Protein AF-0000000087769211 (afdb_homodimer)

Radius of gyration: 36.72 Å; Cα contacts (8 Å, |Δi|>4): 2064; chains: 2; bounding box: 131×106×112 Å

pLDDT: mean 70.76, std 27.69, range [13.25, 98.5]

Nearest PDB structures (foldseek):
  7e9k-assembly1_A  TM=6.104E-01  e=1.343E-17  Bos taurus
  6xi2-assembly1_A  TM=6.333E-01  e=2.580E-16  Homo sapiens
  7e9k-assembly2_E  TM=6.383E-01  e=5.479E-16  Bos taurus
  7e9l-assembly1_A  TM=5.783E-01  e=1.021E-16  Bos taurus
  7e9k-assembly2_D  TM=5.882E-01  e=2.734E-16  Bos taurus

InterPro domains:
  IPR007657 Glycosyltransferase 61 [PTHR20961] (133-426)
  IPR049625 Glycosyltransferase 61, catalytic domain [PF04577] (175-384)

Structure (mmCIF, N/CA/C/O backbone):
data_AF-0000000087769211-model_v1
#
loop_
_entity.id
_entity.type
_entity.pdbx_description
1 polymer 'Glycosyltransferase 61 catalytic domain-containing protein'
#
loop_
_atom_site.group_PDB
_atom_site.id
_atom_site.type_symbol
_atom_site.label_atom_id
_atom_site.label_alt_id
_atom_site.label_comp_id
_atom_site.label_asym_id
_atom_site.label_entity_id
_atom_site.label_seq_id
_atom_site.pdbx_PDB_ins_code
_atom_site.Cartn_x
_atom_site.Cartn_y
_atom_site.Cartn_z
_atom_site.occupancy
_atom_site.B_iso_or_equiv
_atom_site.auth_seq_id
_atom_site.auth_comp_id
_atom_site.auth_asym_id
_atom_site.auth_atom_id
_atom_site.pdbx_PDB_model_num
ATOM 1 N N . MET A 1 1 ? -22.766 46.5 35.906 1 21.75 1 MET A N 1
ATOM 2 C CA . MET A 1 1 ? -23.281 46.906 34.594 1 21.75 1 MET A CA 1
ATOM 3 C C . MET A 1 1 ? -23.125 45.781 33.562 1 21.75 1 MET A C 1
ATOM 5 O O . MET A 1 1 ? -22.016 45.25 33.375 1 21.75 1 MET A O 1
ATOM 9 N N . LEU A 1 2 ? -24.188 44.938 33.312 1 23.16 2 LEU A N 1
ATOM 10 C CA . LEU A 1 2 ? -24.422 43.656 32.719 1 23.16 2 LEU A CA 1
ATOM 11 C C . LEU A 1 2 ? -24.047 43.688 31.234 1 23.16 2 LEU A C 1
ATOM 13 O O . LEU A 1 2 ? -24.594 44.469 30.453 1 23.16 2 LEU A O 1
ATOM 17 N N . HIS A 1 3 ? -22.719 43.594 30.906 1 26.23 3 HIS A N 1
ATOM 18 C CA . HIS A 1 3 ? -22.078 43.812 29.609 1 26.23 3 HIS A CA 1
ATOM 19 C C . HIS A 1 3 ? -22.828 43.094 28.484 1 26.23 3 HIS A C 1
ATOM 21 O O . HIS A 1 3 ? -23.281 41.969 28.672 1 26.23 3 HIS A O 1
ATOM 27 N N . ASP A 1 4 ? -23.484 43.812 27.625 1 24.95 4 ASP A N 1
ATOM 28 C CA . ASP A 1 4 ? -24.359 43.531 26.5 1 24.95 4 ASP A CA 1
ATOM 29 C C . ASP A 1 4 ? -23.75 42.469 25.594 1 24.95 4 ASP A C 1
ATOM 31 O O . ASP A 1 4 ? -22.578 42.531 25.234 1 24.95 4 ASP A O 1
ATOM 35 N N . LYS A 1 5 ? -24.281 41.219 25.656 1 30.44 5 LYS A N 1
ATOM 36 C CA . LYS A 1 5 ? -23.984 40.031 24.859 1 30.44 5 LYS A CA 1
ATOM 37 C C . LYS A 1 5 ? -23.969 40.344 23.375 1 30.44 5 LYS A C 1
ATOM 39 O O . LYS A 1 5 ? -24.938 40.906 22.828 1 30.44 5 LYS A O 1
ATOM 44 N N . PRO A 1 6 ? -22.797 40.594 22.719 1 32.22 6 PRO A N 1
ATOM 45 C CA . PRO A 1 6 ? -22.844 41.062 21.328 1 32.22 6 PRO A CA 1
ATOM 46 C C . PRO A 1 6 ? -23.75 40.156 20.469 1 32.22 6 PRO A C 1
ATOM 48 O O . PRO A 1 6 ? -23.969 39 20.781 1 32.22 6 PRO A O 1
ATOM 51 N N . PRO A 1 7 ? -24.641 40.719 19.594 1 30.62 7 PRO A N 1
ATOM 52 C CA . PRO A 1 7 ? -25.672 40.062 18.766 1 30.62 7 PRO A CA 1
ATOM 53 C C . PRO A 1 7 ? -25.094 38.969 17.891 1 30.62 7 PRO A C 1
ATOM 55 O O . PRO A 1 7 ? -23.906 38.969 17.578 1 30.62 7 PRO A O 1
ATOM 58 N N . ALA A 1 8 ? -25.75 37.812 17.766 1 31.39 8 ALA A N 1
ATOM 59 C CA . ALA A 1 8 ? -25.547 36.562 17.016 1 31.39 8 ALA A CA 1
ATOM 60 C C . ALA A 1 8 ? -25.281 36.844 15.547 1 31.39 8 ALA A C 1
ATOM 62 O O . ALA A 1 8 ? -26.125 37.438 14.852 1 31.39 8 ALA A O 1
ATOM 63 N N . ARG A 1 9 ? -24.078 37.156 15.18 1 30.94 9 ARG A N 1
ATOM 64 C CA . ARG A 1 9 ? -23.625 37.469 13.836 1 30.94 9 ARG A CA 1
ATOM 65 C C . ARG A 1 9 ? -24.172 36.5 12.812 1 30.94 9 ARG A C 1
ATOM 67 O O . ARG A 1 9 ? -24.203 35.281 13.062 1 30.94 9 ARG A O 1
ATOM 74 N N . ASP A 1 10 ? -25.016 36.969 11.828 1 30.09 10 ASP A N 1
ATOM 75 C CA . ASP A 1 10 ? -25.734 36.406 10.711 1 30.09 10 ASP A CA 1
ATOM 76 C C . ASP A 1 10 ? -24.797 35.656 9.758 1 30.09 10 ASP A C 1
ATOM 78 O O . ASP A 1 10 ? -24.125 36.281 8.938 1 30.09 10 ASP A O 1
ATOM 82 N N . HIS A 1 11 ? -24.172 34.625 10.148 1 35.19 11 HIS A N 1
ATOM 83 C CA . HIS A 1 11 ? -23.344 33.688 9.367 1 35.19 11 HIS A CA 1
ATOM 84 C C . HIS A 1 11 ? -24.047 33.281 8.078 1 35.19 11 HIS A C 1
ATOM 86 O O . HIS A 1 11 ? -23.547 32.438 7.344 1 35.19 11 HIS A O 1
ATOM 92 N N . ARG A 1 12 ? -25.266 33.906 7.742 1 38.5 12 ARG A N 1
ATOM 93 C CA . ARG A 1 12 ? -26.078 33.594 6.57 1 38.5 12 ARG A CA 1
ATOM 94 C C . ARG A 1 12 ? -25.422 34.094 5.293 1 38.5 12 ARG A C 1
ATOM 96 O O . ARG A 1 12 ? -25.75 33.656 4.195 1 38.5 12 ARG A O 1
ATOM 103 N N . ALA A 1 13 ? -24.672 35.156 5.301 1 35.62 13 ALA A N 1
ATOM 104 C CA . ALA A 1 13 ? -24.219 35.719 4.031 1 35.62 13 ALA A CA 1
ATOM 105 C C . ALA A 1 13 ? -23.219 34.781 3.352 1 35.62 13 ALA A C 1
ATOM 107 O O . ALA A 1 13 ? -23.25 34.625 2.129 1 35.62 13 ALA A O 1
ATOM 108 N N . THR A 1 14 ? -22.281 34.25 4.016 1 35.5 14 THR A N 1
ATOM 109 C CA . THR A 1 14 ? -21.297 33.375 3.4 1 35.5 14 THR A CA 1
ATOM 110 C C . THR A 1 14 ? -21.953 32.094 2.898 1 35.5 14 THR A C 1
ATOM 112 O O . THR A 1 14 ? -21.453 31.438 1.973 1 35.5 14 THR A O 1
ATOM 115 N N . GLN A 1 15 ? -23.188 31.844 3.346 1 34.66 15 GLN A N 1
ATOM 116 C CA . GLN A 1 15 ? -23.953 30.672 2.949 1 34.66 15 GLN A CA 1
ATOM 117 C C . GLN A 1 15 ? -24.578 30.859 1.571 1 34.66 15 GLN A C 1
ATOM 119 O O . GLN A 1 15 ? -24.656 29.922 0.778 1 34.66 15 GLN A O 1
ATOM 124 N N . LYS A 1 16 ? -25.125 32.062 1.251 1 38.69 16 LYS A N 1
ATOM 125 C CA . LYS A 1 16 ? -25.844 32.344 0.006 1 38.69 16 LYS A CA 1
ATOM 126 C C . LYS A 1 16 ? -24.906 32.281 -1.192 1 38.69 16 LYS A C 1
ATOM 128 O O . LYS A 1 16 ? -25.281 31.828 -2.271 1 38.69 16 LYS A O 1
ATOM 133 N N . GLN A 1 17 ? -23.75 32.75 -1.095 1 34.16 17 GLN A N 1
ATOM 134 C CA . GLN A 1 17 ? -22.859 32.75 -2.246 1 34.16 17 GLN A CA 1
ATOM 135 C C . GLN A 1 17 ? -22.469 31.344 -2.666 1 34.16 17 GLN A C 1
ATOM 137 O O . GLN A 1 17 ? -22.328 31.062 -3.855 1 34.16 17 GLN A O 1
ATOM 142 N N . TRP A 1 18 ? -22.453 30.484 -1.802 1 32.09 18 TRP A N 1
ATOM 143 C CA . TRP A 1 18 ? -22.141 29.094 -2.15 1 32.09 18 TRP A CA 1
ATOM 144 C C . TRP A 1 18 ? -23.312 28.438 -2.865 1 32.09 18 TRP A C 1
ATOM 146 O O . TRP A 1 18 ? -23.109 27.672 -3.812 1 32.09 18 TRP A O 1
ATOM 156 N N . ARG A 1 19 ? -24.547 28.891 -2.664 1 34.91 19 ARG A N 1
ATOM 157 C CA . ARG A 1 19 ? -25.719 28.266 -3.266 1 34.91 19 ARG A CA 1
ATOM 158 C C . ARG A 1 19 ? -25.766 28.531 -4.766 1 34.91 19 ARG A C 1
ATOM 160 O O . ARG A 1 19 ? -26.156 27.656 -5.543 1 34.91 19 ARG A O 1
ATOM 167 N N . ARG A 1 20 ? -25.641 29.719 -5.234 1 36.28 20 ARG A N 1
ATOM 168 C CA . ARG A 1 20 ? -25.859 30.078 -6.629 1 36.28 20 ARG A CA 1
ATOM 169 C C . ARG A 1 20 ? -24.891 29.328 -7.547 1 36.28 20 ARG A C 1
ATOM 171 O O . ARG A 1 20 ? -25.281 28.891 -8.633 1 36.28 20 ARG A O 1
ATOM 178 N N . HIS A 1 21 ? -23.734 29.125 -7.242 1 33.06 21 HIS A N 1
ATOM 179 C CA . HIS A 1 21 ? -22.75 28.516 -8.148 1 33.06 21 HIS A CA 1
ATOM 180 C C . HIS A 1 21 ? -23 27.016 -8.312 1 33.06 21 HIS A C 1
ATOM 182 O O . HIS A 1 21 ? -22.891 26.484 -9.414 1 33.06 21 HIS A O 1
ATOM 188 N N . TRP A 1 22 ? -23.562 26.344 -7.355 1 31.92 22 TRP A N 1
ATOM 189 C CA . TRP A 1 22 ? -23.609 24.891 -7.402 1 31.92 22 TRP A CA 1
ATOM 190 C C . TRP A 1 22 ? -24.922 24.406 -8.016 1 31.92 22 TRP A C 1
ATOM 192 O O . TRP A 1 22 ? -24.984 23.328 -8.617 1 31.92 22 TRP A O 1
ATOM 202 N N . ARG A 1 23 ? -26.109 25.047 -7.945 1 33.41 23 ARG A N 1
ATOM 203 C CA . ARG A 1 23 ? -27.344 24.562 -8.539 1 33.41 23 ARG A CA 1
ATOM 204 C C . ARG A 1 23 ? -27.203 24.391 -10.047 1 33.41 23 ARG A C 1
ATOM 206 O O . ARG A 1 23 ? -27.875 23.547 -10.641 1 33.41 23 ARG A O 1
ATOM 213 N N . GLN A 1 24 ? -26.484 25.172 -10.734 1 32.44 24 GLN A N 1
ATOM 214 C CA . GLN A 1 24 ? -26.422 25.094 -12.195 1 32.44 24 GLN A CA 1
ATOM 215 C C . GLN A 1 24 ? -25.734 23.812 -12.648 1 32.44 24 GLN A C 1
ATOM 217 O O . GLN A 1 24 ? -26.062 23.266 -13.703 1 32.44 24 GLN A O 1
ATOM 222 N N . ALA A 1 25 ? -24.812 23.266 -11.867 1 31.02 25 ALA A N 1
ATOM 223 C CA . ALA A 1 25 ? -24.031 22.125 -12.375 1 31.02 25 ALA A CA 1
ATOM 224 C C . ALA A 1 25 ? -24.797 20.812 -12.195 1 31.02 25 ALA A C 1
ATOM 226 O O . ALA A 1 25 ? -24.5 19.828 -12.859 1 31.02 25 ALA A O 1
ATOM 227 N N . GLU A 1 26 ? -25.828 20.641 -11.375 1 32.38 26 GLU A N 1
ATOM 228 C CA . GLU A 1 26 ? -26.5 19.391 -11.023 1 32.38 26 GLU A CA 1
ATOM 229 C C . GLU A 1 26 ? -27.391 18.906 -12.156 1 32.38 26 GLU A C 1
ATOM 231 O O . GLU A 1 26 ? -27.609 17.703 -12.32 1 32.38 26 GLU A O 1
ATOM 236 N N . GLY A 1 27 ? -28.188 19.719 -12.844 1 29.83 27 GLY A N 1
ATOM 237 C CA . GLY A 1 27 ? -29.25 19.25 -13.727 1 29.83 27 GLY A CA 1
ATOM 238 C C . GLY A 1 27 ? -28.75 18.328 -14.82 1 29.83 27 GLY A C 1
ATOM 239 O O . GLY A 1 27 ? -29.484 17.438 -15.266 1 29.83 27 GLY A O 1
ATOM 240 N N . GLU A 1 28 ? -27.656 18.688 -15.5 1 31.66 28 GLU A N 1
ATOM 241 C CA . GLU A 1 28 ? -27.359 18.109 -16.797 1 31.66 28 GLU A CA 1
ATOM 242 C C . GLU A 1 28 ? -26.734 16.719 -16.656 1 31.66 28 GLU A C 1
ATOM 244 O O . GLU A 1 28 ? -26.625 15.977 -17.625 1 31.66 28 GLU A O 1
ATOM 249 N N . ARG A 1 29 ? -26.172 16.375 -15.523 1 30.31 29 ARG A N 1
ATOM 250 C CA . ARG A 1 29 ? -25.219 15.281 -15.617 1 30.31 29 ARG A CA 1
ATOM 251 C C . ARG A 1 29 ? -25.922 13.938 -15.453 1 30.31 29 ARG A C 1
ATOM 253 O O . ARG A 1 29 ? -25.281 12.883 -15.555 1 30.31 29 ARG A O 1
ATOM 260 N N . LEU A 1 30 ? -27.078 13.844 -14.93 1 27.97 30 LEU A N 1
ATOM 261 C CA . LEU A 1 30 ? -27.453 12.5 -14.5 1 27.97 30 LEU A CA 1
ATOM 262 C C . LEU A 1 30 ? -27.797 11.625 -15.703 1 27.97 30 LEU A C 1
ATOM 264 O O . LEU A 1 30 ? -27.938 10.406 -15.562 1 27.97 30 LEU A O 1
ATOM 268 N N . ALA A 1 31 ? -28.625 12.102 -16.688 1 32.03 31 ALA A N 1
ATOM 269 C CA . ALA A 1 31 ? -29.266 11.031 -17.453 1 32.03 31 ALA A CA 1
ATOM 270 C C . ALA A 1 31 ? -28.234 10.141 -18.141 1 32.03 31 ALA A C 1
ATOM 272 O O . ALA A 1 31 ? -28.266 8.922 -17.969 1 32.03 31 ALA A O 1
ATOM 273 N N . GLY A 1 32 ? -27.953 10.312 -19.562 1 31.11 32 GLY A N 1
ATOM 274 C CA . GLY A 1 32 ? -27.578 9.609 -20.781 1 31.11 32 GLY A CA 1
ATOM 275 C C . GLY A 1 32 ? -26.062 9.484 -20.953 1 31.11 32 GLY A C 1
ATOM 276 O O . GLY A 1 32 ? -25.562 9.422 -22.078 1 31.11 32 GLY A O 1
ATOM 277 N N . ALA A 1 33 ? -25.297 9.945 -19.953 1 32.44 33 ALA A N 1
ATOM 278 C CA . ALA A 1 33 ? -23.906 10.023 -20.406 1 32.44 33 ALA A CA 1
ATOM 279 C C . ALA A 1 33 ? -23.375 8.648 -20.781 1 32.44 33 ALA A C 1
ATOM 281 O O . ALA A 1 33 ? -23.672 7.652 -20.109 1 32.44 33 ALA A O 1
ATOM 282 N N . PRO A 1 34 ? -22.891 8.406 -21.922 1 35.66 34 PRO A N 1
ATOM 283 C CA . PRO A 1 34 ? -22.219 7.156 -22.281 1 35.66 34 PRO A CA 1
ATOM 284 C C . PRO A 1 34 ? -21.297 6.637 -21.203 1 35.66 34 PRO A C 1
ATOM 286 O O . PRO A 1 34 ? -20.797 7.418 -20.375 1 35.66 34 PRO A O 1
ATOM 289 N N . GLU A 1 35 ? -21.266 5.375 -20.859 1 45.97 35 GLU A N 1
ATOM 290 C CA . GLU A 1 35 ? -20.406 4.668 -19.922 1 45.97 35 GLU A CA 1
ATOM 291 C C . GLU A 1 35 ? -18.984 5.227 -19.922 1 45.97 35 GLU A C 1
ATOM 293 O O . GLU A 1 35 ? -18.234 4.984 -20.875 1 45.97 35 GLU A O 1
ATOM 298 N N . ARG A 1 36 ? -18.75 6.387 -19.5 1 46.03 36 ARG A N 1
ATOM 299 C CA . ARG A 1 36 ? -17.406 6.977 -19.453 1 46.03 36 ARG A CA 1
ATOM 300 C C . ARG A 1 36 ? -16.438 6.047 -18.75 1 46.03 36 ARG A C 1
ATOM 302 O O . ARG A 1 36 ? -16.672 5.629 -17.609 1 46.03 36 ARG A O 1
ATOM 309 N N . GLN A 1 37 ? -15.609 5.379 -19.5 1 58.31 37 GLN A N 1
ATOM 310 C CA . GLN A 1 37 ? -14.492 4.617 -18.953 1 58.31 37 GLN A CA 1
ATOM 311 C C . GLN A 1 37 ? -13.625 5.48 -18.047 1 58.31 37 GLN A C 1
ATOM 313 O O . GLN A 1 37 ? -13.148 6.539 -18.453 1 58.31 37 GLN A O 1
ATOM 318 N N . LEU A 1 38 ? -13.727 5.25 -16.656 1 70.31 38 LEU A N 1
ATOM 319 C CA . LEU A 1 38 ? -12.883 5.965 -15.711 1 70.31 38 LEU A CA 1
ATOM 320 C C . LEU A 1 38 ? -11.406 5.672 -15.969 1 70.31 38 LEU A C 1
ATOM 322 O O . LEU A 1 38 ? -11.031 4.523 -16.188 1 70.31 38 LEU A O 1
ATOM 326 N N . ASP A 1 39 ? -10.648 6.68 -16.25 1 77.12 39 ASP A N 1
ATOM 327 C CA . ASP A 1 39 ? -9.203 6.539 -16.375 1 77.12 39 ASP A CA 1
ATOM 328 C C . ASP A 1 39 ? -8.508 6.766 -15.039 1 77.12 39 ASP A C 1
ATOM 330 O O . ASP A 1 39 ? -7.961 7.844 -14.797 1 77.12 39 ASP A O 1
ATOM 334 N N . VAL A 1 40 ? -8.695 5.754 -14.188 1 83.94 40 VAL A N 1
ATOM 335 C CA . VAL A 1 40 ? -8.062 5.789 -12.867 1 83.94 40 VAL A CA 1
ATOM 336 C C . VAL A 1 40 ? -7.055 4.645 -12.75 1 83.94 40 VAL A C 1
ATOM 338 O O . VAL A 1 40 ? -7.168 3.635 -13.445 1 83.94 40 VAL A O 1
ATOM 341 N N . PRO A 1 41 ? -6.047 4.82 -11.914 1 80 41 PRO A N 1
ATOM 342 C CA . PRO A 1 41 ? -5.016 3.795 -11.734 1 80 41 PRO A CA 1
ATOM 343 C C . PRO A 1 41 ? -5.598 2.426 -11.383 1 80 41 PRO A C 1
ATOM 345 O O . PRO A 1 41 ? -4.965 1.398 -11.648 1 80 41 PRO A O 1
ATOM 348 N N . SER A 1 42 ? -6.789 2.385 -10.953 1 88.31 42 SER A N 1
ATOM 349 C CA . SER A 1 42 ? -7.414 1.155 -10.477 1 88.31 42 SER A CA 1
ATOM 350 C C . SER A 1 42 ? -8 0.349 -11.625 1 88.31 42 SER A C 1
ATOM 352 O O . SER A 1 42 ? -8.609 -0.702 -11.414 1 88.31 42 SER A O 1
ATOM 354 N N . THR A 1 43 ? -7.758 0.816 -12.914 1 89.25 43 THR A N 1
ATOM 355 C CA . THR A 1 43 ? -8.344 0.126 -14.062 1 89.25 43 THR A CA 1
ATOM 356 C C . THR A 1 43 ? -7.25 -0.396 -14.992 1 89.25 43 THR A C 1
ATOM 358 O O . THR A 1 43 ? -7.504 -0.656 -16.172 1 89.25 43 THR A O 1
ATOM 361 N N . TRP A 1 44 ? -6.062 -0.587 -14.508 1 81.62 44 TRP A N 1
ATOM 362 C CA . TRP A 1 44 ? -4.91 -0.866 -15.359 1 81.62 44 TRP A CA 1
ATOM 363 C C . TRP A 1 44 ? -5.055 -2.223 -16.047 1 81.62 44 TRP A C 1
ATOM 365 O O . TRP A 1 44 ? -4.5 -2.443 -17.125 1 81.62 44 TRP A O 1
ATOM 375 N N . ALA A 1 45 ? -5.832 -3.15 -15.461 1 85.88 45 ALA A N 1
ATOM 376 C CA . ALA A 1 45 ? -5.977 -4.484 -16.031 1 85.88 45 ALA A CA 1
ATOM 377 C C . ALA A 1 45 ? -7.379 -4.691 -16.594 1 85.88 45 ALA A C 1
ATOM 379 O O . ALA A 1 45 ? -7.711 -5.777 -17.078 1 85.88 45 ALA A O 1
ATOM 380 N N . LEU A 1 46 ? -8.234 -3.674 -16.547 1 89.44 46 LEU A N 1
ATOM 381 C CA . LEU A 1 46 ? -9.656 -3.844 -16.828 1 89.44 46 LEU A CA 1
ATOM 382 C C . LEU A 1 46 ? -9.883 -4.188 -18.312 1 89.44 46 LEU A C 1
ATOM 384 O O . LEU A 1 46 ? -10.648 -5.094 -18.625 1 89.44 46 LEU A O 1
ATOM 388 N N . ALA A 1 47 ? -9.227 -3.48 -19.188 1 84.88 47 ALA A N 1
ATOM 389 C CA . ALA A 1 47 ? -9.414 -3.711 -20.625 1 84.88 47 ALA A CA 1
ATOM 390 C C . ALA A 1 47 ? -9.039 -5.141 -21 1 84.88 47 ALA A C 1
ATOM 392 O O . ALA A 1 47 ? -9.766 -5.801 -21.75 1 84.88 47 ALA A O 1
ATOM 393 N N . GLU A 1 48 ? -7.957 -5.582 -20.469 1 81.12 48 GLU A N 1
ATOM 394 C CA . GLU A 1 48 ? -7.52 -6.949 -20.75 1 81.12 48 GLU A CA 1
ATOM 395 C C . GLU A 1 48 ? -8.508 -7.969 -20.172 1 81.12 48 GLU A C 1
ATOM 397 O O . GLU A 1 48 ? -8.812 -8.969 -20.828 1 81.12 48 GLU A O 1
ATOM 402 N N . GLU A 1 49 ? -8.914 -7.711 -19.031 1 87.38 49 GLU A N 1
ATOM 403 C CA . GLU A 1 49 ? -9.891 -8.602 -18.406 1 87.38 49 GLU A CA 1
ATOM 404 C C . GLU A 1 49 ? -11.172 -8.68 -19.219 1 87.38 49 GLU A C 1
ATOM 406 O O . GLU A 1 49 ? -11.719 -9.766 -19.438 1 87.38 49 GLU A O 1
ATOM 411 N N . GLU A 1 50 ? -11.625 -7.602 -19.719 1 88.88 50 GLU A N 1
ATOM 412 C CA . GLU A 1 50 ? -12.867 -7.551 -20.469 1 88.88 50 GLU A CA 1
ATOM 413 C C . GLU A 1 50 ? -12.734 -8.273 -21.812 1 88.88 50 GLU A C 1
ATOM 415 O O . GLU A 1 50 ? -13.703 -8.852 -22.297 1 88.88 50 GLU A O 1
ATOM 420 N N . GLU A 1 51 ? -11.602 -8.258 -22.297 1 84 51 GLU A N 1
ATOM 421 C CA . GLU A 1 51 ? -11.359 -9 -23.531 1 84 51 GLU A CA 1
ATOM 422 C C . GLU A 1 51 ? -11.555 -10.5 -23.328 1 84 51 GLU A C 1
ATOM 424 O O . GLU A 1 51 ? -12.062 -11.195 -24.203 1 84 51 GLU A O 1
ATOM 429 N N . THR A 1 52 ? -11.227 -10.938 -22.156 1 82.69 52 THR A N 1
ATOM 430 C CA . THR A 1 52 ? -11.375 -12.352 -21.859 1 82.69 52 THR A CA 1
ATOM 431 C C . THR A 1 52 ? -12.844 -12.727 -21.719 1 82.69 52 THR A C 1
ATOM 433 O O . THR A 1 52 ? -13.219 -13.891 -21.875 1 82.69 52 THR A O 1
ATOM 436 N N . TRP A 1 53 ? -13.625 -11.773 -21.422 1 87.44 53 TRP A N 1
ATOM 437 C CA . TRP A 1 53 ? -15.039 -12.023 -21.172 1 87.44 53 TRP A CA 1
ATOM 438 C C . TRP A 1 53 ? -15.781 -12.312 -22.469 1 87.44 53 TRP A C 1
ATOM 440 O O . TRP A 1 53 ? -16.906 -12.797 -22.453 1 87.44 53 TRP A O 1
ATOM 450 N N . ARG A 1 54 ? -15.125 -12.07 -23.531 1 84.19 54 ARG A N 1
ATOM 451 C CA . ARG A 1 54 ? -15.75 -12.273 -24.844 1 84.19 54 ARG A CA 1
ATOM 452 C C . ARG A 1 54 ? -15.703 -13.734 -25.25 1 84.19 54 ARG A C 1
ATOM 454 O O . ARG A 1 54 ? -16.438 -14.156 -26.156 1 84.19 54 ARG A O 1
ATOM 461 N N . VAL A 1 55 ? -14.891 -14.492 -24.641 1 81.81 55 VAL A N 1
ATOM 462 C CA . VAL A 1 55 ? -14.766 -15.914 -24.922 1 81.81 55 VAL A CA 1
ATOM 463 C C . VAL A 1 55 ? -15.625 -16.703 -23.938 1 81.81 55 VAL A C 1
ATOM 465 O O . VAL A 1 55 ? -15.547 -16.5 -22.734 1 81.81 55 VAL A O 1
ATOM 468 N N . PRO A 1 56 ? -16.469 -17.547 -24.469 1 84.5 56 PRO A N 1
ATOM 469 C CA . PRO A 1 56 ? -17.25 -18.359 -23.531 1 84.5 56 PRO A CA 1
ATOM 470 C C . PRO A 1 56 ? -16.391 -19.188 -22.609 1 84.5 56 PRO A C 1
ATOM 472 O O . PRO A 1 56 ? -15.43 -19.844 -23.047 1 84.5 56 PRO A O 1
ATOM 475 N N . PRO A 1 57 ? -16.734 -19.141 -21.375 1 87.56 57 PRO A N 1
ATOM 476 C CA . PRO A 1 57 ? -15.898 -19.891 -20.438 1 87.56 57 PRO A CA 1
ATOM 477 C C . PRO A 1 57 ? -16.156 -21.391 -20.469 1 87.56 57 PRO A C 1
ATOM 479 O O . PRO A 1 57 ? -17.281 -21.812 -20.781 1 87.56 57 PRO A O 1
ATOM 482 N N . ARG A 1 58 ? -15.156 -22.141 -20.125 1 84.44 58 ARG A N 1
ATOM 483 C CA . ARG A 1 58 ? -15.297 -23.594 -20 1 84.44 58 ARG A CA 1
ATOM 484 C C . ARG A 1 58 ? -15.258 -24.031 -18.547 1 84.44 58 ARG A C 1
ATOM 486 O O . ARG A 1 58 ? -15.961 -24.969 -18.156 1 84.44 58 ARG A O 1
ATOM 493 N N . TYR A 1 59 ? -14.406 -23.359 -17.781 1 88.38 59 TYR A N 1
ATOM 494 C CA . TYR A 1 59 ? -14.211 -23.672 -16.375 1 88.38 59 TYR A CA 1
ATOM 495 C C . TYR A 1 59 ? -14.023 -22.391 -15.555 1 88.38 59 TYR A C 1
ATOM 497 O O . TYR A 1 59 ? -13.852 -21.312 -16.109 1 88.38 59 TYR A O 1
ATOM 505 N N . SER A 1 60 ? -14.109 -22.609 -14.242 1 93.62 60 SER A N 1
ATOM 506 C CA . SER A 1 60 ? -13.781 -21.531 -13.32 1 93.62 60 SER A CA 1
ATOM 507 C C . SER A 1 60 ? -12.297 -21.531 -12.984 1 93.62 60 SER A C 1
ATOM 509 O O . SER A 1 60 ? -11.625 -22.562 -13.094 1 93.62 60 SER A O 1
ATOM 511 N N . THR A 1 61 ? -11.773 -20.422 -12.711 1 92.06 61 THR A N 1
ATOM 512 C CA . THR A 1 61 ? -10.43 -20.25 -12.18 1 92.06 61 THR A CA 1
ATOM 513 C C . THR A 1 61 ? -10.438 -19.359 -10.945 1 92.06 61 THR A C 1
ATOM 515 O O . THR A 1 61 ? -11.445 -18.719 -10.641 1 92.06 61 THR A O 1
ATOM 518 N N . PHE A 1 62 ? -9.383 -19.391 -10.164 1 92.75 62 PHE A N 1
ATOM 519 C CA . PHE A 1 62 ? -9.273 -18.484 -9.031 1 92.75 62 PHE A CA 1
ATOM 520 C C . PHE A 1 62 ? -7.816 -18.125 -8.766 1 92.75 62 PHE A C 1
ATOM 522 O O . PHE A 1 62 ? -6.91 -18.859 -9.148 1 92.75 62 PHE A O 1
ATOM 529 N N . THR A 1 63 ? -7.605 -16.984 -8.258 1 90 63 THR A N 1
ATOM 530 C CA . THR A 1 63 ? -6.324 -16.484 -7.762 1 90 63 THR A CA 1
ATOM 531 C C . THR A 1 63 ? -6.504 -15.766 -6.43 1 90 63 THR A C 1
ATOM 533 O O . THR A 1 63 ? -7.445 -14.992 -6.262 1 90 63 THR A O 1
ATOM 536 N N . CYS A 1 64 ? -5.629 -16.062 -5.504 1 87.62 64 CYS A N 1
ATOM 537 C CA . CYS A 1 64 ? -5.656 -15.359 -4.227 1 87.62 64 CYS A CA 1
ATOM 538 C C . CYS A 1 64 ? -4.352 -14.609 -3.986 1 87.62 64 CYS A C 1
ATOM 540 O O . CYS A 1 64 ? -3.275 -15.109 -4.328 1 87.62 64 CYS A O 1
ATOM 542 N N . ILE A 1 65 ? -4.539 -13.438 -3.477 1 82.5 65 ILE A N 1
ATOM 543 C CA . ILE A 1 65 ? -3.418 -12.594 -3.082 1 82.5 65 ILE A CA 1
ATOM 544 C C . ILE A 1 65 ? -3.355 -12.492 -1.56 1 82.5 65 ILE A C 1
ATOM 546 O O . ILE A 1 65 ? -4.387 -12.398 -0.894 1 82.5 65 ILE A O 1
ATOM 550 N N . GLY A 1 66 ? -2.09 -12.422 -1.032 1 73.62 66 GLY A N 1
ATOM 551 C CA . GLY A 1 66 ? -1.901 -12.32 0.406 1 73.62 66 GLY A CA 1
ATOM 552 C C . GLY A 1 66 ? -1.404 -13.609 1.034 1 73.62 66 GLY A C 1
ATOM 553 O O . GLY A 1 66 ? -0.869 -14.477 0.343 1 73.62 66 GLY A O 1
ATOM 554 N N . PRO A 1 67 ? -1.476 -13.547 2.426 1 66.56 67 PRO A N 1
ATOM 555 C CA . PRO A 1 67 ? -0.993 -14.766 3.08 1 66.56 67 PRO A CA 1
ATOM 556 C C . PRO A 1 67 ? -1.842 -15.992 2.746 1 66.56 67 PRO A C 1
ATOM 558 O O . PRO A 1 67 ? -3.027 -15.859 2.432 1 66.56 67 PRO A O 1
ATOM 561 N N . LYS A 1 68 ? -1.201 -17.016 2.52 1 61.12 68 LYS A N 1
ATOM 562 C CA . LYS A 1 68 ? -1.855 -18.234 2.031 1 61.12 68 LYS A CA 1
ATOM 563 C C . LYS A 1 68 ? -2.566 -18.969 3.164 1 61.12 68 LYS A C 1
ATOM 565 O O . LYS A 1 68 ? -2.24 -18.781 4.336 1 61.12 68 LYS A O 1
ATOM 570 N N . PRO A 1 69 ? -3.746 -19.734 2.863 1 53 69 PRO A N 1
ATOM 571 C CA . PRO A 1 69 ? -4.871 -20.281 3.625 1 53 69 PRO A CA 1
ATOM 572 C C . PRO A 1 69 ? -4.441 -20.859 4.977 1 53 69 PRO A C 1
ATOM 574 O O . PRO A 1 69 ? -5.141 -20.672 5.977 1 53 69 PRO A O 1
ATOM 577 N N . ASP A 1 70 ? -3.451 -21.719 5.098 1 58.88 70 ASP A N 1
ATOM 578 C CA . ASP A 1 70 ? -3.324 -22.453 6.348 1 58.88 70 ASP A CA 1
ATOM 579 C C . ASP A 1 70 ? -2.578 -21.641 7.402 1 58.88 70 ASP A C 1
ATOM 581 O O . ASP A 1 70 ? -2.457 -22.062 8.555 1 58.88 70 ASP A O 1
ATOM 585 N N . ASP A 1 71 ? -2.494 -20.328 7.102 1 59.59 71 ASP A N 1
ATOM 586 C CA . ASP A 1 71 ? -1.78 -19.578 8.125 1 59.59 71 ASP A CA 1
ATOM 587 C C . ASP A 1 71 ? -2.422 -18.203 8.344 1 59.59 71 ASP A C 1
ATOM 589 O O . ASP A 1 71 ? -2.564 -17.766 9.484 1 59.59 71 ASP A O 1
ATOM 593 N N . ARG A 1 72 ? -3.078 -17.609 7.316 1 76.62 72 ARG A N 1
ATOM 594 C CA . ARG A 1 72 ? -3.604 -16.266 7.477 1 76.62 72 ARG A CA 1
ATOM 595 C C . ARG A 1 72 ? -4.625 -15.945 6.391 1 76.62 72 ARG A C 1
ATOM 597 O O . ARG A 1 72 ? -4.57 -14.883 5.77 1 76.62 72 ARG A O 1
ATOM 604 N N . TRP A 1 73 ? -5.57 -17 6.324 1 80.75 73 TRP A N 1
ATOM 605 C CA . TRP A 1 73 ? -6.605 -16.906 5.297 1 80.75 73 TRP A CA 1
ATOM 606 C C . TRP A 1 73 ? -7.453 -15.656 5.496 1 80.75 73 TRP A C 1
ATOM 608 O O . TRP A 1 73 ? -8.062 -15.156 4.551 1 80.75 73 TRP A O 1
ATOM 618 N N . GLN A 1 74 ? -7.457 -15.125 6.676 1 82.5 74 GLN A N 1
ATOM 619 C CA . GLN A 1 74 ? -8.258 -13.953 7.004 1 82.5 74 GLN A CA 1
ATOM 620 C C . GLN A 1 74 ? -7.762 -12.719 6.258 1 82.5 74 GLN A C 1
ATOM 622 O O . GLN A 1 74 ? -8.516 -11.766 6.055 1 82.5 74 GLN A O 1
ATOM 627 N N . ALA A 1 75 ? -6.531 -12.82 5.855 1 80.38 75 ALA A N 1
ATOM 628 C CA . ALA A 1 75 ? -5.922 -11.656 5.207 1 80.38 75 ALA A CA 1
ATOM 629 C C . ALA A 1 75 ? -5.836 -11.852 3.697 1 80.38 75 ALA A C 1
ATOM 631 O O . ALA A 1 75 ? -5.277 -11.016 2.986 1 80.38 75 ALA A O 1
ATOM 632 N N . ALA A 1 76 ? -6.457 -12.914 3.207 1 84.12 76 ALA A N 1
ATOM 633 C CA . ALA A 1 76 ? -6.379 -13.211 1.778 1 84.12 76 ALA A CA 1
ATOM 634 C C . ALA A 1 76 ? -7.461 -12.461 1.006 1 84.12 76 ALA A C 1
ATOM 636 O O . ALA A 1 76 ? -8.531 -12.172 1.547 1 84.12 76 ALA A O 1
ATOM 637 N N . SER A 1 77 ? -7.172 -12.109 -0.178 1 89.19 77 SER A N 1
ATOM 638 C CA . SER A 1 77 ? -8.125 -11.633 -1.176 1 89.19 77 SER A CA 1
ATOM 639 C C . SER A 1 77 ? -8.125 -12.531 -2.41 1 89.19 77 SER A C 1
ATOM 641 O O . SER A 1 77 ? -7.07 -12.875 -2.939 1 89.19 77 SER A O 1
ATOM 643 N N . CYS A 1 78 ? -9.281 -12.906 -2.816 1 93.25 78 CYS A N 1
ATOM 644 C CA . CYS A 1 78 ? -9.352 -13.859 -3.916 1 93.25 78 CYS A CA 1
ATOM 645 C C . CYS A 1 78 ? -10.25 -13.336 -5.031 1 93.25 78 CYS A C 1
ATOM 647 O O . CYS A 1 78 ? -11.25 -12.664 -4.77 1 93.25 78 CYS A O 1
ATOM 649 N N . LYS A 1 79 ? -9.898 -13.648 -6.172 1 94.44 79 LYS A N 1
ATOM 650 C CA . LYS A 1 79 ? -10.695 -13.438 -7.375 1 94.44 79 LYS A CA 1
ATOM 651 C C . LYS A 1 79 ? -11.086 -14.766 -8.016 1 94.44 79 LYS A C 1
ATOM 653 O O . LYS A 1 79 ? -10.219 -15.602 -8.289 1 94.44 79 LYS A O 1
ATOM 658 N N . PHE A 1 80 ? -12.32 -14.953 -8.156 1 96.62 80 PHE A N 1
ATOM 659 C CA . PHE A 1 80 ? -12.867 -16.109 -8.859 1 96.62 80 PHE A CA 1
ATOM 660 C C . PHE A 1 80 ? -13.438 -15.703 -10.211 1 96.62 80 PHE A C 1
ATOM 662 O O . PHE A 1 80 ? -14.094 -14.664 -10.328 1 96.62 80 PHE A O 1
ATOM 669 N N . GLU A 1 81 ? -13.164 -16.484 -11.188 1 95.06 81 GLU A N 1
ATOM 670 C CA . GLU A 1 81 ? -13.641 -16.172 -12.531 1 95.06 81 GLU A CA 1
ATOM 671 C C . GLU A 1 81 ? -14.602 -17.25 -13.031 1 95.06 81 GLU A C 1
ATOM 673 O O . GLU A 1 81 ? -14.414 -18.438 -12.766 1 95.06 81 GLU A O 1
ATOM 678 N N . ASN A 1 82 ? -15.641 -16.734 -13.75 1 95.12 82 ASN A N 1
ATOM 679 C CA . ASN A 1 82 ? -16.641 -17.609 -14.344 1 95.12 82 ASN A CA 1
ATOM 680 C C . ASN A 1 82 ? -17.312 -18.484 -13.289 1 95.12 82 ASN A C 1
ATOM 682 O O . ASN A 1 82 ? -17.203 -19.703 -13.336 1 95.12 82 ASN A O 1
ATOM 686 N N . VAL A 1 83 ? -18.031 -17.859 -12.445 1 97.75 83 VAL A N 1
ATOM 687 C CA . VAL A 1 83 ? -18.766 -18.516 -11.367 1 97.75 83 VAL A CA 1
ATOM 688 C C . VAL A 1 83 ? -20.234 -18.156 -11.438 1 97.75 83 VAL A C 1
ATOM 690 O O . VAL A 1 83 ? -20.609 -17.156 -12.055 1 97.75 83 VAL A O 1
ATOM 693 N N . CYS A 1 84 ? -21.078 -19 -10.82 1 98.38 84 CYS A N 1
ATOM 694 C CA . CYS A 1 84 ? -22.5 -18.734 -10.844 1 98.38 84 CYS A CA 1
ATOM 695 C C . CYS A 1 84 ? -23.109 -18.844 -9.453 1 98.38 84 CYS A C 1
ATOM 697 O O . CYS A 1 84 ? -22.734 -19.719 -8.672 1 98.38 84 CYS A O 1
ATOM 699 N N . LEU A 1 85 ? -23.938 -17.922 -9.156 1 97.56 85 LEU A N 1
ATOM 700 C CA . LEU A 1 85 ? -24.734 -17.938 -7.93 1 97.56 85 LEU A CA 1
ATOM 701 C C . LEU A 1 85 ? -26 -18.766 -8.117 1 97.56 85 LEU A C 1
ATOM 703 O O . LEU A 1 85 ? -26.844 -18.453 -8.977 1 97.56 85 LEU A O 1
ATOM 707 N N . ASN A 1 86 ? -26.078 -19.812 -7.348 1 96.56 86 ASN A N 1
ATOM 708 C CA . ASN A 1 86 ? -27.203 -20.734 -7.434 1 96.56 86 ASN A CA 1
ATOM 709 C C . ASN A 1 86 ? -28.391 -20.25 -6.602 1 96.56 86 ASN A C 1
ATOM 711 O O . ASN A 1 86 ? -28.266 -20.078 -5.387 1 96.56 86 ASN A O 1
ATOM 715 N N . SER A 1 87 ? -29.547 -20.047 -7.227 1 94.38 87 SER A N 1
ATOM 716 C CA . SER A 1 87 ? -30.703 -19.453 -6.562 1 94.38 87 SER A CA 1
ATOM 717 C C . SER A 1 87 ? -31.312 -20.406 -5.535 1 94.38 87 SER A C 1
ATOM 719 O O . SER A 1 87 ? -31.984 -19.984 -4.598 1 94.38 87 SER A O 1
ATOM 721 N N . THR A 1 88 ? -31.156 -21.688 -5.664 1 93.88 88 THR A N 1
ATOM 722 C CA . THR A 1 88 ? -31.688 -22.688 -4.746 1 93.88 88 THR A CA 1
ATOM 723 C C . THR A 1 88 ? -30.859 -22.75 -3.469 1 93.88 88 THR A C 1
ATOM 725 O O . THR A 1 88 ? -31.406 -22.75 -2.363 1 93.88 88 THR A O 1
ATOM 728 N N . THR A 1 89 ? -29.547 -22.781 -3.604 1 92.81 89 THR A N 1
ATOM 729 C CA . THR A 1 89 ? -28.672 -23 -2.459 1 92.81 89 THR A CA 1
ATOM 730 C C . THR A 1 89 ? -28.156 -21.688 -1.907 1 92.81 89 THR A C 1
ATOM 732 O O . THR A 1 89 ? -27.641 -21.625 -0.789 1 92.81 89 THR A O 1
ATOM 735 N N . ASP A 1 90 ? -28.172 -20.625 -2.689 1 92.75 90 ASP A N 1
ATOM 736 C CA . ASP A 1 90 ? -27.609 -19.312 -2.377 1 92.75 90 ASP A CA 1
ATOM 737 C C . ASP A 1 90 ? -26.094 -19.375 -2.211 1 92.75 90 ASP A C 1
ATOM 739 O O . ASP A 1 90 ? -25.531 -18.703 -1.354 1 92.75 90 ASP A O 1
ATOM 743 N N . GLU A 1 91 ? -25.5 -20.297 -2.961 1 94.88 91 GLU A N 1
ATOM 744 C CA . GLU A 1 91 ? -24.047 -20.469 -2.949 1 94.88 91 GLU A CA 1
ATOM 745 C C . GLU A 1 91 ? -23.453 -20.203 -4.328 1 94.88 91 GLU A C 1
ATOM 747 O O . GLU A 1 91 ? -24.062 -20.547 -5.348 1 94.88 91 GLU A O 1
ATOM 752 N N . PHE A 1 92 ? -22.312 -19.641 -4.309 1 97.25 92 PHE A N 1
ATOM 753 C CA . PHE A 1 92 ? -21.562 -19.531 -5.555 1 97.25 92 PHE A CA 1
ATOM 754 C C . PHE A 1 92 ? -20.969 -20.875 -5.941 1 97.25 92 PHE A C 1
ATOM 756 O O . PHE A 1 92 ? -20.344 -21.547 -5.117 1 97.25 92 PHE A O 1
ATOM 763 N N . GLU A 1 93 ? -21.172 -21.219 -7.152 1 97.75 93 GLU A N 1
ATOM 764 C CA . GLU A 1 93 ? -20.625 -22.453 -7.695 1 97.75 93 GLU A CA 1
ATOM 765 C C . GLU A 1 93 ? -19.359 -22.188 -8.492 1 97.75 93 GLU A C 1
ATOM 767 O O . GLU A 1 93 ? -19.281 -21.234 -9.258 1 97.75 93 GLU A O 1
ATOM 772 N N . PHE A 1 94 ? -18.328 -22.984 -8.242 1 96.94 94 PHE A N 1
ATOM 773 C CA . PHE A 1 94 ? -17.062 -23.031 -8.953 1 96.94 94 PHE A CA 1
ATOM 774 C C . PHE A 1 94 ? -16.969 -24.312 -9.781 1 96.94 94 PHE A C 1
ATOM 776 O O . PHE A 1 94 ? -17.062 -25.406 -9.25 1 96.94 94 PHE A O 1
ATOM 783 N N . TYR A 1 95 ? -16.688 -24.094 -11.094 1 93.31 95 TYR A N 1
ATOM 784 C CA . TYR A 1 95 ? -16.812 -25.219 -12.016 1 93.31 95 TYR A CA 1
ATOM 785 C C . TYR A 1 95 ? -15.438 -25.766 -12.383 1 93.31 95 TYR A C 1
ATOM 787 O O . TYR A 1 95 ? -14.625 -25.062 -12.992 1 93.31 95 TYR A O 1
ATOM 795 N N . GLN A 1 96 ? -15.18 -26.891 -11.977 1 87.69 96 GLN A N 1
ATOM 796 C CA . GLN A 1 96 ? -13.93 -27.578 -12.297 1 87.69 96 GLN A CA 1
ATOM 797 C C . GLN A 1 96 ? -14.195 -28.812 -13.141 1 87.69 96 GLN A C 1
ATOM 799 O O . GLN A 1 96 ? -15.117 -29.578 -12.859 1 87.69 96 GLN A O 1
ATOM 804 N N . ASN A 1 97 ? -13.5 -28.828 -14.328 1 70.94 97 ASN A N 1
ATOM 805 C CA . ASN A 1 97 ? -13.727 -30 -15.156 1 70.94 97 ASN A CA 1
ATOM 806 C C . ASN A 1 97 ? -12.938 -31.203 -14.641 1 70.94 97 ASN A C 1
ATOM 808 O O . ASN A 1 97 ? -11.703 -31.172 -14.586 1 70.94 97 ASN A O 1
ATOM 812 N N . THR A 1 98 ? -13.648 -32.125 -14.039 1 62.94 98 THR A N 1
ATOM 813 C CA . THR A 1 98 ? -13.023 -33.344 -13.523 1 62.94 98 THR A CA 1
ATOM 814 C C . THR A 1 98 ? -12.711 -34.312 -14.664 1 62.94 98 THR A C 1
ATOM 816 O O . THR A 1 98 ? -12.016 -35.312 -14.461 1 62.94 98 THR A O 1
ATOM 819 N N . ASP A 1 99 ? -13.344 -34 -15.797 1 55.59 99 ASP A N 1
ATOM 820 C CA . ASP A 1 99 ? -13.055 -34.938 -16.875 1 55.59 99 ASP A CA 1
ATOM 821 C C . ASP A 1 99 ? -11.609 -34.812 -17.344 1 55.59 99 ASP A C 1
ATOM 823 O O . ASP A 1 99 ? -11.016 -35.75 -17.828 1 55.59 99 ASP A O 1
ATOM 827 N N . LEU A 1 100 ? -11.164 -33.531 -17.375 1 55.41 100 LEU A N 1
ATOM 828 C CA . LEU A 1 100 ? -9.766 -33.344 -17.734 1 55.41 100 LEU A CA 1
ATOM 829 C C . LEU A 1 100 ? -8.844 -34 -16.703 1 55.41 100 LEU A C 1
ATOM 831 O O . LEU A 1 100 ? -7.781 -34.5 -17.062 1 55.41 100 LEU A O 1
ATOM 835 N N . TYR A 1 101 ? -9.352 -33.938 -15.492 1 57.12 101 TYR A N 1
ATOM 836 C CA . TYR A 1 101 ? -8.484 -34.344 -14.391 1 57.12 101 TYR A CA 1
ATOM 837 C C . TYR A 1 101 ? -9.273 -35.125 -13.328 1 57.12 101 TYR A C 1
ATOM 839 O O . TYR A 1 101 ? -9.703 -34.531 -12.328 1 57.12 101 TYR A O 1
ATOM 847 N N . PRO A 1 102 ? -9.648 -36.406 -13.898 1 57.28 102 PRO A N 1
ATOM 848 C CA . PRO A 1 102 ? -10.375 -37.125 -12.836 1 57.28 102 PRO A CA 1
ATOM 849 C C . PRO A 1 102 ? -9.625 -37.125 -11.508 1 57.28 102 PRO A C 1
ATOM 851 O O . PRO A 1 102 ? -8.422 -37.406 -11.469 1 57.28 102 PRO A O 1
ATOM 854 N N . SER A 1 103 ? -9.93 -36.188 -10.641 1 63.31 103 SER A N 1
ATOM 855 C CA . SER A 1 103 ? -9.492 -36.156 -9.25 1 63.31 103 SER A CA 1
ATOM 856 C C . SER A 1 103 ? -8.477 -35.031 -9.023 1 63.31 103 SER A C 1
ATOM 858 O O . SER A 1 103 ? -7.652 -35.125 -8.109 1 63.31 103 SER A O 1
ATOM 860 N N . MET A 1 104 ? -8.477 -34.219 -9.922 1 74.5 104 MET A N 1
ATOM 861 C CA . MET A 1 104 ? -7.555 -33.094 -9.695 1 74.5 104 MET A CA 1
ATOM 862 C C . MET A 1 104 ? -7.961 -32.281 -8.469 1 74.5 104 MET A C 1
ATOM 864 O O . MET A 1 104 ? -9.07 -31.75 -8.414 1 74.5 104 MET A O 1
ATOM 868 N N . PRO A 1 105 ? -7.082 -32.406 -7.523 1 85.75 105 PRO A N 1
ATOM 869 C CA . PRO A 1 105 ? -7.406 -31.516 -6.398 1 85.75 105 PRO A CA 1
ATOM 870 C C . PRO A 1 105 ? -7.488 -30.047 -6.805 1 85.75 105 PRO A C 1
ATOM 872 O O . PRO A 1 105 ? -6.875 -29.641 -7.793 1 85.75 105 PRO A O 1
ATOM 875 N N . VAL A 1 106 ? -8.25 -29.281 -6.164 1 87.06 106 VAL A N 1
ATOM 876 C CA . VAL A 1 106 ? -8.398 -27.859 -6.469 1 87.06 106 VAL A CA 1
ATOM 877 C C . VAL A 1 106 ? -7.172 -27.094 -5.98 1 87.06 106 VAL A C 1
ATOM 879 O O . VAL A 1 106 ? -6.938 -25.953 -6.391 1 87.06 106 VAL A O 1
ATOM 882 N N . GLY A 1 107 ? -6.395 -27.719 -5.148 1 84.94 107 GLY A N 1
ATOM 883 C CA . GLY A 1 107 ? -5.172 -27.125 -4.637 1 84.94 107 GLY A CA 1
ATOM 884 C C . GLY A 1 107 ? -4.516 -27.953 -3.547 1 84.94 107 GLY A C 1
ATOM 885 O O . GLY A 1 107 ? -4.852 -29.125 -3.359 1 84.94 107 GLY A O 1
ATOM 886 N N . TYR A 1 108 ? -3.514 -27.406 -2.998 1 85.06 108 TYR A N 1
ATOM 887 C CA . TYR A 1 108 ? -2.793 -28.062 -1.914 1 85.06 108 TYR A CA 1
ATOM 888 C C . TYR A 1 108 ? -2.711 -27.172 -0.687 1 85.06 108 TYR A C 1
ATOM 890 O O . TYR A 1 108 ? -2.529 -25.953 -0.81 1 85.06 108 TYR A O 1
ATOM 898 N N . GLU A 1 109 ? -2.793 -27.797 0.416 1 82.88 109 GLU A N 1
ATOM 899 C CA . GLU A 1 109 ? -2.555 -27.125 1.689 1 82.88 109 GLU A CA 1
ATOM 900 C C . GLU A 1 109 ? -1.086 -26.734 1.842 1 82.88 109 GLU A C 1
ATOM 902 O O . GLU A 1 109 ? -0.196 -27.5 1.447 1 82.88 109 GLU A O 1
ATOM 907 N N . GLN A 1 110 ? -0.835 -25.625 2.445 1 82.38 110 GLN A N 1
ATOM 908 C CA . GLN A 1 110 ? 0.507 -25.062 2.447 1 82.38 110 GLN A CA 1
ATOM 909 C C . GLN A 1 110 ? 1.369 -25.688 3.541 1 82.38 110 GLN A C 1
ATOM 911 O O . GLN A 1 110 ? 2.596 -25.562 3.516 1 82.38 110 GLN A O 1
ATOM 916 N N . LEU A 1 111 ? 0.808 -26.391 4.527 1 81.44 111 LEU A N 1
ATOM 917 C CA . LEU A 1 111 ? 1.56 -26.859 5.688 1 81.44 111 LEU A CA 1
ATOM 918 C C . LEU A 1 111 ? 2.158 -28.234 5.434 1 81.44 111 LEU A C 1
ATOM 920 O O . LEU A 1 111 ? 3.355 -28.453 5.648 1 81.44 111 LEU A O 1
ATOM 924 N N . GLN A 1 112 ? 1.348 -29.156 4.914 1 82.06 112 GLN A N 1
ATOM 925 C CA . GLN A 1 112 ? 1.807 -30.547 4.754 1 82.06 112 GLN A CA 1
ATOM 926 C C . GLN A 1 112 ? 1.62 -31.016 3.318 1 82.06 112 GLN A C 1
ATOM 928 O O . GLN A 1 112 ? 1.773 -32.219 3.031 1 82.06 112 GLN A O 1
ATOM 933 N N . ALA A 1 113 ? 1.205 -30.125 2.473 1 84.94 113 ALA A N 1
ATOM 934 C CA . ALA A 1 113 ? 1.035 -30.422 1.053 1 84.94 113 ALA A CA 1
ATOM 935 C C . ALA A 1 113 ? -0.079 -31.453 0.835 1 84.94 113 ALA A C 1
ATOM 937 O O . ALA A 1 113 ? 0.031 -32.312 -0.027 1 84.94 113 ALA A O 1
ATOM 938 N N . GLN A 1 114 ? -1.04 -31.312 1.69 1 84.62 114 GLN A N 1
ATOM 939 C CA . GLN A 1 114 ? -2.201 -32.188 1.5 1 84.62 114 GLN A CA 1
ATOM 940 C C . GLN A 1 114 ? -3.115 -31.641 0.406 1 84.62 114 GLN A C 1
ATOM 942 O O . GLN A 1 114 ? -3.32 -30.422 0.302 1 84.62 114 GLN A O 1
ATOM 947 N N . GLN A 1 115 ? -3.713 -32.562 -0.32 1 87.56 115 GLN A N 1
ATOM 948 C CA . GLN A 1 115 ? -4.594 -32.188 -1.422 1 87.56 115 GLN A CA 1
ATOM 949 C C . GLN A 1 115 ? -5.918 -31.641 -0.905 1 87.56 115 GLN A C 1
ATOM 951 O O . GLN A 1 115 ? -6.477 -32.156 0.066 1 87.56 115 GLN A O 1
ATOM 956 N N . TRP A 1 116 ? -6.383 -30.594 -1.563 1 87.56 116 TRP A N 1
ATOM 957 C CA . TRP A 1 116 ? -7.742 -30.094 -1.373 1 87.56 116 TRP A CA 1
ATOM 958 C C . TRP A 1 116 ? -8.68 -30.672 -2.432 1 87.56 116 TRP A C 1
ATOM 960 O O . TRP A 1 116 ? -8.641 -30.25 -3.592 1 87.56 116 TRP A O 1
ATOM 970 N N . GLN A 1 117 ? -9.469 -31.609 -1.978 1 86.06 117 GLN A N 1
ATOM 971 C CA . GLN A 1 117 ? -10.492 -32.094 -2.896 1 86.06 117 GLN A CA 1
ATOM 972 C C . GLN A 1 117 ? -11.641 -31.109 -3.018 1 86.06 117 GLN A C 1
ATOM 974 O O . GLN A 1 117 ? -12.391 -31.141 -3.996 1 86.06 117 GLN A O 1
ATOM 979 N N . GLU A 1 118 ? -11.758 -30.344 -1.966 1 89.38 118 GLU A N 1
ATOM 980 C CA . GLU A 1 118 ? -12.656 -29.203 -1.906 1 89.38 118 GLU A CA 1
ATOM 981 C C . GLU A 1 118 ? -11.938 -27.969 -1.366 1 89.38 118 GLU A C 1
ATOM 983 O O . GLU A 1 118 ? -10.867 -28.078 -0.769 1 89.38 118 GLU A O 1
ATOM 988 N N . PHE A 1 119 ? -12.523 -26.875 -1.703 1 91.88 119 PHE A N 1
ATOM 989 C CA . PHE A 1 119 ? -11.977 -25.672 -1.065 1 91.88 119 PHE A CA 1
ATOM 990 C C . PHE A 1 119 ? -12.078 -25.781 0.452 1 91.88 119 PHE A C 1
ATOM 992 O O . PHE A 1 119 ? -13.07 -26.281 0.98 1 91.88 119 PHE A O 1
ATOM 999 N N . PRO A 1 120 ? -11.07 -25.281 1.184 1 88.44 120 PRO A N 1
ATOM 1000 C CA . PRO A 1 120 ? -11.211 -25.25 2.641 1 88.44 120 PRO A CA 1
ATOM 1001 C C . PRO A 1 120 ? -12.32 -24.312 3.104 1 88.44 120 PRO A C 1
ATOM 1003 O O . PRO A 1 120 ? -12.555 -23.266 2.479 1 88.44 120 PRO A O 1
ATOM 1006 N N . GLU A 1 121 ? -12.93 -24.672 4.195 1 85.88 121 GLU A N 1
ATOM 1007 C CA . GLU A 1 121 ? -14.031 -23.875 4.719 1 85.88 121 GLU A CA 1
ATOM 1008 C C . GLU A 1 121 ? -13.594 -22.438 4.992 1 85.88 121 GLU A C 1
ATOM 1010 O O . GLU A 1 121 ? -14.375 -21.5 4.801 1 85.88 121 GLU A O 1
ATOM 1015 N N . ARG A 1 122 ? -12.391 -22.375 5.441 1 85.75 122 ARG A N 1
ATOM 1016 C CA . ARG A 1 122 ? -11.812 -21.062 5.715 1 85.75 122 ARG A CA 1
ATOM 1017 C C . ARG A 1 122 ? -10.781 -20.688 4.652 1 85.75 122 ARG A C 1
ATOM 1019 O O . ARG A 1 122 ? -9.602 -20.516 4.957 1 85.75 122 ARG A O 1
ATOM 1026 N N . MET A 1 123 ? -11.359 -20.484 3.48 1 88.81 123 MET A N 1
ATOM 1027 C CA . MET A 1 123 ? -10.492 -20.141 2.361 1 88.81 123 MET A CA 1
ATOM 1028 C C . MET A 1 123 ? -10.195 -18.641 2.355 1 88.81 123 MET A C 1
ATOM 1030 O O . MET A 1 123 ? -9.062 -18.219 2.125 1 88.81 123 MET A O 1
ATOM 1034 N N . VAL A 1 124 ? -11.258 -17.828 2.578 1 90.06 124 VAL A N 1
ATOM 1035 C CA . VAL A 1 124 ? -11.148 -16.375 2.572 1 90.06 124 VAL A CA 1
ATOM 1036 C C . VAL A 1 124 ? -12.211 -15.773 3.482 1 90.06 124 VAL A C 1
ATOM 1038 O O . VAL A 1 124 ? -13.266 -16.375 3.697 1 90.06 124 VAL A O 1
ATOM 1041 N N . SER A 1 125 ? -11.883 -14.664 4.055 1 86.88 125 SER A N 1
ATOM 1042 C CA . SER A 1 125 ? -12.852 -13.984 4.91 1 86.88 125 SER A CA 1
ATOM 1043 C C . SER A 1 125 ? -13.578 -12.875 4.152 1 86.88 125 SER A C 1
ATOM 1045 O O . SER A 1 125 ? -12.938 -11.992 3.576 1 86.88 125 SER A O 1
ATOM 1047 N N . PRO A 1 126 ? -14.906 -12.898 4.156 1 86.81 126 PRO A N 1
ATOM 1048 C CA . PRO A 1 126 ? -15.664 -11.836 3.492 1 86.81 126 PRO A CA 1
ATOM 1049 C C . PRO A 1 126 ? -15.844 -10.602 4.375 1 86.81 126 PRO A C 1
ATOM 1051 O O . PRO A 1 126 ? -16.703 -9.758 4.094 1 86.81 126 PRO A O 1
ATOM 1054 N N . VAL A 1 127 ? -15.156 -10.539 5.48 1 78.75 127 VAL A N 1
ATOM 1055 C CA . VAL A 1 127 ? -15.234 -9.391 6.375 1 78.75 127 VAL A CA 1
ATOM 1056 C C . VAL A 1 127 ? -13.836 -9.016 6.863 1 78.75 127 VAL A C 1
ATOM 1058 O O . VAL A 1 127 ? -12.906 -9.828 6.785 1 78.75 127 VAL A O 1
ATOM 1061 N N . GLN A 1 128 ? -13.852 -7.844 7.293 1 73.94 128 GLN A N 1
ATOM 1062 C CA . GLN A 1 128 ? -12.578 -7.434 7.879 1 73.94 128 GLN A CA 1
ATOM 1063 C C . GLN A 1 128 ? -12.211 -8.32 9.07 1 73.94 128 GLN A C 1
ATOM 1065 O O . GLN A 1 128 ? -13.047 -8.594 9.93 1 73.94 128 GLN A O 1
ATOM 1070 N N . TRP A 1 129 ? -10.984 -8.75 9.102 1 67.81 129 TRP A N 1
ATOM 1071 C CA . TRP A 1 129 ? -10.57 -9.82 10.008 1 67.81 129 TRP A CA 1
ATOM 1072 C C . TRP A 1 129 ? -10.586 -9.344 11.461 1 67.81 129 TRP A C 1
ATOM 1074 O O . TRP A 1 129 ? -10.711 -10.156 12.383 1 67.81 129 TRP A O 1
ATOM 1084 N N . GLN A 1 130 ? -10.5 -8.047 11.664 1 67.88 130 GLN A N 1
ATOM 1085 C CA . GLN A 1 130 ? -10.555 -7.562 13.039 1 67.88 130 GLN A CA 1
ATOM 1086 C C . GLN A 1 130 ? -11.992 -7.508 13.547 1 67.88 130 GLN A C 1
ATOM 1088 O O . GLN A 1 130 ? -12.227 -7.41 14.758 1 67.88 130 GLN A O 1
ATOM 1093 N N . VAL A 1 131 ? -12.883 -7.562 12.609 1 70.62 131 VAL A N 1
ATOM 1094 C CA . VAL A 1 131 ? -14.289 -7.535 12.977 1 70.62 131 VAL A CA 1
ATOM 1095 C C . VAL A 1 131 ? -14.766 -8.945 13.32 1 70.62 131 VAL A C 1
ATOM 1097 O O . VAL A 1 131 ? -15.453 -9.148 14.32 1 70.62 131 VAL A O 1
ATOM 1100 N N . ASP A 1 132 ? -14.43 -9.828 12.516 1 73.69 132 ASP A N 1
ATOM 1101 C CA . ASP A 1 132 ? -14.758 -11.234 12.727 1 73.69 132 ASP A CA 1
ATOM 1102 C C . ASP A 1 132 ? -13.633 -12.141 12.219 1 73.69 132 ASP A C 1
ATOM 1104 O O . ASP A 1 132 ? -13.445 -12.289 11.008 1 73.69 132 ASP A O 1
ATOM 1108 N N . LYS A 1 133 ? -13.039 -12.742 13.141 1 74.25 133 LYS A N 1
ATOM 1109 C CA . LYS A 1 133 ? -11.883 -13.562 12.805 1 74.25 133 LYS A CA 1
ATOM 1110 C C . LYS A 1 133 ? -12.297 -14.984 12.445 1 74.25 133 LYS A C 1
ATOM 1112 O O . LYS A 1 133 ? -11.469 -15.797 12.031 1 74.25 133 LYS A O 1
ATOM 1117 N N . THR A 1 134 ? -13.531 -15.227 12.5 1 78.88 134 THR A N 1
ATOM 1118 C CA . THR A 1 134 ? -13.93 -16.625 12.383 1 78.88 134 THR A CA 1
ATOM 1119 C C . THR A 1 134 ? -14.75 -16.844 11.117 1 78.88 134 THR A C 1
ATOM 1121 O O . THR A 1 134 ? -14.961 -17.984 10.703 1 78.88 134 THR A O 1
ATOM 1124 N N . LEU A 1 135 ? -15.156 -15.812 10.586 1 82.69 135 LEU A N 1
ATOM 1125 C CA . LEU A 1 135 ? -16.047 -15.977 9.438 1 82.69 135 LEU A CA 1
ATOM 1126 C C . LEU A 1 135 ? -15.242 -16.344 8.188 1 82.69 135 LEU A C 1
ATOM 1128 O O . LEU A 1 135 ? -14.445 -15.531 7.703 1 82.69 135 LEU A O 1
ATOM 1132 N N . GLY A 1 136 ? -15.453 -17.547 7.738 1 86.12 136 GLY A N 1
ATOM 1133 C CA . GLY A 1 136 ? -14.836 -18 6.504 1 86.12 136 GLY A CA 1
ATOM 1134 C C . GLY A 1 136 ? -15.828 -18.156 5.367 1 86.12 136 GLY A C 1
ATOM 1135 O O . GLY A 1 136 ? -17.031 -18.234 5.598 1 86.12 136 GLY A O 1
ATOM 1136 N N . TRP A 1 137 ? -15.32 -18.172 4.195 1 91.12 137 TRP A N 1
ATOM 1137 C CA . TRP A 1 137 ? -16.141 -18.359 3 1 91.12 137 TRP A CA 1
ATOM 1138 C C . TRP A 1 137 ? -15.367 -19.141 1.936 1 91.12 137 TRP A C 1
ATOM 1140 O O . TRP A 1 137 ? -14.141 -19.031 1.84 1 91.12 137 TRP A O 1
ATOM 1150 N N . ARG A 1 138 ? -16.062 -19.891 1.182 1 94.19 138 ARG A N 1
ATOM 1151 C CA . ARG A 1 138 ? -15.578 -20.609 0.002 1 94.19 138 ARG A CA 1
ATOM 1152 C C . ARG A 1 138 ? -16.703 -20.812 -1.009 1 94.19 138 ARG A C 1
ATOM 1154 O O . ARG A 1 138 ? -17.875 -20.891 -0.637 1 94.19 138 ARG A O 1
ATOM 1161 N N . PRO A 1 139 ? -16.406 -20.875 -2.26 1 96.44 139 PRO A N 1
ATOM 1162 C CA . PRO A 1 139 ? -17.422 -21.344 -3.211 1 96.44 139 PRO A CA 1
ATOM 1163 C C . PRO A 1 139 ? -17.625 -22.844 -3.148 1 96.44 139 PRO A C 1
ATOM 1165 O O . PRO A 1 139 ? -16.797 -23.578 -2.596 1 96.44 139 PRO A O 1
ATOM 1168 N N . ARG A 1 140 ? -18.734 -23.234 -3.66 1 96.31 140 ARG A N 1
ATOM 1169 C CA . ARG A 1 140 ? -19.016 -24.656 -3.805 1 96.31 140 ARG A CA 1
ATOM 1170 C C . ARG A 1 140 ? -18.375 -25.219 -5.074 1 96.31 140 ARG A C 1
ATOM 1172 O O . ARG A 1 140 ? -18.641 -24.719 -6.172 1 96.31 140 ARG A O 1
ATOM 1179 N N . LEU A 1 141 ? -17.625 -26.234 -4.887 1 94.31 141 LEU A N 1
ATOM 1180 C CA . LEU A 1 141 ? -17 -26.891 -6.031 1 94.31 141 LEU A CA 1
ATOM 1181 C C . LEU A 1 141 ? -18 -27.781 -6.758 1 94.31 141 LEU A C 1
ATOM 1183 O O . LEU A 1 141 ? -18.672 -28.594 -6.137 1 94.31 141 LEU A O 1
ATOM 1187 N N . VAL A 1 142 ? -18.141 -27.547 -8.016 1 93.06 142 VAL A N 1
ATOM 1188 C CA . VAL A 1 142 ? -19 -28.359 -8.875 1 93.06 142 VAL A CA 1
ATOM 1189 C C . VAL A 1 142 ? -18.172 -29.016 -9.969 1 93.06 142 VAL A C 1
ATOM 1191 O O . VAL A 1 142 ? -17.453 -28.328 -10.703 1 93.06 142 VAL A O 1
ATOM 1194 N N . HIS A 1 143 ? -18.25 -30.328 -10.117 1 88.56 143 HIS A N 1
ATOM 1195 C CA . HIS A 1 143 ? -17.422 -31.078 -11.055 1 88.56 143 HIS A CA 1
ATOM 1196 C C . HIS A 1 143 ? -18.109 -31.219 -12.414 1 88.56 143 HIS A C 1
ATOM 1198 O O . HIS A 1 143 ? -18.547 -32.312 -12.789 1 88.56 143 HIS A O 1
ATOM 1204 N N . ARG A 1 144 ? -18.125 -30.188 -13.125 1 87 144 ARG A N 1
ATOM 1205 C CA . ARG A 1 144 ? -18.625 -30.109 -14.492 1 87 144 ARG A CA 1
ATOM 1206 C C . ARG A 1 144 ? -18.109 -28.859 -15.195 1 87 144 ARG A C 1
ATOM 1208 O O . ARG A 1 144 ? -17.484 -28 -14.57 1 87 144 ARG A O 1
ATOM 1215 N N . THR A 1 145 ? -18.328 -28.797 -16.453 1 86.69 145 THR A N 1
ATOM 1216 C CA . THR A 1 145 ? -18.016 -27.594 -17.203 1 86.69 145 THR A CA 1
ATOM 1217 C C . THR A 1 145 ? -18.938 -26.438 -16.812 1 86.69 145 THR A C 1
ATOM 1219 O O . THR A 1 145 ? -20.031 -26.672 -16.297 1 86.69 145 THR A O 1
ATOM 1222 N N . PHE A 1 146 ? -18.453 -25.312 -17.078 1 92.19 146 PHE A N 1
ATOM 1223 C CA . PHE A 1 146 ? -19.25 -24.109 -16.875 1 92.19 146 PHE A CA 1
ATOM 1224 C C . PHE A 1 146 ? -20.578 -24.219 -17.625 1 92.19 146 PHE A C 1
ATOM 1226 O O . PHE A 1 146 ? -20.609 -24.688 -18.766 1 92.19 146 PHE A O 1
ATOM 1233 N N . PRO A 1 147 ? -21.672 -23.844 -17.016 1 93.38 147 PRO A N 1
ATOM 1234 C CA . PRO A 1 147 ? -22.969 -24.047 -17.656 1 93.38 147 PRO A CA 1
ATOM 1235 C C . PRO A 1 147 ? -23.156 -23.156 -18.891 1 93.38 147 PRO A C 1
ATOM 1237 O O . PRO A 1 147 ? -22.609 -22.047 -18.953 1 93.38 147 PRO A O 1
ATOM 1240 N N . THR A 1 148 ? -23.859 -23.688 -19.844 1 92.25 148 THR A N 1
ATOM 1241 C CA . THR A 1 148 ? -24.281 -22.859 -20.969 1 92.25 148 THR A CA 1
ATOM 1242 C C . THR A 1 148 ? -25.281 -21.797 -20.516 1 92.25 148 THR A C 1
ATOM 1244 O O . THR A 1 148 ? -26.297 -22.109 -19.906 1 92.25 148 THR A O 1
ATOM 1247 N N . VAL A 1 149 ? -24.922 -20.641 -20.734 1 93.75 149 VAL A N 1
ATOM 1248 C CA . VAL A 1 149 ? -25.797 -19.531 -20.344 1 93.75 149 VAL A CA 1
ATOM 1249 C C . VAL A 1 149 ? -26.844 -19.297 -21.438 1 93.75 149 VAL A C 1
ATOM 1251 O O . VAL A 1 149 ? -26.594 -18.562 -22.391 1 93.75 149 VAL A O 1
ATOM 1254 N N . ASP A 1 150 ? -28.016 -19.797 -21.25 1 89.25 150 ASP A N 1
ATOM 1255 C CA . ASP A 1 150 ? -29.062 -19.812 -22.266 1 89.25 150 ASP A CA 1
ATOM 1256 C C . ASP A 1 150 ? -30.047 -18.656 -22.031 1 89.25 150 ASP A C 1
ATOM 1258 O O . ASP A 1 150 ? -31 -18.484 -22.812 1 89.25 150 ASP A O 1
ATOM 1262 N N . GLY A 1 151 ? -29.906 -17.922 -21 1 88.12 151 GLY A N 1
ATOM 1263 C CA . GLY A 1 151 ? -30.797 -16.812 -20.703 1 88.12 151 GLY A CA 1
ATOM 1264 C C . GLY A 1 151 ? -32.031 -17.234 -19.922 1 88.12 151 GLY A C 1
ATOM 1265 O O . GLY A 1 151 ? -32.906 -16.406 -19.625 1 88.12 151 GLY A O 1
ATOM 1266 N N . LYS A 1 152 ? -32.188 -18.484 -19.594 1 87.75 152 LYS A N 1
ATOM 1267 C CA . LYS A 1 152 ? -33.344 -19 -18.844 1 87.75 152 LYS A CA 1
ATOM 1268 C C . LYS A 1 152 ? -32.906 -19.656 -17.531 1 87.75 152 LYS A C 1
ATOM 1270 O O . LYS A 1 152 ? -32.938 -19.016 -16.469 1 87.75 152 LYS A O 1
ATOM 1275 N N . GLN A 1 153 ? -32.281 -20.812 -17.641 1 90.5 153 GLN A N 1
ATOM 1276 C CA . GLN A 1 153 ? -31.844 -21.516 -16.453 1 90.5 153 GLN A CA 1
ATOM 1277 C C . GLN A 1 153 ? -30.562 -20.906 -15.898 1 90.5 153 GLN A C 1
ATOM 1279 O O . GLN A 1 153 ? -30.312 -20.922 -14.688 1 90.5 153 GLN A O 1
ATOM 1284 N N . ALA A 1 154 ? -29.75 -20.5 -16.75 1 95.62 154 ALA A N 1
ATOM 1285 C CA . ALA A 1 154 ? -28.531 -19.781 -16.406 1 95.62 154 ALA A CA 1
ATOM 1286 C C . ALA A 1 154 ? -28.453 -18.453 -17.156 1 95.62 154 ALA A C 1
ATOM 1288 O O . ALA A 1 154 ? -28.625 -18.406 -18.375 1 95.62 154 ALA A O 1
ATOM 1289 N N . VAL A 1 155 ? -28.266 -17.406 -16.422 1 96.62 155 VAL A N 1
ATOM 1290 C CA . VAL A 1 155 ? -28.203 -16.078 -17.031 1 96.62 155 VAL A CA 1
ATOM 1291 C C . VAL A 1 155 ? -26.938 -15.352 -16.578 1 96.62 155 VAL A C 1
ATOM 1293 O O . VAL A 1 155 ? -26.438 -15.594 -15.484 1 96.62 155 VAL A O 1
ATOM 1296 N N . TRP A 1 156 ? -26.375 -14.539 -17.5 1 96.56 156 TRP A N 1
ATOM 1297 C CA . TRP A 1 156 ? -25.328 -13.625 -17.062 1 96.56 156 TRP A CA 1
ATOM 1298 C C . TRP A 1 156 ? -25.906 -12.516 -16.188 1 96.56 156 TRP A C 1
ATOM 1300 O O . TRP A 1 156 ? -26.969 -11.977 -16.469 1 96.56 156 TRP A O 1
ATOM 1310 N N . ALA A 1 157 ? -25.25 -12.242 -15.078 1 97.06 157 ALA A N 1
ATOM 1311 C CA . ALA A 1 157 ? -25.609 -11.094 -14.258 1 97.06 157 ALA A CA 1
ATOM 1312 C C . ALA A 1 157 ? -25.562 -9.805 -15.078 1 97.06 157 ALA A C 1
ATOM 1314 O O . ALA A 1 157 ? -24.734 -9.672 -15.984 1 97.06 157 ALA A O 1
ATOM 1315 N N . PRO A 1 158 ? -26.406 -8.844 -14.711 1 95.31 158 PRO A N 1
ATOM 1316 C CA . PRO A 1 158 ? -26.344 -7.543 -15.391 1 95.31 158 PRO A CA 1
ATOM 1317 C C . PRO A 1 158 ? -24.953 -6.918 -15.336 1 95.31 158 PRO A C 1
ATOM 1319 O O . PRO A 1 158 ? -24.516 -6.297 -16.312 1 95.31 158 PRO A O 1
ATOM 1322 N N . SER A 1 159 ? -24.281 -7.059 -14.258 1 95.06 159 SER A N 1
ATOM 1323 C CA . SER A 1 159 ? -22.875 -6.699 -14.148 1 95.06 159 SER A CA 1
ATOM 1324 C C . SER A 1 159 ? -21.984 -7.934 -14.203 1 95.06 159 SER A C 1
ATOM 1326 O O . SER A 1 159 ? -22.25 -8.93 -13.531 1 95.06 159 SER A O 1
ATOM 1328 N N . PRO A 1 160 ? -20.922 -7.848 -14.984 1 96.31 160 PRO A N 1
ATOM 1329 C CA . PRO A 1 160 ? -20.031 -9.008 -15.047 1 96.31 160 PRO A CA 1
ATOM 1330 C C . PRO A 1 160 ? -19.266 -9.227 -13.758 1 96.31 160 PRO A C 1
ATOM 1332 O O . PRO A 1 160 ? -18.688 -10.305 -13.547 1 96.31 160 PRO A O 1
ATOM 1335 N N . GLN A 1 161 ? -19.203 -8.211 -12.898 1 97.5 161 GLN A N 1
ATOM 1336 C CA . GLN A 1 161 ? -18.359 -8.25 -11.711 1 97.5 161 GLN A CA 1
ATOM 1337 C C . GLN A 1 161 ? -19.188 -8.141 -10.438 1 97.5 161 GLN A C 1
ATOM 1339 O O . GLN A 1 161 ? -20.094 -7.312 -10.352 1 97.5 161 GLN A O 1
ATOM 1344 N N . ALA A 1 162 ? -18.906 -9.031 -9.5 1 97.75 162 ALA A N 1
ATOM 1345 C CA . ALA A 1 162 ? -19.531 -8.969 -8.18 1 97.75 162 ALA A CA 1
ATOM 1346 C C . ALA A 1 162 ? -18.469 -8.836 -7.086 1 97.75 162 ALA A C 1
ATOM 1348 O O . ALA A 1 162 ? -17.359 -9.336 -7.223 1 97.75 162 ALA A O 1
ATOM 1349 N N . LEU A 1 163 ? -18.797 -8.102 -6.07 1 96.06 163 LEU A N 1
ATOM 1350 C CA . LEU A 1 163 ? -18.047 -8.008 -4.828 1 96.06 163 LEU A CA 1
ATOM 1351 C C . LEU A 1 163 ? -18.828 -8.617 -3.668 1 96.06 163 LEU A C 1
ATOM 1353 O O . LEU A 1 163 ? -19.938 -8.195 -3.371 1 96.06 163 LEU A O 1
ATOM 1357 N N . LEU A 1 164 ? -18.266 -9.609 -3.035 1 94.31 164 LEU A N 1
ATOM 1358 C CA . LEU A 1 164 ? -18.953 -10.289 -1.945 1 94.31 164 LEU A CA 1
ATOM 1359 C C . LEU A 1 164 ? -18.422 -9.82 -0.593 1 94.31 164 LEU A C 1
ATOM 1361 O O . LEU A 1 164 ? -17.219 -9.828 -0.358 1 94.31 164 LEU A O 1
ATOM 1365 N N . GLN A 1 165 ? -19.391 -9.422 0.231 1 88.38 165 GLN A N 1
ATOM 1366 C CA . GLN A 1 165 ? -19 -8.852 1.515 1 88.38 165 GLN A CA 1
ATOM 1367 C C . GLN A 1 165 ? -20.047 -9.156 2.592 1 88.38 165 GLN A C 1
ATOM 1369 O O . GLN A 1 165 ? -21.234 -9.312 2.293 1 88.38 165 GLN A O 1
ATOM 1374 N N . SER A 1 166 ? -19.438 -9.258 3.857 1 82.56 166 SER A N 1
ATOM 1375 C CA . SER A 1 166 ? -20.312 -9.234 5.035 1 82.56 166 SER A CA 1
ATOM 1376 C C . SER A 1 166 ? -20.25 -7.879 5.734 1 82.56 166 SER A C 1
ATOM 1378 O O . SER A 1 166 ? -19.172 -7.312 5.914 1 82.56 166 SER A O 1
ATOM 1380 N N . PHE A 1 167 ? -21.391 -7.328 6.078 1 76.69 167 PHE A N 1
ATOM 1381 C CA . PHE A 1 167 ? -21.469 -5.996 6.66 1 76.69 167 PHE A CA 1
ATOM 1382 C C . PHE A 1 167 ? -21.844 -6.074 8.141 1 76.69 167 PHE A C 1
ATOM 1384 O O . PHE A 1 167 ? -22.984 -6.352 8.484 1 76.69 167 PHE A O 1
ATOM 1391 N N . PRO A 1 168 ? -20.859 -5.848 8.977 1 74 168 PRO A N 1
ATOM 1392 C CA . PRO A 1 168 ? -21.281 -5.723 10.375 1 74 168 PRO A CA 1
ATOM 1393 C C . PRO A 1 168 ? -22.094 -4.457 10.633 1 74 168 PRO A C 1
ATOM 1395 O O . PRO A 1 168 ? -21.719 -3.373 10.172 1 74 168 PRO A O 1
ATOM 1398 N N . GLN A 1 169 ? -23.109 -4.496 11.406 1 68.56 169 GLN A N 1
ATOM 1399 C CA . GLN A 1 169 ? -24.062 -3.414 11.656 1 68.56 169 GLN A CA 1
ATOM 1400 C C . GLN A 1 169 ? -23.359 -2.203 12.266 1 68.56 169 GLN A C 1
ATOM 1402 O O . GLN A 1 169 ? -23.625 -1.063 11.883 1 68.56 169 GLN A O 1
ATOM 1407 N N . ARG A 1 170 ? -22.594 -2.455 13.172 1 70.88 170 ARG A N 1
ATOM 1408 C CA . ARG A 1 170 ? -21.984 -1.389 13.961 1 70.88 170 ARG A CA 1
ATOM 1409 C C . ARG A 1 170 ? -21.156 -0.462 13.07 1 70.88 170 ARG A C 1
ATOM 1411 O O . ARG A 1 170 ? -20.875 0.676 13.453 1 70.88 170 ARG A O 1
ATOM 1418 N N . PHE A 1 171 ? -20.844 -0.872 11.891 1 76.62 171 PHE A N 1
ATOM 1419 C CA . PHE A 1 171 ? -19.984 -0.074 11.031 1 76.62 171 PHE A CA 1
ATOM 1420 C C . PHE A 1 171 ? -20.797 0.785 10.078 1 76.62 171 PHE A C 1
ATOM 1422 O O . PHE A 1 171 ? -20.266 1.678 9.422 1 76.62 171 PHE A O 1
ATOM 1429 N N . LEU A 1 172 ? -22.078 0.607 10.133 1 74.94 172 LEU A N 1
ATOM 1430 C CA . LEU A 1 172 ? -22.906 1.291 9.141 1 74.94 172 LEU A CA 1
ATOM 1431 C C . LEU A 1 172 ? -23.406 2.627 9.68 1 74.94 172 LEU A C 1
ATOM 1433 O O . LEU A 1 172 ? -23.891 3.469 8.922 1 74.94 172 LEU A O 1
ATOM 1437 N N . VAL A 1 173 ? -23.188 2.904 10.945 1 72.5 173 VAL A N 1
ATOM 1438 C CA . VAL A 1 173 ? -23.812 4.078 11.539 1 72.5 173 VAL A CA 1
ATOM 1439 C C . VAL A 1 173 ? -22.75 5.156 11.797 1 72.5 173 VAL A C 1
ATOM 1441 O O . VAL A 1 173 ? -23.078 6.254 12.25 1 72.5 173 VAL A O 1
ATOM 1444 N N . ASN A 1 174 ? -21.641 4.922 11.609 1 79.75 174 ASN A N 1
ATOM 1445 C CA . ASN A 1 174 ? -20.531 5.855 11.773 1 79.75 174 ASN A CA 1
ATOM 1446 C C . ASN A 1 174 ? -19.797 6.102 10.453 1 79.75 174 ASN A C 1
ATOM 1448 O O . ASN A 1 174 ? -19.344 5.156 9.805 1 79.75 174 ASN A O 1
ATOM 1452 N N . PHE A 1 175 ? -19.688 7.328 10.047 1 83.94 175 PHE A N 1
ATOM 1453 C CA . PHE A 1 175 ? -19.109 7.699 8.758 1 83.94 175 PHE A CA 1
ATOM 1454 C C . PHE A 1 175 ? -17.703 7.156 8.609 1 83.94 175 PHE A C 1
ATOM 1456 O O . PHE A 1 175 ? -17.344 6.617 7.562 1 83.94 175 PHE A O 1
ATOM 1463 N N . GLY A 1 176 ? -16.875 7.297 9.648 1 84.88 176 GLY A N 1
ATOM 1464 C CA . GLY A 1 176 ? -15.508 6.785 9.609 1 84.88 176 GLY A CA 1
ATOM 1465 C C . GLY A 1 176 ? -15.438 5.285 9.383 1 84.88 176 GLY A C 1
ATOM 1466 O O . GLY A 1 176 ? -14.656 4.812 8.555 1 84.88 176 GLY A O 1
ATOM 1467 N N . HIS A 1 177 ? -16.281 4.555 10.008 1 82.94 177 HIS A N 1
ATOM 1468 C CA . HIS A 1 177 ? -16.328 3.104 9.867 1 82.94 177 HIS A CA 1
ATOM 1469 C C . HIS A 1 177 ? -16.891 2.705 8.508 1 82.94 177 HIS A C 1
ATOM 1471 O O . HIS A 1 177 ? -16.391 1.769 7.875 1 82.94 177 HIS A O 1
ATOM 1477 N N . ALA A 1 178 ? -17.891 3.406 8.125 1 83.06 178 ALA A N 1
ATOM 1478 C CA . ALA A 1 178 ? -18.438 3.131 6.801 1 83.06 178 ALA A CA 1
ATOM 1479 C C . ALA A 1 178 ? -17.391 3.318 5.715 1 83.06 178 ALA A C 1
ATOM 1481 O O . ALA A 1 178 ? -17.328 2.543 4.758 1 83.06 178 ALA A O 1
ATOM 1482 N N . MET A 1 179 ? -16.578 4.281 5.895 1 86.56 179 MET A N 1
ATOM 1483 C CA . MET A 1 179 ? -15.555 4.586 4.902 1 86.56 179 MET A CA 1
ATOM 1484 C C . MET A 1 179 ? -14.43 3.566 4.961 1 86.56 179 MET A C 1
ATOM 1486 O O . MET A 1 179 ? -14.164 2.867 3.979 1 86.56 179 MET A O 1
ATOM 1490 N N . TYR A 1 180 ? -13.82 3.359 6.09 1 84.88 180 TYR A N 1
ATOM 1491 C CA . TYR A 1 180 ? -12.531 2.678 6.109 1 84.88 180 TYR A CA 1
ATOM 1492 C C . TYR A 1 180 ? -12.688 1.232 6.566 1 84.88 180 TYR A C 1
ATOM 1494 O O . TYR A 1 180 ? -11.742 0.44 6.469 1 84.88 180 TYR A O 1
ATOM 1502 N N . ASP A 1 181 ? -13.883 0.875 6.926 1 81.75 181 ASP A N 1
ATOM 1503 C CA . ASP A 1 181 ? -14.094 -0.542 7.211 1 81.75 181 ASP A CA 1
ATOM 1504 C C . ASP A 1 181 ? -14.898 -1.213 6.105 1 81.75 181 ASP A C 1
ATOM 1506 O O . ASP A 1 181 ? -14.93 -2.441 6.004 1 81.75 181 ASP A O 1
ATOM 1510 N N . LEU A 1 182 ? -15.508 -0.394 5.305 1 83.62 182 LEU A N 1
ATOM 1511 C CA . LEU A 1 182 ? -16.375 -1.009 4.301 1 83.62 182 LEU A CA 1
ATOM 1512 C C . LEU A 1 182 ? -16.047 -0.485 2.906 1 83.62 182 LEU A C 1
ATOM 1514 O O . LEU A 1 182 ? -15.492 -1.214 2.078 1 83.62 182 LEU A O 1
ATOM 1518 N N . ALA A 1 183 ? -16.219 0.817 2.633 1 86.44 183 ALA A N 1
ATOM 1519 C CA . ALA A 1 183 ? -16.172 1.362 1.279 1 86.44 183 ALA A CA 1
ATOM 1520 C C . ALA A 1 183 ? -14.766 1.277 0.703 1 86.44 183 ALA A C 1
ATOM 1522 O O . ALA A 1 183 ? -14.562 0.741 -0.389 1 86.44 183 ALA A O 1
ATOM 1523 N N . VAL A 1 184 ? -13.789 1.771 1.416 1 88.12 184 VAL A N 1
ATOM 1524 C CA . VAL A 1 184 ? -12.422 1.826 0.9 1 88.12 184 VAL A CA 1
ATOM 1525 C C . VAL A 1 184 ? -11.875 0.41 0.748 1 88.12 184 VAL A C 1
ATOM 1527 O O . VAL A 1 184 ? -11.305 0.068 -0.291 1 88.12 184 VAL A O 1
ATOM 1530 N N . PRO A 1 185 ? -12.117 -0.473 1.684 1 87.56 185 PRO A N 1
ATOM 1531 C CA . PRO A 1 185 ? -11.625 -1.841 1.499 1 87.56 185 PRO A CA 1
ATOM 1532 C C . PRO A 1 185 ? -12.273 -2.547 0.311 1 87.56 185 PRO A C 1
ATOM 1534 O O . PRO A 1 185 ? -11.609 -3.297 -0.406 1 87.56 185 PRO A O 1
ATOM 1537 N N . LEU A 1 186 ? -13.508 -2.32 0.082 1 89.62 186 LEU A N 1
ATOM 1538 C CA . LEU A 1 186 ? -14.18 -2.918 -1.062 1 89.62 186 LEU A CA 1
ATOM 1539 C C . LEU A 1 186 ? -13.617 -2.381 -2.371 1 89.62 186 LEU A C 1
ATOM 1541 O O . LEU A 1 186 ? -13.406 -3.141 -3.318 1 89.62 186 LEU A O 1
ATOM 1545 N N . PHE A 1 187 ? -13.406 -1.123 -2.352 1 91.94 187 PHE A N 1
ATOM 1546 C CA . PHE A 1 187 ? -12.781 -0.522 -3.523 1 91.94 187 PHE A CA 1
ATOM 1547 C C . PHE A 1 187 ? -11.383 -1.095 -3.742 1 91.94 187 PHE A C 1
ATOM 1549 O O . PHE A 1 187 ? -11 -1.384 -4.879 1 91.94 187 PHE A O 1
ATOM 1556 N N . ASN A 1 188 ? -10.633 -1.217 -2.705 1 89.19 188 ASN A N 1
ATOM 1557 C CA . ASN A 1 188 ? -9.266 -1.721 -2.795 1 89.19 188 ASN A CA 1
ATOM 1558 C C . ASN A 1 188 ? -9.234 -3.158 -3.305 1 89.19 188 ASN A C 1
ATOM 1560 O O . ASN A 1 188 ? -8.242 -3.582 -3.908 1 89.19 188 ASN A O 1
ATOM 1564 N N . LEU A 1 189 ? -10.266 -3.861 -3.076 1 91.06 189 LEU A N 1
ATOM 1565 C CA . LEU A 1 189 ? -10.367 -5.203 -3.643 1 91.06 189 LEU A CA 1
ATOM 1566 C C . LEU A 1 189 ? -10.305 -5.156 -5.164 1 91.06 189 LEU A C 1
ATOM 1568 O O . LEU A 1 189 ? -9.609 -5.961 -5.785 1 91.06 189 LEU A O 1
ATOM 1572 N N . GLN A 1 190 ? -11.008 -4.227 -5.762 1 93.38 190 GLN A N 1
ATOM 1573 C CA . GLN A 1 190 ? -10.961 -4.047 -7.207 1 93.38 190 GLN A CA 1
ATOM 1574 C C . GLN A 1 190 ? -9.625 -3.443 -7.641 1 93.38 190 GLN A C 1
ATOM 1576 O O . GLN A 1 190 ? -9.07 -3.828 -8.672 1 93.38 190 GLN A O 1
ATOM 1581 N N . HIS A 1 191 ? -9.148 -2.549 -6.805 1 89.19 191 HIS A N 1
ATOM 1582 C CA . HIS A 1 191 ? -7.891 -1.877 -7.098 1 89.19 191 HIS A CA 1
ATOM 1583 C C . HIS A 1 191 ? -6.73 -2.865 -7.121 1 89.19 191 HIS A C 1
ATOM 1585 O O . HIS A 1 191 ? -5.832 -2.754 -7.961 1 89.19 191 HIS A O 1
ATOM 1591 N N . LEU A 1 192 ? -6.758 -3.799 -6.262 1 85.06 192 LEU A N 1
ATOM 1592 C CA . LEU A 1 192 ? -5.703 -4.801 -6.145 1 85.06 192 LEU A CA 1
ATOM 1593 C C . LEU A 1 192 ? -5.473 -5.504 -7.477 1 85.06 192 LEU A C 1
ATOM 1595 O O . LEU A 1 192 ? -4.328 -5.77 -7.852 1 85.06 192 LEU A O 1
ATOM 1599 N N . TRP A 1 193 ? -6.508 -5.758 -8.227 1 88.56 193 TRP A N 1
ATOM 1600 C CA . TRP A 1 193 ? -6.406 -6.477 -9.492 1 88.56 193 TRP A CA 1
ATOM 1601 C C . TRP A 1 193 ? -6.453 -5.512 -10.672 1 88.56 193 TRP A C 1
ATOM 1603 O O . TRP A 1 193 ? -6.367 -5.93 -11.828 1 88.56 193 TRP A O 1
ATOM 1613 N N . GLY A 1 194 ? -6.66 -4.211 -10.352 1 87.94 194 GLY A N 1
ATOM 1614 C CA . GLY A 1 194 ? -6.738 -3.213 -11.406 1 87.94 194 GLY A CA 1
ATOM 1615 C C . GLY A 1 194 ? -7.984 -3.342 -12.258 1 87.94 194 GLY A C 1
ATOM 1616 O O . GLY A 1 194 ? -7.945 -3.094 -13.469 1 87.94 194 GLY A O 1
ATOM 1617 N N . VAL A 1 195 ? -9.133 -3.711 -11.641 1 93.44 195 VAL A N 1
ATOM 1618 C CA . VAL A 1 195 ? -10.312 -4.023 -12.445 1 93.44 195 VAL A CA 1
ATOM 1619 C C . VAL A 1 195 ? -11.516 -3.236 -11.922 1 93.44 195 VAL A C 1
ATOM 1621 O O . VAL A 1 195 ? -12.641 -3.734 -11.93 1 93.44 195 VAL A O 1
ATOM 1624 N N . TYR A 1 196 ? -11.258 -2.057 -11.422 1 94.94 196 TYR A N 1
ATOM 1625 C CA . TYR A 1 196 ? -12.344 -1.238 -10.898 1 94.94 196 TYR A CA 1
ATOM 1626 C C . TYR A 1 196 ? -13.375 -0.944 -11.984 1 94.94 196 TYR A C 1
ATOM 1628 O O . TYR A 1 196 ? -13.023 -0.528 -13.086 1 94.94 196 TYR A O 1
ATOM 1636 N N . ARG A 1 197 ? -14.609 -1.219 -11.594 1 93.75 197 ARG A N 1
ATOM 1637 C CA . ARG A 1 197 ? -15.797 -0.892 -12.375 1 93.75 197 ARG A CA 1
ATOM 1638 C C . ARG A 1 197 ? -16.906 -0.333 -11.492 1 93.75 197 ARG A C 1
ATOM 1640 O O . ARG A 1 197 ? -17.297 -0.969 -10.508 1 93.75 197 ARG A O 1
ATOM 1647 N N . PRO A 1 198 ? -17.422 0.811 -11.875 1 93.25 198 PRO A N 1
ATOM 1648 C CA . PRO A 1 198 ? -18.469 1.396 -11.023 1 93.25 198 PRO A CA 1
ATOM 1649 C C . PRO A 1 198 ? -19.781 0.618 -11.07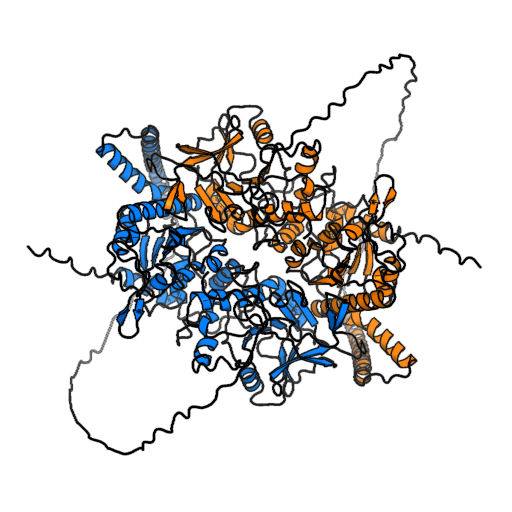8 1 93.25 198 PRO A C 1
ATOM 1651 O O . PRO A 1 198 ? -20.625 0.771 -10.195 1 93.25 198 PRO A O 1
ATOM 1654 N N . ASP A 1 199 ? -20 -0.172 -12.078 1 94.12 199 ASP A N 1
ATOM 1655 C CA . ASP A 1 199 ? -21.266 -0.883 -12.203 1 94.12 199 ASP A CA 1
ATOM 1656 C C . ASP A 1 199 ? -21.203 -2.244 -11.516 1 94.12 199 ASP A C 1
ATOM 1658 O O . ASP A 1 199 ? -22.125 -3.045 -11.625 1 94.12 199 ASP A O 1
ATOM 1662 N N . ALA A 1 200 ? -20.109 -2.562 -10.805 1 96.06 200 ALA A N 1
ATOM 1663 C CA . ALA A 1 200 ? -20 -3.828 -10.086 1 96.06 200 ALA A CA 1
ATOM 1664 C C . ALA A 1 200 ? -21.141 -3.996 -9.094 1 96.06 200 ALA A C 1
ATOM 1666 O O . ALA A 1 200 ? -21.656 -3.014 -8.555 1 96.06 200 ALA A O 1
ATOM 1667 N N . GLN A 1 201 ? -21.578 -5.223 -8.883 1 95.12 201 GLN A N 1
ATOM 1668 C CA . GLN A 1 201 ? -22.641 -5.531 -7.938 1 95.12 201 GLN A CA 1
ATOM 1669 C C . GLN A 1 201 ? -22.062 -5.957 -6.586 1 95.12 201 GLN A C 1
ATOM 1671 O O . GLN A 1 201 ? -21.391 -6.988 -6.484 1 95.12 201 GLN A O 1
ATOM 1676 N N . VAL A 1 202 ? -22.359 -5.168 -5.586 1 92.25 202 VAL A N 1
ATOM 1677 C CA . VAL A 1 202 ? -21.984 -5.574 -4.234 1 92.25 202 VAL A CA 1
ATOM 1678 C C . VAL A 1 202 ? -23.047 -6.516 -3.664 1 92.25 202 VAL A C 1
ATOM 1680 O O . VAL A 1 202 ? -24.234 -6.168 -3.607 1 92.25 202 VAL A O 1
ATOM 1683 N N . LEU A 1 203 ? -22.625 -7.664 -3.277 1 92.5 203 LEU A N 1
ATOM 1684 C CA . LEU A 1 203 ? -23.5 -8.688 -2.723 1 92.5 203 LEU A CA 1
ATOM 1685 C C . LEU A 1 203 ? -23.172 -8.953 -1.258 1 92.5 203 LEU A C 1
ATOM 1687 O O . LEU A 1 203 ? -22 -9.125 -0.904 1 92.5 203 LEU A O 1
ATOM 1691 N N . MET A 1 204 ? -24.172 -8.945 -0.485 1 86.94 204 MET A N 1
ATOM 1692 C CA . MET A 1 204 ? -24.031 -9.25 0.936 1 86.94 204 MET A CA 1
ATOM 1693 C C . MET A 1 204 ? -24.375 -10.703 1.215 1 86.94 204 MET A C 1
ATOM 1695 O O . MET A 1 204 ? -25.375 -11.219 0.688 1 86.94 204 MET A O 1
ATOM 1699 N N . LEU A 1 205 ? -23.391 -11.289 2.002 1 81.06 205 LEU A N 1
ATOM 1700 C CA . LEU A 1 205 ? -23.641 -12.672 2.389 1 81.06 205 LEU A CA 1
ATOM 1701 C C . LEU A 1 205 ? -24.797 -12.75 3.395 1 81.06 205 LEU A C 1
ATOM 1703 O O . LEU A 1 205 ? -24.891 -11.906 4.289 1 81.06 205 LEU A O 1
ATOM 1707 N N . ASN A 1 206 ? -25.594 -13.883 3.219 1 63.62 206 ASN A N 1
ATOM 1708 C CA . ASN A 1 206 ? -26.812 -14.102 3.967 1 63.62 206 ASN A CA 1
ATOM 1709 C C . ASN A 1 206 ? -26.719 -13.539 5.383 1 63.62 206 ASN A C 1
ATOM 1711 O O . ASN A 1 206 ? -25.625 -13.453 5.949 1 63.62 206 ASN A O 1
ATOM 1715 N N . LYS A 1 207 ? -27.797 -12.906 5.809 1 55.78 207 LYS A N 1
ATOM 1716 C CA . LYS A 1 207 ? -28 -12.273 7.109 1 55.78 207 LYS A CA 1
ATOM 1717 C C . LYS A 1 207 ? -27.422 -13.133 8.234 1 55.78 207 LYS A C 1
ATOM 1719 O O . LYS A 1 207 ? -27.844 -14.273 8.43 1 55.78 207 LYS A O 1
ATOM 1724 N N . THR A 1 208 ? -26.031 -13.062 8.328 1 48.84 208 THR A N 1
ATOM 1725 C CA . THR A 1 208 ? -25.625 -13.742 9.547 1 48.84 208 THR A CA 1
ATOM 1726 C C . THR A 1 208 ? -26.594 -13.461 10.688 1 48.84 208 THR A C 1
ATOM 1728 O O . THR A 1 208 ? -27.281 -12.438 10.68 1 48.84 208 THR A O 1
ATOM 1731 N N . SER A 1 209 ? -26.953 -14.562 11.266 1 44.59 209 SER A N 1
ATOM 1732 C CA . SER A 1 209 ? -27.906 -14.578 12.367 1 44.59 209 SER A CA 1
ATOM 1733 C C . SER A 1 209 ? -27.797 -13.312 13.211 1 44.59 209 SER A C 1
ATOM 1735 O O . SER A 1 209 ? -28.781 -12.883 13.82 1 44.59 209 SER A O 1
ATOM 1737 N N . ALA A 1 210 ? -26.641 -13 13.5 1 44.75 210 ALA A N 1
ATOM 1738 C CA . ALA A 1 210 ? -26.594 -12.016 14.578 1 44.75 210 ALA A CA 1
ATOM 1739 C C . ALA A 1 210 ? -27.141 -10.672 14.117 1 44.75 210 ALA A C 1
ATOM 1741 O O . ALA A 1 210 ? -27.312 -9.758 14.922 1 44.75 210 ALA A O 1
ATOM 1742 N N . ASP A 1 211 ? -27.266 -10.492 12.836 1 48.38 211 ASP A N 1
ATOM 1743 C CA . ASP A 1 211 ? -27.578 -9.109 12.477 1 48.38 211 ASP A CA 1
ATOM 1744 C C . ASP A 1 211 ? -29.078 -8.891 12.328 1 48.38 211 ASP A C 1
ATOM 1746 O O . ASP A 1 211 ? -29.609 -8.906 11.219 1 48.38 211 ASP A O 1
ATOM 1750 N N . THR A 1 212 ? -29.734 -9.391 13.273 1 47.03 212 THR A N 1
ATOM 1751 C CA . THR A 1 212 ? -31.156 -9.164 13.445 1 47.03 212 THR A CA 1
ATOM 1752 C C . THR A 1 212 ? -31.469 -7.668 13.508 1 47.03 212 THR A C 1
ATOM 1754 O O . THR A 1 212 ? -32.531 -7.266 13.938 1 47.03 212 THR A O 1
ATOM 1757 N N . TRP A 1 213 ? -30.594 -6.953 13.18 1 50.91 213 TRP A N 1
ATOM 1758 C CA . TRP A 1 213 ? -30.984 -5.559 13.375 1 50.91 213 TRP A CA 1
ATOM 1759 C C . TRP A 1 213 ? -31.938 -5.102 12.281 1 50.91 213 TRP A C 1
ATOM 1761 O O . TRP A 1 213 ? -31.641 -5.242 11.094 1 50.91 213 TRP A O 1
ATOM 1771 N N . GLN A 1 214 ? -33.156 -5.012 12.523 1 51.56 214 GLN A N 1
ATOM 1772 C CA . GLN A 1 214 ? -34.281 -4.551 11.688 1 51.56 214 GLN A CA 1
ATOM 1773 C C . GLN A 1 214 ? -33.812 -3.436 10.742 1 51.56 214 GLN A C 1
ATOM 1775 O O . GLN A 1 214 ? -34.312 -3.314 9.625 1 51.56 214 GLN A O 1
ATOM 1780 N N . GLY A 1 215 ? -32.625 -2.764 11.023 1 56.5 215 GLY A N 1
ATOM 1781 C CA . GLY A 1 215 ? -32.25 -1.601 10.25 1 56.5 215 GLY A CA 1
ATOM 1782 C C . GLY A 1 215 ? -31.062 -1.867 9.328 1 56.5 215 GLY A C 1
ATOM 1783 O O . GLY A 1 215 ? -30.672 -1.001 8.539 1 56.5 215 GLY A O 1
ATOM 1784 N N . ILE A 1 216 ? -30.766 -3.082 9.195 1 62.03 216 ILE A N 1
ATOM 1785 C CA . ILE A 1 216 ? -29.562 -3.355 8.414 1 62.03 216 ILE A CA 1
ATOM 1786 C C . ILE A 1 216 ? -29.875 -3.225 6.926 1 62.03 216 ILE A C 1
ATOM 1788 O O . ILE A 1 216 ? -29.062 -2.727 6.152 1 62.03 216 ILE A O 1
ATOM 1792 N N . ASP A 1 217 ? -31.062 -3.646 6.629 1 63.94 217 ASP A N 1
ATOM 1793 C CA . ASP A 1 217 ? -31.422 -3.602 5.215 1 63.94 217 ASP A CA 1
ATOM 1794 C C . ASP A 1 217 ? -31.375 -2.174 4.68 1 63.94 217 ASP A C 1
ATOM 1796 O O . ASP A 1 217 ? -30.906 -1.942 3.559 1 63.94 217 ASP A O 1
ATOM 1800 N N . PHE A 1 218 ? -31.828 -1.388 5.531 1 61.72 218 PHE A N 1
ATOM 1801 C CA . PHE A 1 218 ? -31.844 0.005 5.102 1 61.72 218 PHE A CA 1
ATOM 1802 C C . PHE A 1 218 ? -30.422 0.563 5.027 1 61.72 218 PHE A C 1
ATOM 1804 O O . PHE A 1 218 ? -30.031 1.15 4.016 1 61.72 218 PHE A O 1
ATOM 1811 N N . TYR A 1 219 ? -29.625 0.269 5.984 1 62.91 219 TYR A N 1
ATOM 1812 C CA . TYR A 1 219 ? -28.312 0.893 6.09 1 62.91 219 TYR A CA 1
ATOM 1813 C C . TYR A 1 219 ? -27.297 0.199 5.184 1 62.91 219 TYR A C 1
ATOM 1815 O O . TYR A 1 219 ? -26.422 0.848 4.609 1 62.91 219 TYR A O 1
ATOM 1823 N N . ALA A 1 220 ? -27.531 -1.028 5.078 1 59.12 220 ALA A N 1
ATOM 1824 C CA . ALA A 1 220 ? -26.547 -1.808 4.324 1 59.12 220 ALA A CA 1
ATOM 1825 C C . ALA A 1 220 ? -26.625 -1.491 2.832 1 59.12 220 ALA A C 1
ATOM 1827 O O . ALA A 1 220 ? -25.609 -1.52 2.133 1 59.12 220 ALA A O 1
ATOM 1828 N N . ARG A 1 221 ? -27.859 -1.225 2.473 1 57.06 221 ARG A N 1
ATOM 1829 C CA . ARG A 1 221 ? -28.047 -0.995 1.044 1 57.06 221 ARG A CA 1
ATOM 1830 C C . ARG A 1 221 ? -27.359 0.302 0.606 1 57.06 221 ARG A C 1
ATOM 1832 O O . ARG A 1 221 ? -26.844 0.392 -0.506 1 57.06 221 ARG A O 1
ATOM 1839 N N . ARG A 1 222 ? -27.438 1.11 1.601 1 56.31 222 ARG A N 1
ATOM 1840 C CA . ARG A 1 222 ? -27.016 2.449 1.208 1 56.31 222 ARG A CA 1
ATOM 1841 C C . ARG A 1 222 ? -25.781 2.889 2.008 1 56.31 222 ARG A C 1
ATOM 1843 O O . ARG A 1 222 ? -25.203 3.934 1.725 1 56.31 222 ARG A O 1
ATOM 1850 N N . MET A 1 223 ? -25.25 1.933 2.84 1 53.03 223 MET A N 1
ATOM 1851 C CA . MET A 1 223 ? -24.156 1.966 3.797 1 53.03 223 MET A CA 1
ATOM 1852 C C . MET A 1 223 ? -24.344 3.098 4.801 1 53.03 223 MET A C 1
ATOM 1854 O O . MET A 1 223 ? -23.703 3.109 5.855 1 53.03 223 MET A O 1
ATOM 1858 N N . VAL A 1 224 ? -24.75 4.469 4.262 1 52.97 224 VAL A N 1
ATOM 1859 C CA . VAL A 1 224 ? -24.703 5.602 5.18 1 52.97 224 VAL A CA 1
ATOM 1860 C C . VAL A 1 224 ? -26.078 5.832 5.797 1 52.97 224 VAL A C 1
ATOM 1862 O O . VAL A 1 224 ? -27.078 5.367 5.266 1 52.97 224 VAL A O 1
ATOM 1865 N N . ILE A 1 225 ? -25.969 6.504 7.125 1 51.66 225 ILE A N 1
ATOM 1866 C CA . ILE A 1 225 ? -27.031 6.848 8.062 1 51.66 225 ILE A CA 1
ATOM 1867 C C . ILE A 1 225 ? -28.094 7.688 7.355 1 51.66 225 ILE A C 1
ATOM 1869 O O . ILE A 1 225 ? -28.797 8.484 7.988 1 51.66 225 ILE A O 1
ATOM 1873 N N . THR A 1 226 ? -27.953 7.801 6.047 1 58.12 226 THR A N 1
ATOM 1874 C CA . THR A 1 226 ? -29.031 8.656 5.555 1 58.12 226 THR A CA 1
ATOM 1875 C C . THR A 1 226 ? -29.938 7.891 4.602 1 58.12 226 THR A C 1
ATOM 1877 O O . THR A 1 226 ? -29.484 7.016 3.865 1 58.12 226 THR A O 1
ATOM 1880 N N . PRO A 1 227 ? -31.125 7.996 4.832 1 59.5 227 PRO A N 1
ATOM 1881 C CA . PRO A 1 227 ? -32.094 7.438 3.867 1 59.5 227 PRO A CA 1
ATOM 1882 C C . PRO A 1 227 ? -31.953 8.062 2.48 1 59.5 227 PRO A C 1
ATOM 1884 O O . PRO A 1 227 ? -32.469 7.52 1.502 1 59.5 227 PRO A O 1
ATOM 1887 N N . ASP A 1 228 ? -31.219 9.156 2.387 1 64.69 228 ASP A N 1
ATOM 1888 C CA . ASP A 1 228 ? -31.078 9.859 1.117 1 64.69 228 ASP A CA 1
ATOM 1889 C C . ASP A 1 228 ? -29.938 9.258 0.287 1 64.69 228 ASP A C 1
ATOM 1891 O O . ASP A 1 228 ? -28.766 9.359 0.657 1 64.69 228 ASP A O 1
ATOM 1895 N N . PRO A 1 229 ? -30.312 8.602 -0.863 1 63.47 229 PRO A N 1
ATOM 1896 C CA . PRO A 1 229 ? -29.281 8.016 -1.719 1 63.47 229 PRO A CA 1
ATOM 1897 C C . PRO A 1 229 ? -28.188 9.008 -2.096 1 63.47 229 PRO A C 1
ATOM 1899 O O . PRO A 1 229 ? -27.047 8.609 -2.359 1 63.47 229 PRO A O 1
ATOM 1902 N N . GLN A 1 230 ? -28.547 10.25 -2.168 1 63.69 230 GLN A N 1
ATOM 1903 C CA . GLN A 1 230 ? -27.594 11.273 -2.551 1 63.69 230 GLN A CA 1
ATOM 1904 C C . GLN A 1 230 ? -26.531 11.469 -1.464 1 63.69 230 GLN A C 1
ATOM 1906 O O . GLN A 1 230 ? -25.5 12.086 -1.702 1 63.69 230 GLN A O 1
ATOM 1911 N N . ARG A 1 231 ? -26.766 10.742 -0.404 1 69.12 231 ARG A N 1
ATOM 1912 C CA . ARG A 1 231 ? -25.828 10.883 0.707 1 69.12 231 ARG A CA 1
ATOM 1913 C C . ARG A 1 231 ? -25.125 9.562 0.994 1 69.12 231 ARG A C 1
ATOM 1915 O O . ARG A 1 231 ? -24.453 9.43 2.014 1 69.12 231 ARG A O 1
ATOM 1922 N N . SER A 1 232 ? -25.344 8.68 -0.002 1 73 232 SER A N 1
ATOM 1923 C CA . SER A 1 232 ? -24.766 7.359 0.193 1 73 232 SER A CA 1
ATOM 1924 C C . SER A 1 232 ? -23.266 7.367 -0.125 1 73 232 SER A C 1
ATOM 1926 O O . SER A 1 232 ? -22.859 7.832 -1.191 1 73 232 SER A O 1
ATOM 1928 N N . VAL A 1 233 ? -22.453 6.863 0.843 1 78.31 233 VAL A N 1
ATOM 1929 C CA . VAL A 1 233 ? -21.016 6.715 0.638 1 78.31 233 VAL A CA 1
ATOM 1930 C C . VAL A 1 233 ? -20.75 5.699 -0.473 1 78.31 233 VAL A C 1
ATOM 1932 O O . VAL A 1 233 ? -19.797 5.844 -1.242 1 78.31 233 VAL A O 1
ATOM 1935 N N . PHE A 1 234 ? -21.688 4.746 -0.641 1 77.31 234 PHE A N 1
ATOM 1936 C CA . PHE A 1 234 ? -21.531 3.701 -1.646 1 77.31 234 PHE A CA 1
ATOM 1937 C C . PHE A 1 234 ? -21.625 4.281 -3.051 1 77.31 234 PHE A C 1
ATOM 1939 O O . PHE A 1 234 ? -20.891 3.855 -3.955 1 77.31 234 PHE A O 1
ATOM 1946 N N . ARG A 1 235 ? -22.359 5.305 -3.168 1 80.94 235 ARG A N 1
ATOM 1947 C CA . ARG A 1 235 ? -22.625 5.875 -4.488 1 80.94 235 ARG A CA 1
ATOM 1948 C C . ARG A 1 235 ? -21.453 6.73 -4.961 1 80.94 235 ARG A C 1
ATOM 1950 O O . ARG A 1 235 ? -21.406 7.156 -6.117 1 80.94 235 ARG A O 1
ATOM 1957 N N . LEU A 1 236 ? -20.594 6.902 -4.117 1 87.06 236 LEU A N 1
ATOM 1958 C CA . LEU A 1 236 ? -19.406 7.652 -4.52 1 87.06 236 LEU A CA 1
ATOM 1959 C C . LEU A 1 236 ? -18.562 6.852 -5.508 1 87.06 236 LEU A C 1
ATOM 1961 O O . LEU A 1 236 ? -17.875 7.43 -6.355 1 87.06 236 LEU A O 1
ATOM 1965 N N . THR A 1 237 ? -18.641 5.473 -5.402 1 90.12 237 THR A N 1
ATOM 1966 C CA . THR A 1 237 ? -17.75 4.691 -6.25 1 90.12 237 THR A CA 1
ATOM 1967 C C . THR A 1 237 ? -18.531 3.629 -7.02 1 90.12 237 THR A C 1
ATOM 1969 O O . THR A 1 237 ? -18.016 3.041 -7.973 1 90.12 237 THR A O 1
ATOM 1972 N N . TRP A 1 238 ? -19.75 3.385 -6.605 1 90 238 TRP A N 1
ATOM 1973 C CA . TRP A 1 238 ? -20.516 2.355 -7.297 1 90 238 TRP A CA 1
ATOM 1974 C C . TRP A 1 238 ? -21.891 2.883 -7.707 1 90 238 TRP A C 1
ATOM 1976 O O . TRP A 1 238 ? -22.469 3.732 -7.023 1 90 238 TRP A O 1
ATOM 1986 N N . ASP A 1 239 ? -22.469 2.311 -8.734 1 87.06 239 ASP A N 1
ATOM 1987 C CA . ASP A 1 239 ? -23.734 2.748 -9.312 1 87.06 239 ASP A CA 1
ATOM 1988 C C . ASP A 1 239 ? -24.922 2.037 -8.648 1 87.06 239 ASP A C 1
ATOM 1990 O O . ASP A 1 239 ? -26.031 2.561 -8.633 1 87.06 239 ASP A O 1
ATOM 1994 N N . ARG A 1 240 ? -24.625 0.888 -8.133 1 82.56 240 ARG A N 1
ATOM 1995 C CA . ARG A 1 240 ? -25.719 0.032 -7.66 1 82.56 240 ARG A CA 1
ATOM 1996 C C . ARG A 1 240 ? -25.672 -0.118 -6.145 1 82.56 240 ARG A C 1
ATOM 1998 O O . ARG A 1 240 ? -24.609 -0.051 -5.535 1 82.56 240 ARG A O 1
ATOM 2005 N N . ASP A 1 241 ? -26.844 -0.372 -5.594 1 81.06 241 ASP A N 1
ATOM 2006 C CA . ASP A 1 241 ? -26.922 -0.663 -4.164 1 81.06 241 ASP A CA 1
ATOM 2007 C C . ASP A 1 241 ? -26.422 -2.074 -3.863 1 81.06 241 ASP A C 1
ATOM 2009 O O . ASP A 1 241 ? -26.5 -2.963 -4.715 1 81.06 241 ASP A O 1
ATOM 2013 N N . ALA A 1 242 ? -25.984 -2.168 -2.656 1 85.5 242 ALA A N 1
ATOM 2014 C CA . ALA A 1 242 ? -25.703 -3.521 -2.189 1 85.5 242 ALA A CA 1
ATOM 2015 C C . ALA A 1 242 ? -26.984 -4.305 -1.948 1 85.5 242 ALA A C 1
ATOM 2017 O O . ALA A 1 242 ? -28.016 -3.725 -1.604 1 85.5 242 ALA A O 1
ATOM 2018 N N . THR A 1 243 ? -26.969 -5.512 -2.176 1 86.25 243 THR A N 1
ATOM 2019 C CA . THR A 1 243 ? -28.125 -6.355 -1.946 1 86.25 243 THR A CA 1
ATOM 2020 C C . THR A 1 243 ? -27.719 -7.742 -1.468 1 86.25 243 THR A C 1
ATOM 2022 O O . THR A 1 243 ? -26.562 -8.141 -1.638 1 86.25 243 THR A O 1
ATOM 2025 N N . TRP A 1 244 ? -28.656 -8.391 -0.831 1 87.56 244 TRP A N 1
ATOM 2026 C CA . TRP A 1 244 ? -28.422 -9.758 -0.369 1 87.56 244 TRP A CA 1
ATOM 2027 C C . TRP A 1 244 ? -28.359 -10.727 -1.544 1 87.56 244 TRP A C 1
ATOM 2029 O O . TRP A 1 244 ? -29.141 -10.609 -2.494 1 87.56 244 TRP A O 1
ATOM 2039 N N . THR A 1 245 ? -27.484 -11.742 -1.425 1 91.69 245 THR A N 1
ATOM 2040 C CA . THR A 1 245 ? -27.312 -12.719 -2.494 1 91.69 245 THR A CA 1
ATOM 2041 C C . THR A 1 245 ? -28.656 -13.344 -2.875 1 91.69 245 THR A C 1
ATOM 2043 O O . THR A 1 245 ? -29 -13.422 -4.059 1 91.69 245 THR A O 1
ATOM 2046 N N . GLY A 1 246 ? -29.406 -13.719 -1.843 1 88.56 246 GLY A N 1
ATOM 2047 C CA . GLY A 1 246 ? -30.703 -14.328 -2.111 1 88.56 246 GLY A CA 1
ATOM 2048 C C . GLY A 1 246 ? -31.672 -13.391 -2.822 1 88.56 246 GLY A C 1
ATOM 2049 O O . GLY A 1 246 ? -32.344 -13.797 -3.762 1 88.56 246 GLY A O 1
ATOM 2050 N N . ASN A 1 247 ? -31.75 -12.117 -2.445 1 88.19 247 ASN A N 1
ATOM 2051 C CA . ASN A 1 247 ? -32.594 -11.133 -3.1 1 88.19 247 ASN A CA 1
ATOM 2052 C C . ASN A 1 247 ? -32.156 -10.875 -4.539 1 88.19 247 ASN A C 1
ATOM 2054 O O . ASN A 1 247 ? -33 -10.711 -5.43 1 88.19 247 ASN A O 1
ATOM 2058 N N . TYR A 1 248 ? -30.938 -10.906 -4.715 1 92.38 248 TYR A N 1
ATOM 2059 C CA . TYR A 1 248 ? -30.375 -10.602 -6.027 1 92.38 248 TYR A CA 1
ATOM 2060 C C . TYR A 1 248 ? -30.75 -11.672 -7.047 1 92.38 248 TYR A C 1
ATOM 2062 O O . TYR A 1 248 ? -31.203 -11.352 -8.148 1 92.38 248 TYR A O 1
ATOM 2070 N N . THR A 1 249 ? -30.578 -12.922 -6.684 1 93.81 249 THR A N 1
ATOM 2071 C CA . THR A 1 249 ? -30.906 -13.992 -7.617 1 93.81 249 THR A CA 1
ATOM 2072 C C . THR A 1 249 ? -32.406 -13.969 -7.965 1 93.81 249 THR A C 1
ATOM 2074 O O . THR A 1 249 ? -32.781 -14.203 -9.117 1 93.81 249 THR A O 1
ATOM 2077 N N . ARG A 1 250 ? -33.219 -13.68 -7 1 91.38 250 ARG A N 1
ATOM 2078 C CA . ARG A 1 250 ? -34.656 -13.594 -7.242 1 91.38 250 ARG A CA 1
ATOM 2079 C C . ARG A 1 250 ? -34.969 -12.492 -8.242 1 91.38 250 ARG A C 1
ATOM 2081 O O . ARG A 1 250 ? -35.781 -12.68 -9.141 1 91.38 250 ARG A O 1
ATOM 2088 N N . GLU A 1 251 ? -34.344 -11.438 -8.062 1 92.62 251 GLU A N 1
ATOM 2089 C CA . GLU A 1 251 ? -34.594 -10.289 -8.938 1 92.62 251 GLU A CA 1
ATOM 2090 C C . GLU A 1 251 ? -34.094 -10.57 -10.359 1 92.62 251 GLU A C 1
ATOM 2092 O O . GLU A 1 251 ? -34.844 -10.352 -11.32 1 92.62 251 GLU A O 1
ATOM 2097 N N . VAL A 1 252 ? -32.906 -11.031 -10.516 1 95.25 252 VAL A N 1
ATOM 2098 C CA . VAL A 1 252 ? -32.281 -11.203 -11.82 1 95.25 252 VAL A CA 1
ATOM 2099 C C . VAL A 1 252 ? -32.969 -12.328 -12.586 1 95.25 252 VAL A C 1
ATOM 2101 O O . VAL A 1 252 ? -33.125 -12.25 -13.805 1 95.25 252 VAL A O 1
ATOM 2104 N N . LEU A 1 253 ? -33.438 -13.352 -11.859 1 95.06 253 LEU A N 1
ATOM 2105 C CA . LEU A 1 253 ? -34.031 -14.523 -12.492 1 95.06 253 LEU A CA 1
ATOM 2106 C C . LEU A 1 253 ? -35.562 -14.359 -12.602 1 95.06 253 LEU A C 1
ATOM 2108 O O . LEU A 1 253 ? -36.25 -15.281 -13.031 1 95.06 253 LEU A O 1
ATOM 2112 N N . GLY A 1 254 ? -36.094 -13.203 -12.273 1 90.5 254 GLY A N 1
ATOM 2113 C CA . GLY A 1 254 ? -37.531 -12.953 -12.359 1 90.5 254 GLY A CA 1
ATOM 2114 C C . GLY A 1 254 ? -38.344 -13.898 -11.5 1 90.5 254 GLY A C 1
ATOM 2115 O O . GLY A 1 254 ? -39.375 -14.398 -11.945 1 90.5 254 GLY A O 1
ATOM 2116 N N . GLY A 1 255 ? -37.75 -14.289 -10.406 1 84.69 255 GLY A N 1
ATOM 2117 C CA . GLY A 1 255 ? -38.5 -15.125 -9.477 1 84.69 255 GLY A CA 1
ATOM 2118 C C . GLY A 1 255 ? -38.188 -16.609 -9.633 1 84.69 255 GLY A C 1
ATOM 2119 O O . GLY A 1 255 ? -38.594 -17.422 -8.797 1 84.69 255 GLY A O 1
ATOM 2120 N N . ASN A 1 256 ? -37.5 -16.984 -10.672 1 84.31 256 ASN A N 1
ATOM 2121 C CA . ASN A 1 256 ? -37.125 -18.375 -10.836 1 84.31 256 ASN A CA 1
ATOM 2122 C C . ASN A 1 256 ? -36.219 -18.844 -9.703 1 84.31 256 ASN A C 1
ATOM 2124 O O . ASN A 1 256 ? -35.125 -18.266 -9.492 1 84.31 256 ASN A O 1
ATOM 2128 N N . ARG A 1 257 ? -36.594 -19.922 -8.984 1 85.5 257 ARG A N 1
ATOM 2129 C CA . ARG A 1 257 ? -35.875 -20.359 -7.801 1 85.5 257 ARG A CA 1
ATOM 2130 C C . ARG A 1 257 ? -34.906 -21.5 -8.148 1 85.5 257 ARG A C 1
ATOM 2132 O O . ARG A 1 257 ? -34.219 -22.047 -7.266 1 85.5 257 ARG A O 1
ATOM 2139 N N . ASN A 1 258 ? -34.812 -21.906 -9.344 1 89.81 258 ASN A N 1
ATOM 2140 C CA . ASN A 1 258 ? -33.938 -22.984 -9.75 1 89.81 258 ASN A CA 1
ATOM 2141 C C . ASN A 1 258 ? -33 -22.562 -10.875 1 89.81 258 ASN A C 1
ATOM 2143 O O . ASN A 1 258 ? -32.719 -23.328 -11.797 1 89.81 258 ASN A O 1
ATOM 2147 N N . GLY A 1 259 ? -32.5 -21.391 -10.781 1 95.25 259 GLY A N 1
ATOM 2148 C CA . GLY A 1 259 ? -31.625 -20.875 -11.828 1 95.25 259 GLY A CA 1
ATOM 2149 C C . GLY A 1 259 ? -30.266 -20.453 -11.312 1 95.25 259 GLY A C 1
ATOM 2150 O O . GLY A 1 259 ? -29.984 -20.578 -10.117 1 95.25 259 GLY A O 1
ATOM 2151 N N . LEU A 1 260 ? -29.406 -20.141 -12.258 1 97.5 260 LEU A N 1
ATOM 2152 C CA . LEU A 1 260 ? -28.062 -19.672 -11.984 1 97.5 260 LEU A CA 1
ATOM 2153 C C . LEU A 1 260 ? -27.859 -18.25 -12.5 1 97.5 260 LEU A C 1
ATOM 2155 O O . LEU A 1 260 ? -28.297 -17.922 -13.609 1 97.5 260 LEU A O 1
ATOM 2159 N N . VAL A 1 261 ? -27.359 -17.406 -11.672 1 98.12 261 VAL A N 1
ATOM 2160 C CA . VAL A 1 261 ? -26.859 -16.109 -12.109 1 98.12 261 VAL A CA 1
ATOM 2161 C C . VAL A 1 261 ? -25.328 -16.141 -12.18 1 98.12 261 VAL A C 1
ATOM 2163 O O . VAL A 1 261 ? -24.656 -16.266 -11.156 1 98.12 261 VAL A O 1
ATOM 2166 N N . CYS A 1 262 ? -24.828 -15.977 -13.352 1 98.06 262 CYS A N 1
ATOM 2167 C CA . CYS A 1 262 ? -23.391 -16.203 -13.57 1 98.06 262 CYS A CA 1
ATOM 2168 C C . CYS A 1 262 ? -22.641 -14.875 -13.672 1 98.06 262 CYS A C 1
ATOM 2170 O O . CYS A 1 262 ? -23.172 -13.891 -14.195 1 98.06 262 CYS A O 1
ATOM 2172 N N . PHE A 1 263 ? -21.438 -14.828 -13.109 1 97.75 263 PHE A N 1
ATOM 2173 C CA . PHE A 1 263 ? -20.531 -13.68 -13.117 1 97.75 263 PHE A CA 1
ATOM 2174 C C . PHE A 1 263 ? -19.219 -14.031 -13.797 1 97.75 263 PHE A C 1
ATOM 2176 O O . PHE A 1 263 ? -18.719 -15.156 -13.664 1 97.75 263 PHE A O 1
ATOM 2183 N N . LYS A 1 264 ? -18.672 -13.039 -14.523 1 96.56 264 LYS A N 1
ATOM 2184 C CA . LYS A 1 264 ? -17.344 -13.188 -15.102 1 96.56 264 LYS A CA 1
ATOM 2185 C C . LYS A 1 264 ? -16.266 -13.109 -14.023 1 96.56 264 LYS A C 1
ATOM 2187 O O . LYS A 1 264 ? -15.234 -13.797 -14.117 1 96.56 264 LYS A O 1
ATOM 2192 N N . SER A 1 265 ? -16.5 -12.289 -13.062 1 96.81 265 SER A N 1
ATOM 2193 C CA . SER A 1 265 ? -15.531 -12.102 -11.984 1 96.81 265 SER A CA 1
ATOM 2194 C C . SER A 1 265 ? -16.234 -11.898 -10.648 1 96.81 265 SER A C 1
ATOM 2196 O O . SER A 1 265 ? -17.203 -11.148 -10.555 1 96.81 265 SER A O 1
ATOM 2198 N N . LEU A 1 266 ? -15.75 -12.617 -9.656 1 97.94 266 LEU A N 1
ATOM 2199 C CA . LEU A 1 266 ? -16.172 -12.477 -8.273 1 97.94 266 LEU A CA 1
ATOM 2200 C C . LEU A 1 266 ? -14.992 -12.188 -7.359 1 97.94 266 LEU A C 1
ATOM 2202 O O . LEU A 1 266 ? -14.031 -12.961 -7.316 1 97.94 266 LEU A O 1
ATOM 2206 N N . LEU A 1 267 ? -15.023 -11.055 -6.688 1 96.88 267 LEU A N 1
ATOM 2207 C CA . LEU A 1 267 ? -13.961 -10.688 -5.758 1 96.88 267 LEU A CA 1
ATOM 2208 C C . LEU A 1 267 ? -14.438 -10.82 -4.312 1 96.88 267 LEU A C 1
ATOM 2210 O O . LEU A 1 267 ? -15.539 -10.391 -3.975 1 96.88 267 LEU A O 1
ATOM 2214 N N . VAL A 1 268 ? -13.531 -11.461 -3.469 1 94.81 268 VAL A N 1
ATOM 2215 C CA . VAL A 1 268 ? -13.859 -11.703 -2.066 1 94.81 268 VAL A CA 1
ATOM 2216 C C . VAL A 1 268 ? -12.609 -11.516 -1.209 1 94.81 268 VAL A C 1
ATOM 2218 O O . VAL A 1 268 ? -11.508 -11.875 -1.623 1 94.81 268 VAL A O 1
ATOM 2221 N N . GLY A 1 269 ? -12.82 -10.961 -0.007 1 90.81 269 GLY A N 1
ATOM 2222 C CA . GLY A 1 269 ? -11.734 -10.93 0.959 1 90.81 269 GLY A CA 1
ATOM 2223 C C . GLY A 1 269 ? -11.18 -9.539 1.182 1 90.81 269 GLY A C 1
ATOM 2224 O O . GLY A 1 269 ? -10.133 -9.188 0.626 1 90.81 269 GLY A O 1
ATOM 2225 N N . THR A 1 270 ? -11.734 -8.758 2.072 1 85.31 270 THR A N 1
ATOM 2226 C CA . THR A 1 270 ? -11.289 -7.398 2.369 1 85.31 270 THR A CA 1
ATOM 2227 C C . THR A 1 270 ? -10.414 -7.375 3.621 1 85.31 270 THR A C 1
ATOM 2229 O O . THR A 1 270 ? -10.078 -6.305 4.129 1 85.31 270 THR A O 1
ATOM 2232 N N . GLY A 1 271 ? -10.086 -8.547 4.156 1 71.31 271 GLY A N 1
ATOM 2233 C CA . GLY A 1 271 ? -9.508 -8.664 5.488 1 71.31 271 GLY A CA 1
ATOM 2234 C C . GLY A 1 271 ? -8.266 -7.824 5.68 1 71.31 271 GLY A C 1
ATOM 2235 O O . GLY A 1 271 ? -8.078 -7.215 6.734 1 71.31 271 GLY A O 1
ATOM 2236 N N . ASN A 1 272 ? -7.41 -7.738 4.621 1 69.69 272 ASN A N 1
ATOM 2237 C CA . ASN A 1 272 ? -6.168 -6.992 4.785 1 69.69 272 ASN A CA 1
ATOM 2238 C C . ASN A 1 272 ? -6.219 -5.648 4.066 1 69.69 272 ASN A C 1
ATOM 2240 O O . ASN A 1 272 ? -5.211 -4.945 3.98 1 69.69 272 ASN A O 1
ATOM 2244 N N . LEU A 1 273 ? -7.355 -5.438 3.533 1 66.31 273 LEU A N 1
ATOM 2245 C CA . LEU A 1 273 ? -7.453 -4.242 2.705 1 66.31 273 LEU A CA 1
ATOM 2246 C C . LEU A 1 273 ? -7.984 -3.062 3.512 1 66.31 273 LEU A C 1
ATOM 2248 O O . LEU A 1 273 ? -8.516 -2.105 2.943 1 66.31 273 LEU A O 1
ATOM 2252 N N . THR A 1 274 ? -7.969 -3.455 4.809 1 58.22 274 THR A N 1
ATOM 2253 C CA . THR A 1 274 ? -8.383 -2.383 5.711 1 58.22 274 THR A CA 1
ATOM 2254 C C . THR A 1 274 ? -7.172 -1.66 6.285 1 58.22 274 THR A C 1
ATOM 2256 O O . THR A 1 274 ? -6.035 -2.119 6.129 1 58.22 274 THR A O 1
ATOM 2259 N N . ARG A 1 275 ? -7.551 -0.564 6.949 1 50.53 275 ARG A N 1
ATOM 2260 C CA . ARG A 1 275 ? -6.762 0.472 7.605 1 50.53 275 ARG A CA 1
ATOM 2261 C C . ARG A 1 275 ? -5.602 -0.136 8.383 1 50.53 275 ARG A C 1
ATOM 2263 O O . ARG A 1 275 ? -4.508 0.433 8.422 1 50.53 275 ARG A O 1
ATOM 2270 N N . ARG A 1 276 ? -6.109 -1.003 9.109 1 46.88 276 ARG A N 1
ATOM 2271 C CA . ARG A 1 276 ? -5.156 -1.572 10.055 1 46.88 276 ARG A CA 1
ATOM 2272 C C . ARG A 1 276 ? -4.207 -2.545 9.367 1 46.88 276 ARG A C 1
ATOM 2274 O O . ARG A 1 276 ? -3.174 -2.916 9.922 1 46.88 276 ARG A O 1
ATOM 2281 N N . GLY A 1 277 ? -4.605 -2.639 8.156 1 50.91 277 GLY A N 1
ATOM 2282 C CA . GLY A 1 277 ? -3.799 -3.607 7.434 1 50.91 277 GLY A CA 1
ATOM 2283 C C . GLY A 1 277 ? -2.822 -2.965 6.465 1 50.91 277 GLY A C 1
ATOM 2284 O O . GLY A 1 277 ? -2.592 -1.756 6.52 1 50.91 277 GLY A O 1
ATOM 2285 N N . ARG A 1 278 ? -1.996 -3.623 5.855 1 52.09 278 ARG A N 1
ATOM 2286 C CA . ARG A 1 278 ? -0.791 -3.33 5.086 1 52.09 278 ARG A CA 1
ATOM 2287 C C . ARG A 1 278 ? -1.136 -2.662 3.76 1 52.09 278 ARG A C 1
ATOM 2289 O O . ARG A 1 278 ? -0.319 -1.932 3.195 1 52.09 278 ARG A O 1
ATOM 2296 N N . ALA A 1 279 ? -2.455 -2.861 3.379 1 53.53 279 ALA A N 1
ATOM 2297 C CA . ALA A 1 279 ? -2.512 -2.605 1.941 1 53.53 279 ALA A CA 1
ATOM 2298 C C . ALA A 1 279 ? -3.588 -1.574 1.611 1 53.53 279 ALA A C 1
ATOM 2300 O O . ALA A 1 279 ? -4.254 -1.671 0.577 1 53.53 279 ALA A O 1
ATOM 2301 N N . THR A 1 280 ? -3.75 -0.536 2.541 1 57.94 280 THR A N 1
ATOM 2302 C CA . THR A 1 280 ? -4.801 0.386 2.127 1 57.94 280 THR A CA 1
ATOM 2303 C C . THR A 1 280 ? -4.227 1.518 1.281 1 57.94 280 THR A C 1
ATOM 2305 O O . THR A 1 280 ? -3.318 2.229 1.719 1 57.94 280 THR A O 1
ATOM 2308 N N . ASP A 1 281 ? -4.602 1.48 0.072 1 69.62 281 ASP A N 1
ATOM 2309 C CA . ASP A 1 281 ? -4.344 2.639 -0.778 1 69.62 281 ASP A CA 1
ATOM 2310 C C . ASP A 1 281 ? -5.566 3.557 -0.839 1 69.62 281 ASP A C 1
ATOM 2312 O O . ASP A 1 281 ? -6.602 3.184 -1.393 1 69.62 281 ASP A O 1
ATOM 2316 N N . ALA A 1 282 ? -5.461 4.742 -0.157 1 81.44 282 ALA A N 1
ATOM 2317 C CA . ALA A 1 282 ? -6.613 5.637 -0.118 1 81.44 282 ALA A CA 1
ATOM 2318 C C . ALA A 1 282 ? -6.609 6.59 -1.31 1 81.44 282 ALA A C 1
ATOM 2320 O O . ALA A 1 282 ? -7.656 7.105 -1.704 1 81.44 282 ALA A O 1
ATOM 2321 N N . LEU A 1 283 ? -5.465 6.781 -1.871 1 86.31 283 LEU A N 1
ATOM 2322 C CA . LEU A 1 283 ? -5.387 7.754 -2.955 1 86.31 283 LEU A CA 1
ATOM 2323 C C . LEU A 1 283 ? -6.145 7.262 -4.184 1 86.31 283 LEU A C 1
ATOM 2325 O O . LEU A 1 283 ? -6.898 8.023 -4.797 1 86.31 283 LEU A O 1
ATOM 2329 N N . PRO A 1 284 ? -6.004 5.965 -4.539 1 87.06 284 PRO A N 1
ATOM 2330 C CA . PRO A 1 284 ? -6.793 5.516 -5.688 1 87.06 284 PRO A CA 1
ATOM 2331 C C . PRO A 1 284 ? -8.297 5.68 -5.477 1 87.06 284 PRO A C 1
ATOM 2333 O O . PRO A 1 284 ? -9.023 5.984 -6.418 1 87.06 284 PRO A O 1
ATOM 2336 N N . TYR A 1 285 ? -8.734 5.461 -4.258 1 90.94 285 TYR A N 1
ATOM 2337 C CA . TYR A 1 285 ? -10.141 5.672 -3.941 1 90.94 285 TYR A CA 1
ATOM 2338 C C . TYR A 1 285 ? -10.531 7.133 -4.141 1 90.94 285 TYR A C 1
ATOM 2340 O O . TYR A 1 285 ? -11.523 7.43 -4.809 1 90.94 285 TYR A O 1
ATOM 2348 N N . ARG A 1 286 ? -9.773 7.98 -3.539 1 91.81 286 ARG A N 1
ATOM 2349 C CA . ARG A 1 286 ? -10.016 9.414 -3.678 1 91.81 286 ARG A CA 1
ATOM 2350 C C . ARG A 1 286 ? -10.039 9.82 -5.148 1 91.81 286 ARG A C 1
ATOM 2352 O O . ARG A 1 286 ? -10.906 10.594 -5.566 1 91.81 286 ARG A O 1
ATOM 2359 N N . ASP A 1 287 ? -9.117 9.312 -5.934 1 89.44 287 ASP A N 1
ATOM 2360 C CA . ASP A 1 287 ? -9.031 9.648 -7.352 1 89.44 287 ASP A CA 1
ATOM 2361 C C . ASP A 1 287 ? -10.281 9.18 -8.102 1 89.44 287 ASP A C 1
ATOM 2363 O O . ASP A 1 287 ? -10.789 9.883 -8.977 1 89.44 287 ASP A O 1
ATOM 2367 N N . ALA A 1 288 ? -10.727 8.023 -7.789 1 92.75 288 ALA A N 1
ATOM 2368 C CA . ALA A 1 288 ? -11.945 7.508 -8.414 1 92.75 288 ALA A CA 1
ATOM 2369 C C . ALA A 1 288 ? -13.141 8.398 -8.094 1 92.75 288 ALA A C 1
ATOM 2371 O O . ALA A 1 288 ? -13.938 8.727 -8.977 1 92.75 288 ALA A O 1
ATOM 2372 N N . VAL A 1 289 ? -13.258 8.805 -6.836 1 93.44 289 VAL A N 1
ATOM 2373 C CA . VAL A 1 289 ? -14.352 9.672 -6.41 1 93.44 289 VAL A CA 1
ATOM 2374 C C . VAL A 1 289 ? -14.227 11.031 -7.109 1 93.44 289 VAL A C 1
ATOM 2376 O O . VAL A 1 289 ? -15.219 11.57 -7.598 1 93.44 289 VAL A O 1
ATOM 2379 N N . ALA A 1 290 ? -13.039 11.516 -7.145 1 93.12 290 ALA A N 1
ATOM 2380 C CA . ALA A 1 290 ? -12.797 12.82 -7.77 1 93.12 290 ALA A CA 1
ATOM 2381 C C . ALA A 1 290 ? -13.211 12.797 -9.242 1 93.12 290 ALA A C 1
ATOM 2383 O O . ALA A 1 290 ? -13.82 13.75 -9.734 1 93.12 290 ALA A O 1
ATOM 2384 N N . GLN A 1 291 ? -12.891 11.773 -9.891 1 91 291 GLN A N 1
ATOM 2385 C CA . GLN A 1 291 ? -13.242 11.656 -11.297 1 91 291 GLN A CA 1
ATOM 2386 C C . GLN A 1 291 ? -14.75 11.508 -11.484 1 91 291 GLN A C 1
ATOM 2388 O O . GLN A 1 291 ? -15.336 12.141 -12.359 1 91 291 GLN A O 1
ATOM 2393 N N . ARG A 1 292 ? -15.328 10.734 -10.695 1 90.56 292 ARG A N 1
ATOM 2394 C CA . ARG A 1 292 ? -16.766 10.484 -10.812 1 90.56 292 ARG A CA 1
ATOM 2395 C C . ARG A 1 292 ? -17.562 11.742 -10.523 1 90.56 292 ARG A C 1
ATOM 2397 O O . ARG A 1 292 ? -18.562 12.016 -11.18 1 90.56 292 ARG A O 1
ATOM 2404 N N . LEU A 1 293 ? -17.109 12.5 -9.516 1 90.62 293 LEU A N 1
ATOM 2405 C CA . LEU A 1 293 ? -17.828 13.711 -9.117 1 90.62 293 LEU A CA 1
ATOM 2406 C C . LEU A 1 293 ? -17.344 14.922 -9.906 1 90.62 293 LEU A C 1
ATOM 2408 O O . LEU A 1 293 ? -17.844 16.031 -9.727 1 90.62 293 LEU A O 1
ATOM 2412 N N . GLU A 1 294 ? -16.297 14.664 -10.734 1 89.19 294 GLU A N 1
ATOM 2413 C CA . GLU A 1 294 ? -15.703 15.758 -11.508 1 89.19 294 GLU A CA 1
ATOM 2414 C C . GLU A 1 294 ? -15.312 16.922 -10.602 1 89.19 294 GLU A C 1
ATOM 2416 O O . GLU A 1 294 ? -15.688 18.062 -10.867 1 89.19 294 GLU A O 1
ATOM 2421 N N . LEU A 1 295 ? -14.602 16.578 -9.562 1 90.81 295 LEU A N 1
ATOM 2422 C CA . LEU A 1 295 ? -14.211 17.594 -8.578 1 90.81 295 LEU A CA 1
ATOM 2423 C C . LEU A 1 295 ? -13.344 18.672 -9.227 1 90.81 295 LEU A C 1
ATOM 2425 O O . LEU A 1 295 ? -12.508 18.375 -10.078 1 90.81 295 LEU A O 1
ATOM 2429 N N . ARG A 1 296 ? -13.625 19.859 -8.859 1 84.44 296 ARG A N 1
ATOM 2430 C CA . ARG A 1 296 ? -12.773 20.984 -9.227 1 84.44 296 ARG A CA 1
ATOM 2431 C C . ARG A 1 296 ? -11.68 21.203 -8.188 1 84.44 296 ARG A C 1
ATOM 2433 O O . ARG A 1 296 ? -11.953 21.266 -6.988 1 84.44 296 ARG A O 1
ATOM 2440 N N . GLU A 1 297 ? -10.453 21.109 -8.609 1 79.88 297 GLU A N 1
ATOM 2441 C CA . GLU A 1 297 ? -9.328 21.391 -7.719 1 79.88 297 GLU A CA 1
ATOM 2442 C C . GLU A 1 297 ? -8.633 22.688 -8.094 1 79.88 297 GLU A C 1
ATOM 2444 O O . GLU A 1 297 ? -8.586 23.047 -9.273 1 79.88 297 GLU A O 1
ATOM 2449 N N . PRO A 1 298 ? -8.25 23.359 -7.035 1 74.06 298 PRO A N 1
ATOM 2450 C CA . PRO A 1 298 ? -7.629 24.656 -7.309 1 74.06 298 PRO A CA 1
ATOM 2451 C C . PRO A 1 298 ? -6.414 24.547 -8.227 1 74.06 298 PRO A C 1
ATOM 2453 O O . PRO A 1 298 ? -5.676 23.562 -8.172 1 74.06 298 PRO A O 1
ATOM 2456 N N . ALA A 1 299 ? -6.387 25.484 -9.109 1 67.38 299 ALA A N 1
ATOM 2457 C CA . ALA A 1 299 ? -5.258 25.547 -10.031 1 67.38 299 ALA A CA 1
ATOM 2458 C C . ALA A 1 299 ? -3.99 26 -9.32 1 67.38 299 ALA A C 1
ATOM 2460 O O . ALA A 1 299 ? -4.055 26.75 -8.344 1 67.38 299 ALA A O 1
ATOM 2461 N N . PHE A 1 300 ? -2.93 25.391 -9.711 1 67 300 PHE A N 1
ATOM 2462 C CA . PHE A 1 300 ? -1.631 25.844 -9.227 1 67 300 PHE A CA 1
ATOM 2463 C C . PHE A 1 300 ? -1.255 27.172 -9.859 1 67 300 PHE A C 1
ATOM 2465 O O . PHE A 1 300 ? -1.684 27.484 -10.977 1 67 300 PHE A O 1
ATOM 2472 N N . GLY A 1 301 ? -0.7 28.047 -9.102 1 62.69 301 GLY A N 1
ATOM 2473 C CA . GLY A 1 301 ? -0.203 29.297 -9.68 1 62.69 301 GLY A CA 1
ATOM 2474 C C . GLY A 1 301 ? -0.571 30.516 -8.875 1 62.69 301 GLY A C 1
ATOM 2475 O O . GLY A 1 301 ? -1.032 30.406 -7.734 1 62.69 301 GLY A O 1
ATOM 2476 N N . ARG A 1 302 ? -0.422 31.609 -9.461 1 62.75 302 ARG A N 1
ATOM 2477 C CA . ARG A 1 302 ? -0.444 32.906 -8.82 1 62.75 302 ARG A CA 1
ATOM 2478 C C . ARG A 1 302 ? -1.847 33.25 -8.336 1 62.75 302 ARG A C 1
ATOM 2480 O O . ARG A 1 302 ? -2.008 34.062 -7.418 1 62.75 302 ARG A O 1
ATOM 2487 N N . GLU A 1 303 ? -2.77 32.562 -8.828 1 69.12 303 GLU A N 1
ATOM 2488 C CA . GLU A 1 303 ? -4.133 32.938 -8.461 1 69.12 303 GLU A CA 1
ATOM 2489 C C . GLU A 1 303 ? -4.688 32.031 -7.375 1 69.12 303 GLU A C 1
ATOM 2491 O O . GLU A 1 303 ? -5.793 32.219 -6.879 1 69.12 303 GLU A O 1
ATOM 2496 N N . ALA A 1 304 ? -3.771 31.266 -6.891 1 81.69 304 ALA A N 1
ATOM 2497 C CA . ALA A 1 304 ? -4.246 30.328 -5.883 1 81.69 304 ALA A CA 1
ATOM 2498 C C . ALA A 1 304 ? -4.434 31.016 -4.531 1 81.69 304 ALA A C 1
ATOM 2500 O O . ALA A 1 304 ? -3.627 31.859 -4.148 1 81.69 304 ALA A O 1
ATOM 2501 N N . GLN A 1 305 ? -5.551 30.844 -3.885 1 88.88 305 GLN A N 1
ATOM 2502 C CA . GLN A 1 305 ? -5.852 31.312 -2.541 1 88.88 305 GLN A CA 1
ATOM 2503 C C . GLN A 1 305 ? -5.93 30.156 -1.548 1 88.88 305 GLN A C 1
ATOM 2505 O O . GLN A 1 305 ? -6.637 29.188 -1.783 1 88.88 305 GLN A O 1
ATOM 2510 N N . PRO A 1 306 ? -5.133 30.297 -0.476 1 94.12 306 PRO A N 1
ATOM 2511 C CA . PRO A 1 306 ? -5.258 29.234 0.525 1 94.12 306 PRO A CA 1
ATOM 2512 C C . PRO A 1 306 ? -6.613 29.25 1.229 1 94.12 306 PRO A C 1
ATOM 2514 O O . PRO A 1 306 ? -7.133 30.312 1.562 1 94.12 306 PRO A O 1
ATOM 2517 N N . VAL A 1 307 ? -7.191 28.109 1.383 1 96.06 307 VAL A N 1
ATOM 2518 C CA . VAL A 1 307 ? -8.469 27.969 2.068 1 96.06 307 VAL A CA 1
ATOM 2519 C C . VAL A 1 307 ? -8.273 27.172 3.361 1 96.06 307 VAL A C 1
ATOM 2521 O O . VAL A 1 307 ? -7.824 26.031 3.332 1 96.06 307 VAL A O 1
ATOM 2524 N N . ILE A 1 308 ? -8.547 27.812 4.512 1 98.19 308 ILE A N 1
ATOM 2525 C CA . ILE A 1 308 ? -8.508 27.172 5.82 1 98.19 308 ILE A CA 1
ATOM 2526 C C . ILE A 1 308 ? -9.93 26.859 6.285 1 98.19 308 ILE A C 1
ATOM 2528 O O . ILE A 1 308 ? -10.734 27.781 6.504 1 98.19 308 ILE A O 1
ATOM 2532 N N . THR A 1 309 ? -10.242 25.625 6.391 1 98.38 309 THR A N 1
ATOM 2533 C CA . THR A 1 309 ? -11.57 25.203 6.793 1 98.38 309 THR A CA 1
ATOM 2534 C C . THR A 1 309 ? -11.555 24.609 8.203 1 98.38 309 THR A C 1
ATOM 2536 O O . THR A 1 309 ? -10.773 23.703 8.492 1 98.38 309 THR A O 1
ATOM 2539 N N . LEU A 1 310 ? -12.344 25.188 9.086 1 98.44 310 LEU A N 1
ATOM 2540 C CA . LEU A 1 310 ? -12.578 24.641 10.422 1 98.44 310 LEU A CA 1
ATOM 2541 C C . LEU A 1 310 ? -13.906 23.906 10.477 1 98.44 310 LEU A C 1
ATOM 2543 O O . LEU A 1 310 ? -14.953 24.469 10.172 1 98.44 310 LEU A O 1
ATOM 2547 N N . LEU A 1 311 ? -13.828 22.656 10.82 1 96.75 311 LEU A N 1
ATOM 2548 C CA . LEU A 1 311 ? -15.055 21.875 10.906 1 96.75 311 LEU A CA 1
ATOM 2549 C C . LEU A 1 311 ? -15.711 22.031 12.273 1 96.75 311 LEU A C 1
ATOM 2551 O O . LEU A 1 311 ? -15.07 21.844 13.305 1 96.75 311 LEU A O 1
ATOM 2555 N N . ASP A 1 312 ? -16.875 22.406 12.148 1 93.62 312 ASP A N 1
ATOM 2556 C CA . ASP A 1 312 ? -17.719 22.531 13.344 1 93.62 312 ASP A CA 1
ATOM 2557 C C . ASP A 1 312 ? -18.672 21.359 13.469 1 93.62 312 ASP A C 1
ATOM 2559 O O . ASP A 1 312 ? -19.156 20.828 12.469 1 93.62 312 ASP A O 1
ATOM 2563 N N . LYS A 1 313 ? -18.766 20.859 14.594 1 88.12 313 LYS A N 1
ATOM 2564 C CA . LYS A 1 313 ? -19.734 19.797 14.844 1 88.12 313 LYS A CA 1
ATOM 2565 C C . LYS A 1 313 ? -20.5 20.031 16.141 1 88.12 313 LYS A C 1
ATOM 2567 O O . LYS A 1 313 ? -20.188 20.969 16.891 1 88.12 313 LYS A O 1
ATOM 2572 N N . GLU A 1 314 ? -21.562 19.312 16.297 1 82.44 314 GLU A N 1
ATOM 2573 C CA . GLU A 1 314 ? -22.359 19.359 17.516 1 82.44 314 GLU A CA 1
ATOM 2574 C C . GLU A 1 314 ? -22.125 18.109 18.375 1 82.44 314 GLU A C 1
ATOM 2576 O O . GLU A 1 314 ? -21.625 17.094 17.891 1 82.44 314 GLU A O 1
ATOM 2581 N N . GLY A 1 315 ? -22.375 18.312 19.641 1 82.62 315 GLY A N 1
ATOM 2582 C CA . GLY A 1 315 ? -22.328 17.156 20.516 1 82.62 315 GLY A CA 1
ATOM 2583 C C . GLY A 1 315 ? -21.016 17.062 21.297 1 82.62 315 GLY A C 1
ATOM 2584 O O . GLY A 1 315 ? -20.656 17.984 22.016 1 82.62 315 GLY A O 1
ATOM 2585 N N . ARG A 1 316 ? -20.312 15.992 21 1 86.12 316 ARG A N 1
ATOM 2586 C CA . ARG A 1 316 ? -19.109 15.719 21.781 1 86.12 316 ARG A CA 1
ATOM 2587 C C . ARG A 1 316 ? -17.859 16.172 21.031 1 86.12 316 ARG A C 1
ATOM 2589 O O . ARG A 1 316 ? -17.875 16.312 19.812 1 86.12 316 ARG A O 1
ATOM 2596 N N . ARG A 1 317 ? -16.719 16.422 21.781 1 91.25 317 ARG A N 1
ATOM 2597 C CA . ARG A 1 317 ? -15.367 16.703 21.297 1 91.25 317 ARG A CA 1
ATOM 2598 C C . ARG A 1 317 ? -15.352 17.953 20.422 1 91.25 317 ARG A C 1
ATOM 2600 O O . ARG A 1 317 ? -14.625 18 19.422 1 91.25 317 ARG A O 1
ATOM 2607 N N . VAL A 1 318 ? -16.172 18.828 20.797 1 92.5 318 VAL A N 1
ATOM 2608 C CA . VAL A 1 318 ? -16.25 20.094 20.078 1 92.5 318 VAL A CA 1
ATOM 2609 C C . VAL A 1 318 ? -15.141 21.031 20.547 1 92.5 318 VAL A C 1
ATOM 2611 O O . VAL A 1 318 ? -14.719 20.969 21.703 1 92.5 318 VAL A O 1
ATOM 2614 N N . ILE A 1 319 ? -14.578 21.781 19.625 1 95.88 319 ILE A N 1
ATOM 2615 C CA . ILE A 1 319 ? -13.773 22.938 20 1 95.88 319 ILE A CA 1
ATOM 2616 C C . ILE A 1 319 ? -14.688 24.125 20.297 1 95.88 319 ILE A C 1
ATOM 2618 O O . ILE A 1 319 ? -15.156 24.797 19.375 1 95.88 319 ILE A O 1
ATOM 2622 N N . GLU A 1 320 ? -14.883 24.406 21.516 1 95.88 320 GLU A N 1
ATOM 2623 C CA . GLU A 1 320 ? -15.961 25.312 21.922 1 95.88 320 GLU A CA 1
ATOM 2624 C C . GLU A 1 320 ? -15.688 26.734 21.438 1 95.88 320 GLU A C 1
ATOM 2626 O O . GLU A 1 320 ? -16.625 27.484 21.141 1 95.88 320 GLU A O 1
ATOM 2631 N N . ASN A 1 321 ? -14.461 27.172 21.438 1 96.5 321 ASN A N 1
ATOM 2632 C CA . ASN A 1 321 ? -14.164 28.547 21.016 1 96.5 321 ASN A CA 1
ATOM 2633 C C . ASN A 1 321 ? -13.648 28.578 19.578 1 96.5 321 ASN A C 1
ATOM 2635 O O . ASN A 1 321 ? -12.719 29.328 19.266 1 96.5 321 ASN A O 1
ATOM 2639 N N . LEU A 1 322 ? -14.211 27.781 18.703 1 96.88 322 LEU A N 1
ATOM 2640 C CA . LEU A 1 322 ? -13.828 27.641 17.297 1 96.88 322 LEU A CA 1
ATOM 2641 C C . LEU A 1 322 ? -13.914 29 16.578 1 96.88 322 LEU A C 1
ATOM 2643 O O . LEU A 1 322 ? -13.102 29.297 15.711 1 96.88 322 LEU A O 1
ATOM 2647 N N . ASP A 1 323 ? -14.906 29.812 16.922 1 96.69 323 ASP A N 1
ATOM 2648 C CA . ASP A 1 323 ? -15.055 31.141 16.328 1 96.69 323 ASP A CA 1
ATOM 2649 C C . ASP A 1 323 ? -13.844 32.031 16.625 1 96.69 323 ASP A C 1
ATOM 2651 O O . ASP A 1 323 ? -13.398 32.781 15.773 1 96.69 323 ASP A O 1
ATOM 2655 N N . GLU A 1 324 ? -13.414 31.906 17.828 1 97.5 324 GLU A N 1
ATOM 2656 C CA . GLU A 1 324 ? -12.219 32.656 18.203 1 97.5 324 GLU A CA 1
ATOM 2657 C C . GLU A 1 324 ? -10.992 32.188 17.422 1 97.5 324 GLU A C 1
ATOM 2659 O O . GLU A 1 324 ? -10.18 33 16.984 1 97.5 324 GLU A O 1
ATOM 2664 N N . VAL A 1 325 ? -10.875 30.875 17.281 1 97.88 325 VAL A N 1
ATOM 2665 C CA . VAL A 1 325 ? -9.773 30.297 16.516 1 97.88 325 VAL A CA 1
ATOM 2666 C C . VAL A 1 325 ? -9.805 30.828 15.086 1 97.88 325 VAL A C 1
ATOM 2668 O O . VAL A 1 325 ? -8.781 31.297 14.57 1 97.88 325 VAL A O 1
ATOM 2671 N N . ALA A 1 326 ? -10.969 30.828 14.484 1 98.25 326 ALA A N 1
ATOM 2672 C CA . ALA A 1 326 ? -11.133 31.297 13.109 1 98.25 326 ALA A CA 1
ATOM 2673 C C . ALA A 1 326 ? -10.758 32.781 13 1 98.25 326 ALA A C 1
ATOM 2675 O O . ALA A 1 326 ? -10.07 33.188 12.055 1 98.25 326 ALA A O 1
ATOM 2676 N N . ALA A 1 327 ? -11.203 33.531 13.93 1 97.69 327 ALA A N 1
ATOM 2677 C CA . ALA A 1 327 ? -10.938 34.969 13.914 1 97.69 327 ALA A CA 1
ATOM 2678 C C . ALA A 1 327 ? -9.445 35.25 14.016 1 97.69 327 ALA A C 1
ATOM 2680 O O . ALA A 1 327 ? -8.914 36.125 13.305 1 97.69 327 ALA A O 1
ATOM 2681 N N . VAL A 1 328 ? -8.812 34.562 14.898 1 95.62 328 VAL A N 1
ATOM 2682 C CA . VAL A 1 328 ? -7.375 34.75 15.086 1 95.62 328 VAL A CA 1
ATOM 2683 C C . VAL A 1 328 ? -6.633 34.375 13.812 1 95.62 328 VAL A C 1
ATOM 2685 O O . VAL A 1 328 ? -5.715 35.062 13.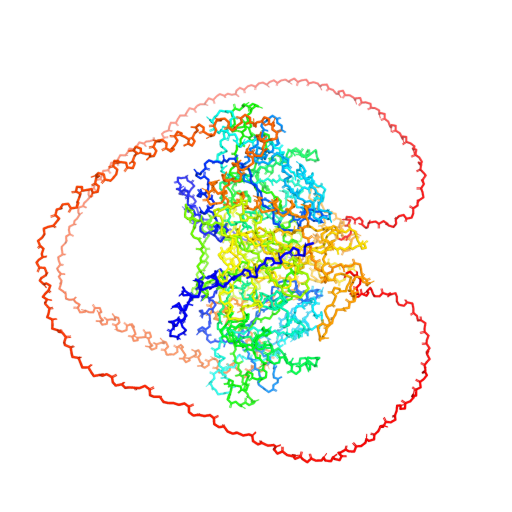383 1 95.62 328 VAL A O 1
ATOM 2688 N N . LEU A 1 329 ? -7.004 33.281 13.156 1 96.38 329 LEU A N 1
ATOM 2689 C CA . LEU A 1 329 ? -6.348 32.812 11.945 1 96.38 329 LEU A CA 1
ATOM 2690 C C . LEU A 1 329 ? -6.605 33.75 10.781 1 96.38 329 LEU A C 1
ATOM 2692 O O . LEU A 1 329 ? -5.711 34 9.977 1 96.38 329 LEU A O 1
ATOM 2696 N N . GLN A 1 330 ? -7.859 34.312 10.75 1 96.31 330 GLN A N 1
ATOM 2697 C CA . GLN A 1 330 ? -8.172 35.281 9.688 1 96.31 330 GLN A CA 1
ATOM 2698 C C . GLN A 1 330 ? -7.332 36.531 9.812 1 96.31 330 GLN A C 1
ATOM 2700 O O . GLN A 1 330 ? -6.871 37.094 8.812 1 96.31 330 GLN A O 1
ATOM 2705 N N . ARG A 1 331 ? -7.172 37 11.008 1 92.62 331 ARG A N 1
ATOM 2706 C CA . ARG A 1 331 ? -6.328 38.156 11.242 1 92.62 331 ARG A CA 1
ATOM 2707 C C . ARG A 1 331 ? -4.875 37.875 10.883 1 92.62 331 ARG A C 1
ATOM 2709 O O . ARG A 1 331 ? -4.184 38.719 10.32 1 92.62 331 ARG A O 1
ATOM 2716 N N . ARG A 1 332 ? -4.496 36.688 11.195 1 90.06 332 ARG A N 1
ATOM 2717 C CA . ARG A 1 332 ? -3.115 36.25 10.969 1 90.06 332 ARG A CA 1
ATOM 2718 C C . ARG A 1 332 ? -2.828 36.094 9.477 1 90.06 332 ARG A C 1
ATOM 2720 O O . ARG A 1 332 ? -1.746 36.469 9.008 1 90.06 332 ARG A O 1
ATOM 2727 N N . TYR A 1 333 ? -3.805 35.625 8.727 1 93.69 333 TYR A N 1
ATOM 2728 C CA . TYR A 1 333 ? -3.691 35.406 7.289 1 93.69 333 TYR A CA 1
ATOM 2729 C C . TYR A 1 333 ? -4.863 36.062 6.555 1 93.69 333 TYR A C 1
ATOM 2731 O O . TYR A 1 333 ? -5.766 35.375 6.078 1 93.69 333 TYR A O 1
ATOM 2739 N N . PRO A 1 334 ? -4.777 37.312 6.238 1 92.31 334 PRO A N 1
ATOM 2740 C CA . PRO A 1 334 ? -5.91 38.031 5.648 1 92.31 334 PRO A CA 1
ATOM 2741 C C . PRO A 1 334 ? -6.176 37.625 4.199 1 92.31 334 PRO A C 1
ATOM 2743 O O . PRO A 1 334 ? -7.281 37.812 3.693 1 92.31 334 PRO A O 1
ATOM 2746 N N . THR A 1 335 ? -5.199 37.062 3.539 1 89.94 335 THR A N 1
ATOM 2747 C CA . THR A 1 335 ? -5.363 36.688 2.139 1 89.94 335 THR A CA 1
ATOM 2748 C C . THR A 1 335 ? -5.953 35.312 2.02 1 89.94 335 THR A C 1
ATOM 2750 O O . THR A 1 335 ? -6.387 34.875 0.94 1 89.94 335 THR A O 1
ATOM 2753 N N . ALA A 1 336 ? -5.945 34.562 3.1 1 94.19 336 ALA A N 1
ATOM 2754 C CA . ALA A 1 336 ? -6.555 33.25 3.1 1 94.19 336 ALA A CA 1
ATOM 2755 C C . ALA A 1 336 ? -8.062 33.344 3.322 1 94.19 336 ALA A C 1
ATOM 2757 O O . ALA A 1 336 ? -8.547 34.281 3.934 1 94.19 336 ALA A O 1
ATOM 2758 N N . ARG A 1 337 ? -8.766 32.469 2.697 1 95.25 337 ARG A N 1
ATOM 2759 C CA . ARG A 1 337 ? -10.164 32.281 3.062 1 95.25 337 ARG A CA 1
ATOM 2760 C C . ARG A 1 337 ? -10.312 31.359 4.262 1 95.25 337 ARG A C 1
ATOM 2762 O O . ARG A 1 337 ? -10.062 30.156 4.152 1 95.25 337 ARG A O 1
ATOM 2769 N N . VAL A 1 338 ? -10.688 31.922 5.41 1 97.56 338 VAL A N 1
ATOM 2770 C CA . VAL A 1 338 ? -10.93 31.125 6.613 1 97.56 338 VAL A CA 1
ATOM 2771 C C . VAL A 1 338 ? -12.43 30.906 6.793 1 97.56 338 VAL A C 1
ATOM 2773 O O . VAL A 1 338 ? -13.203 31.875 6.812 1 97.56 338 VAL A O 1
ATOM 2776 N N . GLN A 1 339 ? -12.859 29.672 6.875 1 97.31 339 GLN A N 1
ATOM 2777 C CA . GLN A 1 339 ? -14.289 29.406 6.969 1 97.31 339 GLN A CA 1
ATOM 2778 C C . GLN A 1 339 ? -14.578 28.328 8.008 1 97.31 339 GLN A C 1
ATOM 2780 O O . GLN A 1 339 ? -13.766 27.406 8.195 1 97.31 339 GLN A O 1
ATOM 2785 N N . ILE A 1 340 ? -15.656 28.438 8.672 1 97.12 340 ILE A N 1
ATOM 2786 C CA . ILE A 1 340 ? -16.188 27.406 9.555 1 97.12 340 ILE A CA 1
ATOM 2787 C C . ILE A 1 340 ? -17.328 26.656 8.844 1 97.12 340 ILE A C 1
ATOM 2789 O O . ILE A 1 340 ? -18.234 27.281 8.305 1 97.12 340 ILE A O 1
ATOM 2793 N N . VAL A 1 341 ? -17.219 25.375 8.734 1 95.25 341 VAL A N 1
ATOM 2794 C CA . VAL A 1 341 ? -18.219 24.562 8.07 1 95.25 341 VAL A CA 1
ATOM 2795 C C . VAL A 1 341 ? -18.812 23.562 9.07 1 95.25 341 VAL A C 1
ATOM 2797 O O . VAL A 1 341 ? -18.094 22.922 9.828 1 95.25 341 VAL A O 1
ATOM 2800 N N . SER A 1 342 ? -20.125 23.484 9.102 1 92.69 342 SER A N 1
ATOM 2801 C CA . SER A 1 342 ? -20.859 22.484 9.875 1 92.69 342 SER A CA 1
ATOM 2802 C C . SER A 1 342 ? -21.797 21.688 8.984 1 92.69 342 SER A C 1
ATOM 2804 O O . SER A 1 342 ? -22.828 22.203 8.539 1 92.69 342 SER A O 1
ATOM 2806 N N . PHE A 1 343 ? -21.516 20.5 8.82 1 85.62 343 PHE A N 1
ATOM 2807 C CA . PHE A 1 343 ? -22.344 19.672 7.965 1 85.62 343 PHE A CA 1
ATOM 2808 C C . PHE A 1 343 ? -23.672 19.344 8.648 1 85.62 343 PHE A C 1
ATOM 2810 O O . PHE A 1 343 ? -24.688 19.172 7.98 1 85.62 343 PHE A O 1
ATOM 2817 N N . GLY A 1 344 ? -23.641 19.266 9.977 1 81.38 344 GLY A N 1
ATOM 2818 C CA . GLY A 1 344 ? -24.875 19.016 10.719 1 81.38 344 GLY A CA 1
ATOM 2819 C C . GLY A 1 344 ? -25.859 20.172 10.641 1 81.38 344 GLY A C 1
ATOM 2820 O O . GLY A 1 344 ? -27.062 19.953 10.625 1 81.38 344 GLY A O 1
ATOM 2821 N N . LYS A 1 345 ? -25.344 21.328 10.586 1 82.5 345 LYS A N 1
ATOM 2822 C CA . LYS A 1 345 ? -26.188 22.516 10.555 1 82.5 345 LYS A CA 1
ATOM 2823 C C . LYS A 1 345 ? -26.641 22.828 9.133 1 82.5 345 LYS A C 1
ATOM 2825 O O . LYS A 1 345 ? -27.5 23.688 8.922 1 82.5 345 LYS A O 1
ATOM 2830 N N . HIS A 1 346 ? -26.016 22.094 8.211 1 82.44 346 HIS A N 1
ATOM 2831 C CA . HIS A 1 346 ? -26.375 22.297 6.809 1 82.44 346 HIS A CA 1
ATOM 2832 C C . HIS A 1 346 ? -26.734 20.969 6.137 1 82.44 346 HIS A C 1
ATOM 2834 O O . HIS A 1 346 ? -26.047 20.531 5.211 1 82.44 346 HIS A O 1
ATOM 2840 N N . PRO A 1 347 ? -27.812 20.484 6.512 1 76.56 347 PRO A N 1
ATOM 2841 C CA . PRO A 1 347 ? -28.219 19.172 5.977 1 76.56 347 PRO A CA 1
ATOM 2842 C C . PRO A 1 347 ? -28.547 19.234 4.484 1 76.56 347 PRO A C 1
ATOM 2844 O O . PRO A 1 347 ? -28.672 18.188 3.842 1 76.56 347 PRO A O 1
ATOM 2847 N N . GLU A 1 348 ? -28.641 20.453 3.988 1 77.88 348 GLU A N 1
ATOM 2848 C CA . GLU A 1 348 ? -28.938 20.594 2.568 1 77.88 348 GLU A CA 1
ATOM 2849 C C . GLU A 1 348 ? -27.719 20.297 1.707 1 77.88 348 GLU A C 1
ATOM 2851 O O . GLU A 1 348 ? -27.844 20.047 0.505 1 77.88 348 GLU A O 1
ATOM 2856 N N . LEU A 1 349 ? -26.562 20.359 2.293 1 82.94 349 LEU A N 1
ATOM 2857 C CA . LEU A 1 349 ? -25.375 20.016 1.53 1 82.94 349 LEU A CA 1
ATOM 2858 C C . LEU A 1 349 ? -25.359 18.531 1.158 1 82.94 349 LEU A C 1
ATOM 2860 O O . LEU A 1 349 ? -25.438 17.672 2.033 1 82.94 349 LEU A O 1
ATOM 2864 N N . THR A 1 350 ? -25.359 18.312 -0.143 1 81.62 350 THR A N 1
ATOM 2865 C CA . THR A 1 350 ? -25.219 16.938 -0.616 1 81.62 350 THR A CA 1
ATOM 2866 C C . THR A 1 350 ? -23.828 16.391 -0.31 1 81.62 350 THR A C 1
ATOM 2868 O O . THR A 1 350 ? -22.922 17.156 0.045 1 81.62 350 THR A O 1
ATOM 2871 N N . MET A 1 351 ? -23.703 15.18 -0.446 1 85.38 351 MET A N 1
ATOM 2872 C CA . MET A 1 351 ? -22.391 14.57 -0.251 1 85.38 351 MET A CA 1
ATOM 2873 C C . MET A 1 351 ? -21.375 15.109 -1.259 1 85.38 351 MET A C 1
ATOM 2875 O O . MET A 1 351 ? -20.234 15.398 -0.904 1 85.38 351 MET A O 1
ATOM 2879 N N . ALA A 1 352 ? -21.828 15.234 -2.469 1 86.69 352 ALA A N 1
ATOM 2880 C CA . ALA A 1 352 ? -20.953 15.758 -3.512 1 86.69 352 ALA A CA 1
ATOM 2881 C C . ALA A 1 352 ? -20.453 17.156 -3.16 1 86.69 352 ALA A C 1
ATOM 2883 O O . ALA A 1 352 ? -19.266 17.453 -3.361 1 86.69 352 ALA A O 1
ATOM 2884 N N . GLU A 1 353 ? -21.297 17.922 -2.59 1 89.06 353 GLU A N 1
ATOM 2885 C CA . GLU A 1 353 ? -20.906 19.281 -2.209 1 89.06 353 GLU A CA 1
ATOM 2886 C C . GLU A 1 353 ? -19.938 19.281 -1.031 1 89.06 353 GLU A C 1
ATOM 2888 O O . GLU A 1 353 ? -19 20.078 -0.986 1 89.06 353 GLU A O 1
ATOM 2893 N N . GLN A 1 354 ? -20.234 18.453 -0.102 1 91.56 354 GLN A N 1
ATOM 2894 C CA . GLN A 1 354 ? -19.328 18.312 1.037 1 91.56 354 GLN A CA 1
ATOM 2895 C C . GLN A 1 354 ? -17.938 17.891 0.588 1 91.56 354 GLN A C 1
ATOM 2897 O O . GLN A 1 354 ? -16.938 18.453 1.041 1 91.56 354 GLN A O 1
ATOM 2902 N N . ILE A 1 355 ? -17.906 16.984 -0.339 1 93.56 355 ILE A N 1
ATOM 2903 C CA . ILE A 1 355 ? -16.641 16.469 -0.853 1 93.56 355 ILE A CA 1
ATOM 2904 C C . ILE A 1 355 ? -15.93 17.547 -1.669 1 93.56 355 ILE A C 1
ATOM 2906 O O . ILE A 1 355 ? -14.711 17.703 -1.588 1 93.56 355 ILE A O 1
ATOM 2910 N N . GLN A 1 356 ? -16.688 18.312 -2.447 1 93.75 356 GLN A N 1
ATOM 2911 C CA . GLN A 1 356 ? -16.109 19.438 -3.191 1 93.75 356 GLN A CA 1
ATOM 2912 C C . GLN A 1 356 ? -15.461 20.453 -2.252 1 93.75 356 GLN A C 1
ATOM 2914 O O . GLN A 1 356 ? -14.375 20.953 -2.529 1 93.75 356 GLN A O 1
ATOM 2919 N N . LEU A 1 357 ? -16.125 20.719 -1.193 1 94.69 357 LEU A N 1
ATOM 2920 C CA . LEU A 1 357 ? -15.586 21.625 -0.195 1 94.69 357 LEU A CA 1
ATOM 2921 C C . LEU A 1 357 ? -14.242 21.141 0.327 1 94.69 357 LEU A C 1
ATOM 2923 O O . LEU A 1 357 ? -13.305 21.922 0.472 1 94.69 357 LEU A O 1
ATOM 2927 N N . MET A 1 358 ? -14.102 19.859 0.568 1 95.56 358 MET A N 1
ATOM 2928 C CA . MET A 1 358 ? -12.859 19.281 1.058 1 95.56 358 MET A CA 1
ATOM 2929 C C . MET A 1 358 ? -11.758 19.375 0.001 1 95.56 358 MET A C 1
ATOM 2931 O O . MET A 1 358 ? -10.609 19.656 0.322 1 95.56 358 MET A O 1
ATOM 2935 N N . SER A 1 359 ? -12.156 19.141 -1.217 1 94.38 359 SER A N 1
ATOM 2936 C CA . SER A 1 359 ? -11.188 19.188 -2.309 1 94.38 359 SER A CA 1
ATOM 2937 C C . SER A 1 359 ? -10.617 20.594 -2.473 1 94.38 359 SER A C 1
ATOM 2939 O O . SER A 1 359 ? -9.484 20.766 -2.936 1 94.38 359 SER A O 1
ATOM 2941 N N . GLU A 1 360 ? -11.352 21.625 -2.053 1 93.94 360 GLU A N 1
ATOM 2942 C CA . GLU A 1 360 ? -10.945 23.016 -2.184 1 93.94 360 GLU A CA 1
ATOM 2943 C C . GLU A 1 360 ? -10.18 23.484 -0.951 1 93.94 360 GLU A C 1
ATOM 2945 O O . GLU A 1 360 ? -9.547 24.547 -0.97 1 93.94 360 GLU A O 1
ATOM 2950 N N . THR A 1 361 ? -10.242 22.734 0.083 1 96.12 361 THR A N 1
ATOM 2951 C CA . THR A 1 361 ? -9.625 23.109 1.355 1 96.12 361 THR A CA 1
ATOM 2952 C C . THR A 1 361 ? -8.117 22.859 1.318 1 96.12 361 THR A C 1
ATOM 2954 O O . THR A 1 361 ? -7.664 21.781 0.949 1 96.12 361 THR A O 1
ATOM 2957 N N . SER A 1 362 ? -7.336 23.922 1.677 1 95.69 362 SER A N 1
ATOM 2958 C CA . SER A 1 362 ? -5.883 23.812 1.757 1 95.69 362 SER A CA 1
ATOM 2959 C C . SER A 1 362 ? -5.441 23.281 3.119 1 95.69 362 SER A C 1
ATOM 2961 O O . SER A 1 362 ? -4.492 22.5 3.215 1 95.69 362 SER A O 1
ATOM 2963 N N . ILE A 1 363 ? -6.07 23.734 4.133 1 97.81 363 ILE A N 1
ATOM 2964 C CA . ILE A 1 363 ? -5.805 23.359 5.516 1 97.81 363 ILE A CA 1
ATOM 2965 C C . ILE A 1 363 ? -7.121 23.062 6.23 1 97.81 363 ILE A C 1
ATOM 2967 O O . ILE A 1 363 ? -8.008 23.922 6.301 1 97.81 363 ILE A O 1
ATOM 2971 N N . LEU A 1 364 ? -7.234 21.875 6.664 1 98.5 364 LEU A N 1
ATOM 2972 C CA . LEU A 1 364 ? -8.406 21.469 7.434 1 98.5 364 LEU A CA 1
ATOM 2973 C C . LEU A 1 364 ? -8.07 21.375 8.922 1 98.5 364 LEU A C 1
ATOM 2975 O O . LEU A 1 364 ? -7.035 20.828 9.297 1 98.5 364 LEU A O 1
ATOM 2979 N N . ILE A 1 365 ? -8.844 22 9.742 1 98.44 365 ILE A N 1
ATOM 2980 C CA . ILE A 1 365 ? -8.805 21.828 11.188 1 98.44 365 ILE A CA 1
ATOM 2981 C C . ILE A 1 365 ? -10.07 21.125 11.664 1 98.44 365 ILE A C 1
ATOM 2983 O O . ILE A 1 365 ? -11.18 21.625 11.461 1 98.44 365 ILE A O 1
ATOM 2987 N N . SER A 1 366 ? -9.906 19.984 12.203 1 97.25 366 SER A N 1
ATOM 2988 C CA . SER A 1 366 ? -11.07 19.188 12.562 1 97.25 366 SER A CA 1
ATOM 2989 C C . SER A 1 366 ? -10.93 18.594 13.961 1 97.25 366 SER A C 1
ATOM 2991 O O . SER A 1 366 ? -9.828 18.219 14.375 1 97.25 366 SER A O 1
ATOM 2993 N N . PRO A 1 367 ? -12.07 18.547 14.758 1 95.19 367 PRO A N 1
ATOM 2994 C CA . PRO A 1 367 ? -12.039 17.688 15.938 1 95.19 367 PRO A CA 1
ATOM 2995 C C . PRO A 1 367 ? -11.75 16.234 15.602 1 95.19 367 PRO A C 1
ATOM 2997 O O . PRO A 1 367 ? -11.781 15.844 14.43 1 95.19 367 PRO A O 1
ATOM 3000 N N . CYS A 1 368 ? -11.367 15.453 16.594 1 91.69 368 CYS A N 1
ATOM 3001 C CA . CYS A 1 368 ? -11.164 14.031 16.344 1 91.69 368 CYS A CA 1
ATOM 3002 C C . CYS A 1 368 ? -12.492 13.305 16.234 1 91.69 368 CYS A C 1
ATOM 3004 O O . CYS A 1 368 ? -13.539 13.836 16.609 1 91.69 368 CYS A O 1
ATOM 3006 N N . GLY A 1 369 ? -12.438 12.086 15.578 1 89.62 369 GLY A N 1
ATOM 3007 C CA . GLY A 1 369 ? -13.625 11.258 15.406 1 89.62 369 GLY A CA 1
ATOM 3008 C C . GLY A 1 369 ? -13.977 11.008 13.953 1 89.62 369 GLY A C 1
ATOM 3009 O O . GLY A 1 369 ? -13.266 11.461 13.055 1 89.62 369 GLY A O 1
ATOM 3010 N N . GLY A 1 370 ? -15.086 10.359 13.766 1 87.44 370 GLY A N 1
ATOM 3011 C CA . GLY A 1 370 ? -15.5 9.891 12.453 1 87.44 370 GLY A CA 1
ATOM 3012 C C . GLY A 1 370 ? -15.688 11.016 11.453 1 87.44 370 GLY A C 1
ATOM 3013 O O . GLY A 1 370 ? -15.445 10.836 10.258 1 87.44 370 GLY A O 1
ATOM 3014 N N . LEU A 1 371 ? -16.141 12.203 11.898 1 87.25 371 LEU A N 1
ATOM 3015 C CA . LEU A 1 371 ? -16.359 13.344 11.016 1 87.25 371 LEU A CA 1
ATOM 3016 C C . LEU A 1 371 ? -15.07 13.75 10.32 1 87.25 371 LEU A C 1
ATOM 3018 O O . LEU A 1 371 ? -15.086 14.164 9.156 1 87.25 371 LEU A O 1
ATOM 3022 N N . ALA A 1 372 ? -13.969 13.625 10.992 1 93 372 ALA A N 1
ATOM 3023 C CA . ALA A 1 372 ? -12.68 14.031 10.445 1 93 372 ALA A CA 1
ATOM 3024 C C . ALA A 1 372 ? -12.32 13.203 9.211 1 93 372 ALA A C 1
ATOM 3026 O O . ALA A 1 372 ? -11.453 13.594 8.43 1 93 372 ALA A O 1
ATOM 3027 N N . THR A 1 373 ? -13.047 12.125 8.961 1 92.5 373 THR A N 1
ATOM 3028 C CA . THR A 1 373 ? -12.75 11.227 7.852 1 92.5 373 THR A CA 1
ATOM 3029 C C . THR A 1 373 ? -12.992 11.922 6.516 1 92.5 373 THR A C 1
ATOM 3031 O O . THR A 1 373 ? -12.539 11.445 5.473 1 92.5 373 THR A O 1
ATOM 3034 N N . VAL A 1 374 ? -13.617 13.078 6.543 1 93.5 374 VAL A N 1
ATOM 3035 C CA . VAL A 1 374 ? -13.859 13.836 5.324 1 93.5 374 VAL A CA 1
ATOM 3036 C C . VAL A 1 374 ? -12.531 14.312 4.734 1 93.5 374 VAL A C 1
ATOM 3038 O O . VAL A 1 374 ? -12.461 14.672 3.555 1 93.5 374 VAL A O 1
ATOM 3041 N N . LEU A 1 375 ? -11.5 14.32 5.543 1 95.56 375 LEU A N 1
ATOM 3042 C CA . LEU A 1 375 ? -10.18 14.711 5.062 1 95.56 375 LEU A CA 1
ATOM 3043 C C . LEU A 1 375 ? -9.727 13.812 3.912 1 95.56 375 LEU A C 1
ATOM 3045 O O . LEU A 1 375 ? -8.82 14.172 3.158 1 95.56 375 LEU A O 1
ATOM 3049 N N . THR A 1 376 ? -10.344 12.617 3.781 1 93.12 376 THR A N 1
ATOM 3050 C CA . THR A 1 376 ? -10.039 11.664 2.715 1 93.12 376 THR A CA 1
ATOM 3051 C C . THR A 1 376 ? -10.18 12.328 1.348 1 93.12 376 THR A C 1
ATOM 3053 O O . THR A 1 376 ? -9.477 11.961 0.4 1 93.12 376 THR A O 1
ATOM 3056 N N . PHE A 1 377 ? -10.977 13.336 1.266 1 95.12 377 PHE A N 1
ATOM 3057 C CA . PHE A 1 377 ? -11.367 13.875 -0.033 1 95.12 377 PHE A CA 1
ATOM 3058 C C . PHE A 1 377 ? -10.625 15.18 -0.318 1 95.12 377 PHE A C 1
ATOM 3060 O O . PHE A 1 377 ? -10.891 15.836 -1.324 1 95.12 377 PHE A O 1
ATOM 3067 N N . MET A 1 378 ? -9.719 15.539 0.554 1 95.44 378 MET A N 1
ATOM 3068 C CA . MET A 1 378 ? -8.875 16.703 0.291 1 95.44 378 MET A CA 1
ATOM 3069 C C . MET A 1 378 ? -7.922 16.438 -0.869 1 95.44 378 MET A C 1
ATOM 3071 O O . MET A 1 378 ? -7.664 15.273 -1.209 1 95.44 378 MET A O 1
ATOM 3075 N N . ARG A 1 379 ? -7.527 17.453 -1.475 1 91.44 379 ARG A N 1
ATOM 3076 C CA . ARG A 1 379 ? -6.582 17.312 -2.576 1 91.44 379 ARG A CA 1
ATOM 3077 C C . ARG A 1 379 ? -5.227 16.828 -2.072 1 91.44 379 ARG A C 1
ATOM 3079 O O . ARG A 1 379 ? -4.793 17.203 -0.982 1 91.44 379 ARG A O 1
ATOM 3086 N N . PRO A 1 380 ? -4.516 15.977 -2.854 1 88.31 380 PRO A N 1
ATOM 3087 C CA . PRO A 1 380 ? -3.17 15.562 -2.453 1 88.31 380 PRO A CA 1
ATOM 3088 C C . PRO A 1 380 ? -2.256 16.75 -2.141 1 88.31 380 PRO A C 1
ATOM 3090 O O . PRO A 1 380 ? -2.26 17.734 -2.867 1 88.31 380 PRO A O 1
ATOM 3093 N N . GLY A 1 381 ? -1.514 16.609 -1.028 1 86.88 381 GLY A N 1
ATOM 3094 C CA . GLY A 1 381 ? -0.608 17.672 -0.615 1 86.88 381 GLY A CA 1
ATOM 3095 C C . GLY A 1 381 ? -1.228 18.625 0.386 1 86.88 381 GLY A C 1
ATOM 3096 O O . GLY A 1 381 ? -0.521 19.422 1.015 1 86.88 381 GLY A O 1
ATOM 3097 N N . ALA A 1 382 ? -2.527 18.609 0.505 1 93.44 382 ALA A N 1
ATOM 3098 C CA . ALA A 1 382 ? -3.193 19.469 1.482 1 93.44 382 ALA A CA 1
ATOM 3099 C C . ALA A 1 382 ? -2.863 19.031 2.908 1 93.44 382 ALA A C 1
ATOM 3101 O O . ALA A 1 382 ? -2.377 17.922 3.129 1 93.44 382 ALA A O 1
ATOM 3102 N N . THR A 1 383 ? -3.1 19.922 3.848 1 96.12 383 THR A N 1
ATOM 3103 C CA . THR A 1 383 ? -2.797 19.656 5.25 1 96.12 383 THR A CA 1
ATOM 3104 C C . THR A 1 383 ? -4.078 19.422 6.043 1 96.12 383 THR A C 1
ATOM 3106 O O . THR A 1 383 ? -5.035 20.203 5.934 1 96.12 383 THR A O 1
ATOM 3109 N N . ALA A 1 384 ? -4.125 18.359 6.734 1 96.75 384 ALA A N 1
ATOM 3110 C CA . ALA A 1 384 ? -5.211 18.109 7.68 1 96.75 384 ALA A CA 1
ATOM 3111 C C . ALA A 1 384 ? -4.699 18.109 9.117 1 96.75 384 ALA A C 1
ATOM 3113 O O . ALA A 1 384 ? -3.785 17.359 9.461 1 96.75 384 ALA A O 1
ATOM 3114 N N . ILE A 1 385 ? -5.219 18.984 9.938 1 96.94 385 ILE A N 1
ATOM 3115 C CA . ILE A 1 385 ? -4.934 19.062 11.367 1 96.94 385 ILE A CA 1
ATOM 3116 C C . ILE A 1 385 ? -6.094 18.469 12.164 1 96.94 385 ILE A C 1
ATOM 3118 O O . ILE A 1 385 ? -7.184 19.047 12.203 1 96.94 385 ILE A O 1
ATOM 3122 N N . VAL A 1 386 ? -5.855 17.344 12.742 1 95.69 386 VAL A N 1
ATOM 3123 C CA . VAL A 1 386 ? -6.898 16.641 13.484 1 95.69 386 VAL A CA 1
ATOM 3124 C C . VAL A 1 386 ? -6.57 16.641 14.969 1 95.69 386 VAL A C 1
ATOM 3126 O O . VAL A 1 386 ? -5.488 16.203 15.375 1 95.69 386 VAL A O 1
ATOM 3129 N N . MET A 1 387 ? -7.562 17.016 15.789 1 96.19 387 MET A N 1
ATOM 3130 C CA . MET A 1 387 ? -7.344 17.109 17.234 1 96.19 387 MET A CA 1
ATOM 3131 C C . MET A 1 387 ? -7.137 15.734 17.844 1 96.19 387 MET A C 1
ATOM 3133 O O . MET A 1 387 ? -7.805 14.773 17.453 1 96.19 387 MET A O 1
ATOM 3137 N N . ASN A 1 388 ? -6.215 15.688 18.766 1 94.25 388 ASN A N 1
ATOM 3138 C CA . ASN A 1 388 ? -6.105 14.539 19.672 1 94.25 388 ASN A CA 1
ATOM 3139 C C . ASN A 1 388 ? -7.055 14.664 20.859 1 94.25 388 ASN A C 1
ATOM 3141 O O . ASN A 1 388 ? -7.801 15.641 20.953 1 94.25 388 ASN A O 1
ATOM 3145 N N . PHE A 1 389 ? -7.078 13.617 21.703 1 93.31 389 PHE A N 1
ATOM 3146 C CA . PHE A 1 389 ? -7.723 13.695 23.016 1 93.31 389 PHE A CA 1
ATOM 3147 C C . PHE A 1 389 ? -6.734 13.352 24.125 1 93.31 389 PHE A C 1
ATOM 3149 O O . PHE A 1 389 ? -5.703 12.727 23.875 1 93.31 389 PHE A O 1
ATOM 3156 N N . TRP A 1 390 ? -7.055 13.828 25.266 1 92.94 390 TRP A N 1
ATOM 3157 C CA . TRP A 1 390 ? -6.168 13.617 26.406 1 92.94 390 TRP A CA 1
ATOM 3158 C C . TRP A 1 390 ? -6.516 12.32 27.125 1 92.94 390 TRP A C 1
ATOM 3160 O O . TRP A 1 390 ? -7.691 12.016 27.344 1 92.94 390 TRP A O 1
ATOM 3170 N N . HIS A 1 391 ? -5.48 11.594 27.484 1 93 391 HIS A N 1
ATOM 3171 C CA . HIS A 1 391 ? -5.613 10.406 28.328 1 93 391 HIS A CA 1
ATOM 3172 C C . HIS A 1 391 ? -4.941 10.617 29.688 1 93 391 HIS A C 1
ATOM 3174 O O . HIS A 1 391 ? -3.721 10.5 29.797 1 93 391 HIS A O 1
ATOM 3180 N N . THR A 1 392 ? -5.734 10.688 30.688 1 89.5 392 THR A N 1
ATOM 3181 C CA . THR A 1 392 ? -5.254 11.102 32 1 89.5 392 THR A CA 1
ATOM 3182 C C . THR A 1 392 ? -4.391 10.008 32.625 1 89.5 392 THR A C 1
ATOM 3184 O O . THR A 1 392 ? -3.344 10.297 33.219 1 89.5 392 THR A O 1
ATOM 3187 N N . HIS A 1 393 ? -4.82 8.773 32.562 1 90.56 393 HIS A N 1
ATOM 3188 C CA . HIS A 1 393 ? -4.059 7.688 33.156 1 90.56 393 HIS A CA 1
ATOM 3189 C C . HIS A 1 393 ? -2.709 7.508 32.5 1 90.56 393 HIS A C 1
ATOM 3191 O O . HIS A 1 393 ? -1.715 7.184 33.125 1 90.56 393 HIS A O 1
ATOM 3197 N N . LEU A 1 394 ? -2.689 7.742 31.234 1 88.38 394 LEU A N 1
ATOM 3198 C CA . LEU A 1 394 ? -1.441 7.629 30.484 1 88.38 394 LEU A CA 1
ATOM 3199 C C . LEU A 1 394 ? -0.679 8.945 30.5 1 88.38 394 LEU A C 1
ATOM 3201 O O . LEU A 1 394 ? 0.492 9 30.109 1 88.38 394 LEU A O 1
ATOM 3205 N N . ASN A 1 395 ? -1.333 9.938 30.953 1 90.62 395 ASN A N 1
ATOM 3206 C CA . ASN A 1 395 ? -0.77 11.289 31.016 1 90.62 395 ASN A CA 1
ATOM 3207 C C . ASN A 1 395 ? -0.192 11.711 29.672 1 90.62 395 ASN A C 1
ATOM 3209 O O . ASN A 1 395 ? 0.969 12.117 29.578 1 90.62 395 ASN A O 1
ATOM 3213 N N . ARG A 1 396 ? -1.032 11.609 28.625 1 91.38 396 ARG A N 1
ATOM 3214 C CA . ARG A 1 396 ? -0.559 11.961 27.297 1 91.38 396 ARG A CA 1
ATOM 3215 C C . ARG A 1 396 ? -1.728 12.219 26.344 1 91.38 396 ARG A C 1
ATOM 3217 O O . ARG A 1 396 ? -2.863 11.844 26.641 1 91.38 396 ARG A O 1
ATOM 3224 N N . SER A 1 397 ? -1.418 12.93 25.281 1 92.69 397 SER A N 1
ATOM 3225 C CA . SER A 1 397 ? -2.305 13.094 24.125 1 92.69 397 SER A CA 1
ATOM 3226 C C . SER A 1 397 ? -2.336 11.828 23.266 1 92.69 397 SER A C 1
ATOM 3228 O O . SER A 1 397 ? -1.302 11.195 23.062 1 92.69 397 SER A O 1
ATOM 3230 N N . VAL A 1 398 ? -3.549 11.461 22.844 1 90.69 398 VAL A N 1
ATOM 3231 C CA . VAL A 1 398 ? -3.713 10.227 22.062 1 90.69 398 VAL A CA 1
ATOM 3232 C C . VAL A 1 398 ? -4.461 10.523 20.766 1 90.69 398 VAL A C 1
ATOM 3234 O O . VAL A 1 398 ? -5.402 11.32 20.766 1 90.69 398 VAL A O 1
ATOM 3237 N N . MET A 1 399 ? -4 9.859 19.703 1 89.44 399 MET A N 1
ATOM 3238 C CA . MET A 1 399 ? -4.598 10.023 18.375 1 89.44 399 MET A CA 1
ATOM 3239 C C . MET A 1 399 ? -5.824 9.133 18.219 1 89.44 399 MET A C 1
ATOM 3241 O O . MET A 1 399 ? -5.789 7.953 18.578 1 89.44 399 MET A O 1
ATOM 3245 N N . MET A 1 400 ? -6.805 9.742 17.766 1 88.44 400 MET A N 1
ATOM 3246 C CA . MET A 1 400 ? -7.973 8.945 17.406 1 88.44 400 MET A CA 1
ATOM 3247 C C . MET A 1 400 ? -7.938 8.562 15.922 1 88.44 400 MET A C 1
ATOM 3249 O O . MET A 1 400 ? -7.508 9.359 15.086 1 88.44 400 MET A O 1
ATOM 3253 N N . GLU A 1 401 ? -8.375 7.406 15.555 1 82.44 401 GLU A N 1
ATOM 3254 C CA . GLU A 1 401 ? -8.508 6.883 14.203 1 82.44 401 GLU A CA 1
ATOM 3255 C C . GLU A 1 401 ? -7.152 6.844 13.492 1 82.44 401 GLU A C 1
ATOM 3257 O O . GLU A 1 401 ? -7.078 7.027 12.281 1 82.44 401 GLU A O 1
ATOM 3262 N N . ASP A 1 402 ? -6.117 6.773 14.211 1 77.94 402 ASP A N 1
ATOM 3263 C CA . ASP A 1 402 ? -4.773 6.781 13.648 1 77.94 402 ASP A CA 1
ATOM 3264 C C . ASP A 1 402 ? -4.57 5.602 12.695 1 77.94 402 ASP A C 1
ATOM 3266 O O . ASP A 1 402 ? -3.834 5.711 11.711 1 77.94 402 ASP A O 1
ATOM 3270 N N . GLN A 1 403 ? -5.27 4.621 12.914 1 75.25 403 GLN A N 1
ATOM 3271 C CA . GLN A 1 403 ? -5.156 3.447 12.055 1 75.25 403 GLN A CA 1
ATOM 3272 C C . GLN A 1 403 ? -5.664 3.744 10.641 1 75.25 403 GLN A C 1
ATOM 3274 O O . GLN A 1 403 ? -5.254 3.092 9.68 1 75.25 403 GLN A O 1
ATOM 3279 N N . PHE A 1 404 ? -6.547 4.746 10.547 1 77.81 404 PHE A N 1
ATOM 3280 C CA . PHE A 1 404 ? -7.098 5.121 9.25 1 77.81 404 PHE A CA 1
ATOM 3281 C C . PHE A 1 404 ? -6.27 6.227 8.609 1 77.81 404 PHE A C 1
ATOM 3283 O O . PHE A 1 404 ? -5.797 6.074 7.48 1 77.81 404 PHE A O 1
ATOM 3290 N N . TYR A 1 405 ? -5.969 7.195 9.391 1 82 405 TYR A N 1
ATOM 3291 C CA . TYR A 1 405 ? -5.488 8.438 8.805 1 82 405 TYR A CA 1
ATOM 3292 C C . TYR A 1 405 ? -4 8.359 8.492 1 82 405 TYR A C 1
ATOM 3294 O O . TYR A 1 405 ? -3.502 9.055 7.605 1 82 405 TYR A O 1
ATOM 3302 N N . THR A 1 406 ? -3.309 7.453 9.156 1 73.12 406 THR A N 1
ATOM 3303 C CA . THR A 1 406 ? -1.876 7.332 8.914 1 73.12 406 THR A CA 1
ATOM 3304 C C . THR A 1 406 ? -1.615 6.738 7.531 1 73.12 406 THR A C 1
ATOM 3306 O O . THR A 1 406 ? -0.495 6.809 7.02 1 73.12 406 THR A O 1
ATOM 3309 N N . ASN A 1 407 ? -2.646 6.238 6.91 1 70.56 407 ASN A N 1
ATOM 3310 C CA . ASN A 1 407 ? -2.506 5.641 5.59 1 70.56 407 ASN A CA 1
ATOM 3311 C C . ASN A 1 407 ? -2.883 6.625 4.484 1 70.56 407 ASN A C 1
ATOM 3313 O O . ASN A 1 407 ? -2.816 6.293 3.301 1 70.56 407 ASN A O 1
ATOM 3317 N N . LEU A 1 408 ? -3.287 7.801 4.91 1 83.06 408 LEU A N 1
ATOM 3318 C CA . LEU A 1 408 ? -3.559 8.844 3.932 1 83.06 408 LEU A CA 1
ATOM 3319 C C . LEU A 1 408 ? -2.273 9.562 3.529 1 83.06 408 LEU A C 1
ATOM 3321 O O . LEU A 1 408 ? -2.105 10.75 3.807 1 83.06 408 LEU A O 1
ATOM 3325 N N . GLU A 1 409 ? -1.474 8.828 2.822 1 80.12 409 GLU A N 1
ATOM 3326 C CA . GLU A 1 409 ? -0.086 9.195 2.561 1 80.12 409 GLU A CA 1
ATOM 3327 C C . GLU A 1 409 ? -0.003 10.391 1.616 1 80.12 409 GLU A C 1
ATOM 3329 O O . GLU A 1 409 ? 1.048 11.031 1.501 1 80.12 409 GLU A O 1
ATOM 3334 N N . TYR A 1 410 ? -1.038 10.766 0.987 1 83.94 410 TYR A N 1
ATOM 3335 C CA . TYR A 1 410 ? -1.016 11.875 0.033 1 83.94 410 TYR A CA 1
ATOM 3336 C C . TYR A 1 410 ? -1.298 13.203 0.728 1 83.94 410 TYR A C 1
ATOM 3338 O O . TYR A 1 410 ? -1.202 14.266 0.11 1 83.94 410 TYR A O 1
ATOM 3346 N N . LEU A 1 411 ? -1.607 13.109 2.023 1 90.12 411 LEU A N 1
ATOM 3347 C CA . LEU A 1 411 ? -1.885 14.32 2.795 1 90.12 411 LEU A CA 1
ATOM 3348 C C . LEU A 1 411 ? -0.749 14.617 3.768 1 90.12 411 LEU A C 1
ATOM 3350 O O . LEU A 1 411 ? -0.01 13.711 4.16 1 90.12 411 LEU A O 1
ATOM 3354 N N . ASP A 1 412 ? -0.624 15.914 4.039 1 90.81 412 ASP A N 1
ATOM 3355 C CA . ASP A 1 412 ? 0.118 16.297 5.238 1 90.81 412 ASP A CA 1
ATOM 3356 C C . ASP A 1 412 ? -0.758 16.188 6.484 1 90.81 412 ASP A C 1
ATOM 3358 O O . ASP A 1 412 ? -1.342 17.188 6.926 1 90.81 412 ASP A O 1
ATOM 3362 N N . LEU A 1 413 ? -0.846 15.039 6.988 1 91.06 413 LEU A N 1
ATOM 3363 C CA . LEU A 1 413 ? -1.679 14.789 8.156 1 91.06 413 LEU A CA 1
ATOM 3364 C C . LEU A 1 413 ? -0.947 15.188 9.438 1 91.06 413 LEU A C 1
ATOM 3366 O O . LEU A 1 413 ? 0.159 14.703 9.695 1 91.06 413 LEU A O 1
ATOM 3370 N N . GLN A 1 414 ? -1.565 16.078 10.188 1 92 414 GLN A N 1
ATOM 3371 C CA . GLN A 1 414 ? -1.046 16.531 11.469 1 92 414 GLN A CA 1
ATOM 3372 C C . GLN A 1 414 ? -2.029 16.25 12.602 1 92 414 GLN A C 1
ATOM 3374 O O . GLN A 1 414 ? -3.16 16.734 12.586 1 92 414 GLN A O 1
ATOM 3379 N N . TYR A 1 415 ? -1.534 15.461 13.539 1 91.81 415 TYR A N 1
ATOM 3380 C CA . TYR A 1 415 ? -2.299 15.352 14.773 1 91.81 415 TYR A CA 1
ATOM 3381 C C . TYR A 1 415 ? -1.96 16.484 15.727 1 91.81 415 TYR A C 1
ATOM 3383 O O . TYR A 1 415 ? -0.789 16.828 15.906 1 91.81 415 TYR A O 1
ATOM 3391 N N . PHE A 1 416 ? -2.934 17.078 16.266 1 95.19 416 PHE A N 1
ATOM 3392 C CA . PHE A 1 416 ? -2.775 18.219 17.172 1 95.19 416 PHE A CA 1
ATOM 3393 C C . PHE A 1 416 ? -2.771 17.75 18.625 1 95.19 416 PHE A C 1
ATOM 3395 O O . PHE A 1 416 ? -3.82 17.422 19.172 1 95.19 416 PHE A O 1
ATOM 3402 N N . PRO A 1 417 ? -1.627 17.719 19.234 1 93.94 417 PRO A N 1
ATOM 3403 C CA . PRO A 1 417 ? -1.583 17.281 20.625 1 93.94 417 PRO A CA 1
ATOM 3404 C C . PRO A 1 417 ? -2.312 18.234 21.578 1 93.94 417 PRO A C 1
ATOM 3406 O O . PRO A 1 417 ? -2.258 19.453 21.375 1 93.94 417 PRO A O 1
ATOM 3409 N N . VAL A 1 418 ? -2.996 17.641 22.531 1 94.88 418 VAL A N 1
ATOM 3410 C CA . VAL A 1 418 ? -3.723 18.406 23.547 1 94.88 418 VAL A CA 1
ATOM 3411 C C . VAL A 1 418 ? -3.18 18.078 24.938 1 94.88 418 VAL A C 1
ATOM 3413 O O . VAL A 1 418 ? -2.438 17.109 25.109 1 94.88 418 VAL A O 1
ATOM 3416 N N . ASN A 1 419 ? -3.408 18.938 25.828 1 92.19 419 ASN A N 1
ATOM 3417 C CA . ASN A 1 419 ? -3.133 18.688 27.234 1 92.19 419 ASN A CA 1
ATOM 3418 C C . ASN A 1 419 ? -4.312 19.094 28.125 1 92.19 419 ASN A C 1
ATOM 3420 O O . ASN A 1 419 ? -5.363 19.484 27.609 1 92.19 419 ASN A O 1
ATOM 3424 N N . LEU A 1 420 ? -4.133 18.969 29.438 1 90.5 420 LEU A N 1
ATOM 3425 C CA . LEU A 1 420 ? -5.238 19.188 30.375 1 90.5 420 LEU A CA 1
ATOM 3426 C C . LEU A 1 420 ? -5.715 20.625 30.328 1 90.5 420 LEU A C 1
ATOM 3428 O O . LEU A 1 420 ? -6.895 20.906 30.547 1 90.5 420 LEU A O 1
ATOM 3432 N N . GLU A 1 421 ? -4.84 21.547 30.031 1 92.31 421 GLU A N 1
ATOM 3433 C CA . GLU A 1 421 ? -5.203 22.953 29.969 1 92.31 421 GLU A CA 1
ATOM 3434 C C . GLU A 1 421 ? -6.234 23.219 28.875 1 92.31 421 GLU A C 1
ATOM 3436 O O . GLU A 1 421 ? -7.051 24.125 28.969 1 92.31 421 GLU A O 1
ATOM 3441 N N . ASP A 1 422 ? -6.258 22.422 27.875 1 95.06 422 ASP A N 1
ATOM 3442 C CA . ASP A 1 422 ? -7.16 22.578 26.734 1 95.06 422 ASP A CA 1
ATOM 3443 C C . ASP A 1 422 ? -8.578 22.141 27.094 1 95.06 422 ASP A C 1
ATOM 3445 O O . ASP A 1 422 ? -9.492 22.25 26.281 1 95.06 422 ASP A O 1
ATOM 3449 N N . TYR A 1 423 ? -8.703 21.594 28.281 1 92.88 423 TYR A N 1
ATOM 3450 C CA . TYR A 1 423 ? -10.016 21.156 28.734 1 92.88 423 TYR A CA 1
ATOM 3451 C C . TYR A 1 423 ? -10.555 22.078 29.828 1 92.88 423 TYR A C 1
ATOM 3453 O O . TYR A 1 423 ? -11.688 21.906 30.281 1 92.88 423 TYR A O 1
ATOM 3461 N N . GLN A 1 424 ? -9.734 23.016 30.141 1 90.88 424 GLN A N 1
ATOM 3462 C CA . GLN A 1 424 ? -10.156 23.969 31.156 1 90.88 424 GLN A CA 1
ATOM 3463 C C . GLN A 1 424 ? -11.109 25 30.578 1 90.88 424 GLN A C 1
ATOM 3465 O O . GLN A 1 424 ? -10.891 25.5 29.469 1 90.88 424 GLN A O 1
ATOM 3470 N N . GLY A 1 425 ? -12.188 25.281 31.203 1 86.06 425 GLY A N 1
ATOM 3471 C CA . GLY A 1 425 ? -13.109 26.328 30.797 1 86.06 425 GLY A CA 1
ATOM 3472 C C . GLY A 1 425 ? -14.18 25.828 29.844 1 86.06 425 GLY A C 1
ATOM 3473 O O . GLY A 1 425 ? -14.984 26.609 29.344 1 86.06 425 GLY A O 1
ATOM 3474 N N . THR A 1 426 ? -14.172 24.562 29.562 1 91.88 426 THR A N 1
ATOM 3475 C CA . THR A 1 426 ? -15.203 24.016 28.688 1 91.88 426 THR A CA 1
ATOM 3476 C C . THR A 1 426 ? -16.562 23.984 29.391 1 91.88 426 THR A C 1
ATOM 3478 O O . THR A 1 426 ? -16.609 23.953 30.625 1 91.88 426 THR A O 1
ATOM 3481 N N . SER A 1 427 ? -17.594 24 28.672 1 90 427 SER A N 1
ATOM 3482 C CA . SER A 1 427 ? -18.938 24.109 29.25 1 90 427 SER A CA 1
ATOM 3483 C C . SER A 1 427 ? -19.5 22.734 29.594 1 90 427 SER A C 1
ATOM 3485 O O . SER A 1 427 ? -20.484 22.625 30.328 1 90 427 SER A O 1
ATOM 3487 N N . ASP A 1 428 ? -18.922 21.688 29.109 1 87.62 428 ASP A N 1
ATOM 3488 C CA . ASP A 1 428 ? -19.531 20.375 29.188 1 87.62 428 ASP A CA 1
ATOM 3489 C C . ASP A 1 428 ? -18.969 19.562 30.359 1 87.62 428 ASP A C 1
ATOM 3491 O O . ASP A 1 428 ? -19.531 18.547 30.75 1 87.62 428 ASP A O 1
ATOM 3495 N N . ARG A 1 429 ? -17.828 19.938 30.812 1 84 429 ARG A N 1
ATOM 3496 C CA . ARG A 1 429 ? -17.219 19.156 31.891 1 84 429 ARG A CA 1
ATOM 3497 C C . ARG A 1 429 ? -17.812 19.531 33.25 1 84 429 ARG A C 1
ATOM 3499 O O . ARG A 1 429 ? -18.156 20.688 33.469 1 84 429 ARG A O 1
ATOM 3506 N N . PRO A 1 430 ? -17.969 18.484 34.094 1 80.75 430 PRO A N 1
ATOM 3507 C CA . PRO A 1 430 ? -17.438 17.125 33.969 1 80.75 430 PRO A CA 1
ATOM 3508 C C . PRO A 1 430 ? -18.406 16.156 33.281 1 80.75 430 PRO A C 1
ATOM 3510 O O . PRO A 1 430 ? -18.094 14.984 33.125 1 80.75 430 PRO A O 1
ATOM 3513 N N . GLU A 1 431 ? -19.594 16.609 32.938 1 82.75 431 GLU A N 1
ATOM 3514 C CA . GLU A 1 431 ? -20.609 15.75 32.344 1 82.75 431 GLU A CA 1
ATOM 3515 C C . GLU A 1 431 ? -20.531 15.781 30.828 1 82.75 431 GLU A C 1
ATOM 3517 O O . GLU A 1 431 ? -21.438 16.281 30.156 1 82.75 431 GLU A O 1
ATOM 3522 N N . CYS A 1 432 ? -19.516 15.133 30.25 1 86.75 432 CYS A N 1
ATOM 3523 C CA . CYS A 1 432 ? -19.172 15.258 28.844 1 86.75 432 CYS A CA 1
ATOM 3524 C C . CYS A 1 432 ? -19.938 14.25 28 1 86.75 432 CYS A C 1
ATOM 3526 O O . CYS A 1 432 ? -19.891 14.297 26.766 1 86.75 432 CYS A O 1
ATOM 3528 N N . GLU A 1 433 ? -20.594 13.297 28.656 1 81.88 433 GLU A N 1
ATOM 3529 C CA . GLU A 1 433 ? -21.297 12.266 27.891 1 81.88 433 GLU A CA 1
ATOM 3530 C C . GLU A 1 433 ? -22.734 12.688 27.609 1 81.88 433 GLU A C 1
ATOM 3532 O O . GLU A 1 433 ? -23.469 13.078 28.516 1 81.88 433 GLU A O 1
ATOM 3537 N N . LEU A 1 434 ? -23.078 12.656 26.297 1 77.56 434 LEU A N 1
ATOM 3538 C CA . LEU A 1 434 ? -24.438 12.969 25.891 1 77.56 434 LEU A CA 1
ATOM 3539 C C . LEU A 1 434 ? -25.328 11.742 25.984 1 77.56 434 LEU A C 1
ATOM 3541 O O . LEU A 1 434 ? -24.953 10.648 25.547 1 77.56 434 LEU A O 1
ATOM 3545 N N . VAL A 1 435 ? -26.344 11.828 26.734 1 73.75 435 VAL A N 1
ATOM 3546 C CA . VAL A 1 435 ? -27.312 10.734 26.844 1 73.75 435 VAL A CA 1
ATOM 3547 C C . VAL A 1 435 ? -28.609 11.117 26.109 1 73.75 435 VAL A C 1
ATOM 3549 O O . VAL A 1 435 ? -28.859 12.297 25.859 1 73.75 435 VAL A O 1
ATOM 3552 N N . PRO A 1 436 ? -29.266 10.047 25.641 1 71.88 436 PRO A N 1
ATOM 3553 C CA . PRO A 1 436 ? -30.531 10.352 24.969 1 71.88 436 PRO A CA 1
ATOM 3554 C C . PRO A 1 436 ? -31.422 11.312 25.766 1 71.88 436 PRO A C 1
ATOM 3556 O O . PRO A 1 436 ? -31.484 11.219 27 1 71.88 436 PRO A O 1
ATOM 3559 N N . GLY A 1 437 ? -32.094 12.344 25.078 1 70 437 GLY A N 1
ATOM 3560 C CA . GLY A 1 437 ? -32.969 13.328 25.688 1 70 437 GLY A CA 1
ATOM 3561 C C . GLY A 1 437 ? -32.25 14.625 26.031 1 70 437 GLY A C 1
ATOM 3562 O O . GLY A 1 437 ? -32.844 15.484 26.703 1 70 437 GLY A O 1
ATOM 3563 N N . GLY A 1 438 ? -31 14.758 25.594 1 67.31 438 GLY A N 1
ATOM 3564 C CA . GLY A 1 438 ? -30.25 15.992 25.766 1 67.31 438 GLY A CA 1
ATOM 3565 C C . GLY A 1 438 ? -29.562 16.094 27.109 1 67.31 438 GLY A C 1
ATOM 3566 O O . GLY A 1 438 ? -28.969 17.125 27.438 1 67.31 438 GLY A O 1
ATOM 3567 N N . MET A 1 439 ? -29.703 15.023 27.891 1 73.94 439 MET A N 1
ATOM 3568 C CA . MET A 1 439 ? -29.078 15.031 29.219 1 73.94 439 MET A CA 1
ATOM 3569 C C . MET A 1 439 ? -27.625 14.617 29.141 1 73.94 439 MET A C 1
ATOM 3571 O O . MET A 1 439 ? -27.219 13.945 28.188 1 73.94 439 MET A O 1
ATOM 3575 N N . ARG A 1 440 ? -26.766 15.289 30 1 79.19 440 ARG A N 1
ATOM 3576 C CA . ARG A 1 440 ? -25.344 14.977 30.078 1 79.19 440 ARG A CA 1
ATOM 3577 C C . ARG A 1 440 ? -25.016 14.203 31.344 1 79.19 440 ARG A C 1
ATOM 3579 O O . ARG A 1 440 ? -25.656 14.398 32.375 1 79.19 440 ARG A O 1
ATOM 3586 N N . ARG A 1 441 ? -24.25 13.188 31.141 1 80.69 441 ARG A N 1
ATOM 3587 C CA . ARG A 1 441 ? -23.75 12.438 32.281 1 80.69 441 ARG A CA 1
ATOM 3588 C C . ARG A 1 441 ? -22.219 12.461 32.312 1 80.69 441 ARG A C 1
ATOM 3590 O O . ARG A 1 441 ? -21.578 12.938 31.391 1 80.69 441 ARG A O 1
ATOM 3597 N N . HIS A 1 442 ? -21.766 12.031 33.469 1 80.69 442 HIS A N 1
ATOM 3598 C CA . HIS A 1 442 ? -20.328 11.914 33.594 1 80.69 442 HIS A CA 1
ATOM 3599 C C . HIS A 1 442 ? -19.75 11 32.5 1 80.69 442 HIS A C 1
ATOM 3601 O O . HIS A 1 442 ? -20.375 10.016 32.125 1 80.69 442 HIS A O 1
ATOM 3607 N N . ASP A 1 443 ? -18.625 11.43 32 1 77.31 443 ASP A N 1
ATOM 3608 C CA . ASP A 1 443 ? -17.953 10.703 30.938 1 77.31 443 ASP A CA 1
ATOM 3609 C C . ASP A 1 443 ? -17.547 9.305 31.391 1 77.31 443 ASP A C 1
ATOM 3611 O O . ASP A 1 443 ? -16.578 9.148 32.156 1 77.31 443 ASP A O 1
ATOM 3615 N N . SER A 1 444 ? -18.297 8.328 30.906 1 77.38 444 SER A N 1
ATOM 3616 C CA . SER A 1 444 ? -18.047 6.949 31.312 1 77.38 444 SER A CA 1
ATOM 3617 C C . SER A 1 444 ? -16.641 6.496 30.906 1 77.38 444 SER A C 1
ATOM 3619 O O . SER A 1 444 ? -16 5.723 31.625 1 77.38 444 SER A O 1
ATOM 3621 N N . ARG A 1 445 ? -16.156 6.922 29.891 1 80.12 445 ARG A N 1
ATOM 3622 C CA . ARG A 1 445 ? -14.828 6.527 29.438 1 80.12 445 ARG A CA 1
ATOM 3623 C C . ARG A 1 445 ? -13.742 7.102 30.344 1 80.12 445 ARG A C 1
ATOM 3625 O O . ARG A 1 445 ? -12.719 6.457 30.578 1 80.12 445 ARG A O 1
ATOM 3632 N N . TYR A 1 446 ? -14.016 8.289 30.75 1 78.31 446 TYR A N 1
ATOM 3633 C CA . TYR A 1 446 ? -13.078 8.875 31.688 1 78.31 446 TYR A CA 1
ATOM 3634 C C . TYR A 1 446 ? -13.008 8.055 32.969 1 78.31 446 TYR A C 1
ATOM 3636 O O . TYR A 1 446 ? -11.914 7.801 33.5 1 78.31 446 TYR A O 1
ATOM 3644 N N . ASP A 1 447 ? -14.164 7.645 33.406 1 78.19 447 ASP A N 1
ATOM 3645 C CA . ASP A 1 447 ? -14.227 6.863 34.625 1 78.19 447 ASP A CA 1
ATOM 3646 C C . ASP A 1 447 ? -13.531 5.516 34.438 1 78.19 447 ASP A C 1
ATOM 3648 O O . ASP A 1 447 ? -12.828 5.055 35.344 1 78.19 447 ASP A O 1
ATOM 3652 N N . GLN A 1 448 ? -13.703 4.996 33.312 1 80.5 448 GLN A N 1
ATOM 3653 C CA . GLN A 1 448 ? -13.172 3.662 33.031 1 80.5 448 GLN A CA 1
ATOM 3654 C C . GLN A 1 448 ? -11.672 3.713 32.75 1 80.5 448 GLN A C 1
ATOM 3656 O O . GLN A 1 448 ? -10.906 2.908 33.281 1 80.5 448 GLN A O 1
ATOM 3661 N N . SER A 1 449 ? -11.227 4.664 31.906 1 81.56 449 SER A N 1
ATOM 3662 C CA . SER A 1 449 ? -9.867 4.578 31.375 1 81.56 449 SER A CA 1
ATOM 3663 C C . SER A 1 449 ? -9.102 5.883 31.594 1 81.56 449 SER A C 1
ATOM 3665 O O . SER A 1 449 ? -7.891 5.938 31.391 1 81.56 449 SER A O 1
ATOM 3667 N N . GLY A 1 450 ? -9.82 6.902 32.062 1 86.19 450 GLY A N 1
ATOM 3668 C CA . GLY A 1 450 ? -9.172 8.195 32.219 1 86.19 450 GLY A CA 1
ATOM 3669 C C . GLY A 1 450 ? -9.094 8.977 30.922 1 86.19 450 GLY A C 1
ATOM 3670 O O . GLY A 1 450 ? -8.422 10.008 30.859 1 86.19 450 GLY A O 1
ATOM 3671 N N . ALA A 1 451 ? -9.742 8.5 29.891 1 89.81 451 ALA A N 1
ATOM 3672 C CA . ALA A 1 451 ? -9.688 9.141 28.578 1 89.81 451 ALA A CA 1
ATOM 3673 C C . ALA A 1 451 ? -10.766 10.219 28.453 1 89.81 451 ALA A C 1
ATOM 3675 O O . ALA A 1 451 ? -11.938 9.969 28.734 1 89.81 451 ALA A O 1
ATOM 3676 N N . LEU A 1 452 ? -10.375 11.383 28.094 1 90.69 452 LEU A N 1
ATOM 3677 C CA . LEU A 1 452 ? -11.312 12.477 27.844 1 90.69 452 LEU A CA 1
ATOM 3678 C C . LEU A 1 452 ? -11.789 12.477 26.391 1 90.69 452 LEU A C 1
ATOM 3680 O O . LEU A 1 452 ? -11.719 13.5 25.719 1 90.69 452 LEU A O 1
ATOM 3684 N N . VAL A 1 453 ? -12.359 11.352 25.969 1 88.94 453 VAL A N 1
ATOM 3685 C CA . VAL A 1 453 ? -12.664 11.102 24.562 1 88.94 453 VAL A CA 1
ATOM 3686 C C . VAL A 1 453 ? -14.008 11.734 24.203 1 88.94 453 VAL A C 1
ATOM 3688 O O . VAL A 1 453 ? -14.289 11.969 23.016 1 88.94 453 VAL A O 1
ATOM 3691 N N . ASN A 1 454 ? -14.781 12.141 25.203 1 90 454 ASN A N 1
ATOM 3692 C CA . ASN A 1 454 ? -16.109 12.688 24.922 1 90 454 ASN A CA 1
ATOM 3693 C C . ASN A 1 454 ? -16.172 14.18 25.234 1 90 454 ASN A C 1
ATOM 3695 O O . ASN A 1 454 ? -17.109 14.867 24.812 1 90 454 ASN A O 1
ATOM 3699 N N . CYS A 1 455 ? -15.203 14.688 25.875 1 92 455 CYS A N 1
ATOM 3700 C CA . CYS A 1 455 ? -15.258 16.047 26.391 1 92 455 CYS A CA 1
ATOM 3701 C C . CYS A 1 455 ? -14.836 17.047 25.312 1 92 455 CYS A C 1
ATOM 3703 O O . CYS A 1 455 ? -14.055 16.719 24.422 1 92 455 CYS A O 1
ATOM 3705 N N . ASN A 1 456 ? -15.367 18.203 25.469 1 94.25 456 ASN A N 1
ATOM 3706 C CA . ASN A 1 456 ? -15.047 19.312 24.562 1 94.25 456 ASN A CA 1
ATOM 3707 C C . ASN A 1 456 ? -13.664 19.891 24.859 1 94.25 456 ASN A C 1
ATOM 3709 O O . ASN A 1 456 ? -13.055 19.562 25.875 1 94.25 456 ASN A O 1
ATOM 3713 N N . LEU A 1 457 ? -13.188 20.688 23.906 1 95.88 457 LEU A N 1
ATOM 3714 C CA . LEU A 1 457 ? -11.922 21.406 24.047 1 95.88 457 LEU A CA 1
ATOM 3715 C C . LEU A 1 457 ? -12.133 22.906 24.031 1 95.88 457 LEU A C 1
ATOM 3717 O O . LEU A 1 457 ? -13.125 23.391 23.469 1 95.88 457 LEU A O 1
ATOM 3721 N N . TRP A 1 458 ? -11.266 23.547 24.703 1 96.5 458 TRP A N 1
ATOM 3722 C CA . TRP A 1 458 ? -11.141 25 24.656 1 96.5 458 TRP A CA 1
ATOM 3723 C C . TRP A 1 458 ? -9.688 25.422 24.516 1 96.5 458 TRP A C 1
ATOM 3725 O O . TRP A 1 458 ? -8.875 25.203 25.406 1 96.5 458 TRP A O 1
ATOM 3735 N N . LEU A 1 459 ? -9.398 26.062 23.359 1 96.5 459 LEU A N 1
ATOM 3736 C CA . LEU A 1 459 ? -8.023 26.484 23.141 1 96.5 459 LEU A CA 1
ATOM 3737 C C . LEU A 1 459 ? -7.77 27.859 23.75 1 96.5 459 LEU A C 1
ATOM 3739 O O . LEU A 1 459 ? -8.07 28.891 23.125 1 96.5 459 LEU A O 1
ATOM 3743 N N . GLY A 1 460 ? -7.211 27.781 24.969 1 95 460 GLY A N 1
ATOM 3744 C CA . GLY A 1 460 ? -6.793 29.016 25.609 1 95 460 GLY A CA 1
ATOM 3745 C C . GLY A 1 460 ? -5.531 29.594 25 1 95 460 GLY A C 1
ATOM 3746 O O . GLY A 1 460 ? -5.277 29.438 23.797 1 95 460 GLY A O 1
ATOM 3747 N N . LYS A 1 461 ? -4.805 30.297 25.766 1 93.38 461 LYS A N 1
ATOM 3748 C CA . LYS A 1 461 ? -3.629 31 25.266 1 93.38 461 LYS A CA 1
ATOM 3749 C C . LYS A 1 461 ? -2.604 30.031 24.703 1 93.38 461 LYS A C 1
ATOM 3751 O O . LYS A 1 461 ? -2.137 30.203 23.578 1 93.38 461 LYS A O 1
ATOM 3756 N N . GLN A 1 462 ? -2.324 29.016 25.469 1 90.88 462 GLN A N 1
ATOM 3757 C CA . GLN A 1 462 ? -1.313 28.047 25.047 1 90.88 462 GLN A CA 1
ATOM 3758 C C . GLN A 1 462 ? -1.816 27.219 23.875 1 90.88 462 GLN A C 1
ATOM 3760 O O . GLN A 1 462 ? -1.067 26.938 22.938 1 90.88 462 GLN A O 1
ATOM 3765 N N . GLY A 1 463 ? -3.09 26.812 23.969 1 93.81 463 GLY A N 1
ATOM 3766 C CA . GLY A 1 463 ? -3.68 26.062 22.859 1 93.81 463 GLY A CA 1
ATOM 3767 C C . GLY A 1 463 ? -3.754 26.859 21.578 1 93.81 463 GLY A C 1
ATOM 3768 O O . GLY A 1 463 ? -3.504 26.328 20.484 1 93.81 463 GLY A O 1
ATOM 3769 N N . MET A 1 464 ? -4.031 28.109 21.734 1 94.56 464 MET A N 1
ATOM 3770 C CA . MET A 1 464 ? -4.098 29 20.562 1 94.56 464 MET A CA 1
ATOM 3771 C C . MET A 1 464 ? -2.721 29.172 19.938 1 94.56 464 MET A C 1
ATOM 3773 O O . MET A 1 464 ? -2.584 29.156 18.719 1 94.56 464 MET A O 1
ATOM 3777 N N . ALA A 1 465 ? -1.728 29.344 20.781 1 90.81 465 ALA A N 1
ATOM 3778 C CA . ALA A 1 465 ? -0.361 29.453 20.281 1 90.81 465 ALA A CA 1
ATOM 3779 C C . ALA A 1 465 ? 0.052 28.203 19.516 1 90.81 465 ALA A C 1
ATOM 3781 O O . ALA A 1 465 ? 0.697 28.297 18.469 1 90.81 465 ALA A O 1
ATOM 3782 N N . ARG A 1 466 ? -0.303 27.094 20.047 1 93.56 466 ARG A N 1
ATOM 3783 C CA . ARG A 1 466 ? -0.02 25.812 19.391 1 93.56 466 ARG A CA 1
ATOM 3784 C C . ARG A 1 466 ? -0.729 25.734 18.031 1 93.56 466 ARG A C 1
ATOM 3786 O O . ARG A 1 466 ? -0.114 25.375 17.031 1 93.56 466 ARG A O 1
ATOM 3793 N N . MET A 1 467 ? -1.977 26.078 17.984 1 95.56 467 MET A N 1
ATOM 3794 C CA . MET A 1 467 ? -2.754 26.062 16.75 1 95.56 467 MET A CA 1
ATOM 3795 C C . MET A 1 467 ? -2.156 27 15.719 1 95.56 467 MET A C 1
ATOM 3797 O O . MET A 1 467 ? -2.025 26.641 14.547 1 95.56 467 MET A O 1
ATOM 3801 N N . GLN A 1 468 ? -1.801 28.156 16.156 1 92.12 468 GLN A N 1
ATOM 3802 C CA . GLN A 1 468 ? -1.172 29.109 15.266 1 92.12 468 GLN A CA 1
ATOM 3803 C C . GLN A 1 468 ? 0.104 28.531 14.648 1 92.12 468 GLN A C 1
ATOM 3805 O O . GLN A 1 468 ? 0.361 28.719 13.461 1 92.12 468 GLN A O 1
ATOM 3810 N N . ASN A 1 469 ? 0.874 27.891 15.445 1 90.12 469 ASN A N 1
ATOM 3811 C CA . ASN A 1 469 ? 2.094 27.266 14.938 1 90.12 469 ASN A CA 1
ATOM 3812 C C . ASN A 1 469 ? 1.791 26.219 13.867 1 90.12 469 ASN A C 1
ATOM 3814 O O . ASN A 1 469 ? 2.443 26.188 12.82 1 90.12 469 ASN A O 1
ATOM 3818 N N . TYR A 1 470 ? 0.843 25.344 14.117 1 94.38 470 TYR A N 1
ATOM 3819 C CA . TYR A 1 470 ? 0.459 24.312 13.164 1 94.38 470 TYR A CA 1
ATOM 3820 C C . TYR A 1 470 ? 0.015 24.922 11.844 1 94.38 470 TYR A C 1
ATOM 3822 O O . TYR A 1 470 ? 0.426 24.484 10.766 1 94.38 470 TYR A O 1
ATOM 3830 N N . VAL A 1 471 ? -0.746 25.969 11.93 1 94.75 471 VAL A N 1
ATOM 3831 C CA . VAL A 1 471 ? -1.255 26.625 10.727 1 94.75 471 VAL A CA 1
ATOM 3832 C C . VAL A 1 471 ? -0.124 27.375 10.031 1 94.75 471 VAL A C 1
ATOM 3834 O O . VAL A 1 471 ? -0.047 27.391 8.797 1 94.75 471 VAL A O 1
ATOM 3837 N N . ASP A 1 472 ? 0.743 28.016 10.797 1 89.88 472 ASP A N 1
ATOM 3838 C CA . ASP A 1 472 ? 1.893 28.703 10.211 1 89.88 472 ASP A CA 1
ATOM 3839 C C . ASP A 1 472 ? 2.74 27.734 9.383 1 89.88 472 ASP A C 1
ATOM 3841 O O . ASP A 1 472 ? 3.129 28.047 8.258 1 89.88 472 ASP A O 1
ATOM 3845 N N . GLN A 1 473 ? 3.021 26.594 9.992 1 88.88 473 GLN A N 1
ATOM 3846 C CA . GLN A 1 473 ? 3.811 25.594 9.281 1 88.88 473 GLN A CA 1
ATOM 3847 C C . GLN A 1 473 ? 3.084 25.109 8.031 1 88.88 473 GLN A C 1
ATOM 3849 O O . GLN A 1 473 ? 3.701 24.922 6.984 1 88.88 473 GLN A O 1
ATOM 3854 N N . ALA A 1 474 ? 1.817 24.906 8.133 1 93.44 474 ALA A N 1
ATOM 3855 C CA . ALA A 1 474 ? 1.019 24.469 6.984 1 93.44 474 ALA A CA 1
ATOM 3856 C C . ALA A 1 474 ? 1.018 25.531 5.887 1 93.44 474 ALA A C 1
ATOM 3858 O O . ALA A 1 474 ? 1.125 25.203 4.703 1 93.44 474 ALA A O 1
ATOM 3859 N N . MET A 1 475 ? 0.896 26.781 6.305 1 91.56 475 MET A N 1
ATOM 3860 C CA . MET A 1 475 ? 0.887 27.891 5.359 1 91.56 475 MET A CA 1
ATOM 3861 C C . MET A 1 475 ? 2.24 28.031 4.668 1 91.56 475 MET A C 1
ATOM 3863 O O . MET A 1 475 ? 2.305 28.375 3.486 1 91.56 475 MET A O 1
ATOM 3867 N N . LEU A 1 476 ? 3.254 27.812 5.418 1 87.69 476 LEU A N 1
ATOM 3868 C CA . LEU A 1 476 ? 4.586 27.812 4.828 1 87.69 476 LEU A CA 1
ATOM 3869 C C . LEU A 1 476 ? 4.707 26.75 3.742 1 87.69 476 LEU A C 1
ATOM 3871 O O . LEU A 1 476 ? 5.223 27.016 2.656 1 87.69 476 LEU A O 1
ATOM 3875 N N . ARG A 1 477 ? 4.254 25.547 3.99 1 89.06 477 ARG A N 1
ATOM 3876 C CA . ARG A 1 477 ? 4.293 24.469 3.014 1 89.06 477 ARG A CA 1
ATOM 3877 C C . ARG A 1 477 ? 3.432 24.797 1.8 1 89.06 477 ARG A C 1
ATOM 3879 O O . ARG A 1 477 ? 3.826 24.531 0.661 1 89.06 477 ARG A O 1
ATOM 3886 N N . TRP A 1 478 ? 2.275 25.312 2.143 1 90.19 478 TRP A N 1
ATOM 3887 C CA . TRP A 1 478 ? 1.395 25.719 1.053 1 90.19 478 TRP A CA 1
ATOM 3888 C C . TRP A 1 478 ? 2.068 26.75 0.165 1 90.19 478 TRP A C 1
ATOM 3890 O O . TRP A 1 478 ? 2.049 26.641 -1.062 1 90.19 478 TRP A O 1
ATOM 3900 N N . ALA A 1 479 ? 2.66 27.781 0.77 1 87.25 479 ALA A N 1
ATOM 3901 C CA . ALA A 1 479 ? 3.334 28.859 0.036 1 87.25 479 ALA A CA 1
ATOM 3902 C C . ALA A 1 479 ? 4.477 28.297 -0.813 1 87.25 479 ALA A C 1
ATOM 3904 O O . ALA A 1 479 ? 4.66 28.719 -1.96 1 87.25 479 ALA A O 1
ATOM 3905 N N . ALA A 1 480 ? 5.172 27.406 -0.217 1 81.44 480 ALA A N 1
ATOM 3906 C CA . ALA A 1 480 ? 6.281 26.781 -0.937 1 81.44 480 ALA A CA 1
ATOM 3907 C C . ALA A 1 480 ? 5.777 25.984 -2.133 1 81.44 480 ALA A C 1
ATOM 3909 O O . ALA A 1 480 ? 6.371 26.016 -3.213 1 81.44 480 ALA A O 1
ATOM 3910 N N . ARG A 1 481 ? 4.719 25.266 -1.994 1 80.56 481 ARG A N 1
ATOM 3911 C CA . ARG A 1 481 ? 4.16 24.406 -3.033 1 80.56 481 ARG A CA 1
ATOM 3912 C C . ARG A 1 481 ? 3.586 25.234 -4.18 1 80.56 481 ARG A C 1
ATOM 3914 O O . ARG A 1 481 ? 3.678 24.844 -5.344 1 80.56 481 ARG A O 1
ATOM 3921 N N . PHE A 1 482 ? 3.006 26.359 -3.83 1 80.25 482 PHE A N 1
ATOM 3922 C CA . PHE A 1 482 ? 2.303 27.141 -4.84 1 80.25 482 PHE A CA 1
ATOM 3923 C C . PHE A 1 482 ? 3.148 28.328 -5.293 1 80.25 482 PHE A C 1
ATOM 3925 O O . PHE A 1 482 ? 2.746 29.078 -6.18 1 80.25 482 PHE A O 1
ATOM 3932 N N . GLY A 1 483 ? 4.27 28.469 -4.699 1 75.81 483 GLY A N 1
ATOM 3933 C CA . GLY A 1 483 ? 5.125 29.594 -5.02 1 75.81 483 GLY A CA 1
ATOM 3934 C C . GLY A 1 483 ? 4.527 30.938 -4.605 1 75.81 483 GLY A C 1
ATOM 3935 O O . GLY A 1 483 ? 4.688 31.938 -5.305 1 75.81 483 GLY A O 1
ATOM 3936 N N . ARG A 1 484 ? 3.686 30.953 -3.615 1 83 484 ARG A N 1
ATOM 3937 C CA . ARG A 1 484 ? 2.955 32.125 -3.174 1 83 484 ARG A CA 1
ATOM 3938 C C . ARG A 1 484 ? 3.41 32.562 -1.785 1 83 484 ARG A C 1
ATOM 3940 O O . ARG A 1 484 ? 2.6 32.656 -0.86 1 83 484 ARG A O 1
ATOM 3947 N N . PHE A 1 485 ? 4.645 32.969 -1.669 1 81.06 485 PHE A N 1
ATOM 3948 C CA . PHE A 1 485 ? 5.191 33.375 -0.382 1 81.06 485 PHE A CA 1
ATOM 3949 C C . PHE A 1 485 ? 4.602 34.719 0.054 1 81.06 485 PHE A C 1
ATOM 3951 O O . PHE A 1 485 ? 4.734 35.094 1.215 1 81.06 485 PHE A O 1
ATOM 3958 N N . ASP A 1 486 ? 3.951 35.344 -0.905 1 83.19 486 ASP A N 1
ATOM 3959 C CA . ASP A 1 486 ? 3.303 36.625 -0.607 1 83.19 486 ASP A CA 1
ATOM 3960 C C . ASP A 1 486 ? 2.205 36.469 0.442 1 83.19 486 ASP A C 1
ATOM 3962 O O . ASP A 1 486 ? 1.876 37.406 1.166 1 83.19 486 ASP A O 1
ATOM 3966 N N . VAL A 1 487 ? 1.71 35.25 0.589 1 86.5 487 VAL A N 1
ATOM 3967 C CA . VAL A 1 487 ? 0.622 35 1.529 1 86.5 487 VAL A CA 1
ATOM 3968 C C . VAL A 1 487 ? 1.144 35.094 2.961 1 86.5 487 VAL A C 1
ATOM 3970 O O . VAL A 1 487 ? 0.36 35.219 3.906 1 86.5 487 VAL A O 1
ATOM 3973 N N . LEU A 1 488 ? 2.436 35.062 3.109 1 86.5 488 LEU A N 1
ATOM 3974 C CA . LEU A 1 488 ? 3.051 35.094 4.434 1 86.5 488 LEU A CA 1
ATOM 3975 C C . LEU A 1 488 ? 3.418 36.531 4.828 1 86.5 488 LEU A C 1
ATOM 3977 O O . LEU A 1 488 ? 3.719 36.781 5.992 1 86.5 488 LEU A O 1
ATOM 3981 N N . GLU A 1 489 ? 3.359 37.438 3.891 1 83.31 489 GLU A N 1
ATOM 3982 C CA . GLU A 1 489 ? 3.869 38.812 4.074 1 83.31 489 GLU A CA 1
ATOM 3983 C C . GLU A 1 489 ? 3.09 39.531 5.156 1 83.31 489 GLU A C 1
ATOM 3985 O O . GLU A 1 489 ? 3.682 40.219 6.008 1 83.31 489 GLU A O 1
ATOM 3990 N N . PRO A 1 490 ? 1.785 39.406 5.145 1 80.81 490 PRO A N 1
ATOM 3991 C CA . PRO A 1 490 ? 1.062 40.094 6.211 1 80.81 490 PRO A CA 1
ATOM 3992 C C . PRO A 1 490 ? 1.497 39.656 7.605 1 80.81 490 PRO A C 1
ATOM 3994 O O . PRO A 1 490 ? 1.587 40.469 8.523 1 80.81 490 PRO A O 1
ATOM 3997 N N . LEU A 1 491 ? 1.7 38.438 7.762 1 80.19 491 LEU A N 1
ATOM 3998 C CA . LEU A 1 491 ? 2.178 37.906 9.039 1 80.19 491 LEU A CA 1
ATOM 3999 C C . LEU A 1 491 ? 3.541 38.5 9.391 1 80.19 491 LEU A C 1
ATOM 4001 O O . LEU A 1 491 ? 3.785 38.875 10.531 1 80.19 491 LEU A O 1
ATOM 4005 N N . ARG A 1 492 ? 4.352 38.562 8.453 1 77.5 492 ARG A N 1
ATOM 4006 C CA . ARG A 1 492 ? 5.68 39.156 8.641 1 77.5 492 ARG A CA 1
ATOM 4007 C C . ARG A 1 492 ? 5.59 40.594 9.078 1 77.5 492 ARG A C 1
ATOM 4009 O O . ARG A 1 492 ? 6.293 41.031 10 1 77.5 492 ARG A O 1
ATOM 4016 N N . GLN A 1 493 ? 4.727 41.312 8.422 1 77.94 493 GLN A N 1
ATOM 4017 C CA . GLN A 1 493 ? 4.547 42.719 8.719 1 77.94 493 GLN A CA 1
ATOM 4018 C C . GLN A 1 493 ? 3.979 42.938 10.117 1 77.94 493 GLN A C 1
ATOM 4020 O O . GLN A 1 493 ? 4.418 43.812 10.852 1 77.94 493 GLN A O 1
ATOM 4025 N N . GLN A 1 494 ? 3.037 42.094 10.406 1 76.94 494 GLN A N 1
ATOM 4026 C CA . GLN A 1 494 ? 2.443 42.188 11.742 1 76.94 494 GLN A CA 1
ATOM 4027 C C . GLN A 1 494 ? 3.486 41.906 12.82 1 76.94 494 GLN A C 1
ATOM 4029 O O . GLN A 1 494 ? 3.541 42.625 13.828 1 76.94 494 GLN A O 1
ATOM 4034 N N . ARG A 1 495 ? 4.242 41.062 12.617 1 74.06 495 ARG A N 1
ATOM 4035 C CA . ARG A 1 495 ? 5.258 40.688 13.594 1 74.06 495 ARG A CA 1
ATOM 4036 C C . ARG A 1 495 ? 6.336 41.75 13.695 1 74.06 495 ARG A C 1
ATOM 4038 O O . ARG A 1 495 ? 6.82 42.062 14.789 1 74.06 495 ARG A O 1
ATOM 4045 N N . ALA A 1 496 ? 6.738 42.25 12.609 1 73.75 496 ALA A N 1
ATOM 4046 C CA . ALA A 1 496 ? 7.699 43.344 12.609 1 73.75 496 ALA A CA 1
ATOM 4047 C C . ALA A 1 496 ? 7.18 44.531 13.422 1 73.75 496 ALA A C 1
ATOM 4049 O O . ALA A 1 496 ? 7.926 45.156 14.188 1 73.75 496 ALA A O 1
ATOM 4050 N N . ALA A 1 497 ? 5.977 44.688 13.258 1 76.75 497 ALA A N 1
ATOM 4051 C CA . ALA A 1 497 ? 5.359 45.781 13.992 1 76.75 497 ALA A CA 1
ATOM 4052 C C . ALA A 1 497 ? 5.336 45.5 15.492 1 76.75 497 ALA A C 1
ATOM 4054 O O . ALA A 1 497 ? 5.566 46.406 16.297 1 76.75 497 ALA A O 1
ATOM 4055 N N . GLU A 1 498 ? 5.082 44.281 15.797 1 74.69 498 GLU A N 1
ATOM 4056 C CA . GLU A 1 498 ? 5.062 43.875 17.203 1 74.69 498 GLU A CA 1
ATOM 4057 C C . GLU A 1 498 ? 6.449 44 17.828 1 74.69 498 GLU A C 1
ATOM 4059 O O . GLU A 1 498 ? 6.578 44.469 18.969 1 74.69 498 GLU A O 1
ATOM 4064 N N . LEU A 1 499 ? 7.402 43.562 17.141 1 72.69 499 LEU A N 1
ATOM 4065 C CA . LEU A 1 499 ? 8.773 43.656 17.625 1 72.69 499 LEU A CA 1
ATOM 4066 C C . LEU A 1 499 ? 9.18 45.125 17.797 1 72.69 499 LEU A C 1
ATOM 4068 O O . LEU A 1 499 ? 9.828 45.5 18.781 1 72.69 499 LEU A O 1
ATOM 4072 N N . GLN A 1 500 ? 8.812 45.938 16.875 1 73.25 500 GLN A N 1
ATOM 4073 C CA . GLN A 1 500 ? 9.086 47.375 16.969 1 73.25 500 GLN A CA 1
ATOM 4074 C C . GLN A 1 500 ? 8.398 47.969 18.172 1 73.25 500 GLN A C 1
ATOM 4076 O O . GLN A 1 500 ? 8.992 48.812 18.891 1 73.25 500 GLN A O 1
ATOM 4081 N N . ALA A 1 501 ? 7.293 47.5 18.359 1 73.56 501 ALA A N 1
ATOM 4082 C CA . ALA A 1 501 ? 6.535 48 19.5 1 73.56 501 ALA A CA 1
ATOM 4083 C C . ALA A 1 501 ? 7.172 47.594 20.812 1 73.56 501 ALA A C 1
ATOM 4085 O O . ALA A 1 501 ? 7.07 48.312 21.812 1 73.56 501 ALA A O 1
ATOM 4086 N N . GLN A 1 502 ? 7.785 46.469 20.766 1 68.88 502 GLN A N 1
ATOM 4087 C CA . GLN A 1 502 ? 8.43 45.969 21.969 1 68.88 502 GLN A CA 1
ATOM 4088 C C . GLN A 1 502 ? 9.852 46.5 22.094 1 68.88 502 GLN A C 1
ATOM 4090 O O . GLN A 1 502 ? 10.547 46.188 23.062 1 68.88 502 GLN A O 1
ATOM 4095 N N . GLY A 1 503 ? 10.289 47.375 21.234 1 64.44 503 GLY A N 1
ATOM 4096 C CA . GLY A 1 503 ? 11.625 47.938 21.266 1 64.44 503 GLY A CA 1
ATOM 4097 C C . GLY A 1 503 ? 12.711 46.906 20.938 1 64.44 503 GLY A C 1
ATOM 4098 O O . GLY A 1 503 ? 13.867 47.094 21.328 1 64.44 503 GLY A O 1
ATOM 4099 N N . LEU A 1 504 ? 12.312 45.75 20.391 1 60.22 504 LEU A N 1
ATOM 4100 C CA . LEU A 1 504 ? 13.297 44.719 20.078 1 60.22 504 LEU A CA 1
ATOM 4101 C C . LEU A 1 504 ? 13.844 44.875 18.656 1 60.22 504 LEU A C 1
ATOM 4103 O O . LEU A 1 504 ? 13.141 45.375 17.766 1 60.22 504 LEU A O 1
ATOM 4107 N N . PRO A 1 505 ? 15.281 44.844 18.469 1 54.97 505 PRO A N 1
ATOM 4108 C CA . PRO A 1 505 ? 15.891 45.031 17.156 1 54.97 505 PRO A CA 1
ATOM 4109 C C . PRO A 1 505 ? 15.352 44.094 16.094 1 54.97 505 PRO A C 1
ATOM 4111 O O . PRO A 1 505 ? 15.047 42.938 16.391 1 54.97 505 PRO A O 1
ATOM 4114 N N . LEU A 1 506 ? 14.898 44.656 15 1 54.34 506 LEU A N 1
ATOM 4115 C CA . LEU A 1 506 ? 14.531 43.844 13.836 1 54.34 506 LEU A CA 1
ATOM 4116 C C . LEU A 1 506 ? 15.734 43.031 13.336 1 54.34 506 LEU A C 1
ATOM 4118 O O . LEU A 1 506 ? 16.844 43.562 13.289 1 54.34 506 LEU A O 1
ATOM 4122 N N . PRO A 1 507 ? 15.594 41.781 13.305 1 50.56 507 PRO A N 1
ATOM 4123 C CA . PRO A 1 507 ? 16.75 41.062 12.781 1 50.56 507 PRO A CA 1
ATOM 4124 C C . PRO A 1 507 ? 17.234 41.625 11.445 1 50.56 507 PRO A C 1
ATOM 4126 O O . PRO A 1 507 ? 16.453 42.219 10.695 1 50.56 507 PRO A O 1
ATOM 4129 N N . PRO A 1 508 ? 18.578 41.75 11.195 1 43.59 508 PRO A N 1
ATOM 4130 C CA . PRO A 1 508 ? 19.188 42.438 10.047 1 43.59 508 PRO A CA 1
ATOM 4131 C C . PRO A 1 508 ? 18.516 42.062 8.719 1 43.59 508 PRO A C 1
ATOM 4133 O O . PRO A 1 508 ? 18.594 42.812 7.75 1 43.59 508 PRO A O 1
ATOM 4136 N N . ALA A 1 509 ? 18.016 40.906 8.578 1 42.56 509 ALA A N 1
ATOM 4137 C CA . ALA A 1 509 ? 17.531 40.531 7.262 1 42.56 509 ALA A CA 1
ATOM 4138 C C . ALA A 1 509 ? 16.281 41.312 6.875 1 42.56 509 ALA A C 1
ATOM 4140 O O . ALA A 1 509 ? 15.805 41.219 5.742 1 42.56 509 ALA A O 1
ATOM 4141 N N . HIS A 1 510 ? 15.578 42.031 7.645 1 41.59 510 HIS A N 1
ATOM 4142 C CA . HIS A 1 510 ? 14.422 42.875 7.348 1 41.59 510 HIS A CA 1
ATOM 4143 C C . HIS A 1 510 ? 14.836 44.125 6.613 1 41.59 510 HIS A C 1
ATOM 4145 O O . HIS A 1 510 ? 14.008 44.781 5.953 1 41.59 510 HIS A O 1
ATOM 4151 N N . LEU A 1 511 ? 15.992 44.625 6.809 1 35.91 511 LEU A N 1
ATOM 4152 C CA . LEU A 1 511 ? 16.453 45.844 6.125 1 35.91 511 LEU A CA 1
ATOM 4153 C C . LEU A 1 511 ? 16.641 45.594 4.633 1 35.91 511 LEU A C 1
ATOM 4155 O O . LEU A 1 511 ? 16.375 46.469 3.809 1 35.91 511 LEU A O 1
ATOM 4159 N N . GLU A 1 512 ? 17.016 44.438 4.285 1 36.88 512 GLU A N 1
ATOM 4160 C CA . GLU A 1 512 ? 17.328 44.219 2.875 1 36.88 512 GLU A CA 1
ATOM 4161 C C . GLU A 1 512 ? 16.078 43.781 2.098 1 36.88 512 GLU A C 1
ATOM 4163 O O . GLU A 1 512 ? 15.914 44.156 0.936 1 36.88 512 GLU A O 1
ATOM 4168 N N . ALA A 1 513 ? 15.07 43.125 2.594 1 36.72 513 ALA A N 1
ATOM 4169 C CA . ALA A 1 513 ? 13.883 42.688 1.854 1 36.72 513 ALA A CA 1
ATOM 4170 C C . ALA A 1 513 ? 12.922 43.844 1.646 1 36.72 513 ALA A C 1
ATOM 4172 O O . ALA A 1 513 ? 12.289 43.969 0.594 1 36.72 513 ALA A O 1
ATOM 4173 N N . ALA A 1 514 ? 12.727 44.781 2.465 1 35 514 ALA A N 1
ATOM 4174 C CA . ALA A 1 514 ? 11.992 46.031 2.191 1 35 514 ALA A CA 1
ATOM 4175 C C . ALA A 1 514 ? 12.625 46.781 1.026 1 35 514 ALA A C 1
ATOM 4177 O O . ALA A 1 514 ? 11.914 47.375 0.206 1 35 514 ALA A O 1
ATOM 4178 N N . ALA A 1 515 ? 13.906 46.688 0.854 1 37.41 515 ALA A N 1
ATOM 4179 C CA . ALA A 1 515 ? 14.578 47.375 -0.256 1 37.41 515 ALA A CA 1
ATOM 4180 C C . ALA A 1 515 ? 14.32 46.625 -1.573 1 37.41 515 ALA A C 1
ATOM 4182 O O . ALA A 1 515 ? 14.164 47.281 -2.619 1 37.41 515 ALA A O 1
ATOM 4183 N N . GLU A 1 516 ? 14.156 45.344 -1.567 1 36.84 516 GLU A N 1
ATOM 4184 C CA . GLU A 1 516 ? 13.992 44.594 -2.814 1 36.84 516 GLU A CA 1
ATOM 4185 C C . GLU A 1 516 ? 12.539 44.594 -3.271 1 36.84 516 GLU A C 1
ATOM 4187 O O . GLU A 1 516 ? 12.258 44.75 -4.461 1 36.84 516 GLU A O 1
ATOM 4192 N N . VAL A 1 517 ? 11.469 44.5 -2.484 1 36.38 517 VAL A N 1
ATOM 4193 C CA . VAL A 1 517 ? 10.078 44.719 -2.857 1 36.38 517 VAL A CA 1
ATOM 4194 C C . VAL A 1 517 ? 9.875 46.156 -3.285 1 36.38 517 VAL A C 1
ATOM 4196 O O . VAL A 1 517 ? 9.211 46.438 -4.289 1 36.38 517 VAL A O 1
ATOM 4199 N N . ALA A 1 518 ? 10.461 47.156 -2.648 1 35.09 518 ALA A N 1
ATOM 4200 C CA . ALA A 1 518 ? 10.453 48.531 -3.092 1 35.09 518 ALA A CA 1
ATOM 4201 C C . ALA A 1 518 ? 11.125 48.688 -4.453 1 35.09 518 ALA A C 1
ATOM 4203 O O . ALA A 1 518 ? 10.648 49.438 -5.312 1 35.09 518 ALA A O 1
ATOM 4204 N N . ARG A 1 519 ? 12.141 47.875 -4.715 1 39.47 519 ARG A N 1
ATOM 4205 C CA . ARG A 1 519 ? 12.805 47.906 -6.012 1 39.47 519 ARG A CA 1
ATOM 4206 C C . ARG A 1 519 ? 11.992 47.156 -7.066 1 39.47 519 ARG A C 1
ATOM 4208 O O . ARG A 1 519 ? 11.891 47.625 -8.211 1 39.47 519 ARG A O 1
ATOM 4215 N N . ALA A 1 520 ? 11.305 46.062 -6.723 1 36.22 520 ALA A N 1
ATOM 4216 C CA . ALA A 1 520 ? 10.516 45.312 -7.703 1 36.22 520 ALA A CA 1
ATOM 4217 C C . ALA A 1 520 ? 9.18 46 -7.957 1 36.22 520 ALA A C 1
ATOM 4219 O O . ALA A 1 520 ? 8.695 46.031 -9.094 1 36.22 520 ALA A O 1
ATOM 4220 N N . ALA A 1 521 ? 8.414 46.562 -7.055 1 34.91 521 ALA A N 1
ATOM 4221 C CA . ALA A 1 521 ? 7.258 47.438 -7.277 1 34.91 521 ALA A CA 1
ATOM 4222 C C . ALA A 1 521 ? 7.637 48.656 -8.094 1 34.91 521 ALA A C 1
ATOM 4224 O O . ALA A 1 521 ? 6.836 49.156 -8.883 1 34.91 521 ALA A O 1
ATOM 4225 N N . GLY A 1 522 ? 8.805 49.188 -7.887 1 33 522 GLY A N 1
ATOM 4226 C CA . GLY A 1 522 ? 9.219 50.312 -8.711 1 33 522 GLY A CA 1
ATOM 4227 C C . GLY A 1 522 ? 9.422 49.938 -10.164 1 33 522 GLY A C 1
ATOM 4228 O O . GLY A 1 522 ? 9.18 50.75 -11.062 1 33 522 GLY A O 1
ATOM 4229 N N . THR A 1 523 ? 9.992 48.719 -10.367 1 35.59 523 THR A N 1
ATOM 4230 C CA . THR A 1 523 ? 10.289 48.406 -11.766 1 35.59 523 THR A CA 1
ATOM 4231 C C . THR A 1 523 ? 9.031 47.906 -12.477 1 35.59 523 THR A C 1
ATOM 4233 O O . THR A 1 523 ? 8.977 47.906 -13.711 1 35.59 523 THR A O 1
ATOM 4236 N N . ALA A 1 524 ? 8.039 47.312 -11.766 1 34.53 524 ALA A N 1
ATOM 4237 C CA . ALA A 1 524 ? 6.828 46.906 -12.469 1 34.53 524 ALA A CA 1
ATOM 4238 C C . ALA A 1 524 ? 5.988 48.125 -12.867 1 34.53 524 ALA A C 1
ATOM 4240 O O . ALA A 1 524 ? 5.117 48.031 -13.727 1 34.53 524 ALA A O 1
ATOM 4241 N N . GLY A 1 525 ? 6.109 49.188 -12.242 1 29.73 525 GLY A N 1
ATOM 4242 C CA . GLY A 1 525 ? 5.398 50.375 -12.695 1 29.73 525 GLY A CA 1
ATOM 4243 C C . GLY A 1 525 ? 5.781 50.812 -14.102 1 29.73 525 GLY A C 1
ATOM 4244 O O . GLY A 1 525 ? 4.992 51.469 -14.789 1 29.73 525 GLY A O 1
ATOM 4245 N N . VAL A 1 526 ? 7.059 50.688 -14.406 1 31.81 526 VAL A N 1
ATOM 4246 C CA . VAL A 1 526 ? 7.473 51.219 -15.695 1 31.81 526 VAL A CA 1
ATOM 4247 C C . VAL A 1 526 ? 7.031 50.281 -16.812 1 31.81 526 VAL A C 1
ATOM 4249 O O . VAL A 1 526 ? 6.719 50.719 -17.922 1 31.81 526 VAL A O 1
ATOM 4252 N N . ALA A 1 527 ? 7 48.969 -16.469 1 32.47 527 ALA A N 1
ATOM 4253 C CA . ALA A 1 527 ? 6.758 48.094 -17.609 1 32.47 527 ALA A CA 1
ATOM 4254 C C . ALA A 1 527 ? 5.266 48.031 -17.938 1 32.47 527 ALA A C 1
ATOM 4256 O O . ALA A 1 527 ? 4.883 47.625 -19.047 1 32.47 527 ALA A O 1
ATOM 4257 N N . ASP A 1 528 ? 4.367 48.281 -17 1 29.06 528 ASP A N 1
ATOM 4258 C CA . ASP A 1 528 ? 2.941 48.281 -17.312 1 29.06 528 ASP A CA 1
ATOM 4259 C C . ASP A 1 528 ? 2.584 49.406 -18.266 1 29.06 528 ASP A C 1
ATOM 4261 O O . ASP A 1 528 ? 1.52 49.406 -18.875 1 29.06 528 ASP A O 1
ATOM 4265 N N . ARG A 1 529 ? 3.377 50.469 -18.188 1 31.64 529 ARG A N 1
ATOM 4266 C CA . ARG A 1 529 ? 3.041 51.594 -19.078 1 31.64 529 ARG A CA 1
ATOM 4267 C C . ARG A 1 529 ? 3.229 51.188 -20.547 1 31.64 529 ARG A C 1
ATOM 4269 O O . ARG A 1 529 ? 2.469 51.625 -21.406 1 31.64 529 ARG A O 1
ATOM 4276 N N . ALA A 1 530 ? 4.258 50.344 -20.75 1 32.44 530 ALA A N 1
ATOM 4277 C CA . ALA A 1 530 ? 4.59 50.156 -22.172 1 32.44 530 ALA A CA 1
ATOM 4278 C C . ALA A 1 530 ? 3.619 49.188 -22.828 1 32.44 530 ALA A C 1
ATOM 4280 O O . ALA A 1 530 ? 3.324 49.312 -24.016 1 32.44 530 ALA A O 1
ATOM 4281 N N . ALA A 1 531 ? 3.082 48.219 -22.031 1 30.23 531 ALA A N 1
ATOM 4282 C CA . ALA A 1 531 ? 2.246 47.25 -22.75 1 30.23 531 ALA A CA 1
ATOM 4283 C C . ALA A 1 531 ? 0.872 47.844 -23.047 1 30.23 531 ALA A C 1
ATOM 4285 O O . ALA A 1 531 ? 0.179 47.375 -23.953 1 30.23 531 ALA A O 1
ATOM 4286 N N . VAL A 1 532 ? 0.345 48.812 -22.234 1 30.66 532 VAL A N 1
ATOM 4287 C CA . VAL A 1 532 ? -0.926 49.469 -22.547 1 30.66 532 VAL A CA 1
ATOM 4288 C C . VAL A 1 532 ? -0.832 50.188 -23.891 1 30.66 532 VAL A C 1
ATOM 4290 O O . VAL A 1 532 ? -1.776 50.125 -24.688 1 30.66 532 VAL A O 1
ATOM 4293 N N . GLU A 1 533 ? 0.385 50.75 -24.141 1 30.64 533 GLU A N 1
ATOM 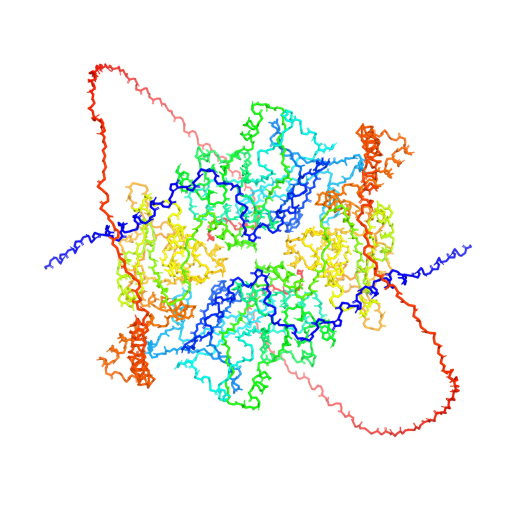4294 C CA . GLU A 1 533 ? 0.489 51.562 -25.359 1 30.64 533 GLU A CA 1
ATOM 4295 C C . GLU A 1 533 ? 0.367 50.719 -26.609 1 30.64 533 GLU A C 1
ATOM 4297 O O . GLU A 1 533 ? -0.222 51.125 -27.609 1 30.64 533 GLU A O 1
ATOM 4302 N N . ARG A 1 534 ? 0.912 49.469 -26.438 1 31.09 534 ARG A N 1
ATOM 4303 C CA . ARG A 1 534 ? 0.931 48.75 -27.703 1 31.09 534 ARG A CA 1
ATOM 4304 C C . ARG A 1 534 ? -0.452 48.219 -28.047 1 31.09 534 ARG A C 1
ATOM 4306 O O . ARG A 1 534 ? -0.722 47.875 -29.203 1 31.09 534 ARG A O 1
ATOM 4313 N N . GLU A 1 535 ? -1.275 47.938 -26.938 1 28.38 535 GLU A N 1
ATOM 4314 C CA . GLU A 1 535 ? -2.604 47.438 -27.281 1 28.38 535 GLU A CA 1
ATOM 4315 C C . GLU A 1 535 ? -3.434 48.531 -27.984 1 28.38 535 GLU A C 1
ATOM 4317 O O . GLU A 1 535 ? -4.473 48.219 -28.578 1 28.38 535 GLU A O 1
ATOM 4322 N N . GLN A 1 536 ? -3.076 49.844 -27.703 1 25.47 536 GLN A N 1
ATOM 4323 C CA . GLN A 1 536 ? -3.865 50.875 -28.359 1 25.47 536 GLN A CA 1
ATOM 4324 C C . GLN A 1 536 ? -3.834 50.719 -29.875 1 25.47 536 GLN A C 1
ATOM 4326 O O . GLN A 1 536 ? -4.836 50.969 -30.562 1 25.47 536 GLN A O 1
ATOM 4331 N N . HIS A 1 537 ? -2.551 50.5 -30.328 1 26.17 537 HIS A N 1
ATOM 4332 C CA . HIS A 1 537 ? -2.469 50.688 -31.766 1 26.17 537 HIS A CA 1
ATOM 4333 C C . HIS A 1 537 ? -3.217 49.594 -32.531 1 26.17 537 HIS A C 1
ATOM 4335 O O . HIS A 1 537 ? -3.312 49.625 -33.75 1 26.17 537 HIS A O 1
ATOM 4341 N N . ALA A 1 538 ? -3.229 48.438 -31.828 1 24.27 538 ALA A N 1
ATOM 4342 C CA . ALA A 1 538 ? -3.678 47.375 -32.719 1 24.27 538 ALA A CA 1
ATOM 4343 C C . ALA A 1 538 ? -5.18 47.469 -32.969 1 24.27 538 ALA A C 1
ATOM 4345 O O . ALA A 1 538 ? -5.758 46.625 -33.656 1 24.27 538 ALA A O 1
ATOM 4346 N N . MET A 1 539 ? -5.836 48.219 -32.062 1 23.19 539 MET A N 1
ATOM 4347 C CA . MET A 1 539 ? -7.289 48.281 -32.188 1 23.19 539 MET A CA 1
ATOM 4348 C C . MET A 1 539 ? -7.691 48.844 -33.562 1 23.19 539 MET A C 1
ATOM 4350 O O . MET A 1 539 ? -8.883 48.969 -33.844 1 23.19 539 MET A O 1
ATOM 4354 N N . LEU A 1 540 ? -6.652 49.562 -34.219 1 20.75 540 LEU A N 1
ATOM 4355 C CA . LEU A 1 540 ? -7.211 50.438 -35.25 1 20.75 540 LEU A CA 1
ATOM 4356 C C . LEU A 1 540 ? -7.848 49.625 -36.344 1 20.75 540 LEU A C 1
ATOM 4358 O O . LEU A 1 540 ? -8.703 50.094 -37.094 1 20.75 540 LEU A O 1
ATOM 4362 N N . ALA A 1 541 ? -7.164 48.5 -36.812 1 17.77 541 ALA A N 1
ATOM 4363 C CA . ALA A 1 541 ? -7.355 48.469 -38.25 1 17.77 541 ALA A CA 1
ATOM 4364 C C . ALA A 1 541 ? -8.758 48 -38.625 1 17.77 541 ALA A C 1
ATOM 4366 O O . ALA A 1 541 ? -9.336 48.438 -39.625 1 17.77 541 ALA A O 1
ATOM 4367 N N . ASP A 1 542 ? -9.148 46.719 -38.156 1 18.72 542 ASP A N 1
ATOM 4368 C CA . ASP A 1 542 ? -9.852 46.156 -39.281 1 18.72 542 ASP A CA 1
ATOM 4369 C C . ASP A 1 542 ? -11.227 46.781 -39.469 1 18.72 542 ASP A C 1
ATOM 4371 O O . ASP A 1 542 ? -11.922 47.062 -38.5 1 18.72 542 ASP A O 1
ATOM 4375 N N . PRO A 1 543 ? -11.578 47.125 -40.719 1 17.06 543 PRO A N 1
ATOM 4376 C CA . PRO A 1 543 ? -12.531 48 -41.406 1 17.06 543 PRO A CA 1
ATOM 4377 C C . PRO A 1 543 ? -13.984 47.625 -41.094 1 17.06 543 PRO A C 1
ATOM 4379 O O . PRO A 1 543 ? -14.766 48.469 -40.625 1 17.06 543 PRO A O 1
ATOM 4382 N N . THR A 1 544 ? -14.57 46.938 -42.094 1 16.59 544 THR A N 1
ATOM 4383 C CA . THR A 1 544 ? -15.742 47.438 -42.812 1 16.59 544 THR A CA 1
ATOM 4384 C C . THR A 1 544 ? -17.016 46.938 -42.156 1 16.59 544 THR A C 1
ATOM 4386 O O . THR A 1 544 ? -18.031 47.656 -42.125 1 16.59 544 THR A O 1
ATOM 4389 N N . THR A 1 545 ? -17.141 45.531 -41.969 1 18.19 545 THR A N 1
ATOM 4390 C CA . THR A 1 545 ? -18.359 45 -42.562 1 18.19 545 THR A CA 1
ATOM 4391 C C . THR A 1 545 ? -19.594 45.375 -41.75 1 18.19 545 THR A C 1
ATOM 4393 O O . THR A 1 545 ? -19.516 45.438 -40.531 1 18.19 545 THR A O 1
ATOM 4396 N N . GLY A 1 546 ? -20.562 45.906 -42.406 1 16.09 546 GLY A N 1
ATOM 4397 C CA . GLY A 1 546 ? -21.781 46.688 -42.344 1 16.09 546 GLY A CA 1
ATOM 4398 C C . GLY A 1 546 ? -22.922 45.938 -41.656 1 16.09 546 GLY A C 1
ATOM 4399 O O . GLY A 1 546 ? -23.844 45.469 -42.281 1 16.09 546 GLY A O 1
ATOM 4400 N N . ARG A 1 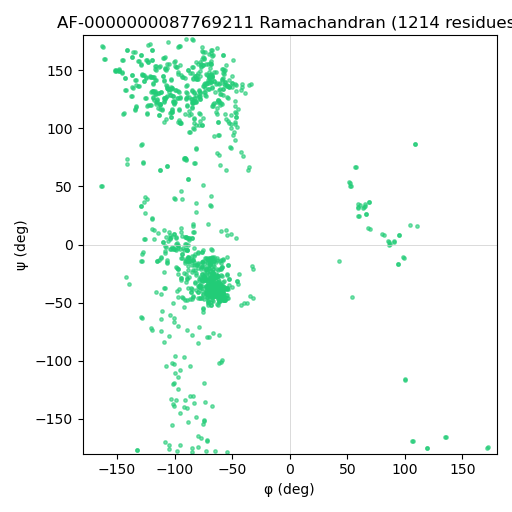547 ? -22.656 45.062 -40.625 1 15.73 547 ARG A N 1
ATOM 4401 C CA . ARG A 1 547 ? -23.828 44.281 -40.219 1 15.73 547 ARG A CA 1
ATOM 4402 C C . ARG A 1 547 ? -24.922 45.188 -39.688 1 15.73 547 ARG A C 1
ATOM 4404 O O . ARG A 1 547 ? -24.719 45.906 -38.688 1 15.73 547 ARG A O 1
ATOM 4411 N N . THR A 1 548 ? -25.812 45.531 -40.625 1 14.72 548 THR A N 1
ATOM 4412 C CA . THR A 1 548 ? -26.969 46.344 -40.375 1 14.72 548 THR A CA 1
ATOM 4413 C C . THR A 1 548 ? -27.844 45.75 -39.281 1 14.72 548 THR A C 1
ATOM 4415 O O . THR A 1 548 ? -28.156 44.562 -39.281 1 14.72 548 THR A O 1
ATOM 4418 N N . ALA A 1 549 ? -27.953 46.375 -38.125 1 14.55 549 ALA A N 1
ATOM 4419 C CA . ALA A 1 549 ? -28.625 46.219 -36.844 1 14.55 549 ALA A CA 1
ATOM 4420 C C . ALA A 1 549 ? -30.125 46.406 -36.969 1 14.55 549 ALA A C 1
ATOM 4422 O O . ALA A 1 549 ? -30.812 46.719 -36 1 14.55 549 ALA A O 1
ATOM 4423 N N . ALA A 1 550 ? -30.75 46.031 -38.031 1 13.85 550 ALA A N 1
ATOM 4424 C CA . ALA A 1 550 ? -32 46.781 -38 1 13.85 550 ALA A CA 1
ATOM 4425 C C . ALA A 1 550 ? -32.719 46.562 -36.688 1 13.85 550 ALA A C 1
ATOM 4427 O O . ALA A 1 550 ? -32.5 45.562 -36 1 13.85 550 ALA A O 1
ATOM 4428 N N . ALA A 1 551 ? -34.031 47.25 -36.562 1 13.98 551 ALA A N 1
ATOM 4429 C CA . ALA A 1 551 ? -34.812 48.156 -35.75 1 13.98 551 ALA A CA 1
ATOM 4430 C C . ALA A 1 551 ? -35.75 47.344 -34.812 1 13.98 551 ALA A C 1
ATOM 4432 O O . ALA A 1 551 ? -35.812 47.625 -33.625 1 13.98 551 ALA A O 1
ATOM 4433 N N . LYS A 1 552 ? -36.844 46.625 -35.281 1 14.2 552 LYS A N 1
ATOM 4434 C CA . LYS A 1 552 ? -38.125 47.25 -35 1 14.2 552 LYS A CA 1
ATOM 4435 C C . LYS A 1 552 ? -38.656 46.875 -33.625 1 14.2 552 LYS A C 1
ATOM 4437 O O . LYS A 1 552 ? -38.125 45.938 -33 1 14.2 552 LYS A O 1
ATOM 4442 N N . GLY A 1 553 ? -40 46.406 -33.531 1 13.86 553 GLY A N 1
ATOM 4443 C CA . GLY A 1 553 ? -41.25 46.938 -33 1 13.86 553 GLY A CA 1
ATOM 4444 C C . GLY A 1 553 ? -41.562 46.375 -31.609 1 13.86 553 GLY A C 1
ATOM 4445 O O . GLY A 1 553 ? -41.062 45.312 -31.234 1 13.86 553 GLY A O 1
ATOM 4446 N N . GLN A 1 554 ? -42.344 47.094 -30.703 1 13.63 554 GLN A N 1
ATOM 4447 C CA . GLN A 1 554 ? -42.75 47.5 -29.375 1 13.63 554 GLN A CA 1
ATOM 4448 C C . GLN A 1 554 ? -43.625 46.469 -28.719 1 13.63 554 GLN A C 1
ATOM 4450 O O . GLN A 1 554 ? -43.438 46.125 -27.547 1 13.63 554 GLN A O 1
ATOM 4455 N N . ALA A 1 555 ? -44.938 46.188 -29.078 1 13.34 555 ALA A N 1
ATOM 4456 C CA . ALA A 1 555 ? -45.969 46.812 -28.25 1 13.34 555 ALA A CA 1
ATOM 4457 C C . ALA A 1 555 ? -46.281 45.938 -27.047 1 13.34 555 ALA A C 1
ATOM 4459 O O . ALA A 1 555 ? -46.25 46.406 -25.906 1 13.34 555 ALA A O 1
ATOM 4460 N N . ALA A 1 556 ? -47.531 45.125 -26.984 1 13.25 556 ALA A N 1
ATOM 4461 C CA . ALA A 1 556 ? -48.719 45.531 -26.234 1 13.25 556 ALA A CA 1
ATOM 4462 C C . ALA A 1 556 ? -48.781 44.812 -24.875 1 13.25 556 ALA A C 1
ATOM 4464 O O . ALA A 1 556 ? -48.875 45.469 -23.844 1 13.25 556 ALA A O 1
ATOM 4465 N N . ALA A 1 557 ? -49.844 43.75 -24.609 1 13.35 557 ALA A N 1
ATOM 4466 C CA . ALA A 1 557 ? -51.031 43.969 -23.797 1 13.35 557 ALA A CA 1
ATOM 4467 C C . ALA A 1 557 ? -50.844 43.469 -22.375 1 13.35 557 ALA A C 1
ATOM 4469 O O . ALA A 1 557 ? -49.875 42.781 -22.078 1 13.35 557 ALA A O 1
ATOM 4470 N N . ALA A 1 558 ? -51.875 42.438 -21.844 1 13.59 558 ALA A N 1
ATOM 4471 C CA . ALA A 1 558 ? -52.906 42.656 -20.828 1 13.59 558 ALA A CA 1
ATOM 4472 C C . ALA A 1 558 ? -52.438 42.125 -19.469 1 13.59 558 ALA A C 1
ATOM 4474 O O . ALA A 1 558 ? -51.719 41.125 -19.391 1 13.59 558 ALA A O 1
ATOM 4475 N N . LEU A 1 559 ? -52.938 42.688 -18.328 1 13.59 559 LEU A N 1
ATOM 4476 C CA . LEU A 1 559 ? -52.75 43.094 -16.938 1 13.59 559 LEU A CA 1
ATOM 4477 C C . LEU A 1 559 ? -53.094 41.938 -16 1 13.59 559 LEU A C 1
ATOM 4479 O O . LEU A 1 559 ? -52.5 41.812 -14.922 1 13.59 559 LEU A O 1
ATOM 4483 N N . ALA A 1 560 ? -54.094 40.969 -16.094 1 13.48 560 ALA A N 1
ATOM 4484 C CA . ALA A 1 560 ? -55.031 41.125 -15.008 1 13.48 560 ALA A CA 1
ATOM 4485 C C . ALA A 1 560 ? -54.531 40.531 -13.711 1 13.48 560 ALA A C 1
ATOM 4487 O O . ALA A 1 560 ? -53.656 39.656 -13.734 1 13.48 560 ALA A O 1
ATOM 4488 N N . ALA A 1 561 ? -55.5 40.531 -12.547 1 13.82 561 ALA A N 1
ATOM 4489 C CA . ALA A 1 561 ? -55.594 40.938 -11.148 1 13.82 561 ALA A CA 1
ATOM 4490 C C . ALA A 1 561 ? -55.281 39.781 -10.203 1 13.82 561 ALA A C 1
ATOM 4492 O O . ALA A 1 561 ? -55.344 38.625 -10.594 1 13.82 561 ALA A O 1
ATOM 4493 N N . PRO A 1 562 ? -55.5 40 -8.797 1 13.82 562 PRO A N 1
ATOM 4494 C CA . PRO A 1 562 ? -54.875 39.812 -7.488 1 13.82 562 PRO A CA 1
ATOM 4495 C C . PRO A 1 562 ? -55.344 38.562 -6.773 1 13.82 562 PRO A C 1
ATOM 4497 O O . PRO A 1 562 ? -54.562 37.844 -6.145 1 13.82 562 PRO A O 1
ATOM 4500 N N . GLN A 1 563 ? -56.688 38.094 -6.629 1 13.41 563 GLN A N 1
ATOM 4501 C CA . GLN A 1 563 ? -57.25 38.375 -5.309 1 13.41 563 GLN A CA 1
ATOM 4502 C C . GLN A 1 563 ? -56.844 37.281 -4.309 1 13.41 563 GLN A C 1
ATOM 4504 O O . GLN A 1 563 ? -56.312 36.219 -4.699 1 13.41 563 GLN A O 1
ATOM 4509 N N . GLU A 1 564 ? -57.969 36.625 -3.43 1 13.96 564 GLU A N 1
ATOM 4510 C CA . GLU A 1 564 ? -58.344 36.75 -2.025 1 13.96 564 GLU A CA 1
ATOM 4511 C C . GLU A 1 564 ? -57.906 35.531 -1.232 1 13.96 564 GLU A C 1
ATOM 4513 O O . GLU A 1 564 ? -57.656 34.469 -1.81 1 13.96 564 GLU A O 1
ATOM 4518 N N . GLY A 1 565 ? -58.344 35.344 0.236 1 13.85 565 GLY A N 1
ATOM 4519 C CA . GLY A 1 565 ? -57.969 35.188 1.635 1 13.85 565 GLY A CA 1
ATOM 4520 C C . GLY A 1 565 ? -58.281 33.812 2.188 1 13.85 565 GLY A C 1
ATOM 4521 O O . GLY A 1 565 ? -57.594 33.344 3.104 1 13.85 565 GLY A O 1
ATOM 4522 N N . ALA A 1 566 ? -59.406 33 2.031 1 13.77 566 ALA A N 1
ATOM 4523 C CA . ALA A 1 566 ? -60.188 32.688 3.223 1 13.77 566 ALA A CA 1
ATOM 4524 C C . ALA A 1 566 ? -59.594 31.547 4.027 1 13.77 566 ALA A C 1
ATOM 4526 O O . ALA A 1 566 ? -58.938 30.656 3.459 1 13.77 566 ALA A O 1
ATOM 4527 N N . THR A 1 567 ? -59.875 31.344 5.508 1 14.33 567 THR A N 1
ATOM 4528 C CA . THR A 1 567 ? -59.594 31.141 6.926 1 14.33 567 THR A CA 1
ATOM 4529 C C . THR A 1 567 ? -59.844 29.688 7.312 1 14.33 567 THR A C 1
ATOM 4531 O O . THR A 1 567 ? -59.094 29.078 8.062 1 14.33 567 THR A O 1
ATOM 4534 N N . GLU A 1 568 ? -61.094 28.891 7.242 1 13.96 568 GLU A N 1
ATOM 4535 C CA . GLU A 1 568 ? -61.781 28.562 8.484 1 13.96 568 GLU A CA 1
ATOM 4536 C C . GLU A 1 568 ? -61.156 27.328 9.148 1 13.96 568 GLU A C 1
ATOM 4538 O O . GLU A 1 568 ? -60.406 26.594 8.516 1 13.96 568 GLU A O 1
ATOM 4543 N N . GLN A 1 569 ? -62.062 26.203 9.75 1 14.21 569 GLN A N 1
ATOM 4544 C CA . GLN A 1 569 ? -62.531 25.875 11.094 1 14.21 569 GLN A CA 1
ATOM 4545 C C . GLN A 1 569 ? -61.844 24.625 11.625 1 14.21 569 GLN A C 1
ATOM 4547 O O . GLN A 1 569 ? -61.312 23.812 10.852 1 14.21 569 GLN A O 1
ATOM 4552 N N . PRO A 1 570 ? -62.312 23.875 12.977 1 15.35 570 PRO A N 1
ATOM 4553 C CA . PRO A 1 570 ? -61.938 23.516 14.336 1 15.35 570 PRO A CA 1
ATOM 4554 C C . PRO A 1 570 ? -61.719 22.016 14.508 1 15.35 570 PRO A C 1
ATOM 4556 O O . PRO A 1 570 ? -60.719 21.594 15.109 1 15.35 570 PRO A O 1
ATOM 4559 N N . GLU A 1 571 ? -62.719 20.922 14.367 1 14.59 571 GLU A N 1
ATOM 4560 C CA . GLU A 1 571 ? -63.344 20.234 15.508 1 14.59 571 GLU A CA 1
ATOM 4561 C C . GLU A 1 571 ? -62.531 19.016 15.922 1 14.59 571 GLU A C 1
ATOM 4563 O O . GLU A 1 571 ? -61.781 18.469 15.117 1 14.59 571 GLU A O 1
ATOM 4568 N N . GLN A 1 572 ? -62.938 18.125 17.172 1 14.78 572 GLN A N 1
ATOM 4569 C CA . GLN A 1 572 ? -62.625 17.562 18.484 1 14.78 572 GLN A CA 1
ATOM 4570 C C . GLN A 1 572 ? -62.5 16.047 18.406 1 14.78 572 GLN A C 1
ATOM 4572 O O . GLN A 1 572 ? -61.875 15.422 19.297 1 14.78 572 GLN A O 1
ATOM 4577 N N . PRO A 1 573 ? -62.812 15.062 17.484 1 14.73 573 PRO A N 1
ATOM 4578 C CA . PRO A 1 573 ? -63.562 13.984 18.109 1 14.73 573 PRO A CA 1
ATOM 4579 C C . PRO A 1 573 ? -62.688 13.062 18.953 1 14.73 573 PRO A C 1
ATOM 4581 O O . PRO A 1 573 ? -61.5 12.984 18.75 1 14.73 573 PRO A O 1
ATOM 4584 N N . GLU A 1 574 ? -63.281 12.008 19.875 1 15.02 574 GLU A N 1
ATOM 4585 C CA . GLU A 1 574 ? -63.375 11.336 21.172 1 15.02 574 GLU A CA 1
ATOM 4586 C C . GLU A 1 574 ? -62.719 9.953 21.125 1 15.02 574 GLU A C 1
ATOM 4588 O O . GLU A 1 574 ? -62.406 9.375 22.172 1 15.02 574 GLU A O 1
ATOM 4593 N N . GLN A 1 575 ? -62.344 9.258 20.078 1 14.43 575 GLN A N 1
ATOM 4594 C CA . GLN A 1 575 ? -62.812 7.887 20.234 1 14.43 575 GLN A CA 1
ATOM 4595 C C . GLN A 1 575 ? -62 7.172 21.328 1 14.43 575 GLN A C 1
ATOM 4597 O O . GLN A 1 575 ? -60.906 7.582 21.672 1 14.43 575 GLN A O 1
ATOM 4602 N N . GLY A 1 576 ? -62.188 5.777 21.375 1 14.73 576 GLY A N 1
ATOM 4603 C CA . GLY A 1 576 ? -62.594 4.656 22.219 1 14.73 576 GLY A CA 1
ATOM 4604 C C . GLY A 1 576 ? -61.406 3.963 22.875 1 14.73 576 GLY A C 1
ATOM 4605 O O . GLY A 1 576 ? -60.281 4.117 22.438 1 14.73 576 GLY A O 1
ATOM 4606 N N . GLN A 1 577 ? -61.656 3.029 23.828 1 14.61 577 GLN A N 1
ATOM 4607 C CA . GLN A 1 577 ? -61.406 2.51 25.172 1 14.61 577 GLN A CA 1
ATOM 4608 C C . GLN A 1 577 ? -60.281 1.479 25.156 1 14.61 577 GLN A C 1
ATOM 4610 O O . GLN A 1 577 ? -59.281 1.609 25.891 1 14.61 577 GLN A O 1
ATOM 4615 N N . GLU A 1 578 ? -60.594 0.096 25.109 1 14.8 578 GLU A N 1
ATOM 4616 C CA . GLU A 1 578 ? -60.531 -0.698 26.328 1 14.8 578 GLU A CA 1
ATOM 4617 C C . GLU A 1 578 ? -59.188 -1.413 26.484 1 14.8 578 GLU A C 1
ATOM 4619 O O . GLU A 1 578 ? -58.531 -1.261 27.5 1 14.8 578 GLU A O 1
ATOM 4624 N N . GLY A 1 579 ? -59.125 -2.893 26.297 1 14.81 579 GLY A N 1
ATOM 4625 C CA . GLY A 1 579 ? -59.125 -3.908 27.328 1 14.81 579 GLY A CA 1
ATOM 4626 C C . GLY A 1 579 ? -57.781 -4.605 27.469 1 14.81 579 GLY A C 1
ATOM 4627 O O . GLY A 1 579 ? -57.562 -5.359 28.422 1 14.81 579 GLY A O 1
ATOM 4628 N N . TRP A 1 580 ? -56.844 -4.656 26.438 1 15.57 580 TRP A N 1
ATOM 4629 C CA . TRP A 1 580 ? -56.312 -6.012 26.453 1 15.57 580 TRP A CA 1
ATOM 4630 C C . TRP A 1 580 ? -55.438 -6.242 27.688 1 15.57 580 TRP A C 1
ATOM 4632 O O . TRP A 1 580 ? -54.812 -5.309 28.188 1 15.57 580 TRP A O 1
ATOM 4642 N N . ARG A 1 581 ? -55.469 -7.477 28.109 1 15.31 581 ARG A N 1
ATOM 4643 C CA . ARG A 1 581 ? -55.25 -8.367 29.25 1 15.31 581 ARG A CA 1
ATOM 4644 C C . ARG A 1 581 ? -53.781 -8.5 29.594 1 15.31 581 ARG A C 1
ATOM 4646 O O . ARG A 1 581 ? -52.906 -8.297 28.734 1 15.31 581 ARG A O 1
ATOM 4653 N N . ARG A 1 582 ? -53.531 -9 30.781 1 14.71 582 ARG A N 1
ATOM 4654 C CA . ARG A 1 582 ? -52.656 -8.891 31.953 1 14.71 582 ARG A CA 1
ATOM 4655 C C . ARG A 1 582 ? -51.375 -9.695 31.75 1 14.71 582 ARG A C 1
ATOM 4657 O O . ARG A 1 582 ? -50.281 -9.164 31.922 1 14.71 582 ARG A O 1
ATOM 4664 N N . ARG A 1 583 ? -51.375 -11.117 31.906 1 15.31 583 ARG A N 1
ATOM 4665 C CA . ARG A 1 583 ? -50.781 -11.641 33.125 1 15.31 583 ARG A CA 1
ATOM 4666 C C . ARG A 1 583 ? -49.344 -12.016 32.938 1 15.31 583 ARG A C 1
ATOM 4668 O O . ARG A 1 583 ? -48.906 -12.328 31.812 1 15.31 583 ARG A O 1
ATOM 4675 N N . GLY A 1 584 ? -48.438 -11.852 34 1 15.4 584 GLY A N 1
ATOM 4676 C CA . GLY A 1 584 ? -47.094 -11.781 34.562 1 15.4 584 GLY A CA 1
ATOM 4677 C C . GLY A 1 584 ? -46.438 -13.133 34.688 1 15.4 584 GLY A C 1
ATOM 4678 O O . GLY A 1 584 ? -46.562 -13.797 35.719 1 15.4 584 GLY A O 1
ATOM 4679 N N . HIS A 1 585 ? -46.438 -13.914 33.562 1 15.77 585 HIS A N 1
ATOM 4680 C CA . HIS A 1 585 ? -45.969 -15.242 33.906 1 15.77 585 HIS A CA 1
ATOM 4681 C C . HIS A 1 585 ? -44.594 -15.172 34.594 1 15.77 585 HIS A C 1
ATOM 4683 O O . HIS A 1 585 ? -43.781 -14.328 34.25 1 15.77 585 HIS A O 1
ATOM 4689 N N . LYS A 1 586 ? -44.469 -15.969 35.656 1 15.04 586 LYS A N 1
ATOM 4690 C CA . LYS A 1 586 ? -43.625 -16.266 36.781 1 15.04 586 LYS A CA 1
ATOM 4691 C C . LYS A 1 586 ? -42.25 -16.797 36.344 1 15.04 586 LYS A C 1
ATOM 4693 O O . LYS A 1 586 ? -42.188 -17.578 35.375 1 15.04 586 LYS A O 1
ATOM 4698 N N . VAL A 1 587 ? -41.125 -16.25 36.906 1 15.8 587 VAL A N 1
ATOM 4699 C CA . VAL A 1 587 ? -39.688 -16.188 36.938 1 15.8 587 VAL A CA 1
ATOM 4700 C C . VAL A 1 587 ? -39.125 -17.5 37.469 1 15.8 587 VAL A C 1
ATOM 4702 O O . VAL A 1 587 ? -38.812 -17.594 38.688 1 15.8 587 VAL A O 1
ATOM 4705 N N . GLN A 1 588 ? -39.688 -18.594 37.031 1 14.91 588 GLN A N 1
ATOM 4706 C CA . GLN A 1 588 ? -39.188 -19.656 37.906 1 14.91 588 GLN A CA 1
ATOM 4707 C C . GLN A 1 588 ? -37.656 -19.656 37.906 1 14.91 588 GLN A C 1
ATOM 4709 O O . GLN A 1 588 ? -37.031 -19.297 36.906 1 14.91 588 GLN A O 1
ATOM 4714 N N . ARG A 1 589 ? -36.969 -20.172 39.031 1 15.21 589 ARG A N 1
ATOM 4715 C CA . ARG A 1 589 ? -35.844 -20.125 39.969 1 15.21 589 ARG A CA 1
ATOM 4716 C C . ARG A 1 589 ? -34.688 -20.969 39.469 1 15.21 589 ARG A C 1
ATOM 4718 O O . ARG A 1 589 ? -33.531 -20.641 39.75 1 15.21 589 ARG A O 1
ATOM 4725 N N . ARG A 1 590 ? -34.781 -22.078 38.75 1 14.91 590 ARG A N 1
ATOM 4726 C CA . ARG A 1 590 ? -34.125 -23.172 39.469 1 14.91 590 ARG A CA 1
ATOM 4727 C C . ARG A 1 590 ? -32.594 -23.016 39.406 1 14.91 590 ARG A C 1
ATOM 4729 O O . ARG A 1 590 ? -32.094 -22.234 38.594 1 14.91 590 ARG A O 1
ATOM 4736 N N . GLY A 1 591 ? -31.844 -24.203 39.125 1 15.35 591 GLY A N 1
ATOM 4737 C CA . GLY A 1 591 ? -30.953 -25.078 39.875 1 15.35 591 GLY A CA 1
ATOM 4738 C C . GLY A 1 591 ? -29.484 -24.75 39.656 1 15.35 591 GLY A C 1
ATOM 4739 O O . GLY A 1 591 ? -29.125 -24.078 38.688 1 15.35 591 GLY A O 1
ATOM 4740 N N . LYS A 1 592 ? -28.5 -25.344 40.438 1 15.37 592 LYS A N 1
ATOM 4741 C CA . LYS A 1 592 ? -27.328 -25.328 41.281 1 15.37 592 LYS A CA 1
ATOM 4742 C C . LYS A 1 592 ? -26.062 -25.656 40.5 1 15.37 592 LYS A C 1
ATOM 4744 O O . LYS A 1 592 ? -24.984 -25.156 40.812 1 15.37 592 LYS A O 1
ATOM 4749 N N . ALA A 1 593 ? -26 -26.594 39.562 1 15.9 593 ALA A N 1
ATOM 4750 C CA . ALA A 1 593 ? -24.984 -27.578 39.938 1 15.9 593 ALA A CA 1
ATOM 4751 C C . ALA A 1 593 ? -23.578 -26.984 39.781 1 15.9 593 ALA A C 1
ATOM 4753 O O . ALA A 1 593 ? -23.375 -26.031 39.031 1 15.9 593 ALA A O 1
ATOM 4754 N N . LEU A 1 594 ? -22.547 -27.828 39.875 1 15.88 594 LEU A N 1
ATOM 4755 C CA . LEU A 1 594 ? -21.344 -28.094 40.688 1 15.88 594 LEU A CA 1
ATOM 4756 C C . LEU A 1 594 ? -20.109 -27.5 40.031 1 15.88 594 LEU A C 1
ATOM 4758 O O . LEU A 1 594 ? -19.406 -26.703 40.656 1 15.88 594 LEU A O 1
ATOM 4762 N N . VAL A 1 595 ? -19.109 -28.328 39.562 1 16.34 595 VAL A N 1
ATOM 4763 C CA . VAL A 1 595 ? -17.828 -28.562 40.219 1 16.34 595 VAL A CA 1
ATOM 4764 C C . VAL A 1 595 ? -16.75 -27.75 39.531 1 16.34 595 VAL A C 1
ATOM 4766 O O . VAL A 1 595 ? -16.953 -27.25 38.438 1 16.34 595 VAL A O 1
ATOM 4769 N N . GLY A 1 596 ? -15.516 -28.344 39.281 1 16.31 596 GLY A N 1
ATOM 4770 C CA . GLY A 1 596 ? -14.164 -28.125 39.781 1 16.31 596 GLY A CA 1
ATOM 4771 C C . GLY A 1 596 ? -13.305 -27.297 38.844 1 16.31 596 GLY A C 1
ATOM 4772 O O . GLY A 1 596 ? -13.734 -26.953 37.719 1 16.31 596 GLY A O 1
ATOM 4773 N N . GLY A 1 597 ? -12.008 -27.734 38.562 1 17.02 597 GLY A N 1
ATOM 4774 C CA . GLY A 1 597 ? -10.695 -27.219 38.875 1 17.02 597 GLY A CA 1
ATOM 4775 C C . GLY A 1 597 ? -10.039 -26.469 37.75 1 17.02 597 GLY A C 1
ATOM 4776 O O . GLY A 1 597 ? -9.453 -25.406 37.938 1 17.02 597 GLY A O 1
ATOM 4777 N N . GLY A 1 598 ? -9.742 -27.125 36.594 1 18.41 598 GLY A N 1
ATOM 4778 C CA . GLY A 1 598 ? -8.344 -27.062 36.219 1 18.41 598 GLY A CA 1
ATOM 4779 C C . GLY A 1 598 ? -7.961 -25.75 35.594 1 18.41 598 GLY A C 1
ATOM 4780 O O . GLY A 1 598 ? -8.828 -25.016 35.094 1 18.41 598 GLY A O 1
ATOM 4781 N N . GLN A 1 599 ? -6.66 -25.297 35.594 1 17.48 599 GLN A N 1
ATOM 4782 C CA . GLN A 1 599 ? -5.789 -24.125 35.625 1 17.48 599 GLN A CA 1
ATOM 4783 C C . GLN A 1 599 ? -5.641 -23.5 34.25 1 17.48 599 GLN A C 1
ATOM 4785 O O . GLN A 1 599 ? -4.68 -23.797 33.531 1 17.48 599 GLN A O 1
ATOM 4790 N N . GLY A 1 600 ? -6.66 -23.484 33.406 1 16.39 600 GLY A N 1
ATOM 4791 C CA . GLY A 1 600 ? -6.441 -23.031 32.031 1 16.39 600 GLY A CA 1
ATOM 4792 C C . GLY A 1 600 ? -6.078 -21.562 31.938 1 16.39 600 GLY A C 1
ATOM 4793 O O . GLY A 1 600 ? -6.836 -20.703 32.375 1 16.39 600 GLY A O 1
ATOM 4794 N N . SER A 1 601 ? -4.793 -21.234 31.922 1 18.33 601 SER A N 1
ATOM 4795 C CA . SER A 1 601 ? -4.332 -19.859 31.953 1 18.33 601 SER A CA 1
ATOM 4796 C C . SER A 1 601 ? -5.047 -19.016 30.906 1 18.33 601 SER A C 1
ATOM 4798 O O . SER A 1 601 ? -5.473 -19.531 29.875 1 18.33 601 SER A O 1
ATOM 4800 N N . GLY A 1 602 ? -5.324 -17.734 31.219 1 18.14 602 GLY A N 1
ATOM 4801 C CA . GLY A 1 602 ? -6.242 -16.625 30.984 1 18.14 602 GLY A CA 1
ATOM 4802 C C . GLY A 1 602 ? -5.984 -15.898 29.688 1 18.14 602 GLY A C 1
ATOM 4803 O O . GLY A 1 602 ? -4.836 -15.602 29.344 1 18.14 602 GLY A O 1
ATOM 4804 N N . PRO A 1 603 ? -6.824 -16.203 28.75 1 18.84 603 PRO A N 1
ATOM 4805 C CA . PRO A 1 603 ? -7.016 -15.492 27.484 1 18.84 603 PRO A CA 1
ATOM 4806 C C . PRO A 1 603 ? -7.129 -13.984 27.656 1 18.84 603 PRO A C 1
ATOM 4808 O O . PRO A 1 603 ? -7.84 -13.516 28.562 1 18.84 603 PRO A O 1
ATOM 4811 N N . VAL A 1 604 ? -6.125 -13.211 27.359 1 19.06 604 VAL A N 1
ATOM 4812 C CA . VAL A 1 604 ? -6.195 -11.766 27.516 1 19.06 604 VAL A CA 1
ATOM 4813 C C . VAL A 1 604 ? -7.492 -11.242 26.906 1 19.06 604 VAL A C 1
ATOM 4815 O O . VAL A 1 604 ? -7.91 -11.688 25.844 1 19.06 604 VAL A O 1
ATOM 4818 N N . THR A 1 605 ? -8.359 -10.516 27.656 1 20 605 THR A N 1
ATOM 4819 C CA . THR A 1 605 ? -9.594 -9.75 27.5 1 20 605 THR A CA 1
ATOM 4820 C C . THR A 1 605 ? -9.414 -8.625 26.484 1 20 605 THR A C 1
ATOM 4822 O O . THR A 1 605 ? -8.297 -8.164 26.25 1 20 605 THR A O 1
ATOM 4825 N N . ASP A 1 606 ? -10.398 -8.344 25.719 1 19.84 606 ASP A N 1
ATOM 4826 C CA . ASP A 1 606 ? -10.945 -7.375 24.766 1 19.84 606 ASP A CA 1
ATOM 4827 C C . ASP A 1 606 ? -10.773 -5.945 25.281 1 19.84 606 ASP A C 1
ATOM 4829 O O . ASP A 1 606 ? -11 -4.984 24.547 1 19.84 606 ASP A O 1
ATOM 4833 N N . GLU A 1 607 ? -10.859 -5.723 26.672 1 20.69 607 GLU A N 1
ATOM 4834 C CA . GLU A 1 607 ? -11.289 -4.438 27.203 1 20.69 607 GLU A CA 1
ATOM 4835 C C . GLU A 1 607 ? -10.227 -3.363 27 1 20.69 607 GLU A C 1
ATOM 4837 O O . GLU A 1 607 ? -10.531 -2.252 26.562 1 20.69 607 GLU A O 1
ATOM 4842 N N . GLU A 1 608 ? -9.086 -3.32 27.938 1 18.95 608 GLU A N 1
ATOM 4843 C CA . GLU A 1 608 ? -8.375 -2.16 28.469 1 18.95 608 GLU A CA 1
ATOM 4844 C C . GLU A 1 608 ? -7.309 -1.671 27.484 1 18.95 608 GLU A C 1
ATOM 4846 O O . GLU A 1 608 ? -6.598 -0.702 27.766 1 18.95 608 GLU A O 1
ATOM 4851 N N . GLN A 1 609 ? -6.961 -2.18 26.344 1 19.75 609 GLN A N 1
ATOM 4852 C CA . GLN A 1 609 ? -6.234 -1.183 25.562 1 19.75 609 GLN A CA 1
ATOM 4853 C C . GLN A 1 609 ? -7.184 -0.127 25 1 19.75 609 GLN A C 1
ATOM 4855 O O . GLN A 1 609 ? -8.219 -0.46 24.422 1 19.75 609 GLN A O 1
ATOM 4860 N N . MET B 1 1 ? 24.766 -54.969 -15.539 1 22.22 1 MET B N 1
ATOM 4861 C CA . MET B 1 1 ? 25.047 -54.281 -16.781 1 22.22 1 MET B CA 1
ATOM 4862 C C . MET B 1 1 ? 24.828 -52.781 -16.609 1 22.22 1 MET B C 1
ATOM 4864 O O . MET B 1 1 ? 23.766 -52.344 -16.172 1 22.22 1 MET B O 1
ATOM 4868 N N . LEU B 1 2 ? 25.922 -52 -16.312 1 23.31 2 LEU B N 1
ATOM 4869 C CA . LEU B 1 2 ? 26.188 -50.656 -15.797 1 23.31 2 LEU B CA 1
ATOM 4870 C C . LEU B 1 2 ? 25.609 -49.594 -16.719 1 23.31 2 LEU B C 1
ATOM 4872 O O . LEU B 1 2 ? 25.984 -49.5 -17.891 1 23.31 2 LEU B O 1
ATOM 4876 N N . HIS B 1 3 ? 24.25 -49.375 -16.672 1 25.67 3 HIS B N 1
ATOM 4877 C CA . HIS B 1 3 ? 23.406 -48.625 -17.594 1 25.67 3 HIS B CA 1
ATOM 4878 C C . HIS B 1 3 ? 24.031 -47.281 -17.922 1 25.67 3 HIS B C 1
ATOM 4880 O O . HIS B 1 3 ? 24.609 -46.625 -17.047 1 25.67 3 HIS B O 1
ATOM 4886 N N . ASP B 1 4 ? 24.453 -47.062 -19.141 1 25.38 4 ASP B N 1
ATOM 4887 C CA . ASP B 1 4 ? 25.141 -46 -19.844 1 25.38 4 ASP B CA 1
ATOM 4888 C C . ASP B 1 4 ? 24.531 -44.625 -19.531 1 25.38 4 ASP B C 1
ATOM 4890 O O . ASP B 1 4 ? 23.312 -44.5 -19.5 1 25.38 4 ASP B O 1
ATOM 4894 N N . LYS B 1 5 ? 25.25 -43.781 -18.781 1 28.61 5 LYS B N 1
ATOM 4895 C CA . LYS B 1 5 ? 25.031 -42.375 -18.375 1 28.61 5 LYS B CA 1
ATOM 4896 C C . LYS B 1 5 ? 24.641 -41.531 -19.562 1 28.61 5 LYS B C 1
ATOM 4898 O O . LYS B 1 5 ? 25.359 -41.469 -20.578 1 28.61 5 LYS B O 1
ATOM 4903 N N . PRO B 1 6 ? 23.344 -41.375 -19.922 1 31.92 6 PRO B N 1
ATOM 4904 C CA . PRO B 1 6 ? 23.078 -40.656 -21.172 1 31.92 6 PRO B CA 1
ATOM 4905 C C . PRO B 1 6 ? 23.891 -39.344 -21.297 1 31.92 6 PRO B C 1
ATOM 4907 O O . PRO B 1 6 ? 24.281 -38.781 -20.281 1 31.92 6 PRO B O 1
ATOM 4910 N N . PRO B 1 7 ? 24.562 -39.094 -22.469 1 32.06 7 PRO B N 1
ATOM 4911 C CA . PRO B 1 7 ? 25.469 -37.969 -22.719 1 32.06 7 PRO B CA 1
ATOM 4912 C C . PRO B 1 7 ? 24.844 -36.625 -22.391 1 32.06 7 PRO B C 1
ATOM 4914 O O . PRO B 1 7 ? 23.625 -36.5 -22.359 1 32.06 7 PRO B O 1
ATOM 4917 N N . ALA B 1 8 ? 25.609 -35.688 -21.828 1 31.91 8 ALA B N 1
ATOM 4918 C CA . ALA B 1 8 ? 25.359 -34.312 -21.406 1 31.91 8 ALA B CA 1
ATOM 4919 C C . ALA B 1 8 ? 24.734 -33.5 -22.547 1 31.91 8 ALA B C 1
ATOM 4921 O O . ALA B 1 8 ? 25.359 -33.344 -23.594 1 31.91 8 ALA B O 1
ATOM 4922 N N . ARG B 1 9 ? 23.484 -33.562 -22.719 1 32.88 9 ARG B N 1
ATOM 4923 C CA . ARG B 1 9 ? 22.719 -32.875 -23.75 1 32.88 9 ARG B CA 1
ATOM 4924 C C . ARG B 1 9 ? 23.125 -31.391 -23.828 1 32.88 9 ARG B C 1
ATOM 4926 O O . ARG B 1 9 ? 23.344 -30.75 -22.812 1 32.88 9 ARG B O 1
ATOM 4933 N N . ASP B 1 10 ? 23.656 -30.938 -25.047 1 31.47 10 ASP B N 1
ATOM 4934 C CA . ASP B 1 10 ? 24.172 -29.656 -25.516 1 31.47 10 ASP B CA 1
ATOM 4935 C C . ASP B 1 10 ? 23.109 -28.562 -25.438 1 31.47 10 ASP B C 1
ATOM 4937 O O . ASP B 1 10 ? 22.188 -28.516 -26.25 1 31.47 10 ASP B O 1
ATOM 4941 N N . HIS B 1 11 ? 22.734 -28.172 -24.297 1 31.14 11 HIS B N 1
ATOM 4942 C CA . HIS B 1 11 ? 21.844 -27.062 -23.984 1 31.14 11 HIS B CA 1
ATOM 4943 C C . HIS B 1 11 ? 22.281 -25.781 -24.672 1 31.14 11 HIS B C 1
ATOM 4945 O O . HIS B 1 11 ? 21.703 -24.719 -24.453 1 31.14 11 HIS B O 1
ATOM 4951 N N . ARG B 1 12 ? 23.344 -25.875 -25.672 1 40.41 12 ARG B N 1
ATOM 4952 C CA . ARG B 1 12 ? 23.891 -24.719 -26.375 1 40.41 12 ARG B CA 1
ATOM 4953 C C . ARG B 1 12 ? 22.922 -24.219 -27.438 1 40.41 12 ARG B C 1
ATOM 4955 O O . ARG B 1 12 ? 23.109 -23.141 -28.016 1 40.41 12 ARG B O 1
ATOM 4962 N N . ALA B 1 13 ? 22.141 -25.078 -27.938 1 33.38 13 ALA B N 1
ATOM 4963 C CA . ALA B 1 13 ? 21.359 -24.609 -29.078 1 33.38 13 ALA B CA 1
ATOM 4964 C C . ALA B 1 13 ? 20.281 -23.609 -28.641 1 33.38 13 ALA B C 1
ATOM 4966 O O . ALA B 1 13 ? 20.047 -22.609 -29.312 1 33.38 13 ALA B O 1
ATOM 4967 N N . THR B 1 14 ? 19.5 -23.891 -27.594 1 35.56 14 THR B N 1
ATOM 4968 C CA . THR B 1 14 ? 18.469 -22.969 -27.156 1 35.56 14 THR B CA 1
ATOM 4969 C C . THR B 1 14 ? 19.094 -21.656 -26.672 1 35.56 14 THR B C 1
ATOM 4971 O O . THR B 1 14 ? 18.453 -20.609 -26.719 1 35.56 14 THR B O 1
ATOM 4974 N N . GLN B 1 15 ? 20.391 -21.719 -26.453 1 34.72 15 GLN B N 1
ATOM 4975 C CA . GLN B 1 15 ? 21.156 -20.562 -25.984 1 34.72 15 GLN B CA 1
ATOM 4976 C C . GLN B 1 15 ? 21.5 -19.625 -27.156 1 34.72 15 GLN B C 1
ATOM 4978 O O . GLN B 1 15 ? 21.484 -18.406 -27 1 34.72 15 GLN B O 1
ATOM 4983 N N . LYS B 1 16 ? 21.844 -20.141 -28.359 1 38.84 16 LYS B N 1
ATOM 4984 C CA . LYS B 1 16 ? 22.281 -19.344 -29.5 1 38.84 16 LYS B CA 1
ATOM 4985 C C . LYS B 1 16 ? 21.125 -18.516 -30.047 1 38.84 16 LYS B C 1
ATOM 4987 O O . LYS B 1 16 ? 21.328 -17.375 -30.484 1 38.84 16 LYS B O 1
ATOM 4992 N N . GLN B 1 17 ? 19.969 -19 -30.109 1 33.62 17 GLN B N 1
ATOM 4993 C CA . GLN B 1 17 ? 18.859 -18.25 -30.672 1 33.62 17 GLN B CA 1
ATOM 4994 C C . GLN B 1 17 ? 18.516 -17.031 -29.828 1 33.62 17 GLN 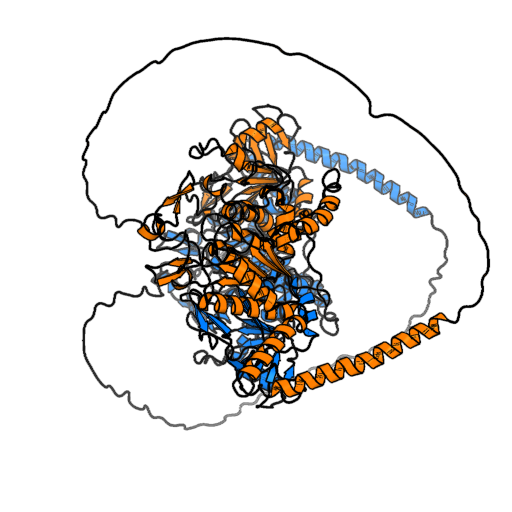B C 1
ATOM 4996 O O . GLN B 1 17 ? 18.156 -15.984 -30.359 1 33.62 17 GLN B O 1
ATOM 5001 N N . TRP B 1 18 ? 18.734 -17.094 -28.641 1 31.78 18 TRP B N 1
ATOM 5002 C CA . TRP B 1 18 ? 18.484 -15.953 -27.766 1 31.78 18 TRP B CA 1
ATOM 5003 C C . TRP B 1 18 ? 19.531 -14.875 -27.969 1 31.78 18 TRP B C 1
ATOM 5005 O O . TRP B 1 18 ? 19.219 -13.68 -27.984 1 31.78 18 TRP B O 1
ATOM 5015 N N . ARG B 1 19 ? 20.75 -15.203 -28.422 1 34.41 19 ARG B N 1
ATOM 5016 C CA . ARG B 1 19 ? 21.828 -14.242 -28.578 1 34.41 19 ARG B CA 1
ATOM 5017 C C . ARG B 1 19 ? 21.562 -13.297 -29.75 1 34.41 19 ARG B C 1
ATOM 5019 O O . ARG B 1 19 ? 21.875 -12.102 -29.656 1 34.41 19 ARG B O 1
ATOM 5026 N N . ARG B 1 20 ? 21.234 -13.742 -30.891 1 36.38 20 ARG B N 1
ATOM 5027 C CA . ARG B 1 20 ? 21.141 -12.938 -32.094 1 36.38 20 ARG B CA 1
ATOM 5028 C C . ARG B 1 20 ? 20.094 -11.844 -31.953 1 36.38 20 ARG B C 1
ATOM 5030 O O . ARG B 1 20 ? 20.281 -10.719 -32.406 1 36.38 20 ARG B O 1
ATOM 5037 N N . HIS B 1 21 ? 19.031 -12.039 -31.375 1 32.97 21 HIS B N 1
ATOM 5038 C CA . HIS B 1 21 ? 17.938 -11.07 -31.328 1 32.97 21 HIS B CA 1
ATOM 5039 C C . HIS B 1 21 ? 18.266 -9.922 -30.391 1 32.97 21 HIS B C 1
ATOM 5041 O O . HIS B 1 21 ? 17.984 -8.758 -30.688 1 32.97 21 HIS B O 1
ATOM 5047 N N . TRP B 1 22 ? 19.031 -10.117 -29.359 1 32.06 22 TRP B N 1
ATOM 5048 C CA . TRP B 1 22 ? 19.172 -9.094 -28.328 1 32.06 22 TRP B CA 1
ATOM 5049 C C . TRP B 1 22 ? 20.391 -8.211 -28.594 1 32.06 22 TRP B C 1
ATOM 5051 O O . TRP B 1 22 ? 20.406 -7.035 -28.219 1 32.06 22 TRP B O 1
ATOM 5061 N N . ARG B 1 23 ? 21.5 -8.578 -29.234 1 33.38 23 ARG B N 1
ATOM 5062 C CA . ARG B 1 23 ? 22.641 -7.711 -29.484 1 33.38 23 ARG B CA 1
ATOM 5063 C C . ARG B 1 23 ? 22.234 -6.488 -30.297 1 33.38 23 ARG B C 1
ATOM 5065 O O . ARG B 1 23 ? 22.828 -5.418 -30.156 1 33.38 23 ARG B O 1
ATOM 5072 N N . GLN B 1 24 ? 21.359 -6.57 -31.203 1 32.59 24 GLN B N 1
ATOM 5073 C CA . GLN B 1 24 ? 21.047 -5.445 -32.094 1 32.59 24 GLN B CA 1
ATOM 5074 C C . GLN B 1 24 ? 20.391 -4.312 -31.312 1 32.59 24 GLN B C 1
ATOM 5076 O O . GLN B 1 24 ? 20.594 -3.137 -31.609 1 32.59 24 GLN B O 1
ATOM 5081 N N . ALA B 1 25 ? 19.656 -4.605 -30.219 1 31.23 25 ALA B N 1
ATOM 5082 C CA . ALA B 1 25 ? 18.891 -3.549 -29.594 1 31.23 25 ALA B CA 1
ATOM 5083 C C . ALA B 1 25 ? 19.75 -2.746 -28.609 1 31.23 25 ALA B C 1
ATOM 5085 O O . ALA B 1 25 ? 19.406 -1.612 -28.266 1 31.23 25 ALA B O 1
ATOM 5086 N N . GLU B 1 26 ? 20.906 -3.178 -28.109 1 33.16 26 GLU B N 1
ATOM 5087 C CA . GLU B 1 26 ? 21.688 -2.545 -27.047 1 33.16 26 GLU B CA 1
ATOM 5088 C C . GLU B 1 26 ? 22.422 -1.312 -27.562 1 33.16 26 GLU B C 1
ATOM 5090 O O . GLU B 1 26 ? 22.688 -0.375 -26.812 1 33.16 26 GLU B O 1
ATOM 5095 N N . GLY B 1 27 ? 23.047 -1.26 -28.719 1 30.55 27 GLY B N 1
ATOM 5096 C CA . GLY B 1 27 ? 23.969 -0.207 -29.109 1 30.55 27 GLY B CA 1
ATOM 5097 C C . GLY B 1 27 ? 23.359 1.18 -29.031 1 30.55 27 GLY B C 1
ATOM 5098 O O . GLY B 1 27 ? 24.062 2.158 -28.766 1 30.55 27 GLY B O 1
ATOM 5099 N N . GLU B 1 28 ? 22.156 1.328 -29.594 1 30.8 28 GLU B N 1
ATOM 5100 C CA . GLU B 1 28 ? 21.703 2.678 -29.922 1 30.8 28 GLU B CA 1
ATOM 5101 C C . GLU B 1 28 ? 21.234 3.428 -28.688 1 30.8 28 GLU B C 1
ATOM 5103 O O . GLU B 1 28 ? 21.062 4.648 -28.719 1 30.8 28 GLU B O 1
ATOM 5108 N N . ARG B 1 29 ? 20.906 2.758 -27.578 1 31.81 29 ARG B N 1
ATOM 5109 C CA . ARG B 1 29 ? 20.047 3.498 -26.641 1 31.81 29 ARG B CA 1
ATOM 5110 C C . ARG B 1 29 ? 20.891 4.34 -25.688 1 31.81 29 ARG B C 1
ATOM 5112 O O . ARG B 1 29 ? 20.344 5.125 -24.906 1 31.81 29 ARG B O 1
ATOM 5119 N N . LEU B 1 30 ? 22.078 4.031 -25.359 1 28.97 30 LEU B N 1
ATOM 5120 C CA . LEU B 1 30 ? 22.609 4.668 -24.156 1 28.97 30 LEU B CA 1
ATOM 5121 C C . LEU B 1 30 ? 22.891 6.148 -24.406 1 28.97 30 LEU B C 1
ATOM 5123 O O . LEU B 1 30 ? 23.156 6.898 -23.469 1 28.97 30 LEU B O 1
ATOM 5127 N N . ALA B 1 31 ? 23.484 6.602 -25.531 1 32.34 31 ALA B N 1
ATOM 5128 C CA . ALA B 1 31 ? 24.109 7.91 -25.375 1 32.34 31 ALA B CA 1
ATOM 5129 C C . ALA B 1 31 ? 23.094 8.961 -24.953 1 32.34 31 ALA B C 1
ATOM 5131 O O . ALA B 1 31 ? 23.297 9.664 -23.953 1 32.34 31 ALA B O 1
ATOM 5132 N N . GLY B 1 32 ? 22.5 9.875 -25.922 1 31.45 32 GLY B N 1
ATOM 5133 C CA . GLY B 1 32 ? 21.969 11.219 -26.109 1 31.45 32 GLY B CA 1
ATOM 5134 C C . GLY B 1 32 ? 20.484 11.305 -25.812 1 31.45 32 GLY B C 1
ATOM 5135 O O . GLY B 1 32 ? 19.781 12.148 -26.391 1 31.45 32 GLY B O 1
ATOM 5136 N N . ALA B 1 33 ? 19.891 10.219 -25.328 1 32.88 33 ALA B N 1
ATOM 5137 C CA . ALA B 1 33 ? 18.438 10.391 -25.406 1 32.88 33 ALA B CA 1
ATOM 5138 C C . ALA B 1 33 ? 17.969 11.547 -24.531 1 32.88 33 ALA B C 1
ATOM 5140 O O . ALA B 1 33 ? 18.484 11.742 -23.422 1 32.88 33 ALA B O 1
ATOM 5141 N N . PRO B 1 34 ? 17.328 12.508 -25.016 1 35.94 34 PRO B N 1
ATOM 5142 C CA . PRO B 1 34 ? 16.719 13.578 -24.234 1 35.94 34 PRO B CA 1
ATOM 5143 C C . PRO B 1 34 ? 16.031 13.062 -22.969 1 35.94 34 PRO B C 1
ATOM 5145 O O . PRO B 1 34 ? 15.625 11.906 -22.906 1 35.94 34 PRO B O 1
ATOM 5148 N N . GLU B 1 35 ? 16.141 13.711 -21.781 1 46.66 35 GLU B N 1
ATOM 5149 C CA . GLU B 1 35 ? 15.531 13.461 -20.469 1 46.66 35 GLU B CA 1
ATOM 5150 C C . GLU B 1 35 ? 14.102 12.953 -20.609 1 46.66 35 GLU B C 1
ATOM 5152 O O . GLU B 1 35 ? 13.195 13.734 -20.922 1 46.66 35 GLU B O 1
ATOM 5157 N N . ARG B 1 36 ? 13.867 11.844 -21.156 1 46.97 36 ARG B N 1
ATOM 5158 C CA . ARG B 1 36 ? 12.516 11.305 -21.281 1 46.97 36 ARG B CA 1
ATOM 5159 C C . ARG B 1 36 ? 11.805 11.273 -19.938 1 46.97 36 ARG B C 1
ATOM 5161 O O . ARG B 1 36 ? 12.312 10.695 -18.969 1 46.97 36 ARG B O 1
ATOM 5168 N N . GLN B 1 37 ? 10.906 12.164 -19.734 1 58.22 37 GLN B N 1
ATOM 5169 C CA . GLN B 1 37 ? 10 12.125 -18.578 1 58.22 37 GLN B CA 1
ATOM 5170 C C . GLN B 1 37 ? 9.25 10.797 -18.531 1 58.22 37 GLN B C 1
ATOM 5172 O O . GLN B 1 37 ? 8.602 10.406 -19.5 1 58.22 37 GLN B O 1
ATOM 5177 N N . LEU B 1 38 ? 9.641 9.891 -17.516 1 70.88 38 LEU B N 1
ATOM 5178 C CA . LEU B 1 38 ? 8.938 8.633 -17.328 1 70.88 38 LEU B CA 1
ATOM 5179 C C . LEU B 1 38 ? 7.473 8.867 -16.969 1 70.88 38 LEU B C 1
ATOM 5181 O O . LEU B 1 38 ? 7.164 9.766 -16.172 1 70.88 38 LEU B O 1
ATOM 5185 N N . ASP B 1 39 ? 6.586 8.336 -17.75 1 77.06 39 ASP B N 1
ATOM 5186 C CA . ASP B 1 39 ? 5.164 8.391 -17.422 1 77.06 39 ASP B CA 1
ATOM 5187 C C . ASP B 1 39 ? 4.746 7.176 -16.594 1 77.06 39 ASP B C 1
ATOM 5189 O O . ASP B 1 39 ? 4.164 6.227 -17.125 1 77.06 39 ASP B O 1
ATOM 5193 N N . VAL B 1 40 ? 5.184 7.227 -15.336 1 83.69 40 VAL B N 1
ATOM 5194 C CA . VAL B 1 40 ? 4.848 6.164 -14.391 1 83.69 40 VAL B CA 1
ATOM 5195 C C . VAL B 1 40 ? 4.004 6.734 -13.25 1 83.69 40 VAL B C 1
ATOM 5197 O O . VAL B 1 40 ? 4.059 7.934 -12.969 1 83.69 40 VAL B O 1
ATOM 5200 N N . PRO B 1 41 ? 3.191 5.902 -12.641 1 80.06 41 PRO B N 1
ATOM 5201 C CA . PRO B 1 41 ? 2.326 6.355 -11.547 1 80.06 41 PRO B CA 1
ATOM 5202 C C . PRO B 1 41 ? 3.098 7.062 -10.438 1 80.06 41 PRO B C 1
ATOM 5204 O O . PRO B 1 41 ? 2.531 7.883 -9.711 1 80.06 41 PRO B O 1
ATOM 5207 N N . SER B 1 42 ? 4.359 6.891 -10.375 1 88.06 42 SER B N 1
ATOM 5208 C CA . SER B 1 42 ? 5.188 7.414 -9.289 1 88.06 42 SER B CA 1
ATOM 5209 C C . SER B 1 42 ? 5.59 8.859 -9.555 1 88.06 42 SER B C 1
ATOM 5211 O O . SER B 1 42 ? 6.328 9.453 -8.773 1 88.06 42 SER B O 1
ATOM 5213 N N . THR B 1 43 ? 5.031 9.484 -10.672 1 89.31 43 THR B N 1
ATOM 5214 C CA . THR B 1 43 ? 5.422 10.844 -11.016 1 89.31 43 THR B CA 1
ATOM 5215 C C . THR B 1 43 ? 4.211 11.773 -10.992 1 89.31 43 THR B C 1
ATOM 5217 O O . THR B 1 43 ? 4.234 12.844 -11.602 1 89.31 43 THR B O 1
ATOM 5220 N N . TRP B 1 44 ? 3.18 11.422 -10.297 1 81.5 44 TRP B N 1
ATOM 5221 C CA . TRP B 1 44 ? 1.905 12.125 -10.391 1 81.5 44 TRP B CA 1
ATOM 5222 C C . TRP B 1 44 ? 2.027 13.547 -9.852 1 81.5 44 TRP B C 1
ATOM 5224 O O . TRP B 1 44 ? 1.277 14.438 -10.266 1 81.5 44 TRP B O 1
ATOM 5234 N N . ALA B 1 45 ? 2.992 13.812 -8.953 1 85.75 45 ALA B N 1
ATOM 5235 C CA . ALA B 1 45 ? 3.131 15.148 -8.367 1 85.75 45 ALA B CA 1
ATOM 5236 C C . ALA B 1 45 ? 4.395 15.836 -8.867 1 85.75 45 ALA B C 1
ATOM 5238 O O . ALA B 1 45 ? 4.715 16.953 -8.438 1 85.75 45 ALA B O 1
ATOM 5239 N N . LEU B 1 46 ? 5.145 15.195 -9.766 1 89.19 46 LEU B N 1
ATOM 5240 C CA . LEU B 1 46 ? 6.484 15.664 -10.125 1 89.19 46 LEU B CA 1
ATOM 5241 C C . LEU B 1 46 ? 6.418 17 -10.852 1 89.19 46 LEU B C 1
ATOM 5243 O O . LEU B 1 46 ? 7.184 17.922 -10.547 1 89.19 46 LEU B O 1
ATOM 5247 N N . ALA B 1 47 ? 5.527 17.125 -11.797 1 84.69 47 ALA B N 1
ATOM 5248 C CA . ALA B 1 47 ? 5.43 18.359 -12.586 1 84.69 47 ALA B CA 1
ATOM 5249 C C . ALA B 1 47 ? 5.117 19.547 -11.688 1 84.69 47 ALA B C 1
ATOM 5251 O O . ALA B 1 47 ? 5.723 20.609 -11.828 1 84.69 47 ALA B O 1
ATOM 5252 N N . GLU B 1 48 ? 4.23 19.359 -10.797 1 81.12 48 GLU B N 1
ATOM 5253 C CA . GLU B 1 48 ? 3.873 20.422 -9.867 1 81.12 48 GLU B CA 1
ATOM 5254 C C . GLU B 1 48 ? 5.047 20.781 -8.953 1 81.12 48 GLU B C 1
ATOM 5256 O O . GLU B 1 48 ? 5.297 21.953 -8.688 1 81.12 48 GLU B O 1
ATOM 5261 N N . GLU B 1 49 ? 5.66 19.797 -8.492 1 87 49 GLU B N 1
ATOM 5262 C CA . GLU B 1 49 ? 6.82 20.016 -7.641 1 87 49 GLU B CA 1
ATOM 5263 C C . GLU B 1 49 ? 7.906 20.797 -8.375 1 87 49 GLU B C 1
ATOM 5265 O O . GLU B 1 49 ? 8.484 21.734 -7.824 1 87 49 GLU B O 1
ATOM 5270 N N . GLU B 1 50 ? 8.141 20.5 -9.57 1 88.62 50 GLU B N 1
ATOM 5271 C CA . GLU B 1 50 ? 9.188 21.141 -10.359 1 88.62 50 GLU B CA 1
ATOM 5272 C C . GLU B 1 50 ? 8.836 22.594 -10.641 1 88.62 50 GLU B C 1
ATOM 5274 O O . GLU B 1 50 ? 9.727 23.453 -10.742 1 88.62 50 GLU B O 1
ATOM 5279 N N . GLU B 1 51 ? 7.633 22.844 -10.727 1 83.94 51 GLU B N 1
ATOM 5280 C CA . GLU B 1 51 ? 7.207 24.234 -10.914 1 83.94 51 GLU B CA 1
ATOM 5281 C C . GLU B 1 51 ? 7.582 25.094 -9.711 1 83.94 51 GLU B C 1
ATOM 5283 O O . GLU B 1 51 ? 7.957 26.25 -9.867 1 83.94 51 GLU B O 1
ATOM 5288 N N . THR B 1 52 ? 7.559 24.484 -8.578 1 82.5 52 THR B N 1
ATOM 5289 C CA . THR B 1 52 ? 7.902 25.234 -7.371 1 82.5 52 THR B CA 1
ATOM 5290 C C . THR B 1 52 ? 9.398 25.5 -7.312 1 82.5 52 THR B C 1
ATOM 5292 O O . THR B 1 52 ? 9.836 26.438 -6.629 1 82.5 52 THR B O 1
ATOM 5295 N N . TRP B 1 53 ? 10.125 24.719 -7.992 1 87.25 53 TRP B N 1
ATOM 5296 C CA . TRP B 1 53 ? 11.578 24.844 -7.953 1 87.25 53 TRP B CA 1
ATOM 5297 C C . TRP B 1 53 ? 12.039 26.078 -8.719 1 87.25 53 TRP B C 1
ATOM 5299 O O . TRP B 1 53 ? 13.195 26.5 -8.586 1 87.25 53 TRP B O 1
ATOM 5309 N N . ARG B 1 54 ? 11.164 26.641 -9.43 1 83.81 54 ARG B N 1
ATOM 5310 C CA . ARG B 1 54 ? 11.508 27.797 -10.242 1 83.81 54 ARG B CA 1
ATOM 5311 C C . ARG B 1 54 ? 11.523 29.062 -9.406 1 83.81 54 ARG B C 1
ATOM 5313 O O . ARG B 1 54 ? 12.078 30.078 -9.828 1 83.81 54 ARG B O 1
ATOM 5320 N N . VAL B 1 55 ? 10.938 29.031 -8.289 1 81.25 55 VAL B N 1
ATOM 5321 C CA . VAL B 1 55 ? 10.898 30.172 -7.383 1 81.25 55 VAL B CA 1
ATOM 5322 C C . VAL B 1 55 ? 12.023 30.047 -6.352 1 81.25 55 VAL B C 1
ATOM 5324 O O . VAL B 1 55 ? 12.18 29 -5.723 1 81.25 55 VAL B O 1
ATOM 5327 N N . PRO B 1 56 ? 12.82 31.078 -6.254 1 83.94 56 PRO B N 1
ATOM 5328 C CA . PRO B 1 56 ? 13.859 31 -5.23 1 83.94 56 PRO B CA 1
ATOM 5329 C C . PRO B 1 56 ? 13.289 30.781 -3.828 1 83.94 56 PRO B C 1
ATOM 5331 O O . PRO B 1 56 ? 12.344 31.453 -3.428 1 83.94 56 PRO B O 1
ATOM 5334 N N . PRO B 1 57 ? 13.883 29.875 -3.168 1 87.31 57 PRO B N 1
ATOM 5335 C CA . PRO B 1 57 ? 13.344 29.594 -1.836 1 87.31 57 PRO B CA 1
ATOM 5336 C C . PRO B 1 57 ? 13.734 30.641 -0.8 1 87.31 57 PRO B C 1
ATOM 5338 O O . PRO B 1 57 ? 14.797 31.266 -0.919 1 87.31 57 PRO B O 1
ATOM 5341 N N . ARG B 1 58 ? 12.906 30.766 0.192 1 84 58 ARG B N 1
ATOM 5342 C CA . ARG B 1 58 ? 13.203 31.656 1.308 1 84 58 ARG B CA 1
ATOM 5343 C C . ARG B 1 58 ? 13.516 30.875 2.572 1 84 58 ARG B C 1
ATOM 5345 O O . ARG B 1 58 ? 14.367 31.281 3.373 1 84 58 ARG B O 1
ATOM 5352 N N . TYR B 1 59 ? 12.789 29.781 2.748 1 87.94 59 TYR B N 1
ATOM 5353 C CA . TYR B 1 59 ? 12.93 28.922 3.918 1 87.94 59 TYR B CA 1
ATOM 5354 C C . TYR B 1 59 ? 12.797 27.453 3.535 1 87.94 59 TYR B C 1
ATOM 5356 O O . TYR B 1 59 ? 12.398 27.125 2.412 1 87.94 59 TYR B O 1
ATOM 5364 N N . SER B 1 60 ? 13.18 26.625 4.508 1 93.5 60 SER B N 1
ATOM 5365 C CA . SER B 1 60 ? 12.953 25.188 4.363 1 93.5 60 SER B CA 1
ATOM 5366 C C . SER B 1 60 ? 11.57 24.797 4.887 1 93.5 60 SER B C 1
ATOM 5368 O O . SER B 1 60 ? 10.992 25.5 5.715 1 93.5 60 SER B O 1
ATOM 5370 N N . THR B 1 61 ? 11.016 23.812 4.355 1 91.88 61 THR B N 1
ATOM 5371 C CA . THR B 1 61 ? 9.805 23.172 4.867 1 91.88 61 THR B CA 1
ATOM 5372 C C . THR B 1 61 ? 9.992 21.672 4.984 1 91.88 61 THR B C 1
ATOM 5374 O O . THR B 1 61 ? 10.984 21.109 4.496 1 91.88 61 THR B O 1
ATOM 5377 N N . PHE B 1 62 ? 9.133 21.016 5.727 1 92.88 62 PHE B N 1
ATOM 5378 C CA . PHE B 1 62 ? 9.18 19.562 5.789 1 92.88 62 PHE B CA 1
ATOM 5379 C C . PHE B 1 62 ? 7.785 18.984 6.004 1 92.88 62 PHE B C 1
ATOM 5381 O O . PHE B 1 62 ? 6.891 19.672 6.508 1 92.88 62 PHE B O 1
ATOM 5388 N N . THR B 1 63 ? 7.582 17.812 5.523 1 90 63 THR B N 1
ATOM 5389 C CA . THR B 1 63 ? 6.398 17 5.75 1 90 63 THR B CA 1
ATOM 5390 C C . THR B 1 63 ? 6.785 15.547 6.023 1 90 63 THR B C 1
ATOM 5392 O O . THR B 1 63 ? 7.672 15 5.363 1 90 63 THR B O 1
ATOM 5395 N N . CYS B 1 64 ? 6.156 14.977 7.027 1 87.75 64 CYS B N 1
ATOM 5396 C CA . CYS B 1 64 ? 6.383 13.562 7.316 1 87.75 64 CYS B CA 1
ATOM 5397 C C . CYS B 1 64 ? 5.09 12.766 7.188 1 87.75 64 CYS B C 1
ATOM 5399 O O . CYS B 1 64 ? 4.023 13.242 7.57 1 87.75 64 CYS B O 1
ATOM 5401 N N . ILE B 1 65 ? 5.27 11.617 6.586 1 82.38 65 ILE B N 1
ATOM 5402 C CA . ILE B 1 65 ? 4.176 10.664 6.441 1 82.38 65 ILE B CA 1
ATOM 5403 C C . ILE B 1 65 ? 4.426 9.453 7.336 1 82.38 65 ILE B C 1
ATOM 5405 O O . ILE B 1 65 ? 5.562 8.992 7.469 1 82.38 65 ILE B O 1
ATOM 5409 N N . GLY B 1 66 ? 3.283 8.898 7.879 1 73.56 66 GLY B N 1
ATOM 5410 C CA . GLY B 1 66 ? 3.4 7.723 8.734 1 73.56 66 GLY B CA 1
ATOM 5411 C C . GLY B 1 66 ? 3.16 8.031 10.203 1 73.56 66 GLY B C 1
ATOM 5412 O O . GLY B 1 66 ? 2.568 9.055 10.539 1 73.56 66 GLY B O 1
ATOM 5413 N N . PRO B 1 67 ? 3.521 6.941 11 1 67.12 67 PRO B N 1
ATOM 5414 C CA . PRO B 1 67 ? 3.305 7.18 12.43 1 67.12 67 PRO B CA 1
ATOM 5415 C C . PRO B 1 67 ? 4.168 8.312 12.977 1 67.12 67 PRO B C 1
ATOM 5417 O O . PRO B 1 67 ? 5.234 8.602 12.422 1 67.12 67 PRO B O 1
ATOM 5420 N N . LYS B 1 68 ? 3.604 9.094 13.781 1 60.94 68 LYS B N 1
ATOM 5421 C CA . LYS B 1 68 ? 4.242 10.32 14.258 1 60.94 68 LYS B CA 1
ATOM 5422 C C . LYS B 1 68 ? 5.242 10.023 15.367 1 60.94 68 LYS B C 1
ATOM 5424 O O . LYS B 1 68 ? 5.156 8.984 16.031 1 60.94 68 LYS B O 1
ATOM 5429 N N . PRO B 1 69 ? 6.402 10.875 15.445 1 52.94 69 PRO B N 1
ATOM 5430 C CA . PRO B 1 69 ? 7.699 10.797 16.125 1 52.94 69 PRO B CA 1
ATOM 5431 C C . PRO B 1 69 ? 7.605 10.156 17.516 1 52.94 69 PRO B C 1
ATOM 5433 O O . PRO B 1 69 ? 8.477 9.375 17.891 1 52.94 69 PRO B O 1
ATOM 5436 N N . ASP B 1 70 ? 6.703 10.562 18.438 1 58.97 70 ASP B N 1
ATOM 5437 C CA . ASP B 1 70 ? 6.891 10.117 19.812 1 58.97 70 ASP B CA 1
ATOM 5438 C C . ASP B 1 70 ? 6.285 8.734 20.016 1 58.97 70 ASP B C 1
ATOM 5440 O O . ASP B 1 70 ? 6.395 8.164 21.109 1 58.97 70 ASP B O 1
ATOM 5444 N N . ASP B 1 71 ? 6.074 8.102 18.844 1 59.62 71 ASP B N 1
ATOM 5445 C CA . ASP B 1 71 ? 5.508 6.773 19.031 1 59.62 71 ASP B CA 1
ATOM 5446 C C . ASP B 1 71 ? 6.133 5.766 18.078 1 59.62 71 ASP B C 1
ATOM 5448 O O . ASP B 1 71 ? 6.488 4.656 18.484 1 59.62 71 ASP B O 1
ATOM 5452 N N . ARG B 1 72 ? 6.5 6.184 16.828 1 77.44 72 ARG B N 1
ATOM 5453 C CA . ARG B 1 72 ? 6.98 5.223 15.844 1 77.44 72 ARG B CA 1
ATOM 5454 C C . ARG B 1 72 ? 7.707 5.922 14.695 1 77.44 72 ARG B C 1
ATOM 5456 O O . ARG B 1 72 ? 7.453 5.637 13.523 1 77.44 72 ARG B O 1
ATOM 5463 N N . TRP B 1 73 ? 8.688 6.812 15.258 1 81 73 TRP B N 1
ATOM 5464 C CA . TRP B 1 73 ? 9.453 7.621 14.312 1 81 73 TRP B CA 1
ATOM 5465 C C . TRP B 1 73 ? 10.219 6.738 13.336 1 81 73 TRP B C 1
ATOM 5467 O O . TRP B 1 73 ? 10.555 7.172 12.227 1 81 73 TRP B O 1
ATOM 5477 N N . GLN B 1 74 ? 10.445 5.527 13.688 1 83.38 74 GLN B N 1
ATOM 5478 C CA . GLN B 1 74 ? 11.211 4.598 12.859 1 83.38 74 GLN B CA 1
ATOM 5479 C C . GLN B 1 74 ? 10.461 4.27 11.57 1 83.38 74 GLN B C 1
ATOM 5481 O O . GLN B 1 74 ? 11.07 3.871 10.57 1 83.38 74 GLN B O 1
ATOM 5486 N N . ALA B 1 75 ? 9.18 4.488 11.633 1 80.81 75 ALA B N 1
ATOM 5487 C CA . ALA B 1 75 ? 8.352 4.121 10.492 1 80.81 75 ALA B CA 1
ATOM 5488 C C . ALA B 1 75 ? 7.957 5.352 9.68 1 80.81 75 ALA B C 1
ATOM 5490 O O . ALA B 1 75 ? 7.203 5.246 8.711 1 80.81 75 ALA B O 1
ATOM 5491 N N . ALA B 1 76 ? 8.523 6.496 10.039 1 84.38 76 ALA B N 1
ATOM 5492 C CA . ALA B 1 76 ? 8.156 7.734 9.359 1 84.38 76 ALA B CA 1
ATOM 5493 C C . ALA B 1 76 ? 8.977 7.926 8.086 1 84.38 76 ALA B C 1
ATOM 5495 O O . ALA B 1 76 ? 10.109 7.445 7.992 1 84.38 76 ALA B O 1
ATOM 5496 N N . SER B 1 77 ? 8.406 8.531 7.121 1 89.19 77 SER B N 1
ATOM 5497 C CA . SER B 1 77 ? 9.07 9.055 5.934 1 89.19 77 SER B CA 1
ATOM 5498 C C . SER B 1 77 ? 8.898 10.562 5.82 1 89.19 77 SER B C 1
ATOM 5500 O O . SER B 1 77 ? 7.789 11.078 5.961 1 89.19 77 SER B O 1
ATOM 5502 N N . CYS B 1 78 ? 9.969 11.227 5.594 1 93.38 78 CYS B N 1
ATOM 5503 C CA . CYS B 1 78 ? 9.898 12.688 5.594 1 93.38 78 CYS B CA 1
ATOM 5504 C C . CYS B 1 78 ? 10.492 13.258 4.309 1 93.38 78 CYS B C 1
ATOM 5506 O O . CYS B 1 78 ? 11.453 12.711 3.764 1 93.38 78 CYS B O 1
ATOM 5508 N N . LYS B 1 79 ? 9.938 14.281 3.891 1 94.44 79 LYS B N 1
ATOM 5509 C CA . LYS B 1 79 ? 10.438 15.109 2.799 1 94.44 79 LYS B CA 1
ATOM 5510 C C . LYS B 1 79 ? 10.805 16.5 3.293 1 94.44 79 LYS B C 1
ATOM 5512 O O . LYS B 1 79 ? 9.992 17.172 3.93 1 94.44 79 LYS B O 1
ATOM 5517 N N . PHE B 1 80 ? 12 16.859 3.088 1 96.62 80 PHE B N 1
ATOM 5518 C CA . PHE B 1 80 ? 12.492 18.188 3.381 1 96.62 80 PHE B CA 1
ATOM 5519 C C . PHE B 1 80 ? 12.719 18.984 2.096 1 96.62 80 PHE B C 1
ATOM 5521 O O . PHE B 1 80 ? 13.234 18.438 1.113 1 96.62 80 PHE B O 1
ATOM 5528 N N . GLU B 1 81 ? 12.32 20.188 2.104 1 95 81 GLU B N 1
ATOM 5529 C CA . GLU B 1 81 ? 12.469 21.031 0.917 1 95 81 GLU B CA 1
ATOM 5530 C C . GLU B 1 81 ? 13.406 22.203 1.186 1 95 81 GLU B C 1
ATOM 5532 O O . GLU B 1 81 ? 13.398 22.766 2.279 1 95 81 GLU B O 1
ATOM 5537 N N . ASN B 1 82 ? 14.211 22.516 0.144 1 95.06 82 ASN B N 1
ATOM 5538 C CA . ASN B 1 82 ? 15.148 23.625 0.196 1 95.06 82 ASN B CA 1
ATOM 5539 C C . ASN B 1 82 ? 16.109 23.5 1.374 1 95.06 82 ASN B C 1
ATOM 5541 O O . ASN B 1 82 ? 16.109 24.344 2.275 1 95.06 82 ASN B O 1
ATOM 5545 N N . VAL B 1 83 ? 16.938 22.5 1.3 1 97.69 83 VAL B N 1
ATOM 5546 C CA . VAL B 1 83 ? 17.922 22.219 2.326 1 97.69 83 VAL B CA 1
ATOM 5547 C C . VAL B 1 83 ? 19.312 22.172 1.699 1 97.69 83 VAL B C 1
ATOM 5549 O O . VAL B 1 83 ? 19.453 22 0.486 1 97.69 83 VAL B O 1
ATOM 5552 N N . CYS B 1 84 ? 20.344 22.359 2.529 1 98.38 84 CYS B N 1
ATOM 5553 C CA . CYS B 1 84 ? 21.703 22.359 2.016 1 98.38 84 CYS B CA 1
ATOM 5554 C C . CYS B 1 84 ? 22.594 21.438 2.852 1 98.38 84 CYS B C 1
ATOM 5556 O O . CYS B 1 84 ? 22.484 21.406 4.078 1 98.38 84 CYS B O 1
ATOM 5558 N N . LEU B 1 85 ? 23.375 20.688 2.182 1 97.56 85 LEU B N 1
ATOM 5559 C CA . LEU B 1 85 ? 24.406 19.875 2.811 1 97.56 85 LEU B CA 1
ATOM 5560 C C . LEU B 1 85 ? 25.672 20.688 3.033 1 97.56 85 LEU B C 1
ATOM 5562 O O . LEU B 1 85 ? 26.281 21.188 2.078 1 97.56 85 LEU B O 1
ATOM 5566 N N . ASN B 1 86 ? 26.016 20.812 4.293 1 96.5 86 ASN B N 1
ATOM 5567 C CA . ASN B 1 86 ? 27.172 21.594 4.68 1 96.5 86 ASN B CA 1
ATOM 5568 C C . ASN B 1 86 ? 28.453 20.766 4.598 1 96.5 86 ASN B C 1
ATOM 5570 O O . ASN B 1 86 ? 28.594 19.75 5.281 1 96.5 86 ASN B O 1
ATOM 5574 N N . SER B 1 87 ? 29.453 21.203 3.809 1 94.38 87 SER B N 1
ATOM 5575 C CA . SER B 1 87 ? 30.656 20.438 3.547 1 94.38 87 SER B CA 1
ATOM 5576 C C . SER B 1 87 ? 31.547 20.359 4.781 1 94.38 87 SER B C 1
ATOM 5578 O O . SER B 1 87 ? 32.375 19.453 4.918 1 94.38 87 SER B O 1
ATOM 5580 N N . THR B 1 88 ? 31.484 21.297 5.684 1 93.81 88 THR B N 1
ATOM 5581 C CA . THR B 1 88 ? 32.312 21.344 6.891 1 93.81 88 THR B CA 1
ATOM 5582 C C . THR B 1 88 ? 31.766 20.359 7.93 1 93.81 88 THR B C 1
ATOM 5584 O O . THR B 1 88 ? 32.531 19.578 8.508 1 93.81 88 THR B O 1
ATOM 5587 N N . THR B 1 89 ? 30.469 20.344 8.148 1 92.81 89 THR B N 1
ATOM 5588 C CA . THR B 1 89 ? 29.875 19.562 9.227 1 92.81 89 THR B CA 1
ATOM 5589 C C . THR B 1 89 ? 29.359 18.219 8.711 1 92.81 89 THR B C 1
ATOM 5591 O O . THR B 1 89 ? 29.094 17.297 9.492 1 92.81 89 THR B O 1
ATOM 5594 N N . ASP B 1 90 ? 29.109 18.094 7.43 1 92.81 90 ASP B N 1
ATOM 5595 C CA . ASP B 1 90 ? 28.516 16.938 6.773 1 92.81 90 ASP B CA 1
ATOM 5596 C C . ASP B 1 90 ? 27.078 16.703 7.25 1 92.81 90 ASP B C 1
ATOM 5598 O O . ASP B 1 90 ? 26.641 15.562 7.414 1 92.81 90 ASP B O 1
ATOM 5602 N N . GLU B 1 91 ? 26.422 17.828 7.566 1 94.94 91 GLU B N 1
ATOM 5603 C CA . GLU B 1 91 ? 25.031 17.797 8.008 1 94.94 91 GLU B CA 1
ATOM 5604 C C . GLU B 1 91 ? 24.141 18.578 7.062 1 94.94 91 GLU B C 1
ATOM 5606 O O . GLU B 1 91 ? 24.547 19.625 6.539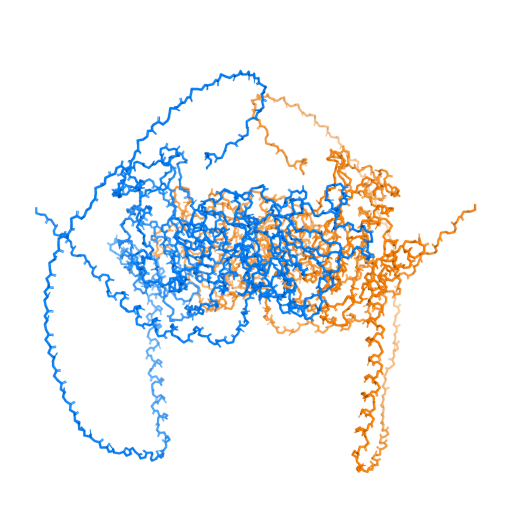 1 94.94 91 GLU B O 1
ATOM 5611 N N . PHE B 1 92 ? 22.969 18.078 6.887 1 97.31 92 PHE B N 1
ATOM 5612 C CA . PHE B 1 92 ? 21.969 18.859 6.176 1 97.31 92 PHE B CA 1
ATOM 5613 C C . PHE B 1 92 ? 21.438 20 7.055 1 97.31 92 PHE B C 1
ATOM 5615 O O . PHE B 1 92 ? 21.078 19.766 8.211 1 97.31 92 PHE B O 1
ATOM 5622 N N . GLU B 1 93 ? 21.422 21.141 6.477 1 97.69 93 GLU B N 1
ATOM 5623 C CA . GLU B 1 93 ? 20.891 22.312 7.164 1 97.69 93 GLU B CA 1
ATOM 5624 C C . GLU B 1 93 ? 19.453 22.609 6.734 1 97.69 93 GLU B C 1
ATOM 5626 O O . GLU B 1 93 ? 19.141 22.531 5.547 1 97.69 93 GLU B O 1
ATOM 5631 N N . PHE B 1 94 ? 18.594 22.844 7.699 1 96.88 94 PHE B N 1
ATOM 5632 C CA . PHE B 1 94 ? 17.219 23.281 7.555 1 96.88 94 PHE B CA 1
ATOM 5633 C C . PHE B 1 94 ? 17.062 24.734 7.992 1 96.88 94 PHE B C 1
ATOM 5635 O O . PHE B 1 94 ? 17.391 25.078 9.133 1 96.88 94 PHE B O 1
ATOM 5642 N N . TYR B 1 95 ? 16.5 25.547 7.055 1 93.19 95 TYR B N 1
ATOM 5643 C CA . TYR B 1 95 ? 16.516 26.984 7.277 1 93.19 95 TYR B CA 1
ATOM 5644 C C . TYR B 1 95 ? 15.148 27.484 7.742 1 93.19 95 TYR B C 1
ATOM 5646 O O . TYR B 1 95 ? 14.164 27.375 7.012 1 93.19 95 TYR B O 1
ATOM 5654 N N . GLN B 1 96 ? 15.102 27.922 8.891 1 87.06 96 GLN B N 1
ATOM 5655 C CA . GLN B 1 96 ? 13.883 28.484 9.461 1 87.06 96 GLN B CA 1
ATOM 5656 C C . GLN B 1 96 ? 14.055 29.969 9.781 1 87.06 96 GLN B C 1
ATOM 5658 O O . GLN B 1 96 ? 15.062 30.359 10.375 1 87.06 96 GLN B O 1
ATOM 5663 N N . ASN B 1 97 ? 13.148 30.766 9.117 1 70.12 97 ASN B N 1
ATOM 5664 C CA . ASN B 1 97 ? 13.297 32.188 9.406 1 70.12 97 ASN B CA 1
ATOM 5665 C C . ASN B 1 97 ? 12.75 32.531 10.789 1 70.12 97 ASN B C 1
ATOM 5667 O O . ASN B 1 97 ? 11.57 32.312 11.062 1 70.12 97 ASN B O 1
ATOM 5671 N N . THR B 1 98 ? 13.641 32.812 11.664 1 62.75 98 THR B N 1
ATOM 5672 C CA . THR B 1 98 ? 13.258 33.188 13.016 1 62.75 98 THR B CA 1
ATOM 5673 C C . THR B 1 98 ? 12.75 34.625 13.047 1 62.75 98 THR B C 1
ATOM 5675 O O . THR B 1 98 ? 12.234 35.094 14.07 1 62.75 98 THR B O 1
ATOM 5678 N N . ASP B 1 99 ? 13.047 35.312 11.945 1 55.09 99 ASP B N 1
ATOM 5679 C CA . ASP B 1 99 ? 12.562 36.688 11.992 1 55.09 99 ASP B CA 1
ATOM 5680 C C . ASP B 1 99 ? 11.039 36.75 11.953 1 55.09 99 ASP B C 1
ATOM 5682 O O . ASP B 1 99 ? 10.43 37.688 12.484 1 55.09 99 ASP B O 1
ATOM 5686 N N . LEU B 1 100 ? 10.492 35.844 11.125 1 54.97 100 LEU B N 1
ATOM 5687 C CA . LEU B 1 100 ? 9.039 35.781 11.102 1 54.97 100 LEU B CA 1
ATOM 5688 C C . LEU B 1 100 ? 8.477 35.406 12.469 1 54.97 100 LEU B C 1
ATOM 5690 O O . LEU B 1 100 ? 7.422 35.906 12.867 1 54.97 100 LEU B O 1
ATOM 5694 N N . TYR B 1 101 ? 9.25 34.531 13.102 1 56.22 101 TYR B N 1
ATOM 5695 C CA . TYR B 1 101 ? 8.727 33.969 14.344 1 56.22 101 TYR B CA 1
ATOM 5696 C C . TYR B 1 101 ? 9.836 33.812 15.375 1 56.22 101 TYR B C 1
ATOM 5698 O O . TYR B 1 101 ? 10.438 32.719 15.484 1 56.22 101 TYR B O 1
ATOM 5706 N N . PRO B 1 102 ? 10.195 35.125 15.898 1 56.75 102 PRO B N 1
ATOM 5707 C CA . PRO B 1 102 ? 11.195 34.844 16.938 1 56.75 102 PRO B CA 1
ATOM 5708 C C . PRO B 1 102 ? 10.75 33.781 17.938 1 56.75 102 PRO B C 1
ATOM 5710 O O . PRO B 1 102 ? 9.609 33.812 18.406 1 56.75 102 PRO B O 1
ATOM 5713 N N . SER B 1 103 ? 11.219 32.562 17.766 1 62.75 103 SER B N 1
ATOM 5714 C CA . SER B 1 103 ? 11.078 31.469 18.719 1 62.75 103 SER B CA 1
ATOM 5715 C C . SER B 1 103 ? 10.016 30.469 18.25 1 62.75 103 SER B C 1
ATOM 5717 O O . SER B 1 103 ? 9.406 29.781 19.078 1 62.75 103 SER B O 1
ATOM 5719 N N . MET B 1 104 ? 9.719 30.562 17.031 1 74.19 104 MET B N 1
ATOM 5720 C CA . MET B 1 104 ? 8.766 29.562 16.562 1 74.19 104 MET B CA 1
ATOM 5721 C C . MET B 1 104 ? 9.352 28.172 16.672 1 74.19 104 MET B C 1
ATOM 5723 O O . MET B 1 104 ? 10.383 27.875 16.047 1 74.19 104 MET B O 1
ATOM 5727 N N . PRO B 1 105 ? 8.719 27.453 17.531 1 85.56 105 PRO B N 1
ATOM 5728 C CA . PRO B 1 105 ? 9.188 26.062 17.547 1 85.56 105 PRO B CA 1
ATOM 5729 C C . PRO B 1 105 ? 9.039 25.391 16.172 1 85.56 105 PRO B C 1
ATOM 5731 O O . PRO B 1 105 ? 8.188 25.781 15.375 1 85.56 105 PRO B O 1
ATOM 5734 N N . VAL B 1 106 ? 9.844 24.484 15.859 1 87 106 VAL B N 1
ATOM 5735 C CA . VAL B 1 106 ? 9.797 23.781 14.578 1 87 106 VAL B CA 1
ATOM 5736 C C . VAL B 1 106 ? 8.633 22.781 14.586 1 87 106 VAL B C 1
ATOM 5738 O O . VAL B 1 106 ? 8.219 22.297 13.531 1 87 106 VAL B O 1
ATOM 5741 N N . GLY B 1 107 ? 8.109 22.516 15.75 1 85.06 107 GLY B N 1
ATOM 5742 C CA . GLY B 1 107 ? 6.977 21.609 15.898 1 85.06 107 GLY B CA 1
ATOM 5743 C C . GLY B 1 107 ? 6.652 21.281 17.344 1 85.06 107 GLY B C 1
ATOM 5744 O O . GLY B 1 107 ? 7.133 21.953 18.266 1 85.06 107 GLY B O 1
ATOM 5745 N N . TYR B 1 108 ? 5.738 20.422 17.5 1 85.31 108 TYR B N 1
ATOM 5746 C CA . TYR B 1 108 ? 5.332 19.984 18.828 1 85.31 108 TYR B CA 1
ATOM 5747 C C . TYR B 1 108 ? 5.422 18.469 18.969 1 85.31 108 TYR B C 1
ATOM 5749 O O . TYR B 1 108 ? 5.098 17.734 18.031 1 85.31 108 TYR B O 1
ATOM 5757 N N . GLU B 1 109 ? 5.809 18.078 20.109 1 83.25 109 GLU B N 1
ATOM 5758 C CA . GLU B 1 109 ? 5.777 16.656 20.484 1 83.25 109 GLU B CA 1
ATOM 5759 C C . GLU B 1 109 ? 4.344 16.156 20.609 1 83.25 109 GLU B C 1
ATOM 5761 O O . GLU B 1 109 ? 3.473 16.875 21.109 1 83.25 109 GLU B O 1
ATOM 5766 N N . GLN B 1 110 ? 4.117 14.945 20.25 1 82.88 110 GLN B N 1
ATOM 5767 C CA . GLN B 1 110 ? 2.756 14.445 20.109 1 82.88 110 GLN B CA 1
ATOM 5768 C C . GLN B 1 110 ? 2.211 13.961 21.453 1 82.88 110 GLN B C 1
ATOM 5770 O O . GLN B 1 110 ? 1.003 13.781 21.609 1 82.88 110 GLN B O 1
ATOM 5775 N N . LEU B 1 111 ? 3.051 13.781 22.484 1 81.75 111 LEU B N 1
ATOM 5776 C CA . LEU B 1 111 ? 2.615 13.156 23.719 1 81.75 111 LEU B CA 1
ATOM 5777 C C . LEU B 1 111 ? 2.115 14.203 24.703 1 81.75 111 LEU B C 1
ATOM 5779 O O . LEU B 1 111 ? 1.014 14.078 25.25 1 81.75 111 LEU B O 1
ATOM 5783 N N . GLN B 1 112 ? 2.883 15.281 24.891 1 82.31 112 GLN B N 1
ATOM 5784 C CA . GLN B 1 112 ? 2.543 16.266 25.906 1 82.31 112 GLN B CA 1
ATOM 5785 C C . GLN B 1 112 ? 2.463 17.672 25.297 1 82.31 112 GLN B C 1
ATOM 5787 O O . GLN B 1 112 ? 2.363 18.656 26.031 1 82.31 112 GLN B O 1
ATOM 5792 N N . ALA B 1 113 ? 2.602 17.734 24.016 1 85.12 113 ALA B N 1
ATOM 5793 C CA . ALA B 1 113 ? 2.496 19 23.281 1 85.12 113 ALA B CA 1
ATOM 5794 C C . ALA B 1 113 ? 3.635 19.953 23.656 1 85.12 113 ALA B C 1
ATOM 5796 O O . ALA B 1 113 ? 3.434 21.156 23.781 1 85.12 113 ALA B O 1
ATOM 5797 N N . GLN B 1 114 ? 4.738 19.328 23.922 1 84.69 114 GLN B N 1
ATOM 5798 C CA . GLN B 1 114 ? 5.914 20.156 24.188 1 84.69 114 GLN B CA 1
ATOM 5799 C C . GLN B 1 114 ? 6.512 20.688 22.891 1 84.69 114 GLN B C 1
ATOM 5801 O O . GLN B 1 114 ? 6.57 19.984 21.875 1 84.69 114 GLN B O 1
ATOM 5806 N N . GLN B 1 115 ? 7.035 21.906 22.969 1 87.5 115 GLN B N 1
ATOM 5807 C CA . GLN B 1 115 ? 7.621 22.562 21.812 1 87.5 115 GLN B CA 1
ATOM 5808 C C . GLN B 1 115 ? 8.969 21.938 21.438 1 87.5 115 GLN B C 1
ATOM 5810 O O . GLN B 1 115 ? 9.766 21.609 22.328 1 87.5 115 GLN B O 1
ATOM 5815 N N . TRP B 1 116 ? 9.164 21.766 20.156 1 87.81 116 TRP B N 1
ATOM 5816 C CA . TRP B 1 116 ? 10.477 21.422 19.625 1 87.81 116 TRP B CA 1
ATOM 5817 C C . TRP B 1 116 ? 11.219 22.688 19.172 1 87.81 116 TRP B C 1
ATOM 5819 O O . TRP B 1 116 ? 10.891 23.266 18.125 1 87.81 116 TRP B O 1
ATOM 5829 N N . GLN B 1 117 ? 12.18 23.047 20 1 85.88 117 GLN B N 1
ATOM 5830 C CA . GLN B 1 117 ? 13.016 24.156 19.562 1 85.88 117 GLN B CA 1
ATOM 5831 C C . GLN B 1 117 ? 14.016 23.703 18.5 1 85.88 117 GLN B C 1
ATOM 5833 O O . GLN B 1 117 ? 14.531 24.531 17.734 1 85.88 117 GLN B O 1
ATOM 5838 N N . GLU B 1 118 ? 14.281 22.438 18.594 1 89.56 118 GLU B N 1
ATOM 5839 C CA . GLU B 1 118 ? 15.055 21.719 17.578 1 89.56 118 GLU B CA 1
ATOM 5840 C C . GLU B 1 118 ? 14.352 20.422 17.156 1 89.56 118 GLU B C 1
ATOM 5842 O O . GLU B 1 118 ? 13.445 19.953 17.844 1 89.56 118 GLU B O 1
ATOM 5847 N N . PHE B 1 119 ? 14.742 20.016 16 1 92 119 PHE B N 1
ATOM 5848 C CA . PHE B 1 119 ? 14.234 18.688 15.641 1 92 119 PHE B CA 1
ATOM 5849 C C . PHE B 1 119 ? 14.664 17.641 16.656 1 92 119 PHE B C 1
ATOM 5851 O O . PHE B 1 119 ? 15.789 17.688 17.156 1 92 119 PHE B O 1
ATOM 5858 N N . PRO B 1 120 ? 13.781 16.688 16.984 1 88.62 120 PRO B N 1
ATOM 5859 C CA . PRO B 1 120 ? 14.227 15.594 17.844 1 88.62 120 PRO B CA 1
ATOM 5860 C C . PRO B 1 120 ? 15.305 14.727 17.203 1 88.62 120 PRO B C 1
ATOM 5862 O O . PRO B 1 120 ? 15.297 14.523 15.984 1 88.62 120 PRO B O 1
ATOM 5865 N N . GLU B 1 121 ? 16.156 14.203 18.031 1 86.06 121 GLU B N 1
ATOM 5866 C CA . GLU B 1 121 ? 17.266 13.383 17.531 1 86.06 121 GLU B CA 1
ATOM 5867 C C . GLU B 1 121 ? 16.75 12.188 16.734 1 86.06 121 GLU B C 1
ATOM 5869 O O . GLU B 1 121 ? 17.375 11.773 15.766 1 86.06 121 GLU B O 1
ATOM 5874 N N . ARG B 1 122 ? 15.664 11.719 17.234 1 85.81 122 ARG B N 1
ATOM 5875 C CA . ARG B 1 122 ? 15.023 10.594 16.562 1 85.81 122 ARG B CA 1
ATOM 5876 C C . ARG B 1 122 ? 13.766 11.039 15.82 1 85.81 122 ARG B C 1
ATOM 5878 O O . ARG B 1 122 ? 12.656 10.609 16.156 1 85.81 122 ARG B O 1
ATOM 5885 N N . MET B 1 123 ? 14.055 11.812 14.812 1 88.75 123 MET B N 1
ATOM 5886 C CA . MET B 1 123 ? 12.945 12.328 14.008 1 88.75 123 MET B CA 1
ATOM 5887 C C . MET B 1 123 ? 12.523 11.312 12.953 1 88.75 123 MET B C 1
ATOM 5889 O O . MET B 1 123 ? 11.328 11.094 12.742 1 88.75 123 MET B O 1
ATOM 5893 N N . VAL B 1 124 ? 13.531 10.734 12.273 1 90.31 124 VAL B N 1
ATOM 5894 C CA . VAL B 1 124 ? 13.281 9.758 11.211 1 90.31 124 VAL B CA 1
ATOM 5895 C C . VAL B 1 124 ? 14.453 8.789 11.117 1 90.31 124 VAL B C 1
ATOM 5897 O O . VAL B 1 124 ? 15.578 9.125 11.484 1 90.31 124 VAL B O 1
ATOM 5900 N N . SER B 1 125 ? 14.156 7.59 10.719 1 87.38 125 SER B N 1
ATOM 5901 C CA . SER B 1 125 ? 15.211 6.598 10.547 1 87.38 125 SER B CA 1
ATOM 5902 C C . SER B 1 125 ? 15.648 6.496 9.094 1 87.38 125 SER B C 1
ATOM 5904 O O . SER B 1 125 ? 14.82 6.281 8.203 1 87.38 125 SER B O 1
ATOM 5906 N N . PRO B 1 126 ? 16.938 6.637 8.836 1 87.25 126 PRO B N 1
ATOM 5907 C CA . PRO B 1 126 ? 17.438 6.496 7.465 1 87.25 126 PRO B CA 1
ATOM 5908 C C . PRO B 1 126 ? 17.672 5.039 7.07 1 87.25 126 PRO B C 1
ATOM 5910 O O . PRO B 1 126 ? 18.391 4.77 6.098 1 87.25 126 PRO B O 1
ATOM 5913 N N . VAL B 1 127 ? 17.219 4.121 7.852 1 79.69 127 VAL B N 1
ATOM 5914 C CA . VAL B 1 127 ? 17.359 2.697 7.559 1 79.69 127 VAL B CA 1
ATOM 5915 C C . VAL B 1 127 ? 16.062 1.968 7.875 1 79.69 127 VAL B C 1
ATOM 5917 O O . VAL B 1 127 ? 15.211 2.484 8.609 1 79.69 127 VAL B O 1
ATOM 5920 N N . GLN B 1 128 ? 16.047 0.872 7.285 1 75.06 128 GLN B N 1
ATOM 5921 C CA . GLN B 1 128 ? 14.883 0.05 7.609 1 75.06 128 GLN B CA 1
ATOM 5922 C C . GLN B 1 128 ? 14.844 -0.288 9.094 1 75.06 128 GLN B C 1
ATOM 5924 O O . GLN B 1 128 ? 15.867 -0.674 9.672 1 75.06 128 GLN B O 1
ATOM 5929 N N . TRP B 1 129 ? 13.695 -0.122 9.672 1 70.12 129 TRP B N 1
ATOM 5930 C CA . TRP B 1 129 ? 13.578 -0.14 11.125 1 70.12 129 TRP B CA 1
ATOM 5931 C C . TRP B 1 129 ? 13.836 -1.539 11.68 1 70.12 129 TRP B C 1
ATOM 5933 O O . TRP B 1 129 ? 14.227 -1.694 12.836 1 70.12 129 TRP B O 1
ATOM 5943 N N . GLN B 1 130 ? 13.664 -2.557 10.852 1 69.25 130 GLN B N 1
ATOM 5944 C CA . GLN B 1 130 ? 13.945 -3.904 11.328 1 69.25 130 GLN B CA 1
ATOM 5945 C C . GLN B 1 130 ? 15.445 -4.195 11.312 1 69.25 130 GLN B C 1
ATOM 5947 O O . GLN B 1 130 ? 15.906 -5.148 11.945 1 69.25 130 GLN B O 1
ATOM 5952 N N . VAL B 1 131 ? 16.125 -3.375 10.609 1 71.81 131 VAL B N 1
ATOM 5953 C CA . VAL B 1 131 ? 17.578 -3.551 10.516 1 71.81 131 VAL B CA 1
ATOM 5954 C C . VAL B 1 131 ? 18.25 -2.836 11.68 1 71.81 131 VAL B C 1
ATOM 5956 O O . VAL B 1 131 ? 19.156 -3.395 12.328 1 71.81 131 VAL B O 1
ATOM 5959 N N . ASP B 1 132 ? 17.859 -1.686 11.898 1 74.5 132 ASP B N 1
ATOM 5960 C CA . ASP B 1 132 ? 18.375 -0.882 13.008 1 74.5 132 ASP B CA 1
ATOM 5961 C C . ASP B 1 132 ? 17.266 -0.008 13.602 1 74.5 132 ASP B C 1
ATOM 5963 O O . ASP B 1 132 ? 16.828 0.961 12.977 1 74.5 132 ASP B O 1
ATOM 5967 N N . LYS B 1 133 ? 16.969 -0.34 14.766 1 74.88 133 LYS B N 1
ATOM 5968 C CA . LYS B 1 133 ? 15.852 0.348 15.414 1 74.88 133 LYS B CA 1
ATOM 5969 C C . LYS B 1 133 ? 16.328 1.586 16.172 1 74.88 133 LYS B C 1
ATOM 5971 O O . LYS B 1 133 ? 15.523 2.355 16.688 1 74.88 133 LYS B O 1
ATOM 5976 N N . THR B 1 134 ? 17.578 1.824 16.125 1 79.81 134 THR B N 1
ATOM 5977 C CA . THR B 1 134 ? 18.094 2.863 17.016 1 79.81 134 THR B CA 1
ATOM 5978 C C . THR B 1 134 ? 18.641 4.039 16.203 1 79.81 134 THR B C 1
ATOM 5980 O O . THR B 1 134 ? 18.844 5.125 16.75 1 79.81 134 THR B O 1
ATOM 5983 N N . LEU B 1 135 ? 18.812 3.789 15 1 83 135 LEU B N 1
ATOM 5984 C CA . LEU B 1 135 ? 19.438 4.848 14.219 1 83 135 LEU B CA 1
ATOM 5985 C C . LEU B 1 135 ? 18.438 5.938 13.867 1 83 135 LEU B C 1
ATOM 5987 O O . LEU B 1 135 ? 17.484 5.691 13.133 1 83 135 LEU B O 1
ATOM 5991 N N . GLY B 1 136 ? 18.688 7.09 14.438 1 86.5 136 GLY B N 1
ATOM 5992 C CA . GLY B 1 136 ? 17.859 8.258 14.133 1 86.5 136 GLY B CA 1
ATOM 5993 C C . GLY B 1 136 ? 18.609 9.305 13.32 1 86.5 136 GLY B C 1
ATOM 5994 O O . GLY B 1 136 ? 19.844 9.289 13.258 1 86.5 136 GLY B O 1
ATOM 5995 N N . TRP B 1 137 ? 17.859 10.141 12.688 1 91.31 137 TRP B N 1
ATOM 5996 C CA . TRP B 1 137 ? 18.422 11.234 11.898 1 91.31 137 TRP B CA 1
ATOM 5997 C C . TRP B 1 137 ? 17.531 12.469 11.961 1 91.31 137 TRP B C 1
ATOM 5999 O O . TRP B 1 137 ? 16.297 12.352 12.086 1 91.31 137 TRP B O 1
ATOM 6009 N N . ARG B 1 138 ? 18.125 13.586 11.898 1 94.31 138 ARG B N 1
ATOM 6010 C CA . ARG B 1 138 ? 17.469 14.891 11.773 1 94.31 138 ARG B CA 1
ATOM 6011 C C . ARG B 1 138 ? 18.359 15.883 11.047 1 94.31 138 ARG B C 1
ATOM 6013 O O . ARG B 1 138 ? 19.594 15.766 11.086 1 94.31 138 ARG B O 1
ATOM 6020 N N . PRO B 1 139 ? 17.812 16.828 10.352 1 96.56 139 PRO B N 1
ATOM 6021 C CA . PRO B 1 139 ? 18.625 17.938 9.883 1 96.56 139 PRO B CA 1
ATOM 6022 C C . PRO B 1 139 ? 19 18.922 11 1 96.56 139 PRO B C 1
ATOM 6024 O O . PRO B 1 139 ? 18.359 18.906 12.062 1 96.56 139 PRO B O 1
ATOM 6027 N N . ARG B 1 140 ? 20 19.656 10.727 1 96.25 140 ARG B N 1
ATOM 6028 C CA . ARG B 1 140 ? 20.375 20.734 11.633 1 96.25 140 ARG B CA 1
ATOM 6029 C C . ARG B 1 140 ? 19.531 21.984 11.375 1 96.25 140 ARG B C 1
ATOM 6031 O O . ARG B 1 140 ? 19.5 22.484 10.25 1 96.25 140 ARG B O 1
ATOM 6038 N N . LEU B 1 141 ? 18.938 22.453 12.414 1 94.31 141 LEU B N 1
ATOM 6039 C CA . LEU B 1 141 ? 18.156 23.672 12.305 1 94.31 141 LEU B CA 1
ATOM 6040 C C . LEU B 1 141 ? 19.062 24.906 12.281 1 94.31 141 LEU B C 1
ATOM 6042 O O . LEU B 1 141 ? 19.922 25.047 13.148 1 94.31 141 LEU B O 1
ATOM 6046 N N . VAL B 1 142 ? 18.906 25.703 11.273 1 92.94 142 VAL B N 1
ATOM 6047 C CA . VAL B 1 142 ? 19.641 26.953 11.148 1 92.94 142 VAL B CA 1
ATOM 6048 C C . VAL B 1 142 ? 18.656 28.125 11.117 1 92.94 142 VAL B C 1
ATOM 6050 O O . VAL B 1 142 ? 17.734 28.156 10.289 1 92.94 142 VAL B O 1
ATOM 6053 N N . HIS B 1 143 ? 18.828 29.125 11.977 1 88.25 143 HIS B N 1
ATOM 6054 C CA . HIS B 1 143 ? 17.906 30.234 12.117 1 88.25 143 HIS B CA 1
ATOM 6055 C C . HIS B 1 143 ? 18.297 31.391 11.211 1 88.25 143 HIS B C 1
ATOM 6057 O O . HIS B 1 143 ? 18.719 32.438 11.688 1 88.25 143 HIS B O 1
ATOM 6063 N N . ARG B 1 144 ? 18.047 31.234 9.977 1 86.5 144 ARG B N 1
ATOM 6064 C CA . ARG B 1 144 ? 18.25 32.25 8.945 1 86.5 144 ARG B CA 1
ATOM 6065 C C . ARG B 1 144 ? 17.469 31.891 7.68 1 86.5 144 ARG B C 1
ATOM 6067 O O . ARG B 1 144 ? 16.891 30.797 7.582 1 86.5 144 ARG B O 1
ATOM 6074 N N . THR B 1 145 ? 17.422 32.781 6.789 1 86.31 145 THR B N 1
ATOM 6075 C CA . THR B 1 145 ? 16.828 32.531 5.48 1 86.31 145 THR B CA 1
ATOM 6076 C C . THR B 1 145 ? 17.703 31.562 4.68 1 86.31 145 THR B C 1
ATOM 6078 O O . THR B 1 145 ? 18.906 31.422 4.953 1 86.31 145 THR B O 1
ATOM 6081 N N . PHE B 1 146 ? 17.062 30.938 3.793 1 92.12 146 PHE B N 1
ATOM 6082 C CA . PHE B 1 146 ? 17.766 30.078 2.861 1 92.12 146 PHE B CA 1
ATOM 6083 C C . PHE B 1 146 ? 18.906 30.828 2.184 1 92.12 146 PHE B C 1
ATOM 6085 O O . PHE B 1 146 ? 18.75 32 1.798 1 92.12 146 PHE B O 1
ATOM 6092 N N . PRO B 1 147 ? 20.062 30.234 2.057 1 93.31 147 PRO B N 1
ATOM 6093 C CA . PRO B 1 147 ? 21.219 30.969 1.508 1 93.31 147 PRO B CA 1
ATOM 6094 C C . PRO B 1 147 ? 21.047 31.312 0.031 1 93.31 147 PRO B C 1
ATOM 6096 O O . PRO B 1 147 ? 20.391 30.562 -0.709 1 93.31 147 PRO B O 1
ATOM 6099 N N . THR B 1 148 ? 21.578 32.438 -0.33 1 92 148 THR B N 1
ATOM 6100 C CA . THR B 1 148 ? 21.672 32.75 -1.75 1 92 148 THR B CA 1
ATOM 6101 C C . THR B 1 148 ? 22.625 31.797 -2.457 1 92 148 THR B C 1
ATOM 6103 O O . THR B 1 148 ? 23.781 31.672 -2.059 1 92 148 THR B O 1
ATOM 6106 N N . VAL B 1 149 ? 22.125 31.156 -3.385 1 93.69 149 VAL B N 1
ATOM 6107 C CA . VAL B 1 149 ? 22.953 30.219 -4.141 1 93.69 149 VAL B CA 1
ATOM 6108 C C . VAL B 1 149 ? 23.719 30.984 -5.23 1 93.69 149 VAL B C 1
ATOM 6110 O O . VAL B 1 149 ? 23.203 31.172 -6.332 1 93.69 149 VAL B O 1
ATOM 6113 N N . ASP B 1 150 ? 24.938 31.281 -4.992 1 89.06 150 ASP B N 1
ATOM 6114 C CA . ASP B 1 150 ? 25.75 32.156 -5.852 1 89.06 150 ASP B CA 1
ATOM 6115 C C . ASP B 1 150 ? 26.641 31.312 -6.766 1 89.06 150 ASP B C 1
ATOM 6117 O O . ASP B 1 150 ? 27.375 31.859 -7.586 1 89.06 150 ASP B O 1
ATOM 6121 N N . GLY B 1 151 ? 26.625 30.031 -6.617 1 88.19 151 GLY B N 1
ATOM 6122 C CA . GLY B 1 151 ? 27.453 29.156 -7.438 1 88.19 151 GLY B CA 1
ATOM 6123 C C . GLY B 1 151 ? 28.859 28.969 -6.895 1 88.19 151 GLY B C 1
ATOM 6124 O O . GLY B 1 151 ? 29.688 28.281 -7.5 1 88.19 151 GLY B O 1
ATOM 6125 N N . LYS B 1 152 ? 29.219 29.578 -5.789 1 87.44 152 LYS B N 1
ATOM 6126 C CA . LYS B 1 152 ? 30.547 29.484 -5.176 1 87.44 152 LYS B CA 1
ATOM 6127 C C . LYS B 1 152 ? 30.453 28.906 -3.77 1 87.44 152 LYS B C 1
ATOM 6129 O O . LYS B 1 152 ? 30.672 27.703 -3.572 1 87.44 152 LYS B O 1
ATOM 6134 N N . GLN B 1 153 ? 29.969 29.703 -2.861 1 90.31 153 GLN B N 1
ATOM 6135 C CA . GLN B 1 153 ? 29.844 29.25 -1.481 1 90.31 153 GLN B CA 1
ATOM 6136 C C . GLN B 1 153 ? 28.656 28.312 -1.311 1 90.31 153 GLN B C 1
ATOM 6138 O O . GLN B 1 153 ? 28.688 27.391 -0.478 1 90.31 153 GLN B O 1
ATOM 6143 N N . ALA B 1 154 ? 27.656 28.594 -1.964 1 95.44 154 ALA B N 1
ATOM 6144 C CA . ALA B 1 154 ? 26.469 27.75 -2.027 1 95.44 154 ALA B CA 1
ATOM 6145 C C . ALA B 1 154 ? 26.109 27.406 -3.471 1 95.44 154 ALA B C 1
ATOM 6147 O O . ALA B 1 154 ? 26.016 28.297 -4.316 1 95.44 154 ALA B O 1
ATOM 6148 N N . VAL B 1 155 ? 25.984 26.156 -3.742 1 96.62 155 VAL B N 1
ATOM 6149 C CA . VAL B 1 155 ? 25.672 25.719 -5.102 1 96.62 155 VAL B CA 1
ATOM 6150 C C . VAL B 1 155 ? 24.469 24.781 -5.086 1 96.62 155 VAL B C 1
ATOM 6152 O O . VAL B 1 155 ? 24.234 24.078 -4.098 1 96.62 155 VAL B O 1
ATOM 6155 N N . TRP B 1 156 ? 23.656 24.859 -6.168 1 96.5 156 TRP B N 1
ATOM 6156 C CA . TRP B 1 156 ? 22.641 23.828 -6.344 1 96.5 156 TRP B CA 1
ATOM 6157 C C . TRP B 1 156 ? 23.281 22.5 -6.723 1 96.5 156 TRP B C 1
ATOM 6159 O O . TRP B 1 156 ? 24.219 22.453 -7.535 1 96.5 156 TRP B O 1
ATOM 6169 N N . ALA B 1 157 ? 22.844 21.438 -6.07 1 97.06 157 ALA B N 1
ATOM 6170 C CA . ALA B 1 157 ? 23.266 20.094 -6.477 1 97.06 157 ALA B CA 1
ATOM 6171 C C . ALA B 1 157 ? 22.922 19.828 -7.941 1 97.06 157 ALA B C 1
ATOM 6173 O O . ALA B 1 157 ? 21.906 20.344 -8.445 1 97.06 157 ALA B O 1
ATOM 6174 N N . PRO B 1 158 ? 23.734 19 -8.602 1 95.25 158 PRO B N 1
ATOM 6175 C CA . PRO B 1 158 ? 23.406 18.625 -9.977 1 95.25 158 PRO B CA 1
ATOM 6176 C C . PRO B 1 158 ? 22 18.031 -10.117 1 95.25 158 PRO B C 1
ATOM 6178 O O . PRO B 1 158 ? 21.312 18.297 -11.109 1 95.25 158 PRO B O 1
ATOM 6181 N N . SER B 1 159 ? 21.594 17.281 -9.188 1 95.06 159 SER B N 1
ATOM 6182 C CA . SER B 1 159 ? 20.203 16.828 -9.086 1 95.06 159 SER B CA 1
ATOM 6183 C C . SER B 1 159 ? 19.438 17.594 -8.023 1 95.06 159 SER B C 1
ATOM 6185 O O . SER B 1 159 ? 19.938 17.797 -6.91 1 95.06 159 SER B O 1
ATOM 6187 N N . PRO B 1 160 ? 18.25 18.016 -8.375 1 96.25 160 PRO B N 1
ATOM 6188 C CA . PRO B 1 160 ? 17.469 18.75 -7.367 1 96.25 160 PRO B CA 1
ATOM 6189 C C . PRO B 1 160 ? 17 17.875 -6.215 1 96.25 160 PRO B C 1
ATOM 6191 O O . PRO B 1 160 ? 16.594 18.375 -5.172 1 96.25 160 PRO B O 1
ATOM 6194 N N . GLN B 1 161 ? 17.047 16.547 -6.402 1 97.44 161 GLN B N 1
ATOM 6195 C CA . GLN B 1 161 ? 16.484 15.617 -5.438 1 97.44 161 GLN B CA 1
ATOM 6196 C C . GLN B 1 161 ? 17.547 14.68 -4.879 1 97.44 161 GLN B C 1
ATOM 6198 O O . GLN B 1 161 ? 18.375 14.156 -5.629 1 97.44 161 GLN B O 1
ATOM 6203 N N . ALA B 1 162 ? 17.562 14.555 -3.561 1 97.75 162 ALA B N 1
ATOM 6204 C CA . ALA B 1 162 ? 18.438 13.594 -2.895 1 97.75 162 ALA B CA 1
ATOM 6205 C C . ALA B 1 162 ? 17.625 12.594 -2.076 1 97.75 162 ALA B C 1
ATOM 6207 O O . ALA B 1 162 ? 16.562 12.922 -1.553 1 97.75 162 ALA B O 1
ATOM 6208 N N . LEU B 1 163 ? 18.094 11.383 -2.051 1 96.06 163 LEU B N 1
ATOM 6209 C CA . LEU B 1 163 ? 17.609 10.32 -1.169 1 96.06 163 LEU B CA 1
ATOM 6210 C C . LEU B 1 163 ? 18.672 9.945 -0.142 1 96.06 163 LEU B C 1
ATOM 6212 O O . LEU B 1 163 ? 19.781 9.539 -0.507 1 96.06 163 LEU B O 1
ATOM 6216 N N . LEU B 1 164 ? 18.359 10.094 1.115 1 94.44 164 LEU B N 1
ATOM 6217 C CA . LEU B 1 164 ? 19.328 9.805 2.172 1 94.44 164 LEU B CA 1
ATOM 6218 C C . LEU B 1 164 ? 19.047 8.438 2.799 1 94.44 164 LEU B C 1
ATOM 6220 O O . LEU B 1 164 ? 17.922 8.156 3.211 1 94.44 164 LEU B O 1
ATOM 6224 N N . GLN B 1 165 ? 20.125 7.656 2.816 1 88.5 165 GLN B N 1
ATOM 6225 C CA . GLN B 1 165 ? 19.969 6.289 3.289 1 88.5 165 GLN B CA 1
ATOM 6226 C C . GLN B 1 165 ? 21.234 5.789 3.98 1 88.5 165 GLN B C 1
ATOM 6228 O O . GLN B 1 165 ? 22.344 6.227 3.654 1 88.5 165 GLN B O 1
ATOM 6233 N N . SER B 1 166 ? 20.938 4.852 4.988 1 82.88 166 SER B N 1
ATOM 6234 C CA . SER B 1 166 ? 22.016 4.051 5.543 1 82.88 166 SER B CA 1
ATOM 6235 C C . SER B 1 166 ? 21.969 2.619 5.016 1 82.88 166 SER B C 1
ATOM 6237 O O . SER B 1 166 ? 20.906 2.002 4.973 1 82.88 166 SER B O 1
ATOM 6239 N N . PHE B 1 167 ? 23.094 2.121 4.555 1 76.94 167 PHE B N 1
ATOM 6240 C CA . PHE B 1 167 ? 23.141 0.799 3.943 1 76.94 167 PHE B CA 1
ATOM 6241 C C . PHE B 1 167 ? 23.828 -0.201 4.875 1 76.94 167 PHE B C 1
ATOM 6243 O O . PHE B 1 167 ? 25.031 -0.13 5.098 1 76.94 167 PHE B O 1
ATOM 6250 N N . PRO B 1 168 ? 23.031 -1.074 5.414 1 74.25 168 PRO B N 1
ATOM 6251 C CA . PRO B 1 168 ? 23.719 -2.16 6.125 1 74.25 168 PRO B CA 1
ATOM 6252 C C . PRO B 1 168 ? 24.453 -3.111 5.18 1 74.25 168 PRO B C 1
ATOM 6254 O O . PRO B 1 168 ? 23.891 -3.518 4.156 1 74.25 168 PRO B O 1
ATOM 6257 N N . GLN B 1 169 ? 25.609 -3.549 5.488 1 69.19 169 GLN B N 1
ATOM 6258 C CA . GLN B 1 169 ? 26.484 -4.355 4.641 1 69.19 169 GLN B CA 1
ATOM 6259 C C . GLN B 1 169 ? 25.812 -5.68 4.273 1 69.19 169 GLN B C 1
ATOM 6261 O O . GLN B 1 169 ? 25.906 -6.121 3.123 1 69.19 169 GLN B O 1
ATOM 6266 N N . ARG B 1 170 ? 25.266 -6.262 5.188 1 71.31 170 ARG B N 1
ATOM 6267 C CA . ARG B 1 170 ? 24.75 -7.613 5.02 1 71.31 170 ARG B CA 1
ATOM 6268 C C . ARG B 1 170 ? 23.672 -7.652 3.938 1 71.31 170 ARG B C 1
ATOM 6270 O O . ARG B 1 170 ? 23.375 -8.719 3.393 1 71.31 170 ARG B O 1
ATOM 6277 N N . PHE B 1 171 ? 23.172 -6.543 3.549 1 77.12 171 PHE B N 1
ATOM 6278 C CA . PHE B 1 171 ? 22.062 -6.52 2.592 1 77.12 171 PHE B CA 1
ATOM 6279 C C . PHE B 1 171 ? 22.578 -6.297 1.177 1 77.12 171 PHE B C 1
ATOM 6281 O O . PHE B 1 171 ? 21.844 -6.438 0.207 1 77.12 171 PHE B O 1
ATOM 6288 N N . LEU B 1 172 ? 23.859 -6.105 1.073 1 75.44 172 LEU B N 1
ATOM 6289 C CA . LEU B 1 172 ? 24.391 -5.73 -0.233 1 75.44 172 LEU B CA 1
ATOM 6290 C C . LEU B 1 172 ? 24.859 -6.961 -1.006 1 75.44 172 LEU B C 1
ATOM 6292 O O . LEU B 1 172 ? 25.078 -6.891 -2.217 1 75.44 172 LEU B O 1
ATOM 6296 N N . VAL B 1 173 ? 24.891 -8.102 -0.384 1 73.06 173 VAL B N 1
ATOM 6297 C CA . VAL B 1 173 ? 25.5 -9.258 -1.03 1 73.06 173 VAL B CA 1
ATOM 6298 C C . VAL B 1 173 ? 24.438 -10.258 -1.436 1 73.06 173 VAL B C 1
ATOM 6300 O O . VAL B 1 173 ? 24.734 -11.289 -2.045 1 73.06 173 VAL B O 1
ATOM 6303 N N . ASN B 1 174 ? 23.328 -10.094 -1.106 1 80.06 174 ASN B N 1
ATOM 6304 C CA . ASN B 1 174 ? 22.203 -10.945 -1.453 1 80.06 174 ASN B CA 1
ATOM 6305 C C . ASN B 1 174 ? 21.188 -10.203 -2.32 1 80.06 174 ASN B C 1
ATOM 6307 O O . ASN B 1 174 ? 20.703 -9.133 -1.939 1 80.06 174 ASN B O 1
ATOM 6311 N N . PHE B 1 175 ? 20.859 -10.75 -3.459 1 84.06 175 PHE B N 1
ATOM 6312 C CA . PHE B 1 175 ? 20 -10.094 -4.434 1 84.06 175 PHE B CA 1
ATOM 6313 C C . PHE B 1 175 ? 18.641 -9.758 -3.818 1 84.06 175 PHE B C 1
ATOM 6315 O O . PHE B 1 175 ? 18.125 -8.656 -4.004 1 84.06 175 PHE B O 1
ATOM 6322 N N . GLY B 1 176 ? 18.031 -10.68 -3.088 1 85.19 176 GLY B N 1
ATOM 6323 C CA . GLY B 1 176 ? 16.75 -10.445 -2.443 1 85.19 176 GLY B CA 1
ATOM 6324 C C . GLY B 1 176 ? 16.781 -9.289 -1.46 1 85.19 176 GLY B C 1
ATOM 6325 O O . GLY B 1 176 ? 15.898 -8.438 -1.47 1 85.19 176 GLY B O 1
ATOM 6326 N N . HIS B 1 177 ? 17.812 -9.18 -0.693 1 83.12 177 HIS B N 1
ATOM 6327 C CA . HIS B 1 177 ? 17.969 -8.109 0.282 1 83.12 177 HIS B CA 1
ATOM 6328 C C . HIS B 1 177 ? 18.266 -6.781 -0.405 1 83.12 177 HIS B C 1
ATOM 6330 O O . HIS B 1 177 ? 17.75 -5.738 -0.004 1 83.12 177 HIS B O 1
ATOM 6336 N N . ALA B 1 178 ? 19.078 -6.871 -1.379 1 83.25 178 ALA B N 1
ATOM 6337 C CA . ALA B 1 178 ? 19.375 -5.652 -2.133 1 83.25 178 ALA B CA 1
ATOM 6338 C C . ALA B 1 178 ? 18.094 -5.07 -2.74 1 83.25 178 ALA B C 1
ATOM 6340 O O . ALA B 1 178 ? 17.922 -3.85 -2.764 1 83.25 178 ALA B O 1
ATOM 6341 N N . MET B 1 179 ? 17.266 -5.93 -3.162 1 86.62 179 MET B N 1
ATOM 6342 C CA . MET B 1 179 ? 16.031 -5.488 -3.801 1 86.62 179 MET B CA 1
ATOM 6343 C C . MET B 1 179 ? 15.039 -4.965 -2.766 1 86.62 179 MET B C 1
ATOM 6345 O O . MET B 1 179 ? 14.656 -3.795 -2.809 1 86.62 179 MET B O 1
ATOM 6349 N N . TYR B 1 180 ? 14.711 -5.723 -1.764 1 84.81 180 TYR B N 1
ATOM 6350 C CA . TYR B 1 180 ? 13.531 -5.406 -0.974 1 84.81 180 TYR B CA 1
ATOM 6351 C C . TYR B 1 180 ? 13.914 -4.777 0.36 1 84.81 180 TYR B C 1
ATOM 6353 O O . TYR B 1 180 ? 13.055 -4.273 1.085 1 84.81 180 TYR B O 1
ATOM 6361 N N . ASP B 1 181 ? 15.188 -4.695 0.607 1 81.81 181 ASP B N 1
ATOM 6362 C CA . ASP B 1 181 ? 15.586 -3.945 1.795 1 81.81 181 ASP B CA 1
ATOM 6363 C C . ASP B 1 181 ? 16.203 -2.6 1.417 1 81.81 181 ASP B C 1
ATOM 6365 O O . ASP B 1 181 ? 16.328 -1.708 2.26 1 81.81 181 ASP B O 1
ATOM 6369 N N . LEU B 1 182 ? 16.547 -2.477 0.171 1 83.81 182 LEU B N 1
ATOM 6370 C CA . LEU B 1 182 ? 17.234 -1.243 -0.192 1 83.81 182 LEU B CA 1
ATOM 6371 C C . LEU B 1 182 ? 16.578 -0.585 -1.399 1 83.81 182 LEU B C 1
ATOM 6373 O O . LEU B 1 182 ? 15.922 0.456 -1.268 1 83.81 182 LEU B O 1
ATOM 6377 N N . ALA B 1 183 ? 16.562 -1.237 -2.582 1 86.56 183 ALA B N 1
ATOM 6378 C CA . ALA B 1 183 ? 16.188 -0.596 -3.836 1 86.56 183 ALA B CA 1
ATOM 6379 C C . ALA B 1 183 ? 14.695 -0.25 -3.842 1 86.56 183 ALA B C 1
ATOM 6381 O O . ALA B 1 183 ? 14.32 0.896 -4.102 1 86.56 183 ALA B O 1
ATOM 6382 N N . VAL B 1 184 ? 13.852 -1.2 -3.549 1 88.19 184 VAL B N 1
ATOM 6383 C CA . VAL B 1 184 ? 12.414 -0.985 -3.633 1 88.19 184 VAL B CA 1
ATOM 6384 C C . VAL B 1 184 ? 11.977 0.013 -2.562 1 88.19 184 VAL B C 1
ATOM 6386 O O . VAL B 1 184 ? 11.234 0.953 -2.85 1 88.19 184 VAL B O 1
ATOM 6389 N N . PRO B 1 185 ? 12.492 -0.08 -1.353 1 87.62 185 PRO B N 1
ATOM 6390 C CA . PRO B 1 185 ? 12.109 0.919 -0.354 1 87.62 185 PRO B CA 1
ATOM 6391 C C . PRO B 1 185 ? 12.555 2.33 -0.727 1 87.62 185 PRO B C 1
ATOM 6393 O O . PRO B 1 185 ? 11.828 3.297 -0.487 1 87.62 185 PRO B O 1
ATOM 6396 N N . LEU B 1 186 ? 13.68 2.477 -1.304 1 89.75 186 LEU B N 1
ATOM 6397 C CA . LEU B 1 186 ? 14.156 3.785 -1.734 1 89.75 186 LEU B CA 1
ATOM 6398 C C . LEU B 1 186 ? 13.281 4.344 -2.85 1 89.75 186 LEU B C 1
ATOM 6400 O O . LEU B 1 186 ? 12.945 5.531 -2.846 1 89.75 186 LEU B O 1
ATOM 6404 N N . PHE B 1 187 ? 12.945 3.477 -3.709 1 91.94 187 PHE B N 1
ATOM 6405 C CA . PHE B 1 187 ? 12.031 3.887 -4.77 1 91.94 187 PHE B CA 1
ATOM 6406 C C . PHE B 1 187 ? 10.68 4.297 -4.191 1 91.94 187 PHE B C 1
ATOM 6408 O O . PHE B 1 187 ? 10.094 5.297 -4.617 1 91.94 187 PHE B O 1
ATOM 6415 N N . ASN B 1 188 ? 10.188 3.543 -3.281 1 89.25 188 ASN B N 1
ATOM 6416 C CA . ASN B 1 188 ? 8.891 3.816 -2.676 1 89.25 188 ASN B CA 1
ATOM 6417 C C . ASN B 1 188 ? 8.891 5.145 -1.926 1 89.25 188 ASN B C 1
ATOM 6419 O O . ASN B 1 188 ? 7.848 5.785 -1.786 1 89.25 188 ASN B O 1
ATOM 6423 N N . LEU B 1 189 ? 10.016 5.535 -1.473 1 91 189 LEU B N 1
ATOM 6424 C CA . LEU B 1 189 ? 10.125 6.855 -0.858 1 91 189 LEU B CA 1
ATOM 6425 C C . LEU B 1 189 ? 9.742 7.949 -1.847 1 91 189 LEU B C 1
ATOM 6427 O O . LEU B 1 189 ? 9.016 8.883 -1.496 1 91 189 LEU B O 1
ATOM 6431 N N . GLN B 1 190 ? 10.195 7.832 -3.07 1 93.25 190 GLN B N 1
ATOM 6432 C CA . GLN B 1 190 ? 9.828 8.781 -4.113 1 93.25 190 GLN B CA 1
ATOM 6433 C C . GLN B 1 190 ? 8.375 8.578 -4.555 1 93.25 190 GLN B C 1
ATOM 6435 O O . GLN B 1 190 ? 7.656 9.547 -4.805 1 93.25 190 GLN B O 1
ATOM 6440 N N . HIS B 1 191 ? 8.008 7.32 -4.57 1 89.06 191 HIS B N 1
ATOM 6441 C CA . HIS B 1 191 ? 6.656 6.969 -4.988 1 89.06 191 HIS B CA 1
ATOM 6442 C C . HIS B 1 191 ? 5.617 7.535 -4.027 1 89.06 191 HIS B C 1
ATOM 6444 O O . HIS B 1 191 ? 4.559 7.996 -4.457 1 89.06 191 HIS B O 1
ATOM 6450 N N . LEU B 1 192 ? 5.914 7.5 -2.805 1 84.75 192 LEU B N 1
ATOM 6451 C CA . LEU B 1 192 ? 5.012 7.977 -1.765 1 84.75 192 LEU B CA 1
ATOM 6452 C C . LEU B 1 192 ? 4.574 9.414 -2.039 1 84.75 192 LEU B C 1
ATOM 6454 O O . LEU B 1 192 ? 3.408 9.766 -1.837 1 84.75 192 LEU B O 1
ATOM 6458 N N . TRP B 1 193 ? 5.457 10.242 -2.551 1 88.25 193 TRP B N 1
ATOM 6459 C CA . TRP B 1 193 ? 5.16 11.648 -2.799 1 88.25 193 TRP B CA 1
ATOM 6460 C C . TRP B 1 193 ? 4.855 11.891 -4.273 1 88.25 193 TRP B C 1
ATOM 6462 O O . TRP B 1 193 ? 4.559 13.016 -4.676 1 88.25 193 TRP B O 1
ATOM 6472 N N . GLY B 1 194 ? 4.992 10.805 -5.082 1 87.81 194 GLY B N 1
ATOM 6473 C CA . GLY B 1 194 ? 4.746 10.93 -6.508 1 87.81 194 GLY B CA 1
ATOM 6474 C C . GLY B 1 194 ? 5.793 11.773 -7.219 1 87.81 194 GLY B C 1
ATOM 6475 O O . GLY B 1 194 ? 5.473 12.5 -8.164 1 87.81 194 GLY B O 1
ATOM 6476 N N . VAL B 1 195 ? 7.07 11.688 -6.805 1 93.25 195 VAL B N 1
ATOM 6477 C CA . VAL B 1 195 ? 8.078 12.602 -7.332 1 93.25 195 VAL B CA 1
ATOM 6478 C C . VAL B 1 195 ? 9.281 11.805 -7.832 1 93.25 195 VAL B C 1
ATOM 6480 O O . VAL B 1 195 ? 10.43 12.25 -7.707 1 93.25 195 VAL B O 1
ATOM 6483 N N . TYR B 1 196 ? 9.023 10.625 -8.344 1 94.69 196 TYR B N 1
ATOM 6484 C CA . TYR B 1 196 ? 10.117 9.797 -8.844 1 94.69 196 TYR B CA 1
ATOM 6485 C C . TYR B 1 196 ? 10.867 10.5 -9.969 1 94.69 196 TYR B C 1
ATOM 6487 O O . TYR B 1 196 ? 10.25 11.008 -10.906 1 94.69 196 TYR B O 1
ATOM 6495 N N . ARG B 1 197 ? 12.18 10.516 -9.773 1 93.75 197 ARG B N 1
ATOM 6496 C CA . ARG B 1 197 ? 13.141 10.992 -10.766 1 93.75 197 ARG B CA 1
ATOM 6497 C C . ARG B 1 197 ? 14.344 10.062 -10.844 1 93.75 197 ARG B C 1
ATOM 6499 O O . ARG B 1 197 ? 14.992 9.789 -9.836 1 93.75 197 ARG B O 1
ATOM 6506 N N . PRO B 1 198 ? 14.656 9.625 -12.055 1 93.38 198 PRO B N 1
ATOM 6507 C CA . PRO B 1 198 ? 15.797 8.711 -12.172 1 93.38 198 PRO B CA 1
ATOM 6508 C C . PRO B 1 198 ? 17.141 9.391 -11.906 1 93.38 198 PRO B C 1
ATOM 6510 O O . PRO B 1 198 ? 18.125 8.719 -11.641 1 93.38 198 PRO B O 1
ATOM 6513 N N . ASP B 1 199 ? 17.203 10.688 -12.008 1 94.25 199 ASP B N 1
ATOM 6514 C CA . ASP B 1 199 ? 18.484 11.375 -11.828 1 94.25 199 ASP B CA 1
ATOM 6515 C C . ASP B 1 199 ? 18.703 11.758 -10.367 1 94.25 199 ASP B C 1
ATOM 6517 O O . ASP B 1 199 ? 19.672 12.453 -10.047 1 94.25 199 ASP B O 1
ATOM 6521 N N . ALA B 1 200 ? 17.828 11.328 -9.461 1 96.19 200 ALA B N 1
ATOM 6522 C CA . ALA B 1 200 ? 18 11.633 -8.039 1 96.19 200 ALA B CA 1
ATOM 6523 C C . ALA B 1 200 ? 19.344 11.109 -7.523 1 96.19 200 ALA B C 1
ATOM 6525 O O . ALA B 1 200 ? 19.859 10.109 -8.016 1 96.19 200 ALA B O 1
ATOM 6526 N N . GLN B 1 201 ? 19.906 11.828 -6.566 1 95.19 201 GLN B N 1
ATOM 6527 C CA . GLN B 1 201 ? 21.172 11.43 -5.953 1 95.19 201 GLN B CA 1
ATOM 6528 C C . GLN B 1 201 ? 20.953 10.656 -4.66 1 95.19 201 GLN B C 1
ATOM 6530 O O . GLN B 1 201 ? 20.422 11.203 -3.688 1 95.19 201 GLN B O 1
ATOM 6535 N N . VAL B 1 202 ? 21.359 9.414 -4.664 1 92.38 202 VAL B N 1
ATOM 6536 C CA . VAL B 1 202 ? 21.328 8.648 -3.426 1 92.38 202 VAL B CA 1
ATOM 6537 C C . VAL B 1 202 ? 22.562 8.953 -2.59 1 92.38 202 VAL B C 1
ATOM 6539 O O . VAL B 1 202 ? 23.703 8.805 -3.062 1 92.38 202 VAL B O 1
ATOM 6542 N N . LEU B 1 203 ? 22.344 9.406 -1.4 1 92.75 203 LEU B N 1
ATOM 6543 C CA . LEU B 1 203 ? 23.422 9.758 -0.476 1 92.75 203 LEU B CA 1
ATOM 6544 C C . LEU B 1 203 ? 23.438 8.82 0.726 1 92.75 203 LEU B C 1
ATOM 6546 O O . LEU B 1 203 ? 22.391 8.562 1.331 1 92.75 203 LEU B O 1
ATOM 6550 N N . MET B 1 204 ? 24.562 8.32 0.997 1 87.19 204 MET B N 1
ATOM 6551 C CA . MET B 1 204 ? 24.766 7.461 2.16 1 87.19 204 MET B CA 1
ATOM 6552 C C . MET B 1 204 ? 25.297 8.258 3.342 1 87.19 204 MET B C 1
ATOM 6554 O O . MET B 1 204 ? 26.203 9.086 3.178 1 87.19 204 MET B O 1
ATOM 6558 N N . LEU B 1 205 ? 24.562 7.969 4.473 1 81.12 205 LEU B N 1
ATOM 6559 C CA . LEU B 1 205 ? 25.031 8.625 5.688 1 81.12 205 LEU B CA 1
ATOM 6560 C C . LEU B 1 205 ? 26.375 8.039 6.133 1 81.12 205 LEU B C 1
ATOM 6562 O O . LEU B 1 205 ? 26.578 6.824 6.07 1 81.12 205 LEU B O 1
ATOM 6566 N N . ASN B 1 206 ? 27.203 9.023 6.719 1 63.59 206 ASN B N 1
ATOM 6567 C CA . ASN B 1 206 ? 28.594 8.742 7.078 1 63.59 206 ASN B CA 1
ATOM 6568 C C . ASN B 1 206 ? 28.766 7.305 7.566 1 63.59 206 ASN B C 1
ATOM 6570 O O . ASN B 1 206 ? 27.828 6.719 8.117 1 63.59 206 ASN B O 1
ATOM 6574 N N . LYS B 1 207 ? 29.812 6.652 7.137 1 56.09 207 LYS B N 1
ATOM 6575 C CA . LYS B 1 207 ? 30.219 5.285 7.434 1 56.09 207 LYS B CA 1
ATOM 6576 C C . LYS B 1 207 ? 30.031 4.957 8.914 1 56.09 207 LYS B C 1
ATOM 6578 O O . LYS B 1 207 ? 30.562 5.645 9.781 1 56.09 207 LYS B O 1
ATOM 6583 N N . THR B 1 208 ? 28.688 4.645 9.25 1 49.41 208 THR B N 1
ATOM 6584 C CA . THR B 1 208 ? 28.656 4.141 10.617 1 49.41 208 THR B CA 1
ATOM 6585 C C . THR B 1 208 ? 29.812 3.174 10.859 1 49.41 208 THR B C 1
ATOM 6587 O O . THR B 1 208 ? 30.328 2.566 9.922 1 49.41 208 THR B O 1
ATOM 6590 N N . SER B 1 209 ? 30.391 3.465 11.945 1 45.41 209 SER B N 1
ATOM 6591 C CA . SER B 1 209 ? 31.547 2.688 12.406 1 45.41 209 SER B CA 1
ATOM 6592 C C . SER B 1 209 ? 31.406 1.218 12.023 1 45.41 209 SER B C 1
ATOM 6594 O O . SER B 1 209 ? 32.406 0.524 11.828 1 45.41 209 SER B O 1
ATOM 6596 N N . ALA B 1 210 ? 30.297 0.757 12.219 1 45.69 210 ALA B N 1
ATOM 6597 C CA . ALA B 1 210 ? 30.25 -0.698 12.094 1 45.69 210 ALA B CA 1
ATOM 6598 C C . ALA B 1 210 ? 30.531 -1.135 10.664 1 45.69 210 ALA B C 1
ATOM 6600 O O . ALA B 1 210 ? 30.703 -2.326 10.391 1 45.69 210 ALA B O 1
ATOM 6601 N N . ASP B 1 211 ? 30.484 -0.21 9.766 1 49.59 211 ASP B N 1
ATOM 6602 C CA . ASP B 1 211 ? 30.562 -0.682 8.391 1 49.59 211 ASP B CA 1
ATOM 6603 C C . ASP B 1 211 ? 32 -0.671 7.875 1 49.59 211 ASP B C 1
ATOM 6605 O O . ASP B 1 211 ? 32.344 0.154 7.031 1 49.59 211 ASP B O 1
ATOM 6609 N N . THR B 1 212 ? 32.844 -1.036 8.75 1 47.81 212 THR B N 1
ATOM 6610 C CA . THR B 1 212 ? 34.25 -1.207 8.43 1 47.81 212 THR B CA 1
ATOM 6611 C C . THR B 1 212 ? 34.438 -2.254 7.332 1 47.81 212 THR B C 1
ATOM 6613 O O . THR B 1 212 ? 35.531 -2.744 7.109 1 47.81 212 THR B O 1
ATOM 6616 N N . TRP B 1 213 ? 33.438 -2.566 6.793 1 51.25 213 TRP B N 1
ATOM 6617 C CA . TRP B 1 213 ? 33.719 -3.615 5.816 1 51.25 213 TRP B CA 1
ATOM 6618 C C . TRP B 1 213 ? 34.375 -3.041 4.578 1 51.25 213 TRP B C 1
ATOM 6620 O O . TRP B 1 213 ? 33.875 -2.084 3.979 1 51.25 213 TRP B O 1
ATOM 6630 N N . GLN B 1 214 ? 35.625 -3.188 4.422 1 52.22 214 GLN B N 1
ATOM 6631 C CA . GLN B 1 214 ? 36.5 -2.771 3.312 1 52.22 214 GLN B CA 1
ATOM 6632 C C . GLN B 1 214 ? 35.719 -2.82 1.988 1 52.22 214 GLN B C 1
ATOM 6634 O O . GLN B 1 214 ? 35.969 -2.008 1.095 1 52.22 214 GLN B O 1
ATOM 6639 N N . GLY B 1 215 ? 34.594 -3.605 1.899 1 57.72 215 GLY B N 1
ATOM 6640 C CA . GLY B 1 215 ? 33.906 -3.793 0.622 1 57.72 215 GLY B CA 1
ATOM 6641 C C . GLY B 1 215 ? 32.625 -3.016 0.507 1 57.72 215 GLY B C 1
ATOM 6642 O O . GLY B 1 215 ? 32 -2.998 -0.555 1 57.72 215 GLY B O 1
ATOM 6643 N N . ILE B 1 216 ? 32.438 -2.17 1.406 1 62.97 216 ILE B N 1
ATOM 6644 C CA . ILE B 1 216 ? 31.156 -1.497 1.394 1 62.97 216 ILE B CA 1
ATOM 6645 C C . ILE B 1 216 ? 31.141 -0.416 0.315 1 62.97 216 ILE B C 1
ATOM 6647 O O . ILE B 1 216 ? 30.125 -0.215 -0.362 1 62.97 216 ILE B O 1
ATOM 6651 N N . ASP B 1 217 ? 32.281 0.197 0.206 1 64.56 217 ASP B N 1
ATOM 6652 C CA . ASP B 1 217 ? 32.344 1.274 -0.777 1 64.56 217 ASP B CA 1
ATOM 6653 C C . ASP B 1 217 ? 32.031 0.756 -2.18 1 64.56 217 ASP B C 1
ATOM 6655 O O . ASP B 1 217 ? 31.312 1.416 -2.949 1 64.56 217 ASP B O 1
ATOM 6659 N N . PHE B 1 218 ? 32.562 -0.355 -2.332 1 62.41 218 PHE B N 1
ATOM 6660 C CA . PHE B 1 218 ? 32.344 -0.932 -3.656 1 62.41 218 PHE B CA 1
ATOM 6661 C C . PHE B 1 218 ? 30.891 -1.348 -3.84 1 62.41 218 PHE B C 1
ATOM 6663 O O . PHE B 1 218 ? 30.25 -0.968 -4.824 1 62.41 218 PHE B O 1
ATOM 6670 N N . TYR B 1 219 ? 30.328 -1.959 -2.895 1 63.59 219 TYR B N 1
ATOM 6671 C CA . TYR B 1 219 ? 29 -2.545 -3.037 1 63.59 219 TYR B CA 1
ATOM 6672 C C . TYR B 1 219 ? 27.906 -1.49 -2.844 1 63.59 219 TYR B C 1
ATOM 6674 O O . TYR B 1 219 ? 26.875 -1.532 -3.506 1 63.59 219 TYR B O 1
ATOM 6682 N N . ALA B 1 220 ? 28.25 -0.61 -2.023 1 60.56 220 ALA B N 1
ATOM 6683 C CA . ALA B 1 220 ? 27.25 0.388 -1.685 1 60.56 220 ALA B CA 1
ATOM 6684 C C . ALA B 1 220 ? 27 1.336 -2.855 1 60.56 220 ALA B C 1
ATOM 6686 O O . ALA B 1 220 ? 25.875 1.783 -3.072 1 60.56 220 ALA B O 1
ATOM 6687 N N . ARG B 1 221 ? 28.078 1.581 -3.523 1 58.81 221 ARG B N 1
ATOM 6688 C CA . ARG B 1 221 ? 27.969 2.555 -4.605 1 58.81 221 ARG B CA 1
ATOM 6689 C C . ARG B 1 221 ? 27.109 2.01 -5.738 1 58.81 221 ARG B C 1
ATOM 6691 O O . ARG B 1 221 ? 26.391 2.764 -6.395 1 58.81 221 ARG B O 1
ATOM 6698 N N . ARG B 1 222 ? 27.281 0.763 -5.766 1 58.12 222 ARG B N 1
ATOM 6699 C CA . ARG B 1 222 ? 26.609 0.168 -6.914 1 58.12 222 ARG B CA 1
ATOM 6700 C C . ARG B 1 222 ? 25.484 -0.758 -6.469 1 58.12 222 ARG B C 1
ATOM 6702 O O . ARG B 1 222 ? 24.672 -1.195 -7.285 1 58.12 222 ARG B O 1
ATOM 6709 N N . MET B 1 223 ? 25.25 -0.621 -5.055 1 53.97 223 MET B N 1
ATOM 6710 C CA . MET B 1 223 ? 24.297 -1.392 -4.262 1 53.97 223 MET B CA 1
ATOM 6711 C C . MET B 1 223 ? 24.328 -2.867 -4.645 1 53.97 223 MET B C 1
ATOM 6713 O O . MET B 1 223 ? 23.719 -3.703 -3.975 1 53.97 223 MET B O 1
ATOM 6717 N N . VAL B 1 224 ? 25.031 -3.291 -5.957 1 52.44 224 VAL B N 1
ATOM 6718 C CA . VAL B 1 224 ? 24.859 -4.648 -6.457 1 52.44 224 VAL B CA 1
ATOM 6719 C C . VAL B 1 224 ? 26.141 -5.445 -6.27 1 52.44 224 VAL B C 1
ATOM 6721 O O . VAL B 1 224 ? 27.219 -4.867 -6.094 1 52.44 224 VAL B O 1
ATOM 6724 N N . ILE B 1 225 ? 25.812 -6.914 -6.359 1 52.75 225 ILE B N 1
ATOM 6725 C CA . ILE B 1 225 ? 26.562 -8.164 -6.25 1 52.75 225 ILE B CA 1
ATOM 6726 C C . ILE B 1 225 ? 27.734 -8.141 -7.219 1 52.75 225 ILE B C 1
ATOM 6728 O O . ILE B 1 225 ? 28.531 -9.078 -7.258 1 52.75 225 ILE B O 1
ATOM 6732 N N . THR B 1 226 ? 27.656 -7.117 -8.086 1 59.59 226 THR B N 1
ATOM 6733 C CA . THR B 1 226 ? 28.672 -7.332 -9.117 1 59.59 226 THR B CA 1
ATOM 6734 C C . THR B 1 226 ? 29.453 -6.055 -9.375 1 59.59 226 THR B C 1
ATOM 6736 O O . THR B 1 226 ? 28.938 -4.949 -9.211 1 59.59 226 THR B O 1
ATOM 6739 N N . PRO B 1 227 ? 30.688 -6.156 -9.508 1 61.03 227 PRO B N 1
ATOM 6740 C CA . PRO B 1 227 ? 31.5 -5.02 -9.953 1 61.03 227 PRO B CA 1
ATOM 6741 C C . PRO B 1 227 ? 31.047 -4.48 -11.312 1 61.03 227 PRO B C 1
ATOM 6743 O O . PRO B 1 227 ? 31.422 -3.363 -11.688 1 61.03 227 PRO B O 1
ATOM 6746 N N . ASP B 1 228 ? 30.219 -5.203 -12.016 1 66.44 228 ASP B N 1
ATOM 6747 C CA . ASP B 1 228 ? 29.75 -4.797 -13.328 1 66.44 228 ASP B CA 1
ATOM 6748 C C . ASP B 1 228 ? 28.516 -3.92 -13.227 1 66.44 228 ASP B C 1
ATOM 6750 O O . ASP B 1 228 ? 27.438 -4.395 -12.836 1 66.44 228 ASP B O 1
ATOM 6754 N N . PRO B 1 229 ? 28.656 -2.588 -13.578 1 64.38 229 PRO B N 1
ATOM 6755 C CA . PRO B 1 229 ? 27.5 -1.687 -13.508 1 64.38 229 PRO B CA 1
ATOM 6756 C C . PRO B 1 229 ? 26.297 -2.219 -14.266 1 64.38 229 PRO B C 1
ATOM 6758 O O . PRO B 1 229 ? 25.156 -1.874 -13.93 1 64.38 229 PRO B O 1
ATOM 6761 N N . GLN B 1 230 ? 26.547 -2.988 -15.305 1 65.06 230 GLN B N 1
ATOM 6762 C CA . GLN B 1 230 ? 25.453 -3.527 -16.109 1 65.06 230 GLN B CA 1
ATOM 6763 C C . GLN B 1 230 ? 24.641 -4.551 -15.312 1 65.06 230 GLN B C 1
ATOM 6765 O O . GLN B 1 230 ? 23.531 -4.918 -15.711 1 65.06 230 GLN B O 1
ATOM 6770 N N . ARG B 1 231 ? 25.141 -4.789 -14.141 1 70.69 231 ARG B N 1
ATOM 6771 C CA . ARG B 1 231 ? 24.453 -5.777 -13.312 1 70.69 231 ARG B CA 1
ATOM 6772 C C . ARG B 1 231 ? 23.969 -5.148 -12.016 1 70.69 231 ARG B C 1
ATOM 6774 O O . ARG B 1 231 ? 23.562 -5.859 -11.094 1 70.69 231 ARG B O 1
ATOM 6781 N N . SER B 1 232 ? 24.031 -3.799 -12.07 1 74.44 232 SER B N 1
ATOM 6782 C CA . SER B 1 232 ? 23.641 -3.105 -10.852 1 74.44 232 SER B CA 1
ATOM 6783 C C . SER B 1 232 ? 22.125 -2.979 -10.734 1 74.44 232 SER B C 1
ATOM 6785 O O . SER B 1 232 ? 21.469 -2.506 -11.664 1 74.44 232 SER B O 1
ATOM 6787 N N . VAL B 1 233 ? 21.594 -3.389 -9.562 1 79 233 VAL B N 1
ATOM 6788 C CA . VAL B 1 233 ? 20.156 -3.26 -9.273 1 79 233 VAL B CA 1
ATOM 6789 C C . VAL B 1 233 ? 19.781 -1.782 -9.164 1 79 233 VAL B C 1
ATOM 6791 O O . VAL B 1 233 ? 18.688 -1.385 -9.562 1 79 233 VAL B O 1
ATOM 6794 N N . PHE B 1 234 ? 20.734 -0.941 -8.742 1 77.69 234 PHE B N 1
ATOM 6795 C CA . PHE B 1 234 ? 20.484 0.482 -8.562 1 77.69 234 PHE B CA 1
ATOM 6796 C C . PHE B 1 234 ? 20.234 1.164 -9.906 1 77.69 234 PHE B C 1
ATOM 6798 O O . PHE B 1 234 ? 19.406 2.061 -10.016 1 77.69 234 PHE B O 1
ATOM 6805 N N . ARG B 1 235 ? 20.844 0.638 -10.898 1 81.44 235 ARG B N 1
ATOM 6806 C CA . ARG B 1 235 ? 20.781 1.271 -12.211 1 81.44 235 ARG B CA 1
ATOM 6807 C C . ARG B 1 235 ? 19.469 0.952 -12.906 1 81.44 235 ARG B C 1
ATOM 6809 O O . ARG B 1 235 ? 19.156 1.526 -13.953 1 81.44 235 ARG B O 1
ATOM 6816 N N . LEU B 1 236 ? 18.781 0.144 -12.312 1 87.56 236 LEU B N 1
ATOM 6817 C CA . LEU B 1 236 ? 17.469 -0.162 -12.883 1 87.56 236 LEU B CA 1
ATOM 6818 C C . LEU B 1 236 ? 16.531 1.024 -12.742 1 87.56 236 LEU B C 1
ATOM 6820 O O . LEU B 1 236 ? 15.625 1.212 -13.562 1 87.56 236 LEU B O 1
ATOM 6824 N N . THR B 1 237 ? 16.75 1.856 -11.664 1 90.38 237 THR B N 1
ATOM 6825 C CA . THR B 1 237 ? 15.781 2.924 -11.43 1 90.38 237 THR B CA 1
ATOM 6826 C C . THR B 1 237 ? 16.484 4.27 -11.297 1 90.38 237 THR B C 1
ATOM 6828 O O . THR B 1 237 ? 15.844 5.32 -11.352 1 90.38 237 THR B O 1
ATOM 6831 N N . TRP B 1 238 ? 17.797 4.254 -11.125 1 90.12 238 TRP B N 1
ATOM 6832 C CA . TRP B 1 238 ? 18.5 5.52 -10.961 1 90.12 238 TRP B CA 1
ATOM 6833 C C . TRP B 1 238 ? 19.688 5.605 -11.914 1 90.12 238 TRP B C 1
ATOM 6835 O O . TRP B 1 238 ? 20.312 4.59 -12.227 1 90.12 238 TRP B O 1
ATOM 6845 N N . ASP B 1 239 ? 20.094 6.812 -12.25 1 87.56 239 ASP B N 1
ATOM 6846 C CA . ASP B 1 239 ? 21.156 7.07 -13.211 1 87.56 239 ASP B CA 1
ATOM 6847 C C . ASP B 1 239 ? 22.5 7.184 -12.508 1 87.56 239 ASP B C 1
ATOM 6849 O O . ASP B 1 239 ? 23.547 6.961 -13.125 1 87.56 239 ASP B O 1
ATOM 6853 N N . ARG B 1 240 ? 22.453 7.523 -11.266 1 83 240 ARG B N 1
ATOM 6854 C CA . ARG B 1 240 ? 23.672 7.859 -10.562 1 83 240 ARG B CA 1
ATOM 6855 C C . ARG B 1 240 ? 23.984 6.828 -9.477 1 83 240 ARG B C 1
ATOM 6857 O O . ARG B 1 240 ? 23.078 6.223 -8.914 1 83 240 ARG B O 1
ATOM 6864 N N . ASP B 1 241 ? 25.25 6.707 -9.18 1 81.5 241 ASP B N 1
ATOM 6865 C CA . ASP B 1 241 ? 25.672 5.848 -8.07 1 81.5 241 ASP B CA 1
ATOM 6866 C C . ASP B 1 241 ? 25.375 6.512 -6.727 1 81.5 241 ASP B C 1
ATOM 6868 O O . ASP B 1 241 ? 25.359 7.742 -6.629 1 81.5 241 ASP B O 1
ATOM 6872 N N . ALA B 1 242 ? 25.234 5.633 -5.801 1 85.81 242 ALA B N 1
ATOM 6873 C CA . ALA B 1 242 ? 25.188 6.156 -4.438 1 85.81 242 ALA B CA 1
ATOM 6874 C C . ALA B 1 242 ? 26.562 6.625 -3.977 1 85.81 242 ALA B C 1
ATOM 6876 O O . ALA B 1 242 ? 27.578 6.09 -4.414 1 85.81 242 ALA B O 1
ATOM 6877 N N . THR B 1 243 ? 26.609 7.594 -3.205 1 86.62 243 THR B N 1
ATOM 6878 C CA . THR B 1 243 ? 27.875 8.094 -2.68 1 86.62 243 THR B CA 1
ATOM 6879 C C . THR B 1 243 ? 27.703 8.617 -1.257 1 86.62 243 THR B C 1
ATOM 6881 O O . THR B 1 243 ? 26.578 8.898 -0.827 1 86.62 243 THR B O 1
ATOM 6884 N N . TRP B 1 244 ? 28.812 8.664 -0.571 1 87.75 244 TRP B N 1
ATOM 6885 C CA . TRP B 1 244 ? 28.812 9.203 0.785 1 87.75 244 TRP B CA 1
ATOM 6886 C C . TRP B 1 244 ? 28.594 10.711 0.771 1 87.75 244 TRP B C 1
ATOM 6888 O O . TRP B 1 244 ? 29.141 11.414 -0.084 1 87.75 244 TRP B O 1
ATOM 6898 N N . THR B 1 245 ? 27.859 11.211 1.785 1 91.62 245 THR B N 1
ATOM 6899 C CA . THR B 1 245 ? 27.562 12.633 1.868 1 91.62 245 THR B CA 1
ATOM 6900 C C . THR B 1 245 ? 28.844 13.461 1.806 1 91.62 245 THR B C 1
ATOM 6902 O O . THR B 1 245 ? 28.938 14.422 1.043 1 91.62 245 THR B O 1
ATOM 6905 N N . GLY B 1 246 ? 29.844 13.016 2.588 1 88.56 246 GLY B N 1
ATOM 6906 C CA . GLY B 1 246 ? 31.109 13.742 2.594 1 88.56 246 GLY B CA 1
ATOM 6907 C C . GLY B 1 246 ? 31.797 13.742 1.245 1 88.56 246 GLY B C 1
ATOM 6908 O O . GLY B 1 246 ? 32.312 14.773 0.806 1 88.56 246 GLY B O 1
ATOM 6909 N N . ASN B 1 247 ? 31.828 12.625 0.53 1 88.25 247 ASN B N 1
ATOM 6910 C CA . ASN B 1 247 ? 32.406 12.539 -0.799 1 88.25 247 ASN B CA 1
ATOM 6911 C C . ASN B 1 247 ? 31.656 13.391 -1.811 1 88.25 247 ASN B C 1
ATOM 6913 O O . ASN B 1 247 ? 32.281 14.023 -2.676 1 88.25 247 ASN B O 1
ATOM 6917 N N . TYR B 1 248 ? 30.438 13.43 -1.645 1 92.38 248 TYR B N 1
ATOM 6918 C CA . TYR B 1 248 ? 29.578 14.141 -2.586 1 92.38 248 TYR B CA 1
ATOM 6919 C C . TYR B 1 248 ? 29.844 15.641 -2.527 1 92.38 248 TYR B C 1
ATOM 6921 O O . TYR B 1 248 ? 30.016 16.297 -3.562 1 92.38 248 TYR B O 1
ATOM 6929 N N . THR B 1 249 ? 29.875 16.188 -1.333 1 93.75 249 THR B N 1
ATOM 6930 C CA . THR B 1 249 ? 30.094 17.609 -1.206 1 93.75 249 THR B CA 1
ATOM 6931 C C . THR B 1 249 ? 31.469 18 -1.756 1 93.75 249 THR B C 1
ATOM 6933 O O . THR B 1 249 ? 31.609 19.047 -2.393 1 93.75 249 THR B O 1
ATOM 6936 N N . ARG B 1 250 ? 32.438 17.188 -1.533 1 91.19 250 ARG B N 1
ATOM 6937 C CA . ARG B 1 250 ? 33.781 17.453 -2.053 1 91.19 250 ARG B CA 1
ATOM 6938 C C . ARG B 1 250 ? 33.781 17.484 -3.578 1 91.19 250 ARG B C 1
ATOM 6940 O O . ARG B 1 250 ? 34.406 18.359 -4.184 1 91.19 250 ARG B O 1
ATOM 6947 N N . GLU B 1 251 ? 33.062 16.594 -4.102 1 92.56 251 GLU B N 1
ATOM 6948 C CA . GLU B 1 251 ? 33.031 16.5 -5.559 1 92.56 251 GLU B CA 1
ATOM 6949 C C . GLU B 1 251 ? 32.281 17.688 -6.16 1 92.56 251 GLU B C 1
ATOM 6951 O O . GLU B 1 251 ? 32.781 18.328 -7.094 1 92.56 251 GLU B O 1
ATOM 6956 N N . VAL B 1 252 ? 31.125 18 -5.66 1 95.25 252 VAL B N 1
ATOM 6957 C CA . VAL B 1 252 ? 30.266 19.016 -6.234 1 95.25 252 VAL B CA 1
ATOM 6958 C C . VAL B 1 252 ? 30.891 20.391 -6.043 1 95.25 252 VAL B C 1
ATOM 6960 O O . VAL B 1 252 ? 30.781 21.266 -6.91 1 95.25 252 VAL B O 1
ATOM 6963 N N . LEU B 1 253 ? 31.578 20.594 -4.914 1 94.94 253 LEU B N 1
ATOM 6964 C CA . LEU B 1 253 ? 32.156 21.891 -4.586 1 94.94 253 LEU B CA 1
ATOM 6965 C C . LEU B 1 253 ? 33.562 22 -5.094 1 94.94 253 LEU B C 1
ATOM 6967 O O . LEU B 1 253 ? 34.25 23 -4.836 1 94.94 253 LEU B O 1
ATOM 6971 N N . GLY B 1 254 ? 34.062 21.047 -5.859 1 90.5 254 GLY B N 1
ATOM 6972 C CA . GLY B 1 254 ? 35.406 21.078 -6.402 1 90.5 254 GLY B CA 1
ATOM 6973 C C . GLY B 1 254 ? 36.469 21.156 -5.332 1 90.5 254 GLY B C 1
ATOM 6974 O O . GLY B 1 254 ? 37.438 21.906 -5.465 1 90.5 254 GLY B O 1
ATOM 6975 N N . GLY B 1 255 ? 36.156 20.562 -4.211 1 84.62 255 GLY B N 1
ATOM 6976 C CA . GLY B 1 255 ? 37.156 20.5 -3.156 1 84.62 255 GLY B CA 1
ATOM 6977 C C . GLY B 1 255 ? 36.969 21.562 -2.092 1 84.62 255 GLY B C 1
ATOM 6978 O O . GLY B 1 255 ? 37.625 21.531 -1.049 1 84.62 255 GLY B O 1
ATOM 6979 N N . ASN B 1 256 ? 36.125 22.516 -2.346 1 83.94 256 ASN B N 1
ATOM 6980 C CA . ASN B 1 256 ? 35.844 23.531 -1.331 1 83.94 256 ASN B CA 1
ATOM 6981 C C . ASN B 1 256 ? 35.25 22.906 -0.074 1 83.94 256 ASN B C 1
ATOM 6983 O O . ASN B 1 256 ? 34.188 22.266 -0.137 1 83.94 256 ASN B O 1
ATOM 6987 N N . ARG B 1 257 ? 35.875 23.125 1.109 1 85.38 257 ARG B N 1
ATOM 6988 C CA . ARG B 1 257 ? 35.469 22.484 2.346 1 85.38 257 ARG B CA 1
ATOM 6989 C C . ARG B 1 257 ? 34.562 23.406 3.174 1 85.38 257 ARG B C 1
ATOM 6991 O O . ARG B 1 257 ? 34.125 23.031 4.27 1 85.38 257 ARG B O 1
ATOM 6998 N N . ASN B 1 258 ? 34.281 24.547 2.727 1 89.62 258 ASN B N 1
ATOM 6999 C CA . ASN B 1 258 ? 33.438 25.469 3.463 1 89.62 258 ASN B CA 1
ATOM 7000 C C . ASN B 1 258 ? 32.219 25.938 2.629 1 89.62 258 ASN B C 1
ATOM 7002 O O . ASN B 1 258 ? 31.844 27.094 2.668 1 89.62 258 ASN B O 1
ATOM 7006 N N . GLY B 1 259 ? 31.688 25.031 1.919 1 95.25 259 GLY B N 1
ATOM 7007 C CA . GLY B 1 259 ? 30.562 25.391 1.061 1 95.25 259 GLY B CA 1
ATOM 7008 C C . GLY B 1 259 ? 29.312 24.594 1.361 1 95.25 259 GLY B C 1
ATOM 7009 O O . GLY B 1 259 ? 29.297 23.75 2.268 1 95.25 259 GLY B O 1
ATOM 7010 N N . LEU B 1 260 ? 28.234 25 0.714 1 97.44 260 LEU B N 1
ATOM 7011 C CA . LEU B 1 260 ? 26.938 24.359 0.826 1 97.44 260 LEU B CA 1
ATOM 7012 C C . LEU B 1 260 ? 26.5 23.766 -0.513 1 97.44 260 LEU B C 1
ATOM 7014 O O . LEU B 1 260 ? 26.656 24.406 -1.556 1 97.44 260 LEU B O 1
ATOM 7018 N N . VAL B 1 261 ? 26.109 22.547 -0.506 1 98.12 261 VAL B N 1
ATOM 7019 C CA . VAL B 1 261 ? 25.406 21.953 -1.644 1 98.12 261 VAL B CA 1
ATOM 7020 C C . VAL B 1 261 ? 23.906 21.875 -1.35 1 98.12 261 VAL B C 1
ATOM 7022 O O . VAL B 1 261 ? 23.484 21.141 -0.456 1 98.12 261 VAL B O 1
ATOM 7025 N N . CYS B 1 262 ? 23.156 22.594 -2.117 1 98.06 262 CYS B N 1
ATOM 7026 C CA . CYS B 1 262 ? 21.734 22.766 -1.795 1 98.06 262 CYS B CA 1
ATOM 7027 C C . CYS B 1 262 ? 20.859 21.891 -2.678 1 98.06 262 CYS B C 1
ATOM 7029 O O . CYS B 1 262 ? 21.172 21.672 -3.852 1 98.06 262 CYS B O 1
ATOM 7031 N N . PHE B 1 263 ? 19.781 21.328 -2.094 1 97.75 263 PHE B N 1
ATOM 7032 C CA . PHE B 1 263 ? 18.812 20.484 -2.76 1 97.75 263 PHE B CA 1
ATOM 7033 C C . PHE B 1 263 ? 17.406 21.094 -2.652 1 97.75 263 PHE B C 1
ATOM 7035 O O . PHE B 1 263 ? 17.062 21.688 -1.634 1 97.75 263 PHE B O 1
ATOM 7042 N N . LYS B 1 264 ? 16.641 20.906 -3.744 1 96.5 264 LYS B N 1
ATOM 7043 C CA . LYS B 1 264 ? 15.234 21.312 -3.721 1 96.5 264 LYS B CA 1
ATOM 7044 C C . LYS B 1 264 ? 14.406 20.359 -2.861 1 96.5 264 LYS B C 1
ATOM 7046 O O . LYS B 1 264 ? 13.461 20.781 -2.195 1 96.5 264 LYS B O 1
ATOM 7051 N N . SER B 1 265 ? 14.758 19.109 -2.912 1 96.75 265 SER B N 1
ATOM 7052 C CA . SER B 1 265 ? 14.031 18.094 -2.158 1 96.75 265 SER B CA 1
ATOM 7053 C C . SER B 1 265 ? 14.977 17.047 -1.604 1 96.75 265 SER B C 1
ATOM 7055 O O . SER B 1 265 ? 15.859 16.562 -2.314 1 96.75 265 SER B O 1
ATOM 7057 N N . LEU B 1 266 ? 14.797 16.75 -0.342 1 97.94 266 LEU B N 1
ATOM 7058 C CA . LEU B 1 266 ? 15.5 15.664 0.347 1 97.94 266 LEU B CA 1
ATOM 7059 C C . LEU B 1 266 ? 14.508 14.68 0.965 1 97.94 266 LEU B C 1
ATOM 7061 O O . LEU B 1 266 ? 13.664 15.07 1.773 1 97.94 266 LEU B O 1
ATOM 7065 N N . LEU B 1 267 ? 14.57 13.43 0.543 1 96.88 267 LEU B N 1
ATOM 7066 C CA . LEU B 1 267 ? 13.695 12.398 1.088 1 96.88 267 LEU B CA 1
ATOM 7067 C C . LEU B 1 267 ? 14.477 11.461 2.004 1 96.88 267 LEU B C 1
ATOM 7069 O O . LEU B 1 267 ? 15.586 11.031 1.668 1 96.88 267 LEU B O 1
ATOM 7073 N N . VAL B 1 268 ? 13.836 11.172 3.207 1 95 268 VAL B N 1
ATOM 7074 C CA . VAL B 1 268 ? 14.477 10.32 4.207 1 95 268 VAL B CA 1
ATOM 7075 C C . VAL B 1 268 ? 13.43 9.445 4.883 1 95 268 VAL B C 1
ATOM 7077 O O . VAL B 1 268 ? 12.297 9.883 5.125 1 95 268 VAL B O 1
ATOM 7080 N N . GLY B 1 269 ? 13.844 8.203 5.184 1 90.94 269 GLY B N 1
ATOM 7081 C CA . GLY B 1 269 ? 12.984 7.359 6.008 1 90.94 269 GLY B CA 1
ATOM 7082 C C . GLY B 1 269 ? 12.352 6.219 5.234 1 90.94 269 GLY B C 1
ATOM 7083 O O . GLY B 1 269 ? 11.188 6.297 4.852 1 90.94 269 GLY B O 1
ATOM 7084 N N . THR B 1 270 ? 13.016 5.098 5.105 1 85.62 270 THR B N 1
ATOM 7085 C CA . THR B 1 270 ? 12.516 3.936 4.383 1 85.62 270 THR B CA 1
ATOM 7086 C C . THR B 1 270 ? 11.93 2.91 5.352 1 85.62 270 THR B C 1
ATOM 7088 O O . THR B 1 270 ? 11.609 1.786 4.953 1 85.62 270 THR B O 1
ATOM 7091 N N . GLY B 1 271 ? 11.844 3.225 6.625 1 71.5 271 GLY B N 1
ATOM 7092 C CA . GLY B 1 271 ? 11.586 2.271 7.691 1 71.5 271 GLY B CA 1
ATOM 7093 C C . GLY B 1 271 ? 10.344 1.431 7.449 1 71.5 271 GLY B C 1
ATOM 7094 O O . GLY B 1 271 ? 10.344 0.228 7.719 1 71.5 271 GLY B O 1
ATOM 7095 N N . ASN B 1 272 ? 9.281 2.061 6.895 1 69.81 272 ASN B N 1
ATOM 7096 C CA . ASN B 1 272 ? 8.047 1.307 6.715 1 69.81 272 ASN B CA 1
ATOM 7097 C C . ASN B 1 272 ? 7.793 0.985 5.246 1 69.81 272 ASN B C 1
ATOM 7099 O O . ASN B 1 272 ? 6.711 0.52 4.883 1 69.81 272 ASN B O 1
ATOM 7103 N N . LEU B 1 273 ? 8.781 1.325 4.508 1 67.56 273 LEU B N 1
ATOM 7104 C CA . LEU B 1 273 ? 8.555 1.203 3.072 1 67.56 273 LEU B CA 1
ATOM 7105 C C . LEU B 1 273 ? 9.062 -0.137 2.553 1 67.56 273 LEU B C 1
ATOM 7107 O O . LEU B 1 273 ? 9.391 -0.267 1.37 1 67.56 273 LEU B O 1
ATOM 7111 N N . THR B 1 274 ? 9.273 -0.924 3.633 1 57.94 274 THR B N 1
ATOM 7112 C CA . THR B 1 274 ? 9.602 -2.303 3.277 1 57.94 274 THR B CA 1
ATOM 7113 C C . THR B 1 274 ? 8.352 -3.182 3.334 1 57.94 274 THR B C 1
ATOM 7115 O O . THR B 1 274 ? 7.348 -2.803 3.939 1 57.94 274 THR B O 1
ATOM 7118 N N . ARG B 1 275 ? 8.312 -4.086 2.516 1 50.72 275 ARG B N 1
ATOM 7119 C CA . ARG B 1 275 ? 7.172 -4.98 2.363 1 50.72 275 ARG B CA 1
ATOM 7120 C C . ARG B 1 275 ? 6.742 -5.555 3.711 1 50.72 275 ARG B C 1
ATOM 7122 O O . ARG B 1 275 ? 5.57 -5.887 3.904 1 50.72 275 ARG B O 1
ATOM 7129 N N . ARG B 1 276 ? 7.848 -5.805 4.5 1 49.38 276 ARG B N 1
ATOM 7130 C CA . ARG B 1 276 ? 7.371 -6.238 5.809 1 49.38 276 ARG B CA 1
ATOM 7131 C C . ARG B 1 276 ? 6.473 -5.18 6.441 1 49.38 276 ARG B C 1
ATOM 7133 O O . ARG B 1 276 ? 5.672 -5.484 7.328 1 49.38 276 ARG B O 1
ATOM 7140 N N . GLY B 1 277 ? 6.605 -4.164 5.793 1 52.31 277 GLY B N 1
ATOM 7141 C CA . GLY B 1 277 ? 5.805 -3.062 6.312 1 52.31 277 GLY B CA 1
ATOM 7142 C C . GLY B 1 277 ? 4.57 -2.777 5.477 1 52.31 277 GLY B C 1
ATOM 7143 O O . GLY B 1 277 ? 4.078 -3.658 4.77 1 52.31 277 GLY B O 1
ATOM 7144 N N . ARG B 1 278 ? 3.805 -1.864 5.68 1 52.66 278 ARG B N 1
ATOM 7145 C CA . ARG B 1 278 ? 2.455 -1.51 5.25 1 52.66 278 ARG B CA 1
ATOM 7146 C C . ARG B 1 278 ? 2.457 -0.965 3.828 1 52.66 278 ARG B C 1
ATOM 7148 O O . ARG B 1 278 ? 1.453 -1.061 3.119 1 52.66 278 ARG B O 1
ATOM 7155 N N . ALA B 1 279 ? 3.686 -0.506 3.453 1 52.56 279 ALA B N 1
ATOM 7156 C CA . ALA B 1 279 ? 3.428 0.439 2.369 1 52.56 279 ALA B CA 1
ATOM 7157 C C . ALA B 1 279 ? 4.23 0.077 1.123 1 52.56 279 ALA B C 1
ATOM 7159 O O . ALA B 1 279 ? 4.441 0.919 0.248 1 52.56 279 ALA B O 1
ATOM 7160 N N . THR B 1 280 ? 4.594 -1.29 0.931 1 58.09 280 THR B N 1
ATOM 7161 C CA . THR B 1 280 ? 5.414 -1.48 -0.26 1 58.09 280 THR B CA 1
ATOM 7162 C C . THR B 1 280 ? 4.539 -1.697 -1.49 1 58.09 280 THR B C 1
ATOM 7164 O O . THR B 1 280 ? 3.658 -2.561 -1.488 1 58.09 280 THR B O 1
ATOM 7167 N N . ASP B 1 281 ? 4.621 -0.792 -2.352 1 69.56 281 ASP B N 1
ATOM 7168 C CA . ASP B 1 281 ? 4.055 -1.011 -3.678 1 69.56 281 ASP B CA 1
ATOM 7169 C C . ASP B 1 281 ? 5.125 -1.468 -4.664 1 69.56 281 ASP B C 1
ATOM 7171 O O . ASP B 1 281 ? 6.027 -0.701 -5.008 1 69.56 281 ASP B O 1
ATOM 7175 N N . ALA B 1 282 ? 5.113 -2.809 -5.023 1 81.38 282 ALA B N 1
ATOM 7176 C CA . ALA B 1 282 ? 6.152 -3.328 -5.91 1 81.38 282 ALA B CA 1
ATOM 7177 C C . ALA B 1 282 ? 5.801 -3.074 -7.375 1 81.38 282 ALA B C 1
ATOM 7179 O O . ALA B 1 282 ? 6.684 -3.02 -8.234 1 81.38 282 ALA B O 1
ATOM 7180 N N . LEU B 1 283 ? 4.555 -2.883 -7.609 1 86.38 283 LEU B N 1
ATOM 7181 C CA . LEU B 1 283 ? 4.152 -2.73 -9 1 86.38 283 LEU B CA 1
ATOM 7182 C C . LEU B 1 283 ? 4.68 -1.42 -9.578 1 86.38 283 LEU B C 1
ATOM 7184 O O . LEU B 1 283 ? 5.203 -1.396 -10.695 1 86.38 283 LEU B O 1
ATOM 7188 N N . PRO B 1 284 ? 4.594 -0.306 -8.812 1 86.88 284 PRO B N 1
ATOM 7189 C CA . PRO B 1 284 ? 5.164 0.92 -9.383 1 86.88 284 PRO B CA 1
ATOM 7190 C C . PRO B 1 284 ? 6.656 0.794 -9.68 1 86.88 284 PRO B C 1
ATOM 7192 O O . PRO B 1 284 ? 7.141 1.361 -10.664 1 86.88 284 PRO B O 1
ATOM 7195 N N . TYR B 1 285 ? 7.363 0.069 -8.836 1 90.69 285 TYR B N 1
ATOM 7196 C CA . TYR B 1 285 ? 8.781 -0.173 -9.086 1 90.69 285 TYR B CA 1
ATOM 7197 C C . TYR B 1 285 ? 8.977 -0.96 -10.375 1 90.69 285 TYR B C 1
ATOM 7199 O O . TYR B 1 285 ? 9.766 -0.568 -11.234 1 90.69 285 TYR B O 1
ATOM 7207 N N . ARG B 1 286 ? 8.289 -2.031 -10.477 1 91.75 286 ARG B N 1
ATOM 7208 C CA . ARG B 1 286 ? 8.352 -2.854 -11.68 1 91.75 286 ARG B CA 1
ATOM 7209 C C . ARG B 1 286 ? 8.023 -2.033 -12.922 1 91.75 286 ARG B C 1
ATOM 7211 O O . ARG B 1 286 ? 8.703 -2.148 -13.945 1 91.75 286 ARG B O 1
ATOM 7218 N N . ASP B 1 287 ? 7.012 -1.206 -12.836 1 89.38 287 ASP B N 1
ATOM 7219 C CA . ASP B 1 287 ? 6.598 -0.38 -13.969 1 89.38 287 ASP B CA 1
ATOM 7220 C C . ASP B 1 287 ? 7.699 0.602 -14.367 1 89.38 287 ASP B C 1
ATOM 7222 O O . ASP B 1 287 ? 7.934 0.835 -15.555 1 89.38 287 ASP B O 1
ATOM 7226 N N . ALA B 1 288 ? 8.312 1.187 -13.398 1 92.75 288 ALA B N 1
ATOM 7227 C CA . ALA B 1 288 ? 9.406 2.105 -13.68 1 92.75 288 ALA B CA 1
ATOM 7228 C C . ALA B 1 288 ? 10.555 1.39 -14.391 1 92.75 288 ALA B C 1
ATOM 7230 O O . ALA B 1 288 ? 11.109 1.902 -15.367 1 92.75 288 ALA B O 1
ATOM 7231 N N . VAL B 1 289 ? 10.898 0.195 -13.914 1 93.62 289 VAL B N 1
ATOM 7232 C CA . VAL B 1 289 ? 11.961 -0.596 -14.523 1 93.62 289 VAL B CA 1
ATOM 7233 C C . VAL B 1 289 ? 11.562 -0.989 -15.945 1 93.62 289 VAL B C 1
ATOM 7235 O O . VAL B 1 289 ? 12.375 -0.89 -16.875 1 93.62 289 VAL B O 1
ATOM 7238 N N . ALA B 1 290 ? 10.352 -1.395 -16.078 1 93.19 290 ALA B N 1
ATOM 7239 C CA . ALA B 1 290 ? 9.867 -1.813 -17.391 1 93.19 290 ALA B CA 1
ATOM 7240 C C . ALA B 1 290 ? 9.953 -0.672 -18.391 1 93.19 290 ALA B C 1
ATOM 7242 O O . ALA B 1 290 ? 10.352 -0.881 -19.547 1 93.19 290 ALA B O 1
ATOM 7243 N N . GLN B 1 291 ? 9.594 0.464 -17.984 1 91.06 291 GLN B N 1
ATOM 7244 C CA . GLN B 1 291 ? 9.648 1.618 -18.875 1 91.06 291 GLN B CA 1
ATOM 7245 C C . GLN B 1 291 ? 11.094 1.994 -19.188 1 91.06 291 GLN B C 1
ATOM 7247 O O . GLN B 1 291 ? 11.422 2.279 -20.344 1 91.06 291 GLN B O 1
ATOM 7252 N N . ARG B 1 292 ? 11.906 1.991 -18.234 1 90.88 292 ARG B N 1
ATOM 7253 C CA . ARG B 1 292 ? 13.297 2.379 -18.422 1 90.88 292 ARG B CA 1
ATOM 7254 C C . ARG B 1 292 ? 14.023 1.398 -19.344 1 90.88 292 ARG B C 1
ATOM 7256 O O . ARG B 1 292 ? 14.828 1.805 -20.172 1 90.88 292 ARG B O 1
ATOM 7263 N N . LEU B 1 293 ? 13.719 0.105 -19.188 1 90.75 293 LEU B N 1
ATOM 7264 C CA . LEU B 1 293 ? 14.383 -0.924 -19.969 1 90.75 293 LEU B CA 1
ATOM 7265 C C . LEU B 1 293 ? 13.625 -1.193 -21.266 1 90.75 293 LEU B C 1
ATOM 7267 O O . LEU B 1 293 ? 14.055 -2.006 -22.094 1 90.75 293 LEU B O 1
ATOM 7271 N N . GLU B 1 294 ? 12.461 -0.504 -21.391 1 89.12 294 GLU B N 1
ATOM 7272 C CA . GLU B 1 294 ? 11.609 -0.716 -22.562 1 89.12 294 GLU B CA 1
ATOM 7273 C C . GLU B 1 294 ? 11.312 -2.199 -22.766 1 89.12 294 GLU B C 1
ATOM 7275 O O . GLU B 1 294 ? 11.508 -2.729 -23.859 1 89.12 294 GLU B O 1
ATOM 7280 N N . LEU B 1 295 ? 10.875 -2.814 -21.688 1 90.75 295 LEU B N 1
ATOM 7281 C CA . LEU B 1 295 ? 10.602 -4.246 -21.734 1 90.75 295 LEU B CA 1
ATOM 7282 C C . LEU B 1 295 ? 9.516 -4.562 -22.766 1 90.75 295 LEU B C 1
ATOM 7284 O O . LEU B 1 295 ? 8.555 -3.811 -22.906 1 90.75 295 LEU B O 1
ATOM 7288 N N . ARG B 1 296 ? 9.75 -5.613 -23.469 1 84.75 296 ARG B N 1
ATOM 7289 C CA . ARG B 1 296 ? 8.742 -6.172 -24.359 1 84.75 296 ARG B CA 1
ATOM 7290 C C . ARG B 1 296 ? 7.871 -7.195 -23.625 1 84.75 296 ARG B C 1
ATOM 7292 O O . ARG B 1 296 ? 8.391 -8.086 -22.953 1 84.75 296 ARG B O 1
ATOM 7299 N N . GLU B 1 297 ? 6.598 -6.93 -23.562 1 79.88 297 GLU B N 1
ATOM 7300 C CA . GLU B 1 297 ? 5.668 -7.875 -22.953 1 79.88 297 GLU B CA 1
ATOM 7301 C C . GLU B 1 297 ? 4.773 -8.523 -24.016 1 79.88 297 GLU B C 1
ATOM 7303 O O . GLU B 1 297 ? 4.441 -7.898 -25.031 1 79.88 297 GLU B O 1
ATOM 7308 N N . PRO B 1 298 ? 4.574 -9.797 -23.781 1 73.56 298 PRO B N 1
ATOM 7309 C CA . PRO B 1 298 ? 3.785 -10.523 -24.781 1 73.56 298 PRO B CA 1
ATOM 7310 C C . PRO B 1 298 ? 2.42 -9.883 -25.016 1 73.56 298 PRO B C 1
ATOM 7312 O O . PRO B 1 298 ? 1.812 -9.344 -24.094 1 73.56 298 PRO B O 1
ATOM 7315 N N . ALA B 1 299 ? 2.121 -9.844 -26.266 1 67.06 299 ALA B N 1
ATOM 7316 C CA . ALA B 1 299 ? 0.819 -9.312 -26.672 1 67.06 299 ALA B CA 1
ATOM 7317 C C . ALA B 1 299 ? -0.307 -10.258 -26.266 1 67.06 299 ALA B C 1
ATOM 7319 O O . ALA B 1 299 ? -0.108 -11.477 -26.203 1 67.06 299 ALA B O 1
ATOM 7320 N N . PHE B 1 300 ? -1.354 -9.664 -25.844 1 66.69 300 PHE B N 1
ATOM 7321 C CA . PHE B 1 300 ? -2.561 -10.445 -25.594 1 66.69 300 PHE B CA 1
ATOM 7322 C C . PHE B 1 300 ? -3.195 -10.906 -26.891 1 66.69 300 PHE B C 1
ATOM 7324 O O . PHE B 1 300 ? -3.043 -10.258 -27.938 1 66.69 300 PHE B O 1
ATOM 7331 N N . GLY B 1 301 ? -3.656 -12.109 -26.938 1 62.44 301 GLY B N 1
ATOM 7332 C CA . GLY B 1 301 ? -4.391 -12.555 -28.109 1 62.44 301 GLY B CA 1
ATOM 7333 C C . GLY B 1 301 ? -3.988 -13.945 -28.578 1 62.44 301 GLY B C 1
ATOM 7334 O O . GLY B 1 301 ? -3.279 -14.656 -27.859 1 62.44 301 GLY B O 1
ATOM 7335 N N . ARG B 1 302 ? -4.367 -14.258 -29.719 1 62.97 302 ARG B N 1
ATOM 7336 C CA . ARG B 1 302 ? -4.344 -15.602 -30.281 1 62.97 302 ARG B CA 1
ATOM 7337 C C . ARG B 1 302 ? -2.914 -16.062 -30.531 1 62.97 302 ARG B C 1
ATOM 7339 O O . ARG B 1 302 ? -2.645 -17.266 -30.594 1 62.97 302 ARG B O 1
ATOM 7346 N N . GLU B 1 303 ? -2.043 -15.141 -30.547 1 68.69 303 GLU B N 1
ATOM 7347 C CA . GLU B 1 303 ? -0.68 -15.539 -30.891 1 68.69 303 GLU B CA 1
ATOM 7348 C C . GLU B 1 303 ? 0.185 -15.68 -29.641 1 68.69 303 GLU B C 1
ATOM 7350 O O . GLU B 1 303 ? 1.346 -16.094 -29.719 1 68.69 303 GLU B O 1
ATOM 7355 N N . ALA B 1 304 ? -0.527 -15.609 -28.578 1 81.44 304 ALA B N 1
ATOM 7356 C CA . ALA B 1 304 ? 0.251 -15.688 -27.344 1 81.44 304 ALA B CA 1
ATOM 7357 C C . ALA B 1 304 ? 0.646 -17.125 -27.031 1 81.44 304 ALA B C 1
ATOM 7359 O O . ALA B 1 304 ? -0.142 -18.047 -27.234 1 81.44 304 ALA B O 1
ATOM 7360 N N . GLN B 1 305 ? 1.897 -17.391 -26.734 1 88.88 305 GLN B N 1
ATOM 7361 C CA . GLN B 1 305 ? 2.426 -18.688 -26.297 1 88.88 305 GLN B CA 1
ATOM 7362 C C . GLN B 1 305 ? 2.826 -18.641 -24.828 1 88.88 305 GLN B C 1
ATOM 7364 O O . GLN B 1 305 ? 3.564 -17.75 -24.406 1 88.88 305 GLN B O 1
ATOM 7369 N N . PRO B 1 306 ? 2.254 -19.609 -24.062 1 94.12 306 PRO B N 1
ATOM 7370 C CA . PRO B 1 306 ? 2.695 -19.625 -22.672 1 94.12 306 PRO B CA 1
ATOM 7371 C C . PRO B 1 306 ? 4.16 -20.031 -22.516 1 94.12 306 PRO B C 1
ATOM 7373 O O . PRO B 1 306 ? 4.637 -20.922 -23.219 1 94.12 306 PRO B O 1
ATOM 7376 N N . VAL B 1 307 ? 4.879 -19.328 -21.719 1 96 307 VAL B N 1
ATOM 7377 C CA . VAL B 1 307 ? 6.281 -19.609 -21.438 1 96 307 VAL B CA 1
ATOM 7378 C C . VAL B 1 307 ? 6.441 -20.062 -19.984 1 96 307 VAL B C 1
ATOM 7380 O O . VAL B 1 307 ? 6.117 -19.312 -19.062 1 96 307 VAL B O 1
ATOM 7383 N N . ILE B 1 308 ? 6.891 -21.312 -19.797 1 98.25 308 ILE B N 1
ATOM 7384 C CA . ILE B 1 308 ? 7.195 -21.859 -18.484 1 98.25 308 ILE B CA 1
ATOM 7385 C C . ILE B 1 308 ? 8.703 -21.859 -18.266 1 98.25 308 ILE B C 1
ATOM 7387 O O . ILE B 1 308 ? 9.438 -22.562 -18.969 1 98.25 308 ILE B O 1
ATOM 7391 N N . THR B 1 309 ? 9.148 -21.078 -17.344 1 98.38 309 THR B N 1
ATOM 7392 C CA . THR B 1 309 ? 10.578 -20.969 -17.062 1 98.38 309 THR B CA 1
ATOM 7393 C C . THR B 1 309 ? 10.914 -21.625 -15.719 1 98.38 309 THR B C 1
ATOM 7395 O O . THR B 1 309 ? 10.305 -21.312 -14.695 1 98.38 309 THR B O 1
ATOM 7398 N N . LEU B 1 310 ? 11.82 -22.578 -15.75 1 98.5 310 LEU B N 1
ATOM 7399 C CA . LEU B 1 310 ? 12.383 -23.188 -14.547 1 98.5 310 LEU B CA 1
ATOM 7400 C C . LEU B 1 310 ? 13.758 -22.609 -14.242 1 98.5 310 LEU B C 1
ATOM 7402 O O . LEU B 1 310 ? 14.656 -22.656 -15.086 1 98.5 310 LEU B O 1
ATOM 7406 N N . LEU B 1 311 ? 13.883 -22.031 -13.086 1 96.69 311 LEU B N 1
ATOM 7407 C CA . LEU B 1 311 ? 15.164 -21.453 -12.703 1 96.69 311 LEU B CA 1
ATOM 7408 C C . LEU B 1 311 ? 16.078 -22.516 -12.102 1 96.69 311 LEU B C 1
ATOM 7410 O O . LEU B 1 311 ? 15.695 -23.203 -11.156 1 96.69 311 LEU B O 1
ATOM 7414 N N . ASP B 1 312 ? 17.141 -22.547 -12.695 1 93.75 312 ASP B N 1
ATOM 7415 C CA . ASP B 1 312 ? 18.203 -23.438 -12.219 1 93.75 312 ASP B CA 1
ATOM 7416 C C . ASP B 1 312 ? 19.266 -22.656 -11.461 1 93.75 312 ASP B C 1
ATOM 7418 O O . ASP B 1 312 ? 19.578 -21.516 -11.812 1 93.75 312 ASP B O 1
ATOM 7422 N N . LYS B 1 313 ? 19.656 -23.156 -10.398 1 88.38 313 LYS B N 1
ATOM 7423 C CA . LYS B 1 313 ? 20.75 -22.531 -9.664 1 88.38 313 LYS B CA 1
ATOM 7424 C C . LYS B 1 313 ? 21.75 -23.578 -9.172 1 88.38 313 LYS B C 1
ATOM 7426 O O . LYS B 1 313 ? 21.516 -24.781 -9.32 1 88.38 313 LYS B O 1
ATOM 7431 N N . GLU B 1 314 ? 22.875 -23.109 -8.766 1 82.81 314 GLU B N 1
ATOM 7432 C CA . GLU B 1 314 ? 23.906 -23.969 -8.195 1 82.81 314 GLU B CA 1
ATOM 7433 C C . GLU B 1 314 ? 24 -23.781 -6.68 1 82.81 314 GLU B C 1
ATOM 7435 O O . GLU B 1 314 ? 23.516 -22.797 -6.137 1 82.81 314 GLU B O 1
ATOM 7440 N N . GLY B 1 315 ? 24.484 -24.828 -6.078 1 82.69 315 GLY B N 1
ATOM 7441 C CA . GLY B 1 315 ? 24.734 -24.719 -4.648 1 82.69 315 GLY B CA 1
ATOM 7442 C C . GLY B 1 315 ? 23.641 -25.359 -3.809 1 82.69 315 GLY B C 1
ATOM 7443 O O . GLY B 1 315 ? 23.344 -26.547 -3.953 1 82.69 315 GLY B O 1
ATOM 7444 N N . ARG B 1 316 ? 22.969 -24.484 -3.039 1 86.06 316 ARG B N 1
ATOM 7445 C CA . ARG B 1 316 ? 22 -25 -2.082 1 86.06 316 ARG B CA 1
ATOM 7446 C C . ARG B 1 316 ? 20.578 -24.875 -2.621 1 86.06 316 ARG B C 1
ATOM 7448 O O . ARG B 1 316 ? 20.312 -24.062 -3.512 1 86.06 316 ARG B O 1
ATOM 7455 N N . ARG B 1 317 ? 19.625 -25.719 -2.104 1 91.25 317 ARG B N 1
ATOM 7456 C CA . ARG B 1 317 ? 18.172 -25.672 -2.328 1 91.25 317 ARG B CA 1
ATOM 7457 C C . ARG B 1 317 ? 17.844 -25.859 -3.803 1 91.25 317 ARG B C 1
ATOM 7459 O O . ARG B 1 317 ? 16.922 -25.25 -4.324 1 91.25 317 ARG B O 1
ATOM 7466 N N . VAL B 1 318 ? 18.656 -26.641 -4.391 1 92.5 318 VAL B N 1
ATOM 7467 C CA . VAL B 1 318 ? 18.453 -26.938 -5.805 1 92.5 318 VAL B CA 1
ATOM 7468 C C . VAL B 1 318 ? 17.391 -28.031 -5.957 1 92.5 318 VAL B C 1
ATOM 7470 O O . VAL B 1 318 ? 17.234 -28.891 -5.086 1 92.5 318 VAL B O 1
ATOM 7473 N N . ILE B 1 319 ? 16.578 -27.906 -7.004 1 95.88 319 ILE B N 1
ATOM 7474 C CA . ILE B 1 319 ? 15.766 -29.031 -7.438 1 95.88 319 ILE B CA 1
ATOM 7475 C C . ILE B 1 319 ? 16.609 -29.953 -8.328 1 95.88 319 ILE B C 1
ATOM 7477 O O . ILE B 1 319 ? 16.781 -29.688 -9.516 1 95.88 319 ILE B O 1
ATOM 7481 N N . GLU B 1 320 ? 17.016 -31.031 -7.801 1 95.88 320 GLU B N 1
ATOM 7482 C CA . GLU B 1 320 ? 18.047 -31.828 -8.445 1 95.88 320 GLU B CA 1
ATOM 7483 C C . GLU B 1 320 ? 17.547 -32.438 -9.75 1 95.88 320 GLU B C 1
ATOM 7485 O O . GLU B 1 320 ? 18.312 -32.625 -10.688 1 95.88 320 GLU B O 1
ATOM 7490 N N . ASN B 1 321 ? 16.312 -32.844 -9.797 1 96.56 321 ASN B N 1
ATOM 7491 C CA . ASN B 1 321 ? 15.797 -33.469 -11.016 1 96.56 321 ASN B CA 1
ATOM 7492 C C . ASN B 1 321 ? 14.992 -32.469 -11.852 1 96.56 321 ASN B C 1
ATOM 7494 O O . ASN B 1 321 ? 13.953 -32.844 -12.406 1 96.56 321 ASN B O 1
ATOM 7498 N N . LEU B 1 322 ? 15.438 -31.234 -11.938 1 96.94 322 LEU B N 1
ATOM 7499 C CA . LEU B 1 322 ? 14.781 -30.156 -12.656 1 96.94 322 LEU B CA 1
ATOM 7500 C C . LEU B 1 322 ? 14.578 -30.516 -14.125 1 96.94 322 LEU B C 1
ATOM 7502 O O . LEU B 1 322 ? 13.57 -30.141 -14.727 1 96.94 322 LEU B O 1
ATOM 7506 N N . ASP B 1 323 ? 15.531 -31.219 -14.734 1 96.75 323 ASP B N 1
ATOM 7507 C CA . ASP B 1 323 ? 15.422 -31.641 -16.125 1 96.75 323 ASP B CA 1
ATOM 7508 C C . ASP B 1 323 ? 14.219 -32.562 -16.328 1 96.75 323 ASP B C 1
ATOM 7510 O O . ASP B 1 323 ? 13.523 -32.469 -17.344 1 96.75 323 ASP B O 1
ATOM 7514 N N . GLU B 1 324 ? 14.062 -33.438 -15.398 1 97.5 324 GLU B N 1
ATOM 7515 C CA . GLU B 1 324 ? 12.914 -34.312 -15.453 1 97.5 324 GLU B CA 1
ATOM 7516 C C . GLU B 1 324 ? 11.602 -33.531 -15.328 1 97.5 324 GLU B C 1
ATOM 7518 O O . GLU B 1 324 ? 10.633 -33.812 -16.031 1 97.5 324 GLU B O 1
ATOM 7523 N N . VAL B 1 325 ? 11.594 -32.594 -14.43 1 97.94 325 VAL B N 1
ATOM 7524 C CA . VAL B 1 325 ? 10.414 -31.734 -14.258 1 97.94 325 VAL B CA 1
ATOM 7525 C C . VAL B 1 325 ? 10.086 -31.031 -15.57 1 97.94 325 VAL B C 1
ATOM 7527 O O . VAL B 1 325 ? 8.945 -31.047 -16.031 1 97.94 325 VAL B O 1
ATOM 7530 N N . ALA B 1 326 ? 11.086 -30.469 -16.188 1 98.31 326 ALA B N 1
ATOM 7531 C CA . ALA B 1 326 ? 10.898 -29.75 -17.453 1 98.31 326 ALA B CA 1
ATOM 7532 C C . ALA B 1 326 ? 10.367 -30.688 -18.531 1 98.31 326 ALA B C 1
ATOM 7534 O O . ALA B 1 326 ? 9.461 -30.312 -19.281 1 98.31 326 ALA B O 1
ATOM 7535 N N . ALA B 1 327 ? 10.93 -31.844 -18.609 1 97.75 327 ALA B N 1
ATOM 7536 C CA . ALA B 1 327 ? 10.523 -32.812 -19.641 1 97.75 327 ALA B CA 1
ATOM 7537 C C . ALA B 1 327 ? 9.062 -33.219 -19.453 1 97.75 327 ALA B C 1
ATOM 7539 O O . ALA B 1 327 ? 8.312 -33.281 -20.422 1 97.75 327 ALA B O 1
ATOM 7540 N N . VAL B 1 328 ? 8.703 -33.469 -18.25 1 95.69 328 VAL B N 1
ATOM 7541 C CA . VAL B 1 328 ? 7.332 -33.875 -17.953 1 95.69 328 VAL B CA 1
ATOM 7542 C C . VAL B 1 328 ? 6.371 -32.75 -18.312 1 95.69 328 VAL B C 1
ATOM 7544 O O . VAL B 1 328 ? 5.32 -33 -18.906 1 95.69 328 VAL B O 1
ATOM 7547 N N . LEU B 1 329 ? 6.715 -31.5 -17.984 1 96.44 329 LEU B N 1
ATOM 7548 C CA . LEU B 1 329 ? 5.859 -30.344 -18.266 1 96.44 329 LEU B CA 1
ATOM 7549 C C . LEU B 1 329 ? 5.77 -30.094 -19.781 1 96.44 329 LEU B C 1
ATOM 7551 O O . LEU B 1 329 ? 4.703 -29.75 -20.281 1 96.44 329 LEU B O 1
ATOM 7555 N N . GLN B 1 330 ? 6.918 -30.328 -20.484 1 96.38 330 GLN B N 1
ATOM 7556 C CA . GLN B 1 330 ? 6.906 -30.141 -21.938 1 96.38 330 GLN B CA 1
ATOM 7557 C C . GLN B 1 330 ? 5.984 -31.156 -22.609 1 96.38 330 GLN B C 1
ATOM 7559 O O . GLN B 1 330 ? 5.273 -30.828 -23.562 1 96.38 330 GLN B O 1
ATOM 7564 N N . ARG B 1 331 ? 6.043 -32.344 -22.141 1 92.69 331 ARG B N 1
ATOM 7565 C CA . ARG B 1 331 ? 5.16 -33.375 -22.688 1 92.69 331 ARG B CA 1
ATOM 7566 C C . ARG B 1 331 ? 3.697 -33.062 -22.391 1 92.69 331 ARG B C 1
ATOM 7568 O O . ARG B 1 331 ? 2.822 -33.281 -23.219 1 92.69 331 ARG B O 1
ATOM 7575 N N . ARG B 1 332 ? 3.5 -32.531 -21.219 1 90.19 332 ARG B N 1
ATOM 7576 C CA . ARG B 1 332 ? 2.152 -32.219 -20.766 1 90.19 332 ARG B CA 1
ATOM 7577 C C . ARG B 1 332 ? 1.569 -31.031 -21.531 1 90.19 332 ARG B C 1
ATOM 7579 O O . ARG B 1 332 ? 0.385 -31.031 -21.875 1 90.19 332 ARG B O 1
ATOM 7586 N N . TYR B 1 333 ? 2.398 -30.078 -21.859 1 93.75 333 TYR B N 1
ATOM 7587 C CA . TYR B 1 333 ? 2.002 -28.891 -22.609 1 93.75 333 TYR B CA 1
ATOM 7588 C C . TYR B 1 333 ? 2.918 -28.672 -23.812 1 93.75 333 TYR B C 1
ATOM 7590 O O . TYR B 1 333 ? 3.76 -27.766 -23.797 1 93.75 333 TYR B O 1
ATOM 7598 N N . PRO B 1 334 ? 2.654 -29.266 -24.906 1 92.5 334 PRO B N 1
ATOM 7599 C CA . PRO B 1 334 ? 3.559 -29.203 -26.062 1 92.5 334 PRO B CA 1
ATOM 7600 C C . PRO B 1 334 ? 3.547 -27.844 -26.75 1 92.5 334 PRO B C 1
ATOM 7602 O O . PRO B 1 334 ? 4.496 -27.5 -27.453 1 92.5 334 PRO B O 1
ATOM 7605 N N . THR B 1 335 ? 2.508 -27.078 -26.547 1 90 335 THR B N 1
ATOM 7606 C CA . THR B 1 335 ? 2.408 -25.766 -27.203 1 90 335 THR B CA 1
ATOM 7607 C C . THR B 1 335 ? 3.102 -24.703 -26.359 1 90 335 THR B C 1
ATOM 7609 O O . THR B 1 335 ? 3.336 -23.578 -26.844 1 90 335 THR B O 1
ATOM 7612 N N . ALA B 1 336 ? 3.389 -25.016 -25.141 1 94.19 336 ALA B N 1
ATOM 7613 C CA . ALA B 1 336 ? 4.117 -24.078 -24.281 1 94.19 336 ALA B CA 1
ATOM 7614 C C . ALA B 1 336 ? 5.617 -24.156 -24.531 1 94.19 336 ALA B C 1
ATOM 7616 O O . ALA B 1 336 ? 6.129 -25.203 -24.953 1 94.19 336 ALA B O 1
ATOM 7617 N N . ARG B 1 337 ? 6.262 -23.062 -24.438 1 95.31 337 ARG B N 1
ATOM 7618 C CA . ARG B 1 337 ? 7.719 -23.078 -24.375 1 95.31 337 ARG B CA 1
ATOM 7619 C C . ARG B 1 337 ? 8.211 -23.328 -22.953 1 95.31 337 ARG B C 1
ATOM 7621 O O . ARG B 1 337 ? 8.078 -22.469 -22.094 1 95.31 337 ARG B O 1
ATOM 7628 N N . VAL B 1 338 ? 8.75 -24.516 -22.719 1 97.62 338 VAL B N 1
ATOM 7629 C CA . VAL B 1 338 ? 9.32 -24.859 -21.422 1 97.62 338 VAL B CA 1
ATOM 7630 C C . VAL B 1 338 ? 10.844 -24.703 -21.469 1 97.62 338 VAL B C 1
ATOM 7632 O O . VAL B 1 338 ? 11.508 -25.281 -22.328 1 97.62 338 VAL B O 1
ATOM 7635 N N . GLN B 1 339 ? 11.398 -23.891 -20.594 1 97.38 339 GLN B N 1
ATOM 7636 C CA . GLN B 1 339 ? 12.836 -23.641 -20.641 1 97.38 339 GLN B CA 1
ATOM 7637 C C . GLN B 1 339 ? 13.445 -23.656 -19.234 1 97.38 339 GLN B C 1
ATOM 7639 O O . GLN B 1 339 ? 12.789 -23.266 -18.266 1 97.38 339 GLN B O 1
ATOM 7644 N N . ILE B 1 340 ? 14.633 -24.109 -19.125 1 97.19 340 ILE B N 1
ATOM 7645 C CA . ILE B 1 340 ? 15.453 -24.016 -17.922 1 97.19 340 ILE B CA 1
ATOM 7646 C C . ILE B 1 340 ? 16.469 -22.891 -18.062 1 97.19 340 ILE B C 1
ATOM 7648 O O . ILE B 1 340 ? 17.188 -22.812 -19.062 1 97.19 340 ILE B O 1
ATOM 7652 N N . VAL B 1 341 ? 16.453 -21.953 -17.156 1 95.25 341 VAL B N 1
ATOM 7653 C CA . VAL B 1 341 ? 17.375 -20.828 -17.188 1 95.25 341 VAL B CA 1
ATOM 7654 C C . VAL B 1 341 ? 18.266 -20.859 -15.945 1 95.25 341 VAL B C 1
ATOM 7656 O O . VAL B 1 341 ? 17.781 -21.062 -14.828 1 95.25 341 VAL B O 1
ATOM 7659 N N . SER B 1 342 ? 19.547 -20.703 -16.156 1 92.75 342 SER B N 1
ATOM 7660 C CA . SER B 1 342 ? 20.516 -20.531 -15.078 1 92.75 342 SER B CA 1
ATOM 7661 C C . SER B 1 342 ? 21.328 -19.25 -15.25 1 92.75 342 SER B C 1
ATOM 7663 O O . SER B 1 342 ? 22.172 -19.156 -16.141 1 92.75 342 SER B O 1
ATOM 7665 N N . PHE B 1 343 ? 21.141 -18.375 -14.391 1 85.88 343 PHE B N 1
ATOM 7666 C CA . PHE B 1 343 ? 21.859 -17.109 -14.508 1 85.88 343 PHE B CA 1
ATOM 7667 C C . PHE B 1 343 ? 23.312 -17.266 -14.109 1 85.88 343 PHE B C 1
ATOM 7669 O O . PHE B 1 343 ? 24.188 -16.562 -14.633 1 85.88 343 PHE B O 1
ATOM 7676 N N . GLY B 1 344 ? 23.578 -18.203 -13.219 1 81.75 344 GLY B N 1
ATOM 7677 C CA . GLY B 1 344 ? 24.953 -18.484 -12.828 1 81.75 344 GLY B CA 1
ATOM 7678 C C . GLY B 1 344 ? 25.781 -19.094 -13.938 1 81.75 344 GLY B C 1
ATOM 7679 O O . GLY B 1 344 ? 26.984 -18.812 -14.055 1 81.75 344 GLY B O 1
ATOM 7680 N N . LYS B 1 345 ? 25.156 -19.875 -14.688 1 83.44 345 LYS B N 1
ATOM 7681 C CA . LYS B 1 345 ? 25.844 -20.562 -15.773 1 83.44 345 LYS B CA 1
ATOM 7682 C C . LYS B 1 345 ? 25.953 -19.672 -17.016 1 83.44 345 LYS B C 1
ATOM 7684 O O . LYS B 1 345 ? 26.656 -20 -17.953 1 83.44 345 LYS B O 1
ATOM 7689 N N . HIS B 1 346 ? 25.219 -18.562 -16.906 1 82.69 346 HIS B N 1
ATOM 7690 C CA . HIS B 1 346 ? 25.25 -17.625 -18.031 1 82.69 346 HIS B CA 1
ATOM 7691 C C . HIS B 1 346 ? 25.594 -16.219 -17.562 1 82.69 346 HIS B C 1
ATOM 7693 O O . HIS B 1 346 ? 24.781 -15.305 -17.672 1 82.69 346 HIS B O 1
ATOM 7699 N N . PRO B 1 347 ? 26.766 -16.062 -17.188 1 77.19 347 PRO B N 1
ATOM 7700 C CA . PRO B 1 347 ? 27.188 -14.766 -16.641 1 77.19 347 PRO B CA 1
ATOM 7701 C C . PRO B 1 347 ? 27.172 -13.656 -17.703 1 77.19 347 PRO B C 1
ATOM 7703 O O . PRO B 1 347 ? 27.266 -12.477 -17.359 1 77.19 347 PRO B O 1
ATOM 7706 N N . GLU B 1 348 ? 27.031 -14.094 -18.938 1 78.81 348 GLU B N 1
ATOM 7707 C CA . GLU B 1 348 ? 27 -13.102 -20 1 78.81 348 GLU B CA 1
ATOM 7708 C C . GLU B 1 348 ? 25.656 -12.383 -20.062 1 78.81 348 GLU B C 1
ATOM 7710 O O . GLU B 1 348 ? 25.547 -11.32 -20.688 1 78.81 348 GLU B O 1
ATOM 7715 N N . LEU B 1 349 ? 24.656 -12.953 -19.484 1 83.62 349 LEU B N 1
ATOM 7716 C CA . LEU B 1 349 ? 23.375 -12.281 -19.469 1 83.62 349 LEU B CA 1
ATOM 7717 C C . LEU B 1 349 ? 23.422 -11.023 -18.609 1 83.62 349 LEU B C 1
ATOM 7719 O O . LEU B 1 349 ? 23.766 -11.086 -17.422 1 83.62 349 LEU B O 1
ATOM 7723 N N . THR B 1 350 ? 23.156 -9.906 -19.281 1 82.31 350 THR B N 1
ATOM 7724 C CA . THR B 1 350 ? 23.062 -8.656 -18.531 1 82.31 350 THR B CA 1
ATOM 7725 C C . THR B 1 350 ? 21.828 -8.656 -17.641 1 82.31 350 THR B C 1
ATOM 7727 O O . THR B 1 350 ? 20.953 -9.516 -17.781 1 82.31 350 THR B O 1
ATOM 7730 N N . MET B 1 351 ? 21.781 -7.762 -16.797 1 85.94 351 MET B N 1
ATOM 7731 C CA . MET B 1 351 ? 20.594 -7.625 -15.945 1 85.94 351 MET B CA 1
ATOM 7732 C C . MET B 1 351 ? 19.359 -7.34 -16.781 1 85.94 351 MET B C 1
ATOM 7734 O O . MET B 1 351 ? 18.297 -7.902 -16.516 1 85.94 351 MET B O 1
ATOM 7738 N N . ALA B 1 352 ? 19.547 -6.484 -17.734 1 86.88 352 ALA B N 1
ATOM 7739 C CA . ALA B 1 352 ? 18.406 -6.141 -18.594 1 86.88 352 ALA B CA 1
ATOM 7740 C C . ALA B 1 352 ? 17.859 -7.379 -19.297 1 86.88 352 ALA B C 1
ATOM 7742 O O . ALA B 1 352 ? 16.641 -7.555 -19.391 1 86.88 352 ALA B O 1
ATOM 7743 N N . GLU B 1 353 ? 18.734 -8.242 -19.688 1 89.44 353 GLU B N 1
ATOM 7744 C CA . GLU B 1 353 ? 18.312 -9.461 -20.375 1 89.44 353 GLU B CA 1
ATOM 7745 C C . GLU B 1 353 ? 17.625 -10.422 -19.406 1 89.44 353 GLU B C 1
ATOM 7747 O O . GLU B 1 353 ? 16.641 -11.078 -19.766 1 89.44 353 GLU B O 1
ATOM 7752 N N . GLN B 1 354 ? 18.172 -10.531 -18.266 1 91.88 354 GLN B N 1
ATOM 7753 C CA . GLN B 1 354 ? 17.562 -11.375 -17.266 1 91.88 354 GLN B CA 1
ATOM 7754 C C . GLN B 1 354 ? 16.141 -10.898 -16.938 1 91.88 354 GLN B C 1
ATOM 7756 O O . GLN B 1 354 ? 15.219 -11.703 -16.844 1 91.88 354 GLN B O 1
ATOM 7761 N N . ILE B 1 355 ? 16 -9.617 -16.844 1 93.69 355 ILE B N 1
ATOM 7762 C CA . ILE B 1 355 ? 14.711 -9.016 -16.531 1 93.69 355 ILE B CA 1
ATOM 7763 C C . ILE B 1 355 ? 13.75 -9.195 -17.703 1 93.69 355 ILE B C 1
ATOM 7765 O O . ILE B 1 355 ? 12.562 -9.477 -17.5 1 93.69 355 ILE B O 1
ATOM 7769 N N . GLN B 1 356 ? 14.25 -9.062 -18.906 1 93.75 356 GLN B N 1
ATOM 7770 C CA . GLN B 1 356 ? 13.438 -9.305 -20.094 1 93.75 356 GLN B CA 1
ATOM 7771 C C . GLN B 1 356 ? 12.906 -10.734 -20.109 1 93.75 356 GLN B C 1
ATOM 7773 O O . GLN B 1 356 ? 11.734 -10.969 -20.422 1 93.75 356 GLN B O 1
ATOM 7778 N N . LEU B 1 357 ? 13.75 -11.633 -19.781 1 94.75 357 LEU B N 1
ATOM 7779 C CA . LEU B 1 357 ? 13.344 -13.031 -19.703 1 94.75 357 LEU B CA 1
ATOM 7780 C C . LEU B 1 357 ? 12.195 -13.219 -18.719 1 94.75 357 LEU B C 1
ATOM 7782 O O . LEU B 1 357 ? 11.234 -13.938 -19.016 1 94.75 357 LEU B O 1
ATOM 7786 N N . MET B 1 358 ? 12.234 -12.562 -17.594 1 95.5 358 MET B N 1
ATOM 7787 C CA . MET B 1 358 ? 11.18 -12.656 -16.578 1 95.5 358 MET B CA 1
ATOM 7788 C C . MET B 1 358 ? 9.883 -12.047 -17.094 1 95.5 358 MET B C 1
ATOM 7790 O O . MET B 1 358 ? 8.797 -12.586 -16.859 1 95.5 358 MET B O 1
ATOM 7794 N N . SER B 1 359 ? 10.023 -10.953 -17.781 1 94.31 359 SER B N 1
ATOM 7795 C CA . SER B 1 359 ? 8.852 -10.273 -18.312 1 94.31 359 SER B CA 1
ATOM 7796 C C . SER B 1 359 ? 8.125 -11.141 -19.328 1 94.31 359 SER B C 1
ATOM 7798 O O . SER B 1 359 ? 6.906 -11.016 -19.516 1 94.31 359 SER B O 1
ATOM 7800 N N . GLU B 1 360 ? 8.836 -12.062 -19.984 1 93.75 360 GLU B N 1
ATOM 7801 C CA . GLU B 1 360 ? 8.273 -12.938 -21.016 1 93.75 360 GLU B CA 1
ATOM 7802 C C . GLU B 1 360 ? 7.738 -14.227 -20.406 1 93.75 360 GLU B C 1
ATOM 7804 O O . GLU B 1 360 ? 7.02 -14.984 -21.078 1 93.75 360 GLU B O 1
ATOM 7809 N N . THR B 1 361 ? 8.086 -14.477 -19.219 1 96 361 THR B N 1
ATOM 7810 C CA . THR B 1 361 ? 7.727 -15.727 -18.547 1 96 361 THR B CA 1
ATOM 7811 C C . THR B 1 361 ? 6.277 -15.688 -18.062 1 96 361 THR B C 1
ATOM 7813 O O . THR B 1 361 ? 5.863 -14.734 -17.406 1 96 361 THR B O 1
ATOM 7816 N N . SER B 1 362 ? 5.488 -16.734 -18.453 1 95.56 362 SER B N 1
ATOM 7817 C CA . SER B 1 362 ? 4.105 -16.859 -18 1 95.56 362 SER B CA 1
ATOM 7818 C C . SER B 1 362 ? 4.02 -17.562 -16.656 1 95.56 362 SER B C 1
ATOM 7820 O O . SER B 1 362 ? 3.201 -17.203 -15.805 1 95.56 362 SER B O 1
ATOM 7822 N N . ILE B 1 363 ? 4.805 -18.562 -16.5 1 97.81 363 ILE B N 1
ATOM 7823 C CA . ILE B 1 363 ? 4.879 -19.359 -15.273 1 97.81 363 ILE B CA 1
ATOM 7824 C C . ILE B 1 363 ? 6.34 -19.562 -14.883 1 97.81 363 ILE B C 1
ATOM 7826 O O . ILE B 1 363 ? 7.137 -20.094 -15.664 1 97.81 363 ILE B O 1
ATOM 7830 N N . LEU B 1 364 ? 6.66 -19.078 -13.742 1 98.44 364 LEU B N 1
ATOM 7831 C CA . LEU B 1 364 ? 8 -19.266 -13.195 1 98.44 364 LEU B CA 1
ATOM 7832 C C . LEU B 1 364 ? 8.008 -20.344 -12.117 1 98.44 364 LEU B C 1
ATOM 7834 O O . LEU B 1 364 ? 7.137 -20.344 -11.242 1 98.44 364 LEU B O 1
ATOM 7838 N N . ILE B 1 365 ? 8.859 -21.281 -12.219 1 98.44 365 ILE B N 1
ATOM 7839 C CA . ILE B 1 365 ? 9.148 -22.25 -11.172 1 98.44 365 ILE B CA 1
ATOM 7840 C C . ILE B 1 365 ? 10.547 -22.016 -10.617 1 98.44 365 ILE B C 1
ATOM 7842 O O . ILE B 1 365 ? 11.531 -22.078 -11.352 1 98.44 365 ILE B O 1
ATOM 7846 N N . SER B 1 366 ? 10.617 -21.656 -9.391 1 97.19 366 SER B N 1
ATOM 7847 C CA . SER B 1 366 ? 11.906 -21.281 -8.82 1 97.19 366 SER B CA 1
ATOM 7848 C C . SER B 1 366 ? 12.125 -21.938 -7.465 1 97.19 366 SER B C 1
ATOM 7850 O O . SER B 1 366 ? 11.18 -22.109 -6.688 1 97.19 366 SER B O 1
ATOM 7852 N N . PRO B 1 367 ? 13.406 -22.391 -7.168 1 95.19 367 PRO B N 1
ATOM 7853 C CA . PRO B 1 367 ? 13.711 -22.703 -5.77 1 95.19 367 PRO B CA 1
ATOM 7854 C C . PRO B 1 367 ? 13.5 -21.5 -4.844 1 95.19 367 PRO B C 1
ATOM 7856 O O . PRO B 1 367 ? 13.312 -20.375 -5.312 1 95.19 367 PRO B O 1
ATOM 7859 N N . CYS B 1 368 ? 13.414 -21.781 -3.549 1 91.62 368 CYS B N 1
ATOM 7860 C CA . CYS B 1 368 ? 13.305 -20.672 -2.611 1 91.62 368 CYS B CA 1
ATOM 7861 C C . CYS B 1 368 ? 14.641 -19.953 -2.436 1 91.62 368 CYS B C 1
ATOM 7863 O O . CYS B 1 368 ? 15.688 -20.5 -2.811 1 91.62 368 CYS B O 1
ATOM 7865 N N . GLY B 1 369 ? 14.555 -18.672 -1.935 1 89.62 369 GLY B N 1
ATOM 7866 C CA . GLY B 1 369 ? 15.758 -17.891 -1.688 1 89.62 369 GLY B CA 1
ATOM 7867 C C . GLY B 1 369 ? 15.805 -16.609 -2.498 1 89.62 369 GLY B C 1
ATOM 7868 O O . GLY B 1 369 ? 14.883 -16.297 -3.248 1 89.62 369 GLY B O 1
ATOM 7869 N N . GLY B 1 370 ? 16.922 -15.93 -2.367 1 87.38 370 GLY B N 1
ATOM 7870 C CA . GLY B 1 370 ? 17.078 -14.602 -2.945 1 87.38 370 GLY B CA 1
ATOM 7871 C C . GLY B 1 370 ? 16.953 -14.594 -4.457 1 87.38 370 GLY B C 1
ATOM 7872 O O . GLY B 1 370 ? 16.484 -13.609 -5.039 1 87.38 370 GLY B O 1
ATOM 7873 N N . LEU B 1 371 ? 17.344 -15.68 -5.141 1 87.69 371 LEU B N 1
ATOM 7874 C CA . LEU B 1 371 ? 17.266 -15.758 -6.594 1 87.69 371 LEU B CA 1
ATOM 7875 C C . LEU B 1 371 ? 15.828 -15.633 -7.066 1 87.69 371 LEU B C 1
ATOM 7877 O O . LEU B 1 371 ? 15.562 -15.039 -8.117 1 87.69 371 LEU B O 1
ATOM 7881 N N . ALA B 1 372 ? 14.914 -16.156 -6.309 1 93 372 ALA B N 1
ATOM 7882 C CA . ALA B 1 372 ? 13.5 -16.141 -6.684 1 93 372 ALA B CA 1
ATOM 7883 C C . ALA B 1 372 ? 12.977 -14.703 -6.781 1 93 372 ALA B C 1
ATOM 7885 O O . ALA B 1 372 ? 11.922 -14.469 -7.375 1 93 372 ALA B O 1
ATOM 7886 N N . THR B 1 373 ? 13.727 -13.75 -6.285 1 92.31 373 THR B N 1
ATOM 7887 C CA . THR B 1 373 ? 13.297 -12.352 -6.27 1 92.31 373 THR B CA 1
ATOM 7888 C C . THR B 1 373 ? 13.18 -11.805 -7.688 1 92.31 373 THR B C 1
ATOM 7890 O O . THR B 1 373 ? 12.555 -10.766 -7.906 1 92.31 373 THR B O 1
ATOM 7893 N N . VAL B 1 374 ? 13.672 -12.539 -8.648 1 93.44 374 VAL B N 1
ATOM 7894 C CA . VAL B 1 374 ? 13.578 -12.125 -10.047 1 93.44 374 VAL B CA 1
ATOM 7895 C C . VAL B 1 374 ? 12.117 -12.133 -10.492 1 93.44 374 VAL B C 1
ATOM 7897 O O . VAL B 1 374 ? 11.766 -11.5 -11.492 1 93.44 374 VAL B O 1
ATOM 7900 N N . LEU B 1 375 ? 11.281 -12.812 -9.758 1 95.44 375 LEU B N 1
ATOM 7901 C CA . LEU B 1 375 ? 9.859 -12.844 -10.07 1 95.44 375 LEU B CA 1
ATOM 7902 C C . LEU B 1 375 ? 9.266 -11.438 -10.047 1 95.44 375 LEU B C 1
ATOM 7904 O O . LEU B 1 375 ? 8.188 -11.203 -10.594 1 95.44 375 LEU B O 1
ATOM 7908 N N . THR B 1 376 ? 9.945 -10.484 -9.367 1 92.94 376 THR B N 1
ATOM 7909 C CA . THR B 1 376 ? 9.516 -9.094 -9.281 1 92.94 376 THR B CA 1
ATOM 7910 C C . THR B 1 376 ? 9.297 -8.508 -10.672 1 92.94 376 THR B C 1
ATOM 7912 O O . THR B 1 376 ? 8.453 -7.633 -10.859 1 92.94 376 THR B O 1
ATOM 7915 N N . PHE B 1 377 ? 9.969 -9.047 -11.648 1 95.06 377 PHE B N 1
ATOM 7916 C CA . PHE B 1 377 ? 10.016 -8.406 -12.953 1 95.06 377 PHE B CA 1
ATOM 7917 C C . PHE B 1 377 ? 9.109 -9.133 -13.945 1 95.06 377 PHE B C 1
ATOM 7919 O O . PHE B 1 377 ? 9.078 -8.797 -15.133 1 95.06 377 PHE B O 1
ATOM 7926 N N . MET B 1 378 ? 8.375 -10.094 -13.461 1 95.31 378 MET B N 1
ATOM 7927 C CA . MET B 1 378 ? 7.383 -10.758 -14.305 1 95.31 378 MET B CA 1
ATOM 7928 C C . MET B 1 378 ? 6.234 -9.812 -14.641 1 95.31 378 MET B C 1
ATOM 7930 O O . MET B 1 378 ? 6.016 -8.82 -13.945 1 95.31 378 MET B O 1
ATOM 7934 N N . ARG B 1 379 ? 5.617 -10.086 -15.703 1 91.38 379 ARG B N 1
ATOM 7935 C CA . ARG B 1 379 ? 4.477 -9.266 -16.094 1 91.38 379 ARG B CA 1
ATOM 7936 C C . ARG B 1 379 ? 3.312 -9.453 -15.125 1 91.38 379 ARG B C 1
ATOM 7938 O O . ARG B 1 379 ? 3.08 -10.555 -14.625 1 91.38 379 ARG B O 1
ATOM 7945 N N . PRO B 1 380 ? 2.539 -8.37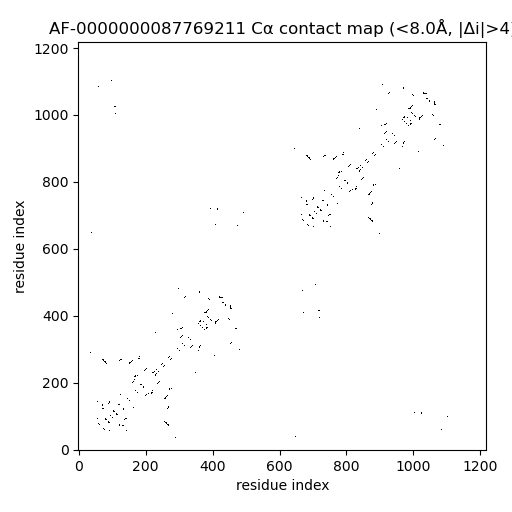5 -14.836 1 88.12 380 PRO B N 1
ATOM 7946 C CA . PRO B 1 380 ? 1.354 -8.523 -13.984 1 88.12 380 PRO B CA 1
ATOM 7947 C C . PRO B 1 380 ? 0.417 -9.625 -14.469 1 88.12 380 PRO B C 1
ATOM 7949 O O . PRO B 1 380 ? 0.171 -9.75 -15.672 1 88.12 380 PRO B O 1
ATOM 7952 N N . GLY B 1 381 ? -0.045 -10.43 -13.508 1 86.62 381 GLY B N 1
ATOM 7953 C CA . GLY B 1 381 ? -0.938 -11.523 -13.836 1 86.62 381 GLY B CA 1
ATOM 7954 C C . GLY B 1 381 ? -0.214 -12.844 -14.047 1 86.62 381 GLY B C 1
ATOM 7955 O O . GLY B 1 381 ? -0.84 -13.906 -14.078 1 86.62 381 GLY B O 1
ATOM 7956 N N . ALA B 1 382 ? 1.07 -12.805 -14.242 1 93.31 382 ALA B N 1
ATOM 7957 C CA . ALA B 1 382 ? 1.845 -14.031 -14.398 1 93.31 382 ALA B CA 1
ATOM 7958 C C . ALA B 1 382 ? 1.87 -14.836 -13.102 1 93.31 382 ALA B C 1
ATOM 7960 O O . ALA B 1 382 ? 1.541 -14.312 -12.031 1 93.31 382 ALA B O 1
ATOM 7961 N N . THR B 1 383 ? 2.223 -16.094 -13.211 1 96.06 383 THR B N 1
ATOM 7962 C CA . THR B 1 383 ? 2.254 -16.984 -12.062 1 96.06 383 THR B CA 1
ATOM 7963 C C . THR B 1 383 ? 3.691 -17.297 -11.656 1 96.06 383 THR B C 1
ATOM 7965 O O . THR B 1 383 ? 4.523 -17.641 -12.5 1 96.06 383 THR B O 1
ATOM 7968 N N . ALA B 1 384 ? 3.982 -17.094 -10.438 1 96.62 384 ALA B N 1
ATOM 7969 C CA . ALA B 1 384 ? 5.262 -17.531 -9.875 1 96.62 384 ALA B CA 1
ATOM 7970 C C . ALA B 1 384 ? 5.07 -18.641 -8.859 1 96.62 384 ALA B C 1
ATOM 7972 O O . ALA B 1 384 ? 4.328 -18.484 -7.883 1 96.62 384 ALA B O 1
ATOM 7973 N N . ILE B 1 385 ? 5.668 -19.781 -9.086 1 96.88 385 ILE B N 1
ATOM 7974 C CA . ILE B 1 385 ? 5.688 -20.906 -8.172 1 96.88 385 ILE B CA 1
ATOM 7975 C C . ILE B 1 385 ? 7.043 -20.984 -7.473 1 96.88 385 ILE B C 1
ATOM 7977 O O . ILE B 1 385 ? 8.055 -21.312 -8.102 1 96.88 385 ILE B O 1
ATOM 7981 N N . VAL B 1 386 ? 7.047 -20.688 -6.227 1 95.62 386 VAL B N 1
ATOM 7982 C CA . VAL B 1 386 ? 8.281 -20.672 -5.457 1 95.62 386 VAL B CA 1
ATOM 7983 C C . VAL B 1 386 ? 8.289 -21.812 -4.438 1 95.62 386 VAL B C 1
ATOM 7985 O O . VAL B 1 386 ? 7.363 -21.922 -3.633 1 95.62 386 VAL B O 1
ATOM 7988 N N . MET B 1 387 ? 9.391 -22.562 -4.41 1 96.12 387 MET B N 1
ATOM 7989 C CA . MET B 1 387 ? 9.477 -23.719 -3.516 1 96.12 387 MET B CA 1
ATOM 7990 C C . MET B 1 387 ? 9.539 -23.266 -2.059 1 96.12 387 MET B C 1
ATOM 7992 O O . MET B 1 387 ? 10.203 -22.281 -1.733 1 96.12 387 MET B O 1
ATOM 7996 N N . ASN B 1 388 ? 8.836 -24.031 -1.236 1 94.12 388 ASN B N 1
ATOM 7997 C CA . ASN B 1 388 ? 9.031 -23.938 0.206 1 94.12 388 ASN B CA 1
ATOM 7998 C C . ASN B 1 388 ? 10.188 -24.812 0.668 1 94.12 388 ASN B C 1
ATOM 8000 O O . ASN B 1 388 ? 10.844 -25.469 -0.146 1 94.12 388 ASN B O 1
ATOM 8004 N N . PHE B 1 389 ? 10.508 -24.75 1.974 1 93.25 389 PHE B N 1
ATOM 8005 C CA . PHE B 1 389 ? 11.406 -25.703 2.611 1 93.25 389 PHE B CA 1
ATOM 8006 C C . PHE B 1 389 ? 10.719 -26.391 3.781 1 93.25 389 PHE B C 1
ATOM 8008 O O . PHE B 1 389 ? 9.727 -25.891 4.316 1 93.25 389 PHE B O 1
ATOM 8015 N N . TRP B 1 390 ? 11.227 -27.516 4.094 1 93 390 TRP B N 1
ATOM 8016 C CA . TRP B 1 390 ? 10.625 -28.312 5.164 1 93 390 TRP B CA 1
ATOM 8017 C C . TRP B 1 390 ? 11.25 -27.953 6.512 1 93 390 TRP B C 1
ATOM 8019 O O . TRP B 1 390 ? 12.461 -27.781 6.617 1 93 390 TRP B O 1
ATOM 8029 N N . HIS B 1 391 ? 10.383 -27.828 7.5 1 92.88 391 HIS B N 1
ATOM 8030 C CA . HIS B 1 391 ? 10.805 -27.656 8.891 1 92.88 391 HIS B CA 1
ATOM 8031 C C . HIS B 1 391 ? 10.414 -28.859 9.742 1 92.88 391 HIS B C 1
ATOM 8033 O O . HIS B 1 391 ? 9.258 -28.984 10.156 1 92.88 391 HIS B O 1
ATOM 8039 N N . THR B 1 392 ? 11.383 -29.578 10.164 1 89.62 392 THR B N 1
ATOM 8040 C CA . THR B 1 392 ? 11.148 -30.875 10.797 1 89.62 392 THR B CA 1
ATOM 8041 C C . THR B 1 392 ? 10.547 -30.703 12.188 1 89.62 392 THR B C 1
ATOM 8043 O O . THR B 1 392 ? 9.617 -31.406 12.562 1 89.62 392 THR B O 1
ATOM 8046 N N . HIS B 1 393 ? 11.086 -29.797 12.969 1 90.38 393 HIS B N 1
ATOM 8047 C CA . HIS B 1 393 ? 10.578 -29.609 14.32 1 90.38 393 HIS B CA 1
ATOM 8048 C C . HIS B 1 393 ? 9.141 -29.094 14.305 1 90.38 393 HIS B C 1
ATOM 8050 O O . HIS B 1 393 ? 8.344 -29.453 15.172 1 90.38 393 HIS B O 1
ATOM 8056 N N . LEU B 1 394 ? 8.836 -28.312 13.336 1 88.19 394 LEU B N 1
ATOM 8057 C CA . LEU B 1 394 ? 7.48 -27.797 13.211 1 88.19 394 LEU B CA 1
ATOM 8058 C C . LEU B 1 394 ? 6.609 -28.766 12.406 1 88.19 394 LEU B C 1
ATOM 8060 O O . LEU B 1 394 ? 5.387 -28.609 12.367 1 88.19 394 LEU B O 1
ATOM 8064 N N . ASN B 1 395 ? 7.23 -29.688 11.812 1 90.56 395 ASN B N 1
ATOM 8065 C CA . ASN B 1 395 ? 6.562 -30.688 10.977 1 90.56 395 ASN B CA 1
ATOM 8066 C C . ASN B 1 395 ? 5.676 -30.031 9.922 1 90.56 395 ASN B C 1
ATOM 8068 O O . ASN B 1 395 ? 4.492 -30.344 9.82 1 90.56 395 ASN B O 1
ATOM 8072 N N . ARG B 1 396 ? 6.277 -29.125 9.172 1 91.19 396 ARG B N 1
ATOM 8073 C CA . ARG B 1 396 ? 5.504 -28.406 8.156 1 91.19 396 ARG B CA 1
ATOM 8074 C C . ARG B 1 396 ? 6.418 -27.781 7.113 1 91.19 396 ARG B C 1
ATOM 8076 O O . ARG B 1 396 ? 7.621 -27.625 7.34 1 91.19 396 ARG B O 1
ATOM 8083 N N . SER B 1 397 ? 5.82 -27.5 5.965 1 92.5 397 SER B N 1
ATOM 8084 C CA . SER B 1 397 ? 6.418 -26.672 4.922 1 92.5 397 SER B CA 1
ATOM 8085 C C . SER B 1 397 ? 6.391 -25.188 5.305 1 92.5 397 SER B C 1
ATOM 8087 O O . SER B 1 397 ? 5.406 -24.703 5.863 1 92.5 397 SER B O 1
ATOM 8089 N N . VAL B 1 398 ? 7.52 -24.516 5.051 1 90.44 398 VAL B N 1
ATOM 8090 C CA . VAL B 1 398 ? 7.637 -23.109 5.441 1 90.44 398 VAL B CA 1
ATOM 8091 C C . VAL B 1 398 ? 8.055 -22.266 4.238 1 90.44 398 VAL B C 1
ATOM 8093 O O . VAL B 1 398 ? 8.891 -22.688 3.436 1 90.44 398 VAL B O 1
ATOM 8096 N N . MET B 1 399 ? 7.453 -21.078 4.148 1 89.25 399 MET B N 1
ATOM 8097 C CA . MET B 1 399 ? 7.73 -20.141 3.061 1 89.25 399 MET B CA 1
ATOM 8098 C C . MET B 1 399 ? 8.977 -19.312 3.359 1 89.25 399 MET B C 1
ATOM 8100 O O . MET B 1 399 ? 9.125 -18.781 4.465 1 89.25 399 MET B O 1
ATOM 8104 N N . MET B 1 400 ? 9.781 -19.297 2.408 1 88.38 400 MET B N 1
ATOM 8105 C CA . MET B 1 400 ? 10.922 -18.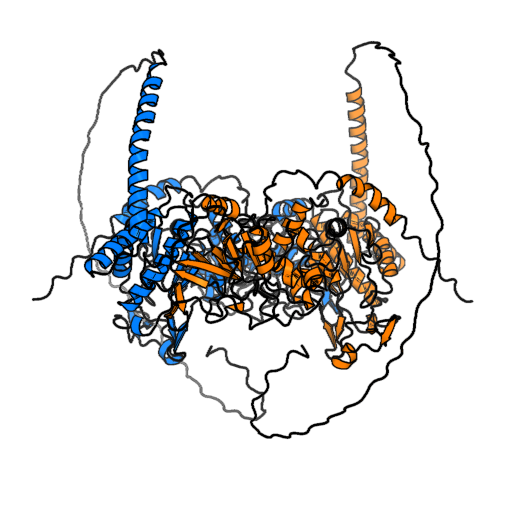391 2.516 1 88.38 400 MET B CA 1
ATOM 8106 C C . MET B 1 400 ? 10.609 -17.047 1.865 1 88.38 400 MET B C 1
ATOM 8108 O O . MET B 1 400 ? 9.938 -16.984 0.833 1 88.38 400 MET B O 1
ATOM 8112 N N . GLU B 1 401 ? 11.078 -15.961 2.398 1 82.38 401 GLU B N 1
ATOM 8113 C CA . GLU B 1 401 ? 10.961 -14.594 1.904 1 82.38 401 GLU B CA 1
ATOM 8114 C C . GLU B 1 401 ? 9.492 -14.18 1.773 1 82.38 401 GLU B C 1
ATOM 8116 O O . GLU B 1 401 ? 9.141 -13.414 0.877 1 82.38 401 GLU B O 1
ATOM 8121 N N . ASP B 1 402 ? 8.656 -14.773 2.498 1 78.25 402 ASP B N 1
ATOM 8122 C CA . ASP B 1 402 ? 7.23 -14.484 2.43 1 78.25 402 ASP B CA 1
ATOM 8123 C C . ASP B 1 402 ? 6.945 -13.016 2.738 1 78.25 402 ASP B C 1
ATOM 8125 O O . ASP B 1 402 ? 6.008 -12.43 2.189 1 78.25 402 ASP B O 1
ATOM 8129 N N . GLN B 1 403 ? 7.773 -12.461 3.471 1 74.88 403 GLN B N 1
ATOM 8130 C CA . GLN B 1 403 ? 7.598 -11.055 3.824 1 74.88 403 GLN B CA 1
ATOM 8131 C C . GLN B 1 403 ? 7.754 -10.156 2.602 1 74.88 403 GLN B C 1
ATOM 8133 O O . GLN B 1 403 ? 7.215 -9.047 2.564 1 74.88 403 GLN B O 1
ATOM 8138 N N . PHE B 1 404 ? 8.492 -10.68 1.588 1 77.75 404 PHE B N 1
ATOM 8139 C CA . PHE B 1 404 ? 8.711 -9.906 0.37 1 77.75 404 PHE B CA 1
ATOM 8140 C C . PHE B 1 404 ? 7.664 -10.242 -0.683 1 77.75 404 PHE B C 1
ATOM 8142 O O . PHE B 1 404 ? 6.984 -9.352 -1.202 1 77.75 404 PHE B O 1
ATOM 8149 N N . TYR B 1 405 ? 7.418 -11.492 -0.841 1 81.69 405 TYR B N 1
ATOM 8150 C CA . TYR B 1 405 ? 6.711 -11.93 -2.039 1 81.69 405 TYR B CA 1
ATOM 8151 C C . TYR B 1 405 ? 5.203 -11.812 -1.853 1 81.69 405 TYR B C 1
ATOM 8153 O O . TYR B 1 405 ? 4.461 -11.664 -2.826 1 81.69 405 TYR B O 1
ATOM 8161 N N . THR B 1 406 ? 4.762 -11.82 -0.634 1 72.12 406 THR B N 1
ATOM 8162 C CA . THR B 1 406 ? 3.326 -11.734 -0.394 1 72.12 406 THR B CA 1
ATOM 8163 C C . THR B 1 406 ? 2.797 -10.352 -0.768 1 72.12 406 THR B C 1
ATOM 8165 O O . THR B 1 406 ? 1.587 -10.164 -0.912 1 72.12 406 THR B O 1
ATOM 8168 N N . ASN B 1 407 ? 3.678 -9.43 -1 1 69.69 407 ASN B N 1
ATOM 8169 C CA . ASN B 1 407 ? 3.275 -8.07 -1.35 1 69.69 407 ASN B CA 1
ATOM 8170 C C . ASN B 1 407 ? 3.336 -7.836 -2.857 1 69.69 407 ASN B C 1
ATOM 8172 O O . ASN B 1 407 ? 3.045 -6.738 -3.332 1 69.69 407 ASN B O 1
ATOM 8176 N N . LEU B 1 408 ? 3.732 -8.883 -3.555 1 82.81 408 LEU B N 1
ATOM 8177 C CA . LEU B 1 408 ? 3.703 -8.797 -5.012 1 82.81 408 LEU B CA 1
ATOM 8178 C C . LEU B 1 408 ? 2.305 -9.086 -5.543 1 82.81 408 LEU B C 1
ATOM 8180 O O . LEU B 1 408 ? 2.092 -10.094 -6.227 1 82.81 408 LEU B O 1
ATOM 8184 N N . GLU B 1 409 ? 1.452 -8.156 -5.273 1 80.06 409 GLU B N 1
ATOM 8185 C CA . GLU B 1 409 ? 0.011 -8.328 -5.434 1 80.06 409 GLU B CA 1
ATOM 8186 C C . GLU B 1 409 ? -0.375 -8.43 -6.906 1 80.06 409 GLU B C 1
ATOM 8188 O O . GLU B 1 409 ? -1.479 -8.867 -7.234 1 80.06 409 GLU B O 1
ATOM 8193 N N . TYR B 1 410 ? 0.471 -8.109 -7.793 1 84.06 410 TYR B N 1
ATOM 8194 C CA . TYR B 1 410 ? 0.146 -8.133 -9.219 1 84.06 410 TYR B CA 1
ATOM 8195 C C . TYR B 1 410 ? 0.448 -9.5 -9.82 1 84.06 410 TYR B C 1
ATOM 8197 O O . TYR B 1 410 ? 0.123 -9.758 -10.977 1 84.06 410 TYR B O 1
ATOM 8205 N N . LEU B 1 411 ? 1.029 -10.375 -8.992 1 90 411 LEU B N 1
ATOM 8206 C CA . LEU B 1 411 ? 1.35 -11.719 -9.453 1 90 411 LEU B CA 1
ATOM 8207 C C . LEU B 1 411 ? 0.423 -12.75 -8.82 1 90 411 LEU B C 1
ATOM 8209 O O . LEU B 1 411 ? -0.122 -12.516 -7.738 1 90 411 LEU B O 1
ATOM 8213 N N . ASP B 1 412 ? 0.236 -13.812 -9.586 1 90.75 412 ASP B N 1
ATOM 8214 C CA . ASP B 1 412 ? -0.266 -15.031 -8.953 1 90.75 412 ASP B CA 1
ATOM 8215 C C . ASP B 1 412 ? 0.861 -15.805 -8.266 1 90.75 412 ASP B C 1
ATOM 8217 O O . ASP B 1 412 ? 1.426 -16.734 -8.852 1 90.75 412 ASP B O 1
ATOM 8221 N N . LEU B 1 413 ? 1.158 -15.391 -7.109 1 90.94 413 LEU B N 1
ATOM 8222 C CA . LEU B 1 413 ? 2.242 -16.016 -6.359 1 90.94 413 LEU B CA 1
ATOM 8223 C C . LEU B 1 413 ? 1.767 -17.297 -5.684 1 90.94 413 LEU B C 1
ATOM 8225 O O . LEU B 1 413 ? 0.789 -17.281 -4.93 1 90.94 413 LEU B O 1
ATOM 8229 N N . GLN B 1 414 ? 2.449 -18.391 -5.988 1 91.88 414 GLN B N 1
ATOM 8230 C CA . GLN B 1 414 ? 2.174 -19.688 -5.402 1 91.88 414 GLN B CA 1
ATOM 8231 C C . GLN B 1 414 ? 3.4 -20.234 -4.676 1 91.88 414 GLN B C 1
ATOM 8233 O O . GLN B 1 414 ? 4.453 -20.438 -5.285 1 91.88 414 GLN B O 1
ATOM 8238 N N . TYR B 1 415 ? 3.195 -20.453 -3.393 1 91.69 415 TYR B N 1
ATOM 8239 C CA . TYR B 1 415 ? 4.215 -21.219 -2.684 1 91.69 415 TYR B CA 1
ATOM 8240 C C . TYR B 1 415 ? 3.98 -22.719 -2.838 1 91.69 415 TYR B C 1
ATOM 8242 O O . TYR B 1 415 ? 2.848 -23.188 -2.719 1 91.69 415 TYR B O 1
ATOM 8250 N N . PHE B 1 416 ? 4.977 -23.406 -3.156 1 95.06 416 PHE B N 1
ATOM 8251 C CA . PHE B 1 416 ? 4.906 -24.844 -3.385 1 95.06 416 PHE B CA 1
ATOM 8252 C C . PHE B 1 416 ? 5.258 -25.625 -2.117 1 95.06 416 PHE B C 1
ATOM 8254 O O . PHE B 1 416 ? 6.426 -25.703 -1.738 1 95.06 416 PHE B O 1
ATOM 8261 N N . PRO B 1 417 ? 4.281 -26.172 -1.461 1 93.81 417 PRO B N 1
ATOM 8262 C CA . PRO B 1 417 ? 4.582 -26.922 -0.235 1 93.81 417 PRO B CA 1
ATOM 8263 C C . PRO B 1 417 ? 5.398 -28.188 -0.496 1 93.81 417 PRO B C 1
ATOM 8265 O O . PRO B 1 417 ? 5.188 -28.859 -1.505 1 93.81 417 PRO B O 1
ATOM 8268 N N . VAL B 1 418 ? 6.324 -28.438 0.404 1 94.81 418 VAL B N 1
ATOM 8269 C CA . VAL B 1 418 ? 7.172 -29.625 0.323 1 94.81 418 VAL B CA 1
ATOM 8270 C C . VAL B 1 418 ? 6.977 -30.484 1.569 1 94.81 418 VAL B C 1
ATOM 8272 O O . VAL B 1 418 ? 6.395 -30.031 2.559 1 94.81 418 VAL B O 1
ATOM 8275 N N . ASN B 1 419 ? 7.309 -31.688 1.456 1 92.19 419 ASN B N 1
ATOM 8276 C CA . ASN B 1 419 ? 7.367 -32.594 2.594 1 92.19 419 ASN B CA 1
ATOM 8277 C C . ASN B 1 419 ? 8.664 -33.406 2.602 1 92.19 419 ASN B C 1
ATOM 8279 O O . ASN B 1 419 ? 9.531 -33.188 1.756 1 92.19 419 ASN B O 1
ATOM 8283 N N . LEU B 1 420 ? 8.781 -34.312 3.582 1 90.5 420 LEU B N 1
ATOM 8284 C CA . LEU B 1 420 ? 10.039 -35.031 3.779 1 90.5 420 LEU B CA 1
ATOM 8285 C C . LEU B 1 420 ? 10.344 -35.938 2.58 1 90.5 420 LEU B C 1
ATOM 8287 O O . LEU B 1 420 ? 11.516 -36.156 2.254 1 90.5 420 LEU B O 1
ATOM 8291 N N . GLU B 1 421 ? 9.336 -36.406 1.906 1 92.44 421 GLU B N 1
ATOM 8292 C CA . GLU B 1 421 ? 9.539 -37.25 0.739 1 92.44 421 GLU B CA 1
ATOM 8293 C C . GLU B 1 421 ? 10.281 -36.5 -0.367 1 92.44 421 GLU B C 1
ATOM 8295 O O . GLU B 1 421 ? 11.016 -37.125 -1.15 1 92.44 421 GLU B O 1
ATOM 8300 N N . ASP B 1 422 ? 10.172 -35.25 -0.419 1 95.06 422 ASP B N 1
ATOM 8301 C CA . ASP B 1 422 ? 10.789 -34.406 -1.457 1 95.06 422 ASP B CA 1
ATOM 8302 C C . ASP B 1 422 ? 12.289 -34.25 -1.204 1 95.06 422 ASP B C 1
ATOM 8304 O O . ASP B 1 422 ? 12.992 -33.625 -2.006 1 95.06 422 ASP B O 1
ATOM 8308 N N . TYR B 1 423 ? 12.727 -34.75 -0.091 1 92.81 423 TYR B N 1
ATOM 8309 C CA . TYR B 1 423 ? 14.141 -34.688 0.247 1 92.81 423 TYR B CA 1
ATOM 8310 C C . TYR B 1 423 ? 14.805 -36.031 0.146 1 92.81 423 TYR B C 1
ATOM 8312 O O . TYR B 1 423 ? 16.016 -36.156 0.322 1 92.81 423 TYR B O 1
ATOM 8320 N N . GLN B 1 424 ? 13.969 -36.969 -0.177 1 90.88 424 GLN B N 1
ATOM 8321 C CA . GLN B 1 424 ? 14.508 -38.312 -0.329 1 90.88 424 GLN B CA 1
ATOM 8322 C C . GLN B 1 424 ? 15.211 -38.5 -1.673 1 90.88 424 GLN B C 1
ATOM 8324 O O . GLN B 1 424 ? 14.719 -38.031 -2.699 1 90.88 424 GLN B O 1
ATOM 8329 N N . GLY B 1 425 ? 16.344 -39.031 -1.71 1 86.12 425 GLY B N 1
ATOM 8330 C CA . GLY B 1 425 ? 17.062 -39.312 -2.939 1 86.12 425 GLY B CA 1
ATOM 8331 C C . GLY B 1 425 ? 17.953 -38.188 -3.4 1 86.12 425 GLY B C 1
ATOM 8332 O O . GLY B 1 425 ? 18.547 -38.25 -4.48 1 86.12 425 GLY B O 1
ATOM 8333 N N . THR B 1 426 ? 18.031 -37.125 -2.625 1 91.88 426 THR B N 1
ATOM 8334 C CA . THR B 1 426 ? 18.891 -36.031 -3.004 1 91.88 426 THR B CA 1
ATOM 8335 C C . THR B 1 426 ? 20.359 -36.406 -2.811 1 91.88 426 THR B C 1
ATOM 8337 O O . THR B 1 426 ? 20.688 -37.312 -2.023 1 91.88 426 THR B O 1
ATOM 8340 N N . SER B 1 427 ? 21.219 -35.781 -3.521 1 90.12 427 SER B N 1
ATOM 8341 C CA . SER B 1 427 ? 22.625 -36.156 -3.523 1 90.12 427 SER B CA 1
ATOM 8342 C C . SER B 1 427 ? 23.391 -35.438 -2.414 1 90.12 427 SER B C 1
ATOM 8344 O O . SER B 1 427 ? 24.516 -35.812 -2.074 1 90.12 427 SER B O 1
ATOM 8346 N N . ASP B 1 428 ? 22.828 -34.438 -1.825 1 87.56 428 ASP B N 1
ATOM 8347 C CA . ASP B 1 428 ? 23.578 -33.594 -0.932 1 87.56 428 ASP B CA 1
ATOM 8348 C C . ASP B 1 428 ? 23.359 -33.969 0.53 1 87.56 428 ASP B C 1
ATOM 8350 O O . ASP B 1 428 ? 24.094 -33.531 1.414 1 87.56 428 ASP B O 1
ATOM 8354 N N . ARG B 1 429 ? 22.312 -34.656 0.801 1 84.12 429 ARG B N 1
ATOM 8355 C CA . ARG B 1 429 ? 22.016 -35 2.191 1 84.12 429 ARG B CA 1
ATOM 8356 C C . ARG B 1 429 ? 22.859 -36.188 2.656 1 84.12 429 ARG B C 1
ATOM 8358 O O . ARG B 1 429 ? 23.141 -37.094 1.873 1 84.12 429 ARG B O 1
ATOM 8365 N N . PRO B 1 430 ? 23.281 -36.094 3.949 1 80.88 430 PRO B N 1
ATOM 8366 C CA . PRO B 1 430 ? 22.875 -35.156 5 1 80.88 430 PRO B CA 1
ATOM 8367 C C . PRO B 1 430 ? 23.766 -33.906 5.047 1 80.88 430 PRO B C 1
ATOM 8369 O O . PRO B 1 430 ? 23.547 -33 5.871 1 80.88 430 PRO B O 1
ATOM 8372 N N . GLU B 1 431 ? 24.812 -33.844 4.25 1 82.75 431 GLU B N 1
ATOM 8373 C CA . GLU B 1 431 ? 25.75 -32.719 4.285 1 82.75 431 GLU B CA 1
ATOM 8374 C C . GLU B 1 431 ? 25.328 -31.625 3.309 1 82.75 431 GLU B C 1
ATOM 8376 O O . GLU B 1 431 ? 26.031 -31.375 2.316 1 82.75 431 GLU B O 1
ATOM 8381 N N . CYS B 1 432 ? 24.281 -30.859 3.66 1 86.81 432 CYS B N 1
ATOM 8382 C CA . CYS B 1 432 ? 23.625 -29.922 2.746 1 86.81 432 CYS B CA 1
ATOM 8383 C C . CYS B 1 432 ? 24.297 -28.562 2.781 1 86.81 432 CYS B C 1
ATOM 8385 O O . CYS B 1 432 ? 23.969 -27.688 1.969 1 86.81 432 CYS B O 1
ATOM 8387 N N . GLU B 1 433 ? 25.156 -28.344 3.744 1 82.25 433 GLU B N 1
ATOM 8388 C CA . GLU B 1 433 ? 25.781 -27.031 3.865 1 82.25 433 GLU B CA 1
ATOM 8389 C C . GLU B 1 433 ? 27.078 -26.969 3.072 1 82.25 433 GLU B C 1
ATOM 8391 O O . GLU B 1 433 ? 27.953 -27.828 3.229 1 82.25 433 GLU B O 1
ATOM 8396 N N . LEU B 1 434 ? 27.141 -25.953 2.182 1 77.5 434 LEU B N 1
ATOM 8397 C CA . LEU B 1 434 ? 28.359 -25.734 1.406 1 77.5 434 LEU B CA 1
ATOM 8398 C C . LEU B 1 434 ? 29.359 -24.906 2.197 1 77.5 434 LEU B C 1
ATOM 8400 O O . LEU B 1 434 ? 29 -23.891 2.803 1 77.5 434 LEU B O 1
ATOM 8404 N N . VAL B 1 435 ? 30.516 -25.422 2.385 1 73.94 435 VAL B N 1
ATOM 8405 C CA . VAL B 1 435 ? 31.578 -24.688 3.061 1 73.94 435 VAL B CA 1
ATOM 8406 C C . VAL B 1 435 ? 32.656 -24.266 2.045 1 73.94 435 VAL B C 1
ATOM 8408 O O . VAL B 1 435 ? 32.75 -24.859 0.964 1 73.94 435 VAL B O 1
ATOM 8411 N N . PRO B 1 436 ? 33.281 -23.141 2.375 1 71.75 436 PRO B N 1
ATOM 8412 C CA . PRO B 1 436 ? 34.344 -22.719 1.456 1 71.75 436 PRO B CA 1
ATOM 8413 C C . PRO B 1 436 ? 35.281 -23.859 1.074 1 71.75 436 PRO B C 1
ATOM 8415 O O . PRO B 1 436 ? 35.594 -24.703 1.917 1 71.75 436 PRO B O 1
ATOM 8418 N N . GLY B 1 437 ? 35.688 -23.984 -0.25 1 70.56 437 GLY B N 1
ATOM 8419 C CA . GLY B 1 437 ? 36.562 -25 -0.769 1 70.56 437 GLY B CA 1
ATOM 8420 C C . GLY B 1 437 ? 35.844 -26.203 -1.354 1 70.56 437 GLY B C 1
ATOM 8421 O O . GLY B 1 437 ? 36.469 -27.219 -1.668 1 70.56 437 GLY B O 1
ATOM 8422 N N . GLY B 1 438 ? 34.531 -26.094 -1.461 1 67.56 438 GLY B N 1
ATOM 8423 C CA . GLY B 1 438 ? 33.719 -27.109 -2.105 1 67.56 438 GLY B CA 1
ATOM 8424 C C . GLY B 1 438 ? 33.312 -28.234 -1.167 1 67.56 438 GLY B C 1
ATOM 8425 O O . GLY B 1 438 ? 32.719 -29.234 -1.593 1 67.56 438 GLY B O 1
ATOM 8426 N N . MET B 1 439 ? 33.719 -28.078 0.088 1 74.31 439 MET B N 1
ATOM 8427 C CA . MET B 1 439 ? 33.406 -29.125 1.062 1 74.31 439 MET B CA 1
ATOM 8428 C C . MET B 1 439 ? 31.984 -28.906 1.612 1 74.31 439 MET B C 1
ATOM 8430 O O . MET B 1 439 ? 31.453 -27.797 1.572 1 74.31 439 MET B O 1
ATOM 8434 N N . ARG B 1 440 ? 31.281 -30.062 1.844 1 79.56 440 ARG B N 1
ATOM 8435 C CA . ARG B 1 440 ? 29.938 -30.047 2.416 1 79.56 440 ARG B CA 1
ATOM 8436 C C . ARG B 1 440 ? 29.953 -30.5 3.873 1 79.56 440 ARG B C 1
ATOM 8438 O O . ARG B 1 440 ? 30.781 -31.344 4.258 1 79.56 440 ARG B O 1
ATOM 8445 N N . ARG B 1 441 ? 29.266 -29.75 4.652 1 80.81 441 ARG B N 1
ATOM 8446 C CA . ARG B 1 441 ? 29.078 -30.156 6.043 1 80.81 441 ARG B CA 1
ATOM 8447 C C . ARG B 1 441 ? 27.594 -30.344 6.367 1 80.81 441 ARG B C 1
ATOM 8449 O O . ARG B 1 441 ? 26.734 -30.031 5.551 1 80.81 441 ARG B O 1
ATOM 8456 N N . HIS B 1 442 ? 27.438 -30.953 7.496 1 80.56 442 HIS B N 1
ATOM 8457 C CA . HIS B 1 442 ? 26.062 -31.109 7.965 1 80.56 442 HIS B CA 1
ATOM 8458 C C . HIS B 1 442 ? 25.359 -29.766 8.07 1 80.56 442 HIS B C 1
ATOM 8460 O O . HIS B 1 442 ? 25.984 -28.766 8.438 1 80.56 442 HIS B O 1
ATOM 8466 N N . ASP B 1 443 ? 24.125 -29.781 7.676 1 77.12 443 ASP B N 1
ATOM 8467 C CA . ASP B 1 443 ? 23.312 -28.562 7.676 1 77.12 443 ASP B CA 1
ATOM 8468 C C . ASP B 1 443 ? 23.156 -28.016 9.086 1 77.12 443 ASP B C 1
ATOM 8470 O O . ASP B 1 443 ? 22.406 -28.562 9.891 1 77.12 443 ASP B O 1
ATOM 8474 N N . SER B 1 444 ? 23.875 -26.938 9.336 1 77.31 444 SER B N 1
ATOM 8475 C CA . SER B 1 444 ? 23.859 -26.359 10.672 1 77.31 444 SER B CA 1
ATOM 8476 C C . SER B 1 444 ? 22.469 -25.891 11.055 1 77.31 444 SER B C 1
ATOM 8478 O O . SER B 1 444 ? 22.078 -25.984 12.219 1 77.31 444 SER B O 1
ATOM 8480 N N . ARG B 1 445 ? 21.719 -25.469 10.203 1 80.31 445 ARG B N 1
ATOM 8481 C CA . ARG B 1 445 ? 20.359 -25 10.5 1 80.31 445 ARG B CA 1
ATOM 8482 C C . ARG B 1 445 ? 19.453 -26.156 10.883 1 80.31 445 ARG B C 1
ATOM 8484 O O . ARG B 1 445 ? 18.562 -26.016 11.727 1 80.31 445 ARG B O 1
ATOM 8491 N N . TYR B 1 446 ? 19.703 -27.219 10.203 1 78.62 446 TYR B N 1
ATOM 8492 C CA . TYR B 1 446 ? 18.938 -28.406 10.578 1 78.62 446 TYR B CA 1
ATOM 8493 C C . TYR B 1 446 ? 19.234 -28.812 12.016 1 78.62 446 TYR B C 1
ATOM 8495 O O . TYR B 1 446 ? 18.312 -29.141 12.773 1 78.62 446 TYR B O 1
ATOM 8503 N N . ASP B 1 447 ? 20.484 -28.766 12.32 1 78.69 447 ASP B N 1
ATOM 8504 C CA . ASP B 1 447 ? 20.891 -29.141 13.664 1 78.69 447 ASP B CA 1
ATOM 8505 C C . ASP B 1 447 ? 20.312 -28.203 14.711 1 78.69 447 ASP B C 1
ATOM 8507 O O . ASP B 1 447 ? 19.875 -28.625 15.773 1 78.69 447 ASP B O 1
ATOM 8511 N N . GLN B 1 448 ? 20.266 -26.984 14.328 1 80.19 448 GLN B N 1
ATOM 8512 C CA . GLN B 1 448 ? 19.828 -25.953 15.258 1 80.19 448 GLN B CA 1
ATOM 8513 C C . GLN B 1 448 ? 18.297 -25.922 15.359 1 80.19 448 GLN B C 1
ATOM 8515 O O . GLN B 1 448 ? 17.75 -25.859 16.453 1 80.19 448 GLN B O 1
ATOM 8520 N N . SER B 1 449 ? 17.578 -25.969 14.211 1 81.31 449 SER B N 1
ATOM 8521 C CA . SER B 1 449 ? 16.156 -25.656 14.234 1 81.31 449 SER B CA 1
ATOM 8522 C C . SER B 1 449 ? 15.336 -26.766 13.57 1 81.31 449 SER B C 1
ATOM 8524 O O . SER B 1 449 ? 14.102 -26.766 13.648 1 81.31 449 SER B O 1
ATOM 8526 N N . GLY B 1 450 ? 16.047 -27.734 12.969 1 86.19 450 GLY B N 1
ATOM 8527 C CA . GLY B 1 450 ? 15.32 -28.75 12.242 1 86.19 450 GLY B CA 1
ATOM 8528 C C . GLY B 1 450 ? 14.883 -28.312 10.852 1 86.19 450 GLY B C 1
ATOM 8529 O O . GLY B 1 450 ? 14.109 -29 10.188 1 86.19 450 GLY B O 1
ATOM 8530 N N . ALA B 1 451 ? 15.352 -27.172 10.414 1 89.56 451 ALA B N 1
ATOM 8531 C CA . ALA B 1 451 ? 14.953 -26.625 9.125 1 89.56 451 ALA B CA 1
ATOM 8532 C C . ALA B 1 451 ? 15.867 -27.125 8.008 1 89.56 451 ALA B C 1
ATOM 8534 O O . ALA B 1 451 ? 17.094 -27.047 8.117 1 89.56 451 ALA B O 1
ATOM 8535 N N . LEU B 1 452 ? 15.297 -27.672 7 1 90.69 452 LEU B N 1
ATOM 8536 C CA . LEU B 1 452 ? 16.047 -28.125 5.836 1 90.69 452 LEU B CA 1
ATOM 8537 C C . LEU B 1 452 ? 16.203 -27 4.812 1 90.69 452 LEU B C 1
ATOM 8539 O O . LEU B 1 452 ? 15.898 -27.188 3.633 1 90.69 452 LEU B O 1
ATOM 8543 N N . VAL B 1 453 ? 16.781 -25.875 5.242 1 88.62 453 VAL B N 1
ATOM 8544 C CA . VAL B 1 453 ? 16.797 -24.641 4.461 1 88.62 453 VAL B CA 1
ATOM 8545 C C . VAL B 1 453 ? 17.953 -24.672 3.48 1 88.62 453 VAL B C 1
ATOM 8547 O O . VAL B 1 453 ? 17.969 -23.922 2.496 1 88.62 453 VAL B O 1
ATOM 8550 N N . ASN B 1 454 ? 18.891 -25.609 3.66 1 89.88 454 ASN B N 1
ATOM 8551 C CA . ASN B 1 454 ? 20.062 -25.625 2.791 1 89.88 454 ASN B CA 1
ATOM 8552 C C . ASN B 1 454 ? 20.062 -26.844 1.869 1 89.88 454 ASN B C 1
ATOM 8554 O O . ASN B 1 454 ? 20.812 -26.906 0.9 1 89.88 454 ASN B O 1
ATOM 8558 N N . CYS B 1 455 ? 19.203 -27.766 2.117 1 92 455 CYS B N 1
ATOM 8559 C CA . CYS B 1 455 ? 19.234 -29.031 1.412 1 92 455 CYS B CA 1
ATOM 8560 C C . CYS B 1 455 ? 18.5 -28.938 0.082 1 92 455 CYS B C 1
ATOM 8562 O O . CYS B 1 455 ? 17.578 -28.141 -0.063 1 92 455 CYS B O 1
ATOM 8564 N N . ASN B 1 456 ? 18.938 -29.781 -0.793 1 94.19 456 ASN B N 1
ATOM 8565 C CA . ASN B 1 456 ? 18.312 -29.875 -2.113 1 94.19 456 ASN B CA 1
ATOM 8566 C C . ASN B 1 456 ? 16.984 -30.625 -2.059 1 94.19 456 ASN B C 1
ATOM 8568 O O . ASN B 1 456 ? 16.641 -31.203 -1.029 1 94.19 456 ASN B O 1
ATOM 8572 N N . LEU B 1 457 ? 16.25 -30.484 -3.158 1 95.81 457 LEU B N 1
ATOM 8573 C CA . LEU B 1 457 ? 14.969 -31.172 -3.328 1 95.81 457 LEU B CA 1
ATOM 8574 C C . LEU B 1 457 ? 15.031 -32.156 -4.5 1 95.81 457 LEU B C 1
ATOM 8576 O O . LEU B 1 457 ? 15.836 -31.953 -5.422 1 95.81 457 LEU B O 1
ATOM 8580 N N . TRP B 1 458 ? 14.266 -33.156 -4.359 1 96.5 458 TRP B N 1
ATOM 8581 C CA . TRP B 1 458 ? 14 -34.094 -5.438 1 96.5 458 TRP B CA 1
ATOM 8582 C C . TRP B 1 458 ? 12.516 -34.406 -5.535 1 96.5 458 TRP B C 1
ATOM 8584 O O . TRP B 1 458 ? 11.938 -35 -4.625 1 96.5 458 TRP B O 1
ATOM 8594 N N . LEU B 1 459 ? 11.93 -34.031 -6.676 1 96.56 459 LEU B N 1
ATOM 8595 C CA . LEU B 1 459 ? 10.5 -34.281 -6.844 1 96.56 459 LEU B CA 1
ATOM 8596 C C . LEU B 1 459 ? 10.258 -35.656 -7.418 1 96.56 459 LEU B C 1
ATOM 8598 O O . LEU B 1 459 ? 10.32 -35.875 -8.633 1 96.56 459 LEU B O 1
ATOM 8602 N N . GLY B 1 460 ? 9.977 -36.562 -6.473 1 95.06 460 GLY B N 1
ATOM 8603 C CA . GLY B 1 460 ? 9.586 -37.906 -6.898 1 95.06 460 GLY B CA 1
ATOM 8604 C C . GLY B 1 460 ? 8.172 -37.969 -7.445 1 95.06 460 GLY B C 1
ATOM 8605 O O . GLY B 1 460 ? 7.688 -37 -8.031 1 95.06 460 GLY B O 1
ATOM 8606 N N . LYS B 1 461 ? 7.555 -39.062 -7.312 1 93.5 461 LYS B N 1
ATOM 8607 C CA . LYS B 1 461 ? 6.23 -39.281 -7.891 1 93.5 461 LYS B CA 1
ATOM 8608 C C . LYS B 1 461 ? 5.215 -38.312 -7.309 1 93.5 461 LYS B C 1
ATOM 8610 O O . LYS B 1 461 ? 4.504 -37.625 -8.055 1 93.5 461 LYS B O 1
ATOM 8615 N N . GLN B 1 462 ? 5.207 -38.219 -6 1 90.88 462 GLN B N 1
ATOM 8616 C CA . GLN B 1 462 ? 4.23 -37.375 -5.348 1 90.88 462 GLN B CA 1
ATOM 8617 C C . GLN B 1 462 ? 4.551 -35.906 -5.582 1 90.88 462 GLN B C 1
ATOM 8619 O O . GLN B 1 462 ? 3.646 -35.094 -5.816 1 90.88 462 GLN B O 1
ATOM 8624 N N . GLY B 1 463 ? 5.836 -35.562 -5.488 1 93.75 463 GLY B N 1
ATOM 8625 C CA . GLY B 1 463 ? 6.246 -34.219 -5.762 1 93.75 463 GLY B CA 1
ATOM 8626 C C . GLY B 1 463 ? 5.965 -33.781 -7.188 1 93.75 463 GLY B C 1
ATOM 8627 O O . GLY B 1 463 ? 5.547 -32.625 -7.43 1 93.75 463 GLY B O 1
ATOM 8628 N N . MET B 1 464 ? 6.16 -34.688 -8.078 1 94.62 464 MET B N 1
ATOM 8629 C CA . MET B 1 464 ? 5.891 -34.406 -9.492 1 94.62 464 MET B CA 1
ATOM 8630 C C . MET B 1 464 ? 4.398 -34.219 -9.727 1 94.62 464 MET B C 1
ATOM 8632 O O . MET B 1 464 ? 4.008 -33.312 -10.461 1 94.62 464 MET B O 1
ATOM 8636 N N . ALA B 1 465 ? 3.586 -35.031 -9.102 1 90.88 465 ALA B N 1
ATOM 8637 C CA . ALA B 1 465 ? 2.141 -34.844 -9.219 1 90.88 465 ALA B CA 1
ATOM 8638 C C . ALA B 1 465 ? 1.696 -33.5 -8.688 1 90.88 465 ALA B C 1
ATOM 8640 O O . ALA B 1 465 ? 0.835 -32.844 -9.273 1 90.88 465 ALA B O 1
ATOM 8641 N N . ARG B 1 466 ? 2.266 -33.125 -7.602 1 93.56 466 ARG B N 1
ATOM 8642 C CA . ARG B 1 466 ? 1.973 -31.812 -7.02 1 93.56 466 ARG B CA 1
ATOM 8643 C C . ARG B 1 466 ? 2.381 -30.688 -7.965 1 93.56 466 ARG B C 1
ATOM 8645 O O . ARG B 1 466 ? 1.601 -29.766 -8.219 1 93.56 466 ARG B O 1
ATOM 8652 N N . MET B 1 467 ? 3.549 -30.766 -8.508 1 95.62 467 MET B N 1
ATOM 8653 C CA . MET B 1 467 ? 4.043 -29.766 -9.453 1 95.62 467 MET B CA 1
ATOM 8654 C C . MET B 1 467 ? 3.145 -29.688 -10.68 1 95.62 467 MET B C 1
ATOM 8656 O O . MET B 1 467 ? 2.801 -28.609 -11.141 1 95.62 467 MET B O 1
ATOM 8660 N N . GLN B 1 468 ? 2.785 -30.812 -11.172 1 92.12 468 GLN B N 1
ATOM 8661 C CA . GLN B 1 468 ? 1.885 -30.844 -12.32 1 92.12 468 GLN B CA 1
ATOM 8662 C C . GLN B 1 468 ? 0.571 -30.141 -12.016 1 92.12 468 GLN B C 1
ATOM 8664 O O . GLN B 1 468 ? 0.051 -29.391 -12.844 1 92.12 468 GLN B O 1
ATOM 8669 N N . ASN B 1 469 ? 0.046 -30.375 -10.852 1 90.12 469 ASN B N 1
ATOM 8670 C CA . ASN B 1 469 ? -1.188 -29.703 -10.453 1 90.12 469 ASN B CA 1
ATOM 8671 C C . ASN B 1 469 ? -1.019 -28.188 -10.43 1 90.12 469 ASN B C 1
ATOM 8673 O O . ASN B 1 469 ? -1.873 -27.453 -10.93 1 90.12 469 ASN B O 1
ATOM 8677 N N . TYR B 1 470 ? 0.04 -27.703 -9.82 1 94.31 470 TYR B N 1
ATOM 8678 C CA . TYR B 1 470 ? 0.309 -26.266 -9.75 1 94.31 470 TYR B CA 1
ATOM 8679 C C . TYR B 1 470 ? 0.402 -25.656 -11.141 1 94.31 470 TYR B C 1
ATOM 8681 O O . TYR B 1 470 ? -0.18 -24.609 -11.406 1 94.31 470 TYR B O 1
ATOM 8689 N N . VAL B 1 471 ? 1.062 -26.344 -12.016 1 94.88 471 VAL B N 1
ATOM 8690 C CA . VAL B 1 471 ? 1.237 -25.828 -13.375 1 94.88 471 VAL B CA 1
ATOM 8691 C C . VAL B 1 471 ? -0.085 -25.922 -14.133 1 94.88 471 VAL B C 1
ATOM 8693 O O . VAL B 1 471 ? -0.424 -25.031 -14.906 1 94.88 471 VAL B O 1
ATOM 8696 N N . ASP B 1 472 ? -0.831 -27 -13.938 1 90.12 472 ASP B N 1
ATOM 8697 C CA . ASP B 1 472 ? -2.141 -27.125 -14.562 1 90.12 472 ASP B CA 1
ATOM 8698 C C . ASP B 1 472 ? -3.045 -25.953 -14.195 1 90.12 472 ASP B C 1
ATOM 8700 O O . ASP B 1 472 ? -3.697 -25.359 -15.07 1 90.12 472 ASP B O 1
ATOM 8704 N N . GLN B 1 473 ? -3.072 -25.672 -12.914 1 89.06 473 GLN B N 1
ATOM 8705 C CA . GLN B 1 473 ? -3.895 -24.562 -12.453 1 89.06 473 GLN B CA 1
ATOM 8706 C C . GLN B 1 473 ? -3.408 -23.234 -13.047 1 89.06 473 GLN B C 1
ATOM 8708 O O . GLN B 1 473 ? -4.215 -22.391 -13.445 1 89.06 473 GLN B O 1
ATOM 8713 N N . ALA B 1 474 ? -2.145 -23.062 -13.094 1 93.5 474 ALA B N 1
ATOM 8714 C CA . ALA B 1 474 ? -1.57 -21.844 -13.68 1 93.5 474 ALA B CA 1
ATOM 8715 C C . ALA B 1 474 ? -1.905 -21.75 -15.164 1 93.5 474 ALA B C 1
ATOM 8717 O O . ALA B 1 474 ? -2.23 -20.656 -15.656 1 93.5 474 ALA B O 1
ATOM 8718 N N . MET B 1 475 ? -1.815 -22.859 -15.852 1 91.75 475 MET B N 1
ATOM 8719 C CA . MET B 1 475 ? -2.115 -22.906 -17.281 1 91.75 475 MET B CA 1
ATOM 8720 C C . MET B 1 475 ? -3.59 -22.609 -17.531 1 91.75 475 MET B C 1
ATOM 8722 O O . MET B 1 475 ? -3.938 -21.969 -18.531 1 91.75 475 MET B O 1
ATOM 8726 N N . LEU B 1 476 ? -4.395 -23.109 -16.672 1 88 476 LEU B N 1
ATOM 8727 C CA . LEU B 1 476 ? -5.82 -22.812 -16.781 1 88 476 LEU B CA 1
ATOM 8728 C C . LEU B 1 476 ? -6.062 -21.312 -16.656 1 88 476 LEU B C 1
ATOM 8730 O O . LEU B 1 476 ? -6.82 -20.734 -17.438 1 88 476 LEU B O 1
ATOM 8734 N N . ARG B 1 477 ? -5.457 -20.656 -15.695 1 89.12 477 ARG B N 1
ATOM 8735 C CA . ARG B 1 477 ? -5.598 -19.219 -15.508 1 89.12 477 ARG B CA 1
ATOM 8736 C C . ARG B 1 477 ? -5.047 -18.453 -16.703 1 89.12 477 ARG B C 1
ATOM 8738 O O . ARG B 1 477 ? -5.645 -17.469 -17.156 1 89.12 477 ARG B O 1
ATOM 8745 N N . TRP B 1 478 ? -3.904 -18.938 -17.125 1 90.19 478 TRP B N 1
ATOM 8746 C CA . TRP B 1 478 ? -3.318 -18.312 -18.312 1 90.19 478 TRP B CA 1
ATOM 8747 C C . TRP B 1 478 ? -4.266 -18.406 -19.5 1 90.19 478 TRP B C 1
ATOM 8749 O O . TRP B 1 478 ? -4.492 -17.422 -20.203 1 90.19 478 TRP B O 1
ATOM 8759 N N . ALA B 1 479 ? -4.805 -19.594 -19.734 1 87.56 479 ALA B N 1
ATOM 8760 C CA . ALA B 1 479 ? -5.723 -19.828 -20.859 1 87.56 479 ALA B CA 1
ATOM 8761 C C . ALA B 1 479 ? -6.957 -18.938 -20.734 1 87.56 479 ALA B C 1
ATOM 8763 O O . ALA B 1 479 ? -7.426 -18.391 -21.734 1 87.56 479 ALA B O 1
ATOM 8764 N N . ALA B 1 480 ? -7.422 -18.859 -19.547 1 81.56 480 ALA B N 1
ATOM 8765 C CA . ALA B 1 480 ? -8.594 -18.016 -19.297 1 81.56 480 ALA B CA 1
ATOM 8766 C C . ALA B 1 480 ? -8.281 -16.547 -19.578 1 81.56 480 ALA B C 1
ATOM 8768 O O . ALA B 1 480 ? -9.094 -15.828 -20.172 1 81.56 480 ALA B O 1
ATOM 8769 N N . ARG B 1 481 ? -7.152 -16.078 -19.188 1 80.75 481 ARG B N 1
ATOM 8770 C CA . ARG B 1 481 ? -6.746 -14.68 -19.344 1 80.75 481 ARG B CA 1
ATOM 8771 C C . ARG B 1 481 ? -6.516 -14.328 -20.812 1 80.75 481 ARG B C 1
ATOM 8773 O O . ARG B 1 481 ? -6.812 -13.211 -21.234 1 80.75 481 ARG B O 1
ATOM 8780 N N . PHE B 1 482 ? -5.996 -15.273 -21.531 1 80.19 482 PHE B N 1
ATOM 8781 C CA . PHE B 1 482 ? -5.609 -14.977 -22.906 1 80.19 482 PHE B CA 1
ATOM 8782 C C . PHE B 1 482 ? -6.648 -15.508 -23.891 1 80.19 482 PHE B C 1
ATOM 8784 O O . PHE B 1 482 ? -6.523 -15.312 -25.109 1 80.19 482 PHE B O 1
ATOM 8791 N N . GLY B 1 483 ? -7.613 -16.141 -23.375 1 75.75 483 GLY B N 1
ATOM 8792 C CA . GLY B 1 483 ? -8.625 -16.75 -24.234 1 75.75 483 GLY B CA 1
ATOM 8793 C C . GLY B 1 483 ? -8.086 -17.875 -25.078 1 75.75 483 GLY B C 1
ATOM 8794 O O . GLY B 1 483 ? -8.5 -18.047 -26.234 1 75.75 483 GLY B O 1
ATOM 8795 N N . ARG B 1 484 ? -7.059 -18.547 -24.672 1 83 484 ARG B N 1
ATOM 8796 C CA . ARG B 1 484 ? -6.371 -19.594 -25.422 1 83 484 ARG B CA 1
ATOM 8797 C C . ARG B 1 484 ? -6.559 -20.953 -24.75 1 83 484 ARG B C 1
ATOM 8799 O O . ARG B 1 484 ? -5.578 -21.625 -24.406 1 83 484 ARG B O 1
ATOM 8806 N N . PHE B 1 485 ? -7.77 -21.422 -24.703 1 81.25 485 PHE B N 1
ATOM 8807 C CA . PHE B 1 485 ? -8.062 -22.703 -24.062 1 81.25 485 PHE B CA 1
ATOM 8808 C C . PHE B 1 485 ? -7.527 -23.859 -24.891 1 81.25 485 PHE B C 1
ATOM 8810 O O . PHE B 1 485 ? -7.445 -24.984 -24.422 1 81.25 485 PHE B O 1
ATOM 8817 N N . ASP B 1 486 ? -7.16 -23.516 -26.125 1 83.31 486 ASP B N 1
ATOM 8818 C CA . ASP B 1 486 ? -6.59 -24.516 -27.031 1 83.31 486 ASP B CA 1
ATOM 8819 C C . ASP B 1 486 ? -5.285 -25.078 -26.469 1 83.31 486 ASP B C 1
ATOM 8821 O O . ASP B 1 486 ? -4.906 -26.203 -26.766 1 83.31 486 ASP B O 1
ATOM 8825 N N . VAL B 1 487 ? -4.656 -24.344 -25.594 1 86.62 487 VAL B N 1
ATOM 8826 C CA . VAL B 1 487 ? -3.373 -24.766 -25.047 1 86.62 487 VAL B CA 1
ATOM 8827 C C . VAL B 1 487 ? -3.584 -25.938 -24.094 1 86.62 487 VAL B C 1
ATOM 8829 O O . VAL B 1 487 ? -2.633 -26.656 -23.766 1 86.62 487 VAL B O 1
ATOM 8832 N N . LEU B 1 488 ? -4.793 -26.141 -23.688 1 86.75 488 LEU B N 1
ATOM 8833 C CA . LEU B 1 488 ? -5.113 -27.188 -22.734 1 86.75 488 LEU B CA 1
ATOM 8834 C C . LEU B 1 488 ? -5.523 -28.469 -23.453 1 86.75 488 LEU B C 1
ATOM 8836 O O . LEU B 1 488 ? -5.594 -29.531 -22.844 1 86.75 488 LEU B O 1
ATOM 8840 N N . GLU B 1 489 ? -5.754 -28.391 -24.75 1 83.44 489 GLU B N 1
ATOM 8841 C CA . GLU B 1 489 ? -6.348 -29.484 -25.516 1 83.44 489 GLU B CA 1
ATOM 8842 C C . GLU B 1 489 ? -5.434 -30.703 -25.547 1 83.44 489 GLU B C 1
ATOM 8844 O O . GLU B 1 489 ? -5.895 -31.828 -25.359 1 83.44 489 GLU B O 1
ATOM 8849 N N . PRO B 1 490 ? -4.148 -30.469 -25.734 1 81.19 490 PRO B N 1
ATOM 8850 C CA . PRO B 1 490 ? -3.291 -31.656 -25.734 1 81.19 490 PRO B CA 1
ATOM 8851 C C . PRO B 1 490 ? -3.375 -32.438 -24.422 1 81.19 490 PRO B C 1
ATOM 8853 O O . PRO B 1 490 ? -3.348 -33.688 -24.438 1 81.19 490 PRO B O 1
ATOM 8856 N N . LEU B 1 491 ? -3.426 -31.734 -23.391 1 80.38 491 LEU B N 1
ATOM 8857 C CA . LEU B 1 491 ? -3.568 -32.406 -22.094 1 80.38 491 LEU B CA 1
ATOM 8858 C C . LEU B 1 491 ? -4.879 -33.156 -22.016 1 80.38 491 LEU B C 1
ATOM 8860 O O . LEU B 1 491 ? -4.914 -34.281 -21.516 1 80.38 491 LEU B O 1
ATOM 8864 N N . ARG B 1 492 ? -5.871 -32.625 -22.5 1 77.5 492 ARG B N 1
ATOM 8865 C CA . ARG B 1 492 ? -7.18 -33.25 -22.516 1 77.5 492 ARG B CA 1
ATOM 8866 C C . ARG B 1 492 ? -7.145 -34.562 -23.328 1 77.5 492 ARG B C 1
ATOM 8868 O O . ARG B 1 492 ? -7.676 -35.562 -22.906 1 77.5 492 ARG B O 1
ATOM 8875 N N . GLN B 1 493 ? -6.508 -34.438 -24.453 1 78.19 493 GLN B N 1
ATOM 8876 C CA . GLN B 1 493 ? -6.41 -35.594 -25.359 1 78.19 493 GLN B CA 1
ATOM 8877 C C . GLN B 1 493 ? -5.582 -36.719 -24.734 1 78.19 493 GLN B C 1
ATOM 8879 O O . GLN B 1 493 ? -5.941 -37.875 -24.828 1 78.19 493 GLN B O 1
ATOM 8884 N N . GLN B 1 494 ? -4.527 -36.281 -24.141 1 77 494 GLN B N 1
ATOM 8885 C CA . GLN B 1 494 ? -3.676 -37.281 -23.484 1 77 494 GLN B CA 1
ATOM 8886 C C . GLN B 1 494 ? -4.43 -38 -22.375 1 77 494 GLN B C 1
ATOM 8888 O O . GLN B 1 494 ? -4.348 -39.219 -22.25 1 77 494 GLN B O 1
ATOM 8893 N N . ARG B 1 495 ? -5.117 -37.312 -21.688 1 74.19 495 ARG B N 1
ATOM 8894 C CA . ARG B 1 495 ? -5.855 -37.906 -20.578 1 74.19 495 ARG B CA 1
ATOM 8895 C C . ARG B 1 495 ? -6.992 -38.781 -21.062 1 74.19 495 ARG B C 1
ATOM 8897 O O . ARG B 1 495 ? -7.254 -39.844 -20.5 1 74.19 495 ARG B O 1
ATOM 8904 N N . ALA B 1 496 ? -7.656 -38.344 -22.047 1 73.62 496 ALA B N 1
ATOM 8905 C CA . ALA B 1 496 ? -8.703 -39.188 -22.656 1 73.62 496 ALA B CA 1
ATOM 8906 C C . ALA B 1 496 ? -8.148 -40.531 -23.125 1 73.62 496 ALA B C 1
ATOM 8908 O O . ALA B 1 496 ? -8.773 -41.562 -22.922 1 73.62 496 ALA B O 1
ATOM 8909 N N . ALA B 1 497 ? -7.023 -40.375 -23.609 1 76.81 497 ALA B N 1
ATOM 8910 C CA . ALA B 1 497 ? -6.379 -41.594 -24.094 1 76.81 497 ALA B CA 1
ATOM 8911 C C . ALA B 1 497 ? -6.008 -42.531 -22.938 1 76.81 497 ALA B C 1
ATOM 8913 O O . ALA B 1 497 ? -6.152 -43.75 -23.047 1 76.81 497 ALA B O 1
ATOM 8914 N N . GLU B 1 498 ? -5.574 -41.906 -21.891 1 74.69 498 GLU B N 1
ATOM 8915 C CA . GLU B 1 498 ? -5.215 -42.688 -20.719 1 74.69 498 GLU B CA 1
ATOM 8916 C C . GLU B 1 498 ? -6.441 -43.375 -20.109 1 74.69 498 GLU B C 1
ATOM 8918 O O . GLU B 1 498 ? -6.367 -44.531 -19.703 1 74.69 498 GLU B O 1
ATOM 8923 N N . LEU B 1 499 ? -7.469 -42.656 -20.016 1 72.81 499 LEU B N 1
ATOM 8924 C CA . LEU B 1 499 ? -8.711 -43.219 -19.484 1 72.81 499 LEU B CA 1
ATOM 8925 C C . LEU B 1 499 ? -9.219 -44.344 -20.359 1 72.81 499 LEU B C 1
ATOM 8927 O O . LEU B 1 499 ? -9.664 -45.375 -19.859 1 72.81 499 LEU B O 1
ATOM 8931 N N . GLN B 1 500 ? -9.117 -44.188 -21.625 1 73.56 500 GLN B N 1
ATOM 8932 C CA . GLN B 1 500 ? -9.508 -45.219 -22.562 1 73.56 500 GLN B CA 1
ATOM 8933 C C . GLN B 1 500 ? -8.641 -46.469 -22.406 1 73.56 500 GLN B C 1
ATOM 8935 O O . GLN B 1 500 ? -9.148 -47.594 -22.438 1 73.56 500 GLN B O 1
ATOM 8940 N N . ALA B 1 501 ? -7.484 -46.156 -22.172 1 73.75 501 ALA B N 1
ATOM 8941 C CA . ALA B 1 501 ? -6.559 -47.281 -22 1 73.75 501 ALA B CA 1
ATOM 8942 C C . ALA B 1 501 ? -6.848 -48.031 -20.703 1 73.75 501 ALA B C 1
ATOM 8944 O O . ALA B 1 501 ? -6.609 -49.25 -20.609 1 73.75 501 ALA B O 1
ATOM 8945 N N . GLN B 1 502 ? -7.324 -47.312 -19.781 1 69.38 502 GLN B N 1
ATOM 8946 C CA . GLN B 1 502 ? -7.637 -47.938 -18.5 1 69.38 502 GLN B CA 1
ATOM 8947 C C . GLN B 1 502 ? -9.055 -48.5 -18.5 1 69.38 502 GLN B C 1
ATOM 8949 O O . GLN B 1 502 ? -9.484 -49.094 -17.5 1 69.38 502 GLN B O 1
ATOM 8954 N N . GLY B 1 503 ? -9.75 -48.469 -19.594 1 64.38 503 GLY B N 1
ATOM 8955 C CA . GLY B 1 503 ? -11.102 -49 -19.688 1 64.38 503 GLY B CA 1
ATOM 8956 C C . GLY B 1 503 ? -12.117 -48.188 -18.922 1 64.38 503 GLY B C 1
ATOM 8957 O O . GLY B 1 503 ? -13.172 -48.719 -18.547 1 64.38 503 GLY B O 1
ATOM 8958 N N . LEU B 1 504 ? -11.75 -46.969 -18.5 1 60.22 504 LEU B N 1
ATOM 8959 C CA . LEU B 1 504 ? -12.664 -46.125 -17.719 1 60.22 504 LEU B CA 1
ATOM 8960 C C . LEU B 1 504 ? -13.523 -45.25 -18.625 1 60.22 504 LEU B C 1
ATOM 8962 O O . LEU B 1 504 ? -13.086 -44.844 -19.703 1 60.22 504 LEU B O 1
ATOM 8966 N N . PRO B 1 505 ? -14.961 -45.219 -18.422 1 54.94 505 PRO B N 1
ATOM 8967 C CA . PRO B 1 505 ? -15.867 -44.438 -19.281 1 54.94 505 PRO B CA 1
ATOM 8968 C C . PRO B 1 505 ? -15.477 -42.969 -19.359 1 54.94 505 PRO B C 1
ATOM 8970 O O . PRO B 1 505 ? -15.008 -42.406 -18.375 1 54.94 505 PRO B O 1
ATOM 8973 N N . LEU B 1 506 ? -15.336 -42.5 -20.562 1 54.59 506 LEU B N 1
ATOM 8974 C CA . LEU B 1 506 ? -15.164 -41.062 -20.781 1 54.59 506 LEU B CA 1
ATOM 8975 C C . LEU B 1 506 ? -16.359 -40.281 -20.234 1 54.59 506 LEU B C 1
ATOM 8977 O O . LEU B 1 506 ? -17.5 -40.719 -20.406 1 54.59 506 LEU B O 1
ATOM 8981 N N . PRO B 1 507 ? -16.109 -39.406 -19.344 1 50.5 507 PRO B N 1
ATOM 8982 C CA . PRO B 1 507 ? -17.281 -38.656 -18.891 1 50.5 507 PRO B CA 1
ATOM 8983 C C . PRO B 1 507 ? -18.109 -38.094 -20.047 1 50.5 507 PRO B C 1
ATOM 8985 O O . PRO B 1 507 ? -17.578 -37.875 -21.141 1 50.5 507 PRO B O 1
ATOM 8988 N N . PRO B 1 508 ? -19.469 -38.125 -20.016 1 43.19 508 PRO B N 1
ATOM 8989 C CA . PRO B 1 508 ? -20.375 -37.812 -21.109 1 43.19 508 PRO B CA 1
ATOM 8990 C C . PRO B 1 508 ? -19.984 -36.531 -21.844 1 43.19 508 PRO B C 1
ATOM 8992 O O . PRO B 1 508 ? -20.359 -36.312 -23 1 43.19 508 PRO B O 1
ATOM 8995 N N . ALA B 1 509 ? -19.422 -35.594 -21.234 1 42.47 509 ALA B N 1
ATOM 8996 C CA . ALA B 1 509 ? -19.203 -34.312 -21.891 1 42.47 509 ALA B CA 1
ATOM 8997 C C . ALA B 1 509 ? -18.156 -34.438 -23 1 42.47 509 ALA B C 1
ATOM 8999 O O . ALA B 1 509 ? -17.922 -33.5 -23.75 1 42.47 509 ALA B O 1
ATOM 9000 N N . HIS B 1 510 ? -17.391 -35.406 -23.188 1 41.38 510 HIS B N 1
ATOM 9001 C CA . HIS B 1 510 ? -16.406 -35.656 -24.25 1 41.38 510 HIS B CA 1
ATOM 9002 C C . HIS B 1 510 ? -17.094 -35.969 -25.578 1 41.38 510 HIS B C 1
ATOM 9004 O O . HIS B 1 510 ? -16.5 -35.844 -26.641 1 41.38 510 HIS B O 1
ATOM 9010 N N . LEU B 1 511 ? -18.219 -36.562 -25.562 1 35.78 511 LEU B N 1
ATOM 9011 C CA . LEU B 1 511 ? -18.938 -36.906 -26.781 1 35.78 511 LEU B CA 1
ATOM 9012 C C . LEU B 1 511 ? -19.406 -35.656 -27.5 1 35.78 511 LEU B C 1
ATOM 9014 O O . LEU B 1 511 ? -19.422 -35.594 -28.734 1 35.78 511 LEU B O 1
ATOM 9018 N N . GLU B 1 512 ? -19.703 -34.656 -26.797 1 36.91 512 GLU B N 1
ATOM 9019 C CA . GLU B 1 512 ? -20.281 -33.5 -27.453 1 36.91 512 GLU B CA 1
ATOM 9020 C C . GLU B 1 512 ? -19.188 -32.531 -27.938 1 36.91 512 GLU B C 1
ATOM 9022 O O . GLU B 1 512 ? -19.328 -31.922 -29 1 36.91 512 GLU B O 1
ATOM 9027 N N . ALA B 1 513 ? -18.016 -32.375 -27.375 1 36.59 513 ALA B N 1
ATOM 9028 C CA . ALA B 1 513 ? -16.984 -31.438 -27.828 1 36.59 513 ALA B CA 1
ATOM 9029 C C . ALA B 1 513 ? -16.25 -31.984 -29.031 1 36.59 513 ALA B C 1
ATOM 9031 O O . ALA B 1 513 ? -15.883 -31.25 -29.953 1 36.59 513 ALA B O 1
ATOM 9032 N N . ALA B 1 514 ? -15.992 -33.219 -29.219 1 34.88 514 ALA B N 1
ATOM 9033 C CA . ALA B 1 514 ? -15.484 -33.781 -30.453 1 34.88 514 ALA B CA 1
ATOM 9034 C C . ALA B 1 514 ? -16.422 -33.469 -31.625 1 34.88 514 ALA B C 1
ATOM 9036 O O . ALA B 1 514 ? -15.969 -33.188 -32.75 1 34.88 514 ALA B O 1
ATOM 9037 N N . ALA B 1 515 ? -17.688 -33.375 -31.359 1 37.53 515 ALA B N 1
ATOM 9038 C CA . ALA B 1 515 ? -18.656 -33.062 -32.406 1 37.53 515 ALA B CA 1
ATOM 9039 C C . ALA B 1 515 ? -18.625 -31.594 -32.781 1 37.53 515 ALA B C 1
ATOM 9041 O O . ALA B 1 515 ? -18.781 -31.234 -33.938 1 37.53 515 ALA B O 1
ATOM 9042 N N . GLU B 1 516 ? -18.312 -30.719 -31.859 1 36.88 516 GLU B N 1
ATOM 9043 C CA . GLU B 1 516 ? -18.344 -29.281 -32.156 1 36.88 516 GLU B CA 1
ATOM 9044 C C . GLU B 1 516 ? -17.031 -28.812 -32.781 1 36.88 516 GLU B C 1
ATOM 9046 O O . GLU B 1 516 ? -17.047 -28.016 -33.719 1 36.88 516 GLU B O 1
ATOM 9051 N N . VAL B 1 517 ? -15.82 -29.25 -32.438 1 36.06 517 VAL B N 1
ATOM 9052 C CA . VAL B 1 517 ? -14.578 -29 -33.188 1 36.06 517 VAL B CA 1
ATOM 9053 C C . VAL B 1 517 ? -14.664 -29.641 -34.562 1 36.06 517 VAL B C 1
ATOM 9055 O O . VAL B 1 517 ? -14.289 -29.016 -35.562 1 36.06 517 VAL B O 1
ATOM 9058 N N . ALA B 1 518 ? -15.219 -30.812 -34.75 1 35.06 518 ALA B N 1
ATOM 9059 C CA . ALA B 1 518 ? -15.477 -31.422 -36.031 1 35.06 518 ALA B CA 1
ATOM 9060 C C . ALA B 1 518 ? -16.453 -30.562 -36.844 1 35.06 518 ALA B C 1
ATOM 9062 O O . ALA B 1 518 ? -16.281 -30.391 -38.062 1 35.06 518 ALA B O 1
ATOM 9063 N N . ARG B 1 519 ? -17.391 -29.906 -36.156 1 39.97 519 ARG B N 1
ATOM 9064 C CA . ARG B 1 519 ? -18.328 -29.031 -36.875 1 39.97 519 ARG B CA 1
ATOM 9065 C C . ARG B 1 519 ? -17.688 -27.688 -37.188 1 39.97 519 ARG B C 1
ATOM 9067 O O . ARG B 1 519 ? -17.891 -27.141 -38.281 1 39.97 519 ARG B O 1
ATOM 9074 N N . ALA B 1 520 ? -16.844 -27.141 -36.312 1 36.56 520 ALA B N 1
ATOM 9075 C CA . ALA B 1 520 ? -16.188 -25.859 -36.594 1 36.56 520 ALA B CA 1
ATOM 9076 C C . ALA B 1 520 ? -15.047 -26.031 -37.594 1 36.56 520 ALA B C 1
ATOM 9078 O O . ALA B 1 520 ? -14.836 -25.172 -38.438 1 36.56 520 ALA B O 1
ATOM 9079 N N . ALA B 1 521 ? -14.219 -27.078 -37.562 1 34.53 521 ALA B N 1
ATOM 9080 C CA . ALA B 1 521 ? -13.25 -27.406 -38.625 1 34.53 521 ALA B CA 1
ATOM 9081 C C . ALA B 1 521 ? -13.945 -27.672 -39.938 1 34.53 521 ALA B C 1
ATOM 9083 O O . ALA B 1 521 ? -13.398 -27.375 -41 1 34.53 521 ALA B O 1
ATOM 9084 N N . GLY B 1 522 ? -15.133 -28.25 -39.906 1 32.84 522 GLY B N 1
ATOM 9085 C CA . GLY B 1 522 ? -15.852 -28.438 -41.156 1 32.84 522 GLY B CA 1
ATOM 9086 C C . GLY B 1 522 ? -16.328 -27.141 -41.781 1 32.84 522 GLY B C 1
ATOM 9087 O O . GLY B 1 522 ? -16.375 -27 -43 1 32.84 522 GLY B O 1
ATOM 9088 N N . THR B 1 523 ? -16.797 -26.281 -40.938 1 33.5 523 THR B N 1
ATOM 9089 C CA . THR B 1 523 ? -17.328 -25.062 -41.531 1 33.5 523 THR B CA 1
ATOM 9090 C C . THR B 1 523 ? -16.203 -24.109 -41.906 1 33.5 523 THR B C 1
ATOM 9092 O O . THR B 1 523 ? -16.391 -23.203 -42.719 1 33.5 523 THR B O 1
ATOM 9095 N N . ALA B 1 524 ? -15.102 -24.203 -41.062 1 34.09 524 ALA B N 1
ATOM 9096 C CA . ALA B 1 524 ? -14.031 -23.312 -41.5 1 34.09 524 ALA B CA 1
ATOM 9097 C C . ALA B 1 524 ? -13.438 -23.781 -42.844 1 34.09 524 ALA B C 1
ATOM 9099 O O . ALA B 1 524 ? -12.727 -23.016 -43.5 1 34.09 524 ALA B O 1
ATOM 9100 N N . GLY B 1 525 ? -13.531 -25.031 -43.125 1 28.11 525 GLY B N 1
ATOM 9101 C CA . GLY B 1 525 ? -13.078 -25.469 -44.438 1 28.11 525 GLY B CA 1
ATOM 9102 C C . GLY B 1 525 ? -13.828 -24.797 -45.562 1 28.11 525 GLY B C 1
ATOM 9103 O O . GLY B 1 525 ? -13.32 -24.719 -46.688 1 28.11 525 GLY B O 1
ATOM 9104 N N . VAL B 1 526 ? -15.141 -24.625 -45.312 1 29.72 526 VAL B N 1
ATOM 9105 C CA . VAL B 1 526 ? -15.875 -24.062 -46.438 1 29.72 526 VAL B CA 1
ATOM 9106 C C . VAL B 1 526 ? -15.594 -22.562 -46.562 1 29.72 526 VAL B C 1
ATOM 9108 O O . VAL B 1 526 ? -15.539 -22.016 -47.656 1 29.72 526 VAL B O 1
ATOM 9111 N N . ALA B 1 527 ? -15.461 -22.016 -45.25 1 32.94 527 ALA B N 1
ATOM 9112 C CA . ALA B 1 527 ? -15.328 -20.578 -45.406 1 32.94 527 ALA B CA 1
ATOM 9113 C C . ALA B 1 527 ? -13.938 -20.203 -45.938 1 32.94 527 ALA B C 1
ATOM 9115 O O . ALA B 1 527 ? -13.75 -19.156 -46.531 1 32.94 527 ALA B O 1
ATOM 9116 N N . ASP B 1 528 ? -13 -21.016 -45.625 1 28.97 528 ASP B N 1
ATOM 9117 C CA . ASP B 1 528 ? -11.68 -20.719 -46.188 1 28.97 528 ASP B CA 1
ATOM 9118 C C . ASP B 1 528 ? -11.672 -20.906 -47.688 1 28.97 528 ASP B C 1
ATOM 9120 O O . ASP B 1 528 ? -10.797 -20.391 -48.375 1 28.97 528 ASP B O 1
ATOM 9124 N N . ARG B 1 529 ? -12.578 -21.812 -48.094 1 32.59 529 ARG B N 1
ATOM 9125 C CA . ARG B 1 529 ? -12.609 -21.953 -49.531 1 32.59 529 ARG B CA 1
ATOM 9126 C C . ARG B 1 529 ? -13.195 -20.703 -50.188 1 32.59 529 ARG B C 1
ATOM 9128 O O . ARG B 1 529 ? -12.742 -20.281 -51.25 1 32.59 529 ARG B O 1
ATOM 9135 N N . ALA B 1 530 ? -14.273 -20.234 -49.562 1 32.28 530 ALA B N 1
ATOM 9136 C CA . ALA B 1 530 ? -14.945 -19.141 -50.25 1 32.28 530 ALA B CA 1
ATOM 9137 C C . ALA B 1 530 ? -14.109 -17.859 -50.188 1 32.28 530 ALA B C 1
ATOM 9139 O O . ALA B 1 530 ? -14.172 -17.031 -51.125 1 32.28 530 ALA B O 1
ATOM 9140 N N . ALA B 1 531 ? -13.398 -17.672 -49.125 1 31.2 531 ALA B N 1
ATOM 9141 C CA . ALA B 1 531 ? -12.609 -16.453 -49.094 1 31.2 531 ALA B CA 1
ATOM 9142 C C . ALA B 1 531 ? -11.398 -16.562 -50 1 31.2 531 ALA B C 1
ATOM 9144 O O . ALA B 1 531 ? -10.906 -15.547 -50.531 1 31.2 531 ALA B O 1
ATOM 9145 N N . VAL B 1 532 ? -10.906 -17.828 -50.219 1 30.89 532 VAL B N 1
ATOM 9146 C CA . VAL B 1 532 ? -9.867 -17.984 -51.219 1 30.89 532 VAL B CA 1
ATOM 9147 C C . VAL B 1 532 ? -10.422 -17.609 -52.594 1 30.89 532 VAL B C 1
ATOM 9149 O O . VAL B 1 532 ? -9.742 -16.938 -53.375 1 30.89 532 VAL B O 1
ATOM 9152 N N . GLU B 1 533 ? -11.719 -18.047 -52.781 1 30.77 533 GLU B N 1
ATOM 9153 C CA . GLU B 1 533 ? -12.25 -17.828 -54.125 1 30.77 533 GLU B CA 1
ATOM 9154 C C . GLU B 1 533 ? -12.508 -16.344 -54.406 1 30.77 533 GLU B C 1
ATOM 9156 O O . GLU B 1 533 ? -12.305 -15.859 -55.5 1 30.77 533 GLU B O 1
ATOM 9161 N N . ARG B 1 534 ? -13.031 -15.75 -53.312 1 30.89 534 ARG B N 1
ATOM 9162 C CA . ARG B 1 534 ? -13.352 -14.367 -53.625 1 30.89 534 ARG B CA 1
ATOM 9163 C C . ARG B 1 534 ? -12.086 -13.547 -53.875 1 30.89 534 ARG B C 1
ATOM 9165 O O . ARG B 1 534 ? -12.125 -12.5 -54.531 1 30.89 534 ARG B O 1
ATOM 9172 N N . GLU B 1 535 ? -11.016 -13.953 -53.094 1 28.62 535 GLU B N 1
ATOM 9173 C CA . GLU B 1 535 ? -9.766 -13.25 -53.375 1 28.62 535 GLU B CA 1
ATOM 9174 C C . GLU B 1 535 ? -9.305 -13.516 -54.812 1 28.62 535 GLU B C 1
ATOM 9176 O O . GLU B 1 535 ? -8.539 -12.734 -55.375 1 28.62 535 GLU B O 1
ATOM 9181 N N . GLN B 1 536 ? -9.695 -14.75 -55.281 1 25.75 536 GLN B N 1
ATOM 9182 C CA . GLN B 1 536 ? -9.258 -14.984 -56.656 1 25.75 536 GLN B CA 1
ATOM 9183 C C . GLN B 1 536 ? -9.867 -13.969 -57.594 1 25.75 536 GLN B C 1
ATOM 9185 O O . GLN B 1 536 ? -9.211 -13.539 -58.562 1 25.75 536 GLN B O 1
ATOM 9190 N N . HIS B 1 537 ? -11.242 -13.859 -57.406 1 27.06 537 HIS B N 1
ATOM 9191 C CA . HIS B 1 537 ? -11.82 -13.086 -58.5 1 27.06 537 HIS B CA 1
ATOM 9192 C C . HIS B 1 537 ? -11.328 -11.641 -58.5 1 27.06 537 HIS B C 1
ATOM 9194 O O . HIS B 1 537 ? -11.539 -10.898 -59.438 1 27.06 537 HIS B O 1
ATOM 9200 N N . ALA B 1 538 ? -11.273 -11.18 -57.219 1 24.78 538 ALA B N 1
ATOM 9201 C CA . ALA B 1 538 ? -11.086 -9.734 -57.344 1 24.78 538 ALA B CA 1
ATOM 9202 C C . ALA B 1 538 ? -9.727 -9.414 -57.938 1 24.78 538 ALA B C 1
ATOM 9204 O O . ALA B 1 538 ? -9.336 -8.242 -58.031 1 24.78 538 ALA B O 1
ATOM 9205 N N . MET B 1 539 ? -8.828 -10.508 -57.938 1 23.33 539 MET B N 1
ATOM 9206 C CA . MET B 1 539 ? -7.531 -10.305 -58.594 1 23.33 539 MET B CA 1
ATOM 9207 C C . MET B 1 539 ? -7.711 -9.781 -60 1 23.33 539 MET B C 1
ATOM 9209 O O . MET B 1 539 ? -6.746 -9.336 -60.625 1 23.33 539 MET B O 1
ATOM 9213 N N . LEU B 1 540 ? -8.859 -10.32 -60.625 1 21.64 540 LEU B N 1
ATOM 9214 C CA . LEU B 1 540 ? -8.742 -10.273 -62.094 1 21.64 540 LEU B CA 1
ATOM 9215 C C . LEU B 1 540 ? -8.828 -8.844 -62.594 1 21.64 540 LEU B C 1
ATOM 9217 O O . LEU B 1 540 ? -8.562 -8.578 -63.781 1 21.64 540 LEU B O 1
ATOM 9221 N N . ALA B 1 541 ? -9.68 -7.961 -62.031 1 18.55 541 ALA B N 1
ATOM 9222 C CA . ALA B 1 541 ? -10.18 -7.109 -63.094 1 18.55 541 ALA B CA 1
ATOM 9223 C C . ALA B 1 541 ? -9.094 -6.156 -63.594 1 18.55 541 ALA B C 1
ATOM 9225 O O . ALA B 1 541 ? -9.156 -5.68 -64.75 1 18.55 541 ALA B O 1
ATOM 9226 N N . ASP B 1 542 ? -8.422 -5.395 -62.656 1 19.14 542 ASP B N 1
ATOM 9227 C CA . ASP B 1 542 ? -8.148 -4.168 -63.406 1 19.14 542 ASP B CA 1
ATOM 9228 C C . ASP B 1 542 ? -7.059 -4.395 -64.438 1 19.14 542 ASP B C 1
ATOM 9230 O O . ASP B 1 542 ? -6.035 -5.023 -64.188 1 19.14 542 ASP B O 1
ATOM 9234 N N . PRO B 1 543 ? -7.246 -4.059 -65.75 1 17.84 543 PRO B N 1
ATOM 9235 C CA . PRO B 1 543 ? -6.68 -4.262 -67.125 1 17.84 543 PRO B CA 1
ATOM 9236 C C . PRO B 1 543 ? -5.246 -3.744 -67.25 1 17.84 543 PRO B C 1
ATOM 9238 O O . PRO B 1 543 ? -4.379 -4.434 -67.75 1 17.84 543 PRO B O 1
ATOM 9241 N N . THR B 1 544 ? -5.117 -2.387 -67.375 1 16.61 544 THR B N 1
ATOM 9242 C CA . THR B 1 544 ? -4.414 -1.864 -68.562 1 16.61 544 THR B CA 1
ATOM 9243 C C . THR B 1 544 ? -2.902 -1.959 -68.375 1 16.61 544 THR B C 1
ATOM 9245 O O . THR B 1 544 ? -2.186 -2.438 -69.25 1 16.61 544 THR B O 1
ATOM 9248 N N . THR B 1 545 ? -2.266 -0.907 -67.688 1 17.38 545 THR B N 1
ATOM 9249 C CA . THR B 1 545 ? -1.244 -0.143 -68.375 1 17.38 545 THR B CA 1
ATOM 9250 C C . THR B 1 545 ? 0.081 -0.901 -68.375 1 17.38 545 THR B C 1
ATOM 9252 O O . THR B 1 545 ? 0.328 -1.754 -67.562 1 17.38 545 THR B O 1
ATOM 9255 N N . GLY B 1 546 ? 1.028 -0.633 -69.375 1 15.7 546 GLY B N 1
ATOM 9256 C CA . GLY B 1 546 ? 2.107 -1.054 -70.25 1 15.7 546 GLY B CA 1
ATOM 9257 C C . GLY B 1 546 ? 3.43 -1.232 -69.562 1 15.7 546 GLY B C 1
ATOM 9258 O O . GLY B 1 546 ? 3.854 -2.361 -69.25 1 15.7 546 GLY B O 1
ATOM 9259 N N . ARG B 1 547 ? 4.613 -0.428 -69.938 1 15.6 547 ARG B N 1
ATOM 9260 C CA . ARG B 1 547 ? 5.863 -0.856 -70.562 1 15.6 547 ARG B CA 1
ATOM 9261 C C . ARG B 1 547 ? 6.891 -1.259 -69.5 1 15.6 547 ARG B C 1
ATOM 9263 O O . ARG B 1 547 ? 6.668 -1.062 -68.312 1 15.6 547 ARG B O 1
ATOM 9270 N N . THR B 1 548 ? 8.32 -0.826 -69.812 1 14.5 548 THR B N 1
ATOM 9271 C CA . THR B 1 548 ? 9.641 -1.175 -70.312 1 14.5 548 THR B CA 1
ATOM 9272 C C . THR B 1 548 ? 10.695 -1.055 -69.188 1 14.5 548 THR B C 1
ATOM 9274 O O . THR B 1 548 ? 11.719 -1.74 -69.25 1 14.5 548 THR B O 1
ATOM 9277 N N . ALA B 1 549 ? 10.742 -0.115 -68.312 1 14.37 549 ALA B N 1
ATOM 9278 C CA . ALA B 1 549 ? 12 0.631 -68.25 1 14.37 549 ALA B CA 1
ATOM 9279 C C . ALA B 1 549 ? 13.133 -0.233 -67.688 1 14.37 549 ALA B C 1
ATOM 9281 O O . ALA B 1 549 ? 12.914 -1.08 -66.875 1 14.37 549 ALA B O 1
ATOM 9282 N N . ALA B 1 550 ? 14.492 0.089 -68.125 1 14.56 550 ALA B N 1
ATOM 9283 C CA . ALA B 1 550 ? 15.867 -0.27 -68.438 1 14.56 550 ALA B CA 1
ATOM 9284 C C . ALA B 1 550 ? 16.688 -0.572 -67.188 1 14.56 550 ALA B C 1
ATOM 9286 O O . ALA B 1 550 ? 16.297 -0.185 -66.125 1 14.56 550 ALA B O 1
ATOM 9287 N N . ALA B 1 551 ? 18.094 -0.889 -67.438 1 14.01 551 ALA B N 1
ATOM 9288 C CA . ALA B 1 551 ? 19.297 -1.696 -67.25 1 14.01 551 ALA B CA 1
ATOM 9289 C C . ALA B 1 551 ? 20.219 -1.053 -66.188 1 14.01 551 ALA B C 1
ATOM 9291 O O . ALA B 1 551 ? 21.172 -1.674 -65.75 1 14.01 551 ALA B O 1
ATOM 9292 N N . LYS B 1 552 ? 20.25 0.253 -65.875 1 15.36 552 LYS B N 1
ATOM 9293 C CA . LYS B 1 552 ? 21.578 0.847 -65.75 1 15.36 552 LYS B CA 1
ATOM 9294 C C . LYS B 1 552 ? 22.406 0.129 -64.688 1 15.36 552 LYS B C 1
ATOM 9296 O O . LYS B 1 552 ? 21.922 -0.171 -63.625 1 15.36 552 LYS B O 1
ATOM 9301 N N . GLY B 1 553 ? 23.797 -0.393 -64.938 1 13.93 553 GLY B N 1
ATOM 9302 C CA . GLY B 1 553 ? 25 -1.166 -64.688 1 13.93 553 GLY B CA 1
ATOM 9303 C C . GLY B 1 553 ? 25.781 -0.671 -63.5 1 13.93 553 GLY B C 1
ATOM 9304 O O . GLY B 1 553 ? 26.578 -1.414 -62.938 1 13.93 553 GLY B O 1
ATOM 9305 N N . GLN B 1 554 ? 26.062 0.66 -63.219 1 13.77 554 GLN B N 1
ATOM 9306 C CA . GLN B 1 554 ? 27.469 1.05 -63.125 1 13.77 554 GLN B CA 1
ATOM 9307 C C . GLN B 1 554 ? 28.141 0.419 -61.906 1 13.77 554 GLN B C 1
ATOM 9309 O O . GLN B 1 554 ? 27.453 -0.089 -61.031 1 13.77 554 GLN B O 1
ATOM 9314 N N . ALA B 1 555 ? 29.016 1.317 -61.219 1 13.75 555 ALA B N 1
ATOM 9315 C CA . ALA B 1 555 ? 30.453 1.492 -61.125 1 13.75 555 ALA B CA 1
ATOM 9316 C C . ALA B 1 555 ? 31.031 0.709 -59.938 1 13.75 555 ALA B C 1
ATOM 9318 O O . ALA B 1 555 ? 30.297 0.263 -59.062 1 13.75 555 ALA B O 1
ATOM 9319 N N . ALA B 1 556 ? 32.062 1.424 -59.219 1 13.56 556 ALA B N 1
ATOM 9320 C CA . ALA B 1 556 ? 33.5 1.429 -59.062 1 13.56 556 ALA B CA 1
ATOM 9321 C C . ALA B 1 556 ? 33.938 0.729 -57.781 1 13.56 556 ALA B C 1
ATOM 9323 O O . ALA B 1 556 ? 33.094 0.203 -57.062 1 13.56 556 ALA B O 1
ATOM 9324 N N . ALA B 1 557 ? 34.625 1.524 -56.875 1 13.69 557 ALA B N 1
ATOM 9325 C CA . ALA B 1 557 ? 36.062 1.531 -56.625 1 13.69 557 ALA B CA 1
ATOM 9326 C C . ALA B 1 557 ? 36.438 0.625 -55.438 1 13.69 557 ALA B C 1
ATOM 9328 O O . ALA B 1 557 ? 35.562 0.234 -54.688 1 13.69 557 ALA B O 1
ATOM 9329 N N . ALA B 1 558 ? 37.531 1.107 -54.625 1 13.74 558 ALA B N 1
ATOM 9330 C CA . ALA B 1 558 ? 38.938 0.764 -54.438 1 13.74 558 ALA B CA 1
ATOM 9331 C C . ALA B 1 558 ? 39.125 -0.045 -53.156 1 13.74 558 ALA B C 1
ATOM 9333 O O . ALA B 1 558 ? 39.719 -1.124 -53.156 1 13.74 558 ALA B O 1
ATOM 9334 N N . LEU B 1 559 ? 39.625 0.659 -52.062 1 13.98 559 LEU B N 1
ATOM 9335 C CA . LEU B 1 559 ? 41.031 0.597 -51.719 1 13.98 559 LEU B CA 1
ATOM 9336 C C . LEU B 1 559 ? 41.312 -0.531 -50.719 1 13.98 559 LEU B C 1
ATOM 9338 O O . LEU B 1 559 ? 40.375 -1.073 -50.125 1 13.98 559 LEU B O 1
ATOM 9342 N N . ALA B 1 560 ? 42.156 -0.128 -49.625 1 14 560 ALA B N 1
ATOM 9343 C CA . ALA B 1 560 ? 43.531 -0.388 -49.188 1 14 560 ALA B CA 1
ATOM 9344 C C . ALA B 1 560 ? 43.594 -1.455 -48.125 1 14 560 ALA B C 1
ATOM 9346 O O . ALA B 1 560 ? 42.594 -1.638 -47.375 1 14 560 ALA B O 1
ATOM 9347 N N . ALA B 1 561 ? 44.75 -2.188 -48.031 1 14.67 561 ALA B N 1
ATOM 9348 C CA . ALA B 1 561 ? 45.5 -3.365 -47.594 1 14.67 561 ALA B CA 1
ATOM 9349 C C . ALA B 1 561 ? 45.781 -3.328 -46.094 1 14.67 561 ALA B C 1
ATOM 9351 O O . ALA B 1 561 ? 45.938 -2.252 -45.5 1 14.67 561 ALA B O 1
ATOM 9352 N N . PRO B 1 562 ? 45.656 -4.387 -45.438 1 15.48 562 PRO B N 1
ATOM 9353 C CA . PRO B 1 562 ? 45.75 -4.832 -44.031 1 15.48 562 PRO B CA 1
ATOM 9354 C C . PRO B 1 562 ? 47.188 -4.84 -43.531 1 15.48 562 PRO B C 1
ATOM 9356 O O . PRO B 1 562 ? 47.469 -5.297 -42.406 1 15.48 562 PRO B O 1
ATOM 9359 N N . GLN B 1 563 ? 48.219 -4.207 -44.094 1 13.77 563 GLN B N 1
ATOM 9360 C CA . GLN B 1 563 ? 49.406 -4.996 -43.875 1 13.77 563 GLN B CA 1
ATOM 9361 C C . GLN B 1 563 ? 49.781 -5.059 -42.406 1 13.77 563 GLN B C 1
ATOM 9363 O O . GLN B 1 563 ? 50.125 -6.125 -41.875 1 13.77 563 GLN B O 1
ATOM 9368 N N . GLU B 1 564 ? 50.406 -3.965 -41.75 1 14.25 564 GLU B N 1
ATOM 9369 C CA . GLU B 1 564 ? 51.844 -4.012 -41.469 1 14.25 564 GLU B CA 1
ATOM 9370 C C . GLU B 1 564 ? 52.094 -4.832 -40.188 1 14.25 564 GLU B C 1
ATOM 9372 O O . GLU B 1 564 ? 51.188 -5.113 -39.438 1 14.25 564 GLU B O 1
ATOM 9377 N N . GLY B 1 565 ? 53.281 -4.398 -39.375 1 13.98 565 GLY B N 1
ATOM 9378 C CA . GLY B 1 565 ? 54.656 -4.816 -39.094 1 13.98 565 GLY B CA 1
ATOM 9379 C C . GLY B 1 565 ? 54.812 -5.398 -37.688 1 13.98 565 GLY B C 1
ATOM 9380 O O . GLY B 1 565 ? 55.25 -6.535 -37.531 1 13.98 565 GLY B O 1
ATOM 9381 N N . ALA B 1 566 ? 55.469 -4.52 -36.656 1 14.26 566 ALA B N 1
ATOM 9382 C CA . ALA B 1 566 ? 56.812 -4.656 -36.094 1 14.26 566 ALA B CA 1
ATOM 9383 C C . ALA B 1 566 ? 56.844 -5.629 -34.938 1 14.26 566 ALA B C 1
ATOM 9385 O O . ALA B 1 566 ? 55.812 -5.883 -34.312 1 14.26 566 ALA B O 1
ATOM 9386 N N . THR B 1 567 ? 58.094 -5.773 -34.219 1 14.57 567 THR B N 1
ATOM 9387 C CA . THR B 1 567 ? 59.188 -6.645 -33.781 1 14.57 567 THR B CA 1
ATOM 9388 C C . THR B 1 567 ? 59.125 -6.836 -32.281 1 14.57 567 THR B C 1
ATOM 9390 O O . THR B 1 567 ? 59.344 -7.945 -31.781 1 14.57 567 THR B O 1
ATOM 9393 N N . GLU B 1 568 ? 59.156 -5.816 -31.328 1 14.38 568 GLU B N 1
ATOM 9394 C CA . GLU B 1 568 ? 60.375 -5.777 -30.516 1 14.38 568 GLU B CA 1
ATOM 9395 C C . GLU B 1 568 ? 60.344 -6.859 -29.438 1 14.38 568 GLU B C 1
ATOM 9397 O O . GLU B 1 568 ? 59.281 -7.359 -29.078 1 14.38 568 GLU B O 1
ATOM 9402 N N . GLN B 1 569 ? 61.438 -6.668 -28.328 1 14.51 569 GLN B N 1
ATOM 9403 C CA . GLN B 1 569 ? 62.562 -7.355 -27.734 1 14.51 569 GLN B CA 1
ATOM 9404 C C . GLN B 1 569 ? 62.188 -8.055 -26.438 1 14.51 569 GLN B C 1
ATOM 9406 O O . GLN B 1 569 ? 61.188 -7.68 -25.797 1 14.51 569 GLN B O 1
ATOM 9411 N N . PRO B 1 570 ? 63.281 -8.727 -25.75 1 15.3 570 PRO B N 1
ATOM 9412 C CA . PRO B 1 570 ? 63.562 -9.945 -25 1 15.3 570 PRO B CA 1
ATOM 9413 C C . PRO B 1 570 ? 63.469 -9.75 -23.484 1 15.3 570 PRO B C 1
ATOM 9415 O O . PRO B 1 570 ? 63.031 -10.656 -22.766 1 15.3 570 PRO B O 1
ATOM 9418 N N . GLU B 1 571 ? 63.906 -8.602 -22.797 1 14.39 571 GLU B N 1
ATOM 9419 C CA . GLU B 1 571 ? 65 -8.875 -21.906 1 14.39 571 GLU B CA 1
ATOM 9420 C C . GLU B 1 571 ? 64.562 -9.594 -20.641 1 14.39 571 GLU B C 1
ATOM 9422 O O . GLU B 1 571 ? 63.375 -9.562 -20.297 1 14.39 571 GLU B O 1
ATOM 9427 N N . GLN B 1 572 ? 65.5 -9.352 -19.469 1 14.5 572 GLN B N 1
ATOM 9428 C CA . GLN B 1 572 ? 66.375 -10.164 -18.641 1 14.5 572 GLN B CA 1
ATOM 9429 C C . GLN B 1 572 ? 65.75 -10.469 -17.297 1 14.5 572 GLN B C 1
ATOM 9431 O O . GLN B 1 572 ? 64.5 -10.219 -17.094 1 14.5 572 GLN B O 1
ATOM 9436 N N . PRO B 1 573 ? 66.5 -9.992 -16.062 1 15.09 573 PRO B N 1
ATOM 9437 C CA . PRO B 1 573 ? 67.25 -10.859 -15.156 1 15.09 573 PRO B CA 1
ATOM 9438 C C . PRO B 1 573 ? 66.5 -11.203 -13.883 1 15.09 573 PRO B C 1
ATOM 9440 O O . PRO B 1 573 ? 66.312 -12.375 -13.57 1 15.09 573 PRO B O 1
ATOM 9443 N N . GLU B 1 574 ? 66.875 -10.508 -12.656 1 14.46 574 GLU B N 1
ATOM 9444 C CA . GLU B 1 574 ? 67.688 -11.07 -11.578 1 14.46 574 GLU B CA 1
ATOM 9445 C C . GLU B 1 574 ? 66.812 -11.469 -10.391 1 14.46 574 GLU B C 1
ATOM 9447 O O . GLU B 1 574 ? 65.625 -11.094 -10.328 1 14.46 574 GLU B O 1
ATOM 9452 N N . GLN B 1 575 ? 67.25 -11.039 -9.008 1 14.63 575 GLN B N 1
ATOM 9453 C CA . GLN B 1 575 ? 67.875 -11.773 -7.91 1 14.63 575 GLN B CA 1
ATOM 9454 C C . GLN B 1 575 ? 66.938 -11.914 -6.734 1 14.63 575 GLN B C 1
ATOM 9456 O O . GLN B 1 575 ? 66.75 -13.008 -6.203 1 14.63 575 GLN B O 1
ATOM 9461 N N . GLY B 1 576 ? 66.625 -10.852 -5.855 1 14.2 576 GLY B N 1
ATOM 9462 C CA . GLY B 1 576 ? 67.188 -10.914 -4.52 1 14.2 576 GLY B CA 1
ATOM 9463 C C . GLY B 1 576 ? 66.312 -11.672 -3.531 1 14.2 576 GLY B C 1
ATOM 9464 O O . GLY B 1 576 ? 65.125 -11.945 -3.805 1 14.2 576 GLY B O 1
ATOM 9465 N N . GLN B 1 577 ? 66.438 -11.297 -2.115 1 14.41 577 GLN B N 1
ATOM 9466 C CA . GLN B 1 577 ? 66.875 -11.906 -0.862 1 14.41 577 GLN B CA 1
ATOM 9467 C C . GLN B 1 577 ? 65.688 -12.32 -0.009 1 14.41 577 GLN B C 1
ATOM 9469 O O . GLN B 1 577 ? 64.562 -11.867 -0.235 1 14.41 577 GLN B O 1
ATOM 9474 N N . GLU B 1 578 ? 65.938 -12.414 1.426 1 14.94 578 GLU B N 1
ATOM 9475 C CA . GLU B 1 578 ? 66 -13.453 2.449 1 14.94 578 GLU B CA 1
ATOM 9476 C C . GLU B 1 578 ? 64.75 -13.43 3.338 1 14.94 578 GLU B C 1
ATOM 9478 O O . GLU B 1 578 ? 64.125 -14.461 3.537 1 14.94 578 GLU B O 1
ATOM 9483 N N . GLY B 1 579 ? 64.562 -12.484 4.406 1 14.51 579 GLY B N 1
ATOM 9484 C CA . GLY B 1 579 ? 64.75 -12.859 5.801 1 14.51 579 GLY B CA 1
ATOM 9485 C C . GLY B 1 579 ? 63.438 -13.219 6.484 1 14.51 579 GLY B C 1
ATOM 9486 O O . GLY B 1 579 ? 62.375 -12.75 6.074 1 14.51 579 GLY B O 1
ATOM 9487 N N . TRP B 1 580 ? 63.375 -14.188 7.523 1 14.96 580 TRP B N 1
ATOM 9488 C CA . TRP B 1 580 ? 62.562 -15.188 8.234 1 14.96 580 TRP B CA 1
ATOM 9489 C C . TRP B 1 580 ? 61.844 -14.562 9.422 1 14.96 580 TRP B C 1
ATOM 9491 O O . TRP B 1 580 ? 60.969 -15.195 10.023 1 14.96 580 TRP B O 1
ATOM 9501 N N . ARG B 1 581 ? 61.906 -13.297 9.805 1 14.81 581 ARG B N 1
ATOM 9502 C CA . ARG B 1 581 ? 62 -13.312 11.258 1 14.81 581 ARG B CA 1
ATOM 9503 C C . ARG B 1 581 ? 60.688 -13.812 11.875 1 14.81 581 ARG B C 1
ATOM 9505 O O . ARG B 1 581 ? 59.625 -13.641 11.289 1 14.81 581 ARG B O 1
ATOM 9512 N N . ARG B 1 582 ? 60.656 -14.234 13.289 1 15.08 582 ARG B N 1
ATOM 9513 C CA . ARG B 1 582 ? 60.25 -15.227 14.266 1 15.08 582 ARG B CA 1
ATOM 9514 C C . ARG B 1 582 ? 59 -14.766 15.008 1 15.08 582 ARG B C 1
ATOM 9516 O O . ARG B 1 582 ? 58.062 -15.555 15.227 1 15.08 582 ARG B O 1
ATOM 9523 N N . ARG B 1 583 ? 58.812 -13.516 15.633 1 14.81 583 ARG B N 1
ATOM 9524 C CA . ARG B 1 583 ? 58.75 -13.562 17.094 1 14.81 583 ARG B CA 1
ATOM 9525 C C . ARG B 1 583 ? 57.344 -14.023 17.547 1 14.81 583 ARG B C 1
ATOM 9527 O O . ARG B 1 583 ? 56.406 -13.977 16.781 1 14.81 583 ARG B O 1
ATOM 9534 N N . GLY B 1 584 ? 57.031 -13.758 19.016 1 14.53 584 GLY B N 1
ATOM 9535 C CA . GLY B 1 584 ? 56.75 -14.375 20.297 1 14.53 584 GLY B CA 1
ATOM 9536 C C . GLY B 1 584 ? 55.25 -14.375 20.609 1 14.53 584 GLY B C 1
ATOM 9537 O O . GLY B 1 584 ? 54.469 -13.758 19.906 1 14.53 584 GLY B O 1
ATOM 9538 N N . HIS B 1 585 ? 54.844 -14.078 21.953 1 14.95 585 HIS B N 1
ATOM 9539 C CA . HIS B 1 585 ? 54.375 -14.891 23.078 1 14.95 585 HIS B CA 1
ATOM 9540 C C . HIS B 1 585 ? 52.875 -14.656 23.344 1 14.95 585 HIS B C 1
ATOM 9542 O O . HIS B 1 585 ? 52.094 -15.602 23.422 1 14.95 585 HIS B O 1
ATOM 9548 N N . LYS B 1 586 ? 52.469 -13.539 24.156 1 15.16 586 LYS B N 1
ATOM 9549 C CA . LYS B 1 586 ? 52 -13.656 25.531 1 15.16 586 LYS B CA 1
ATOM 9550 C C . LYS B 1 586 ? 50.469 -13.828 25.562 1 15.16 586 LYS B C 1
ATOM 9552 O O . LYS B 1 586 ? 49.75 -13.203 24.781 1 15.16 586 LYS B O 1
ATOM 9557 N N . VAL B 1 587 ? 49.844 -14.664 26.5 1 15.59 587 VAL B N 1
ATOM 9558 C CA . VAL B 1 587 ? 48.719 -15.523 26.859 1 15.59 587 VAL B CA 1
ATOM 9559 C C . VAL B 1 587 ? 47.625 -14.703 27.578 1 15.59 587 VAL B C 1
ATOM 9561 O O . VAL B 1 587 ? 46.469 -15.07 27.578 1 15.59 587 VAL B O 1
ATOM 9564 N N . GLN B 1 588 ? 47.75 -13.492 28.109 1 15.14 588 GLN B N 1
ATOM 9565 C CA . GLN B 1 588 ? 47.25 -13.445 29.484 1 15.14 588 GLN B CA 1
ATOM 9566 C C . GLN B 1 588 ? 45.719 -13.594 29.531 1 15.14 588 GLN B C 1
ATOM 9568 O O . GLN B 1 588 ? 45.031 -13.07 28.656 1 15.14 588 GLN B O 1
ATOM 9573 N N . ARG B 1 589 ? 45.094 -14.352 30.656 1 15.52 589 ARG B N 1
ATOM 9574 C CA . ARG B 1 589 ? 43.969 -15.148 31.156 1 15.52 589 ARG B CA 1
ATOM 9575 C C . ARG B 1 589 ? 42.906 -14.266 31.797 1 15.52 589 ARG B C 1
ATOM 9577 O O . ARG B 1 589 ? 41.812 -14.727 32.094 1 15.52 589 ARG B O 1
ATOM 9584 N N . ARG B 1 590 ? 43 -13.008 32.125 1 15.29 590 ARG B N 1
ATOM 9585 C CA . ARG B 1 590 ? 42.469 -12.703 33.438 1 15.29 590 ARG B CA 1
ATOM 9586 C C . ARG B 1 590 ? 40.969 -12.977 33.5 1 15.29 590 ARG B C 1
ATOM 9588 O O . ARG B 1 590 ? 40.281 -12.969 32.469 1 15.29 590 ARG B O 1
ATOM 9595 N N . GLY B 1 591 ? 40.312 -12.945 34.844 1 15.18 591 GLY B N 1
ATOM 9596 C CA . GLY B 1 591 ? 39.5 -13.539 35.906 1 15.18 591 GLY B CA 1
ATOM 9597 C C . GLY B 1 591 ? 38.062 -13.016 35.906 1 15.18 591 GLY B C 1
ATOM 9598 O O . GLY B 1 591 ? 37.125 -13.797 36.031 1 15.18 591 GLY B O 1
ATOM 9599 N N . LYS B 1 592 ? 37.719 -11.727 36.188 1 15.9 592 LYS B N 1
ATOM 9600 C CA . LYS B 1 592 ? 36.938 -11.43 37.375 1 15.9 592 LYS B CA 1
ATOM 9601 C C . LYS B 1 592 ? 35.469 -11.789 37.156 1 15.9 592 LYS B C 1
ATOM 9603 O O . LYS B 1 592 ? 34.969 -11.688 36.031 1 15.9 592 LYS B O 1
ATOM 9608 N N . ALA B 1 593 ? 34.656 -12.086 38.25 1 15.96 593 ALA B N 1
ATOM 9609 C CA . ALA B 1 593 ? 33.594 -12.859 38.875 1 15.96 593 ALA B CA 1
ATOM 9610 C C . ALA B 1 593 ? 32.25 -12.156 38.75 1 15.96 593 ALA B C 1
ATOM 9612 O O . ALA B 1 593 ? 31.203 -12.797 38.781 1 15.96 593 ALA B O 1
ATOM 9613 N N . LEU B 1 594 ? 32.219 -10.844 38.688 1 15.95 594 LEU B N 1
ATOM 9614 C CA . LEU B 1 594 ? 31.266 -10.375 39.719 1 15.95 594 LEU B CA 1
ATOM 9615 C C . LEU B 1 594 ? 29.844 -10.844 39.406 1 15.95 594 LEU B C 1
ATOM 9617 O O . LEU B 1 594 ? 29.531 -11.125 38.25 1 15.95 594 LEU B O 1
ATOM 9621 N N . VAL B 1 595 ? 28.844 -10.469 40.219 1 16.31 595 VAL B N 1
ATOM 9622 C CA . VAL B 1 595 ? 27.781 -10.945 41.125 1 16.31 595 VAL B CA 1
ATOM 9623 C C . VAL B 1 595 ? 26.438 -10.922 40.375 1 16.31 595 VAL B C 1
ATOM 9625 O O . VAL B 1 595 ? 25.734 -11.93 40.344 1 16.31 595 VAL B O 1
ATOM 9628 N N . GLY B 1 596 ? 25.641 -9.805 40.562 1 16.84 596 GLY B N 1
ATOM 9629 C CA . GLY B 1 596 ? 24.359 -9.836 41.25 1 16.84 596 GLY B CA 1
ATOM 9630 C C . GLY B 1 596 ? 23.203 -10.211 40.375 1 16.84 596 GLY B C 1
ATOM 9631 O O . GLY B 1 596 ? 23.312 -10.164 39.125 1 16.84 596 GLY B O 1
ATOM 9632 N N . GLY B 1 597 ? 21.922 -10.25 40.906 1 16.92 597 GLY B N 1
ATOM 9633 C CA . GLY B 1 597 ? 20.75 -11.117 40.969 1 16.92 597 GLY B CA 1
ATOM 9634 C C . GLY B 1 597 ? 19.781 -10.875 39.812 1 16.92 597 GLY B C 1
ATOM 9635 O O . GLY B 1 597 ? 19.344 -11.82 39.156 1 16.92 597 GLY B O 1
ATOM 9636 N N . GLY B 1 598 ? 19.078 -9.758 39.875 1 18.2 598 GLY B N 1
ATOM 9637 C CA . GLY B 1 598 ? 17.625 -9.961 39.875 1 18.2 598 GLY B CA 1
ATOM 9638 C C . GLY B 1 598 ? 17.062 -10.352 38.531 1 18.2 598 GLY B C 1
ATOM 9639 O O . GLY B 1 598 ? 17.719 -10.172 37.5 1 18.2 598 GLY B O 1
ATOM 9640 N N . GLN B 1 599 ? 15.797 -10.844 38.5 1 17.44 599 GLN B N 1
ATOM 9641 C CA . GLN B 1 599 ? 14.93 -11.766 37.781 1 17.44 599 GLN B CA 1
ATOM 9642 C C . GLN B 1 599 ? 14.375 -11.117 36.5 1 17.44 599 GLN B C 1
ATOM 9644 O O . GLN B 1 599 ? 13.227 -10.664 36.5 1 17.44 599 GLN B O 1
ATOM 9649 N N . GLY B 1 600 ? 15.109 -10.172 35.938 1 16.5 600 GLY B N 1
ATOM 9650 C CA . GLY B 1 600 ? 14.453 -9.438 34.844 1 16.5 600 GLY B CA 1
ATOM 9651 C C . GLY B 1 600 ? 14.07 -10.328 33.688 1 16.5 600 GLY B C 1
ATOM 9652 O O . GLY B 1 600 ? 14.914 -11.039 33.125 1 16.5 600 GLY B O 1
ATOM 9653 N N . SER B 1 601 ? 12.836 -10.82 33.656 1 18.38 601 SER B N 1
ATOM 9654 C CA . SER B 1 601 ? 12.438 -11.773 32.625 1 18.38 601 SER B CA 1
ATOM 9655 C C . SER B 1 601 ? 12.789 -11.258 31.25 1 18.38 601 SER B C 1
ATOM 9657 O O . SER B 1 601 ? 12.539 -10.094 30.922 1 18.38 601 SER B O 1
ATOM 9659 N N . GLY B 1 602 ? 13.727 -11.875 30.609 1 18.47 602 GLY B N 1
ATOM 9660 C CA . GLY B 1 602 ? 14.586 -11.719 29.453 1 18.47 602 GLY B CA 1
ATOM 9661 C C . GLY B 1 602 ? 13.812 -11.656 28.141 1 18.47 602 GLY B C 1
ATOM 9662 O O . GLY B 1 602 ? 12.773 -12.312 28 1 18.47 602 GLY B O 1
ATOM 9663 N N . PRO B 1 603 ? 14 -10.516 27.562 1 19.27 603 PRO B N 1
ATOM 9664 C CA . PRO B 1 603 ? 13.664 -10.148 26.188 1 19.27 603 PRO B CA 1
ATOM 9665 C C . PRO B 1 603 ? 14.078 -11.211 25.172 1 19.27 603 PRO B C 1
ATOM 9667 O O . PRO B 1 603 ? 15.188 -11.734 25.234 1 19.27 603 PRO B O 1
ATOM 9670 N N . VAL B 1 604 ? 13.203 -12 24.703 1 19.72 604 VAL B N 1
ATOM 9671 C CA . VAL B 1 604 ? 13.602 -13.031 23.766 1 19.72 604 VAL B CA 1
ATOM 9672 C C . VAL B 1 604 ? 14.492 -12.422 22.672 1 19.72 604 VAL B C 1
ATOM 9674 O O . VAL B 1 604 ? 14.203 -11.336 22.172 1 19.72 604 VAL B O 1
ATOM 9677 N N . THR B 1 605 ? 15.789 -12.789 22.578 1 20.47 605 THR B N 1
ATOM 9678 C CA . THR B 1 605 ? 16.875 -12.547 21.625 1 20.47 605 THR B CA 1
ATOM 9679 C C . THR B 1 605 ? 16.422 -12.82 20.203 1 20.47 605 THR B C 1
ATOM 9681 O O . THR B 1 605 ? 15.438 -13.523 19.984 1 20.47 605 THR B O 1
ATOM 9684 N N . ASP B 1 606 ? 17.109 -12.25 19.219 1 20.17 606 ASP B N 1
ATOM 9685 C CA . ASP B 1 606 ? 17.281 -12.164 17.781 1 20.17 606 ASP B CA 1
ATOM 9686 C C . ASP B 1 606 ? 17.25 -13.547 17.125 1 20.17 606 ASP B C 1
ATOM 9688 O O . ASP B 1 606 ? 17.344 -13.664 15.914 1 20.17 606 ASP B O 1
ATOM 9692 N N . GLU B 1 607 ? 17.609 -14.648 17.938 1 21.36 607 GLU B N 1
ATOM 9693 C CA . GLU B 1 607 ? 18.094 -15.867 17.281 1 21.36 607 GLU B CA 1
ATOM 9694 C C . GLU B 1 607 ? 16.969 -16.578 16.531 1 21.36 607 GLU B C 1
ATOM 9696 O O . GLU B 1 607 ? 17.141 -17 15.391 1 21.36 607 GLU B O 1
ATOM 9701 N N . GLU B 1 608 ? 16.031 -17.422 17.312 1 19.62 608 GLU B N 1
ATOM 9702 C CA . GLU B 1 608 ? 15.367 -18.609 16.812 1 19.62 608 GLU B CA 1
ATOM 9703 C C . GLU B 1 608 ? 14.117 -18.25 16.016 1 19.62 608 GLU B C 1
ATOM 9705 O O . GLU B 1 608 ? 13.438 -19.141 15.492 1 19.62 608 GLU B O 1
ATOM 9710 N N . GLN B 1 609 ? 13.594 -17.062 15.93 1 19.97 609 GLN B N 1
ATOM 9711 C CA . GLN B 1 609 ? 12.602 -17 14.859 1 19.97 609 GLN B CA 1
ATOM 9712 C C . GLN B 1 609 ? 13.273 -17.031 13.484 1 19.97 609 GLN B C 1
ATOM 9714 O O . GLN B 1 609 ? 14.203 -16.266 13.227 1 19.97 609 GLN B O 1
#

Foldseek 3Di:
DPPDDPDDPPPPPVVVVVPPVPVVVPPPPPDDDPQPDDPFLLQPCAVVLVVVVVDDFWFKDKDKDDDFQPPCQQQIKMKMFKWKQWLQVRFIEGEDACVVPVQQAPAADPPPRHGHVDQDQANAAQFACVVPVPHGDDGHYDHGTRDDAPVAQEHEDPAQEEEEHADDPVQLEFLQSLVQRPQQLSQVLSSVSSNADQAYAYEYEPPDVVCPPPCCVQRQFQSYPDNDVLARPSNLRHPGTYYYSNVRCCVSNVNDSGHIHIHRMYMGHSHQCGLLHDHGDLVSVLSSSCSVLVADADDFADPQAAEEEEEAEDAFAGAPVVVVLQVVVCLLFVRHHGYYDYCVVPVVQGPSNLLSVQCHHQEYEYEDGRVLCSVSSHHFAGEYEYEFWAAVVVQWTDHDPCSHVVNSVRYNYHYQTDHPVFQPPFPCPQQQDQDPPRDTHGDPCCVVGVISRGHYTYQDDVNSVSVVVVVVVSVVSVCVRRVNCVSNVSNVVVVVVVCVVVVHDDDVVVVVVVVVVVVVVVVVVVVVVVVVVVVVVVVPDDDDDDPDPDDDDDDYDDDDDDDDDDDDDDDDDDDDDDDDDDDDPDDDDDDDDDDDDDDPDDDDDPPHD/DPPDPPDDPPPVPVVVVLPPVPVVVPPPPPDDDPQPDDPFLLQPCAVVLVVVVVDDFWFKDKDKDDDFQVPCQQQIKMKMFKWKQWLQVRFIEGEDACVVPVQQANAADPPPRHGHVDQDQANAAQFACVVPVPHGDDGHYDHGTRDDAPVAQEHEDPAQEEEEHADDPVQLQFLQSLVQRPQQLSQVLSSVVSNADQAYEYEYEDPDPVPPPPCCQQRQFLSHNDNDVLAGPSNLRHPGTYYYSNVRCCVSNVNDSGHIHIHRMYMGHSHQCGLLHDHGDLVSVLSSSCSVLVADADDFADPQAAEEEEEAEDAFAGAPVVVVLQVVVCLLFVRHHGYYDYCVVPVVQGNSNLLSVQCHHQEYEYEDGRVLCSVSSHHFAGEYEYEFWAAVVVQWTDHDPCSHVVNSVRYNYHYQTDHPVFQPPFPCPQQQDQDPPRDTHGDPCCVVGVISRGHYTYQDDVNSVSVVVVVVVSVVSVCVRRVNCVSNVSNVVVVVVVCVVVVHDDDPVVVVVVVVVVVVVVVVVVVVVVVVVVVVVVVPDDDDDDDDDDDDDDDDDDDDDDDDDDDDDDDYDDDDDDDDDDDDDDDDDDDDDDDDDDDPPDDDDPPRD

Organism: Chlorella sorokiniana (NCBI:txid3076)

Sequence (1218 aa):
MLHDKPPARDHRATQKQWRRHWRQAEGERLAGAPERQLDVPSTWALAEEEETWRVPPRYSTFTCIGPKPDDRWQAASCKFENVCLNSTTDEFEFYQNTDLYPSMPVGYEQLQAQQWQEFPERMVSPVQWQVDKTLGWRPRLVHRTFPTVDGKQAVWAPSPQALLQSFPQRFLVNFGHAMYDLAVPLFNLQHLWGVYRPDAQVLMLNKTSADTWQGIDFYARRMVITPDPQRSVFRLTWDRDATWTGNYTREVLGGNRNGLVCFKSLLVGTGNLTRRGRATDALPYRDAVAQRLELREPAFGREAQPVITLLDKEGRRVIENLDEVAAVLQRRYPTARVQIVSFGKHPELTMAEQIQLMSETSILISPCGGLATVLTFMRPGATAIVMNFWHTHLNRSVMMEDQFYTNLEYLDLQYFPVNLEDYQGTSDRPECELVPGGMRRHDSRYDQSGALVNCNLWLGKQGMARMQNYVDQAMLRWAARFGRFDVLEPLRQQRAAELQAQGLPLPPAHLEAAAEVARAAGTAGVADRAAVEREQHAMLADPTTGRTAAAKGQAAAALAAPQEGATEQPEQPEQGQEGWRRRGHKVQRRGKALVGGGQGSGPVTDEEQMLHDKPPARDHRATQKQWRRHWRQAEGERLAGAPERQLDVPSTWALAEEEETWRVPPRYSTFTCIGPKPDDRWQAASCKFENVCLNSTTDEFEFYQNTDLYPSMPVGYEQLQAQQWQEFPERMVSPVQWQVDKTLGWRPRLVHRTFPTVDGKQAVWAPSPQALLQSFPQRFLVNFGHAMYDLAVPLFNLQHLWGVYRPDAQVLMLNKTSADTWQGIDFYARRMVITPDPQRSVFRLTWDRDATWTGNYTREVLGGNRNGLVCFKSLLVGTGNLTRRGRATDALPYRDAVAQRLELREPAFGREAQPVITLLDKEGRRVIENLDEVAAVLQRRYPTARVQIVSFGKHPELTMAEQIQLMSETSILISPCGGLATVLTFMRPGATAIVMNFWHTHLNRSVMMEDQFYTNLEYLDLQYFPVNLEDYQGTSDRPECELVPGGMRRHDSRYDQSGALVNCNLWLGKQGMARMQNYVDQAMLRWAARFGRFDVLEPLRQQRAAELQAQGLPLPPAHLEAAAEVARAAGTAGVADRAAVEREQHAMLADPTTGRTAAAKGQAAAALAAPQEGATEQPEQPEQGQEGWRRRGHKVQRRGKALVGGGQGSGPVTDEEQ

Secondary structure (DSSP, 8-state):
----------TTHHHHHHHHHHHHHHTTSSS---------GGGTTHHHHHHHTTSPPSS-EEEEESS-HHHHGGG-EEEEEEEEEETTTTEEEEE--TTTSTT--SEE-TTT--EESS--TTSB-SS-TTT-SS--B-PEEE-SPPPP--SSSEEE-SSSEEEEE---GGGTSSHHHIIIIIIHHHHHHHHHHT---TTPEEEE-S--TT---TTHHHHHHH-SS-S-GGG-SGGGT-SS--EEHHHHHHHHTTT-SS-EEEEEEEEE--TTSSTTSTT--HHHHHHHHHHHHT---PPSSTT---EEEEEE-SSSS-BTTHHHHHHHHHHH-TTSEEEEEETTT-TTS-HHHHHHHHHH-SEEEE-SSGGGGGGGGSPTT-EEEEE-EEETTTTEEE-SSHHHHTT-TTSEEEEE---GGGGTT-SS-S--EEETTTEEE--HHHHHH-B-SS--B---HHHHHHHHHHHHHHHHHHHHHHT-GGGGHHHHHHHHHHHHHTTPPPPTHHHHHHHHHHHHHHHHHHHHHHHHHHHHHTTS-----------------------------------------------------------------SS--/----------THHHHHHHHHHHHHHHTTSSS---------GGGTTHHHHHHHTTSPPSS-EEEEESS-HHHHGGG-EEEEEEEEEETTTTEEEEE--TTTSTT--SEE-TTT--EESS--TTSB-SS-TTT-SS--B-PEEE-SPPPP--SSSEEE-SSSEEEEE---GGGSSSHHHIIIIIIHHHHHHHHHHT---TT-EEEE-S--TT---TTHHHHHHH-SSSS-GGG-SGGGT-SS--EEHHHHHHHHTTT-SS-EEEEEEEEE--TT-STTSS---HHHHHHHHHHHHT---PPSSTT---EEEEEE-SSSS-BTTHHHHHHHHHHH-TTSEEEEEETTT-TT--HHHHHHHHHH-SEEEE-SSGGGGGGGGSPTT-EEEEE-EEETTTTEEE-SSHHHHTT-TTSEEEEE---GGGGTT-SS-S--EEETTTEEE--HHHHHH-B-SSS-B---HHHHHHHHHHHHHHHHHHHHHHT-GGGGHHHHHHHHHHHHHTTPPPPTHHHHHHHHHHHHHHHHHHHHHHHHHHHHHTTS-----------------------------------------------------------------SS--

Solvent-accessible surface area (backbone atoms only — not comparable to full-atom values): 68527 Å² total; per-residue (Å²): 134,86,76,76,75,78,77,84,76,76,73,58,63,76,52,54,66,58,50,67,69,52,63,71,66,61,76,76,67,69,81,82,70,69,88,70,79,75,93,44,83,29,32,76,40,30,67,57,52,54,58,25,68,73,47,84,69,56,44,36,45,74,49,56,36,42,50,58,50,84,76,34,12,40,38,12,28,35,40,35,30,44,32,27,38,29,43,69,77,64,41,42,37,34,18,41,52,34,75,64,32,80,77,60,48,80,44,62,39,48,40,68,46,43,74,20,84,53,73,50,66,54,42,24,6,36,28,40,31,90,79,41,80,74,56,48,36,61,59,43,78,38,81,35,60,42,77,74,67,75,67,69,56,22,26,72,40,96,37,50,34,36,36,46,34,50,79,64,66,83,33,29,72,37,66,34,38,29,40,48,66,42,50,50,10,55,50,38,56,29,36,57,67,10,46,52,55,42,63,34,38,39,29,28,56,70,78,53,76,85,63,69,52,88,56,41,68,65,26,55,30,31,35,25,85,41,94,47,70,71,49,20,65,53,55,50,63,26,76,52,60,38,39,42,50,65,59,47,39,34,60,77,49,73,61,44,55,79,26,30,41,28,27,56,32,39,39,38,21,32,20,30,28,19,44,84,32,43,57,45,63,49,62,62,53,36,50,45,33,36,59,71,68,59,56,67,62,77,62,84,40,91,82,53,63,54,22,38,36,34,54,46,71,78,84,57,31,28,58,74,52,48,68,57,53,47,51,53,50,33,69,52,29,71,73,38,48,64,45,79,46,39,63,83,83,35,71,81,58,44,44,66,53,53,40,41,53,28,25,51,30,39,31,38,40,27,40,52,55,44,76,44,51,56,60,65,42,32,38,76,66,24,33,38,38,33,32,33,32,36,24,58,72,76,65,29,21,41,74,58,65,50,52,51,57,46,45,43,56,49,34,40,63,37,74,39,45,31,50,75,70,27,46,49,87,36,87,44,69,73,34,23,28,80,39,91,92,81,43,60,36,64,35,62,54,31,74,73,62,30,30,45,74,38,34,44,30,20,64,46,72,68,45,41,54,52,50,50,50,56,49,50,54,48,48,51,46,48,18,53,59,41,61,42,61,69,67,49,44,61,39,38,51,52,39,52,52,51,35,54,70,68,71,45,82,72,56,75,70,59,66,57,51,59,52,48,53,56,48,50,59,55,53,52,58,60,54,57,55,55,58,57,56,58,57,56,63,65,68,63,63,90,79,73,85,75,80,77,71,82,82,86,91,83,83,86,87,89,82,85,91,82,88,92,83,94,83,91,94,91,93,81,89,81,84,91,83,85,74,91,83,82,86,79,85,78,80,82,76,84,89,79,86,84,84,89,80,83,86,72,84,80,76,85,77,90,70,88,120,132,85,77,76,76,77,76,84,76,77,70,58,61,77,51,52,65,58,50,67,69,52,62,70,66,60,74,78,64,69,82,82,69,69,88,69,80,74,91,43,84,30,32,75,39,31,68,56,53,54,59,25,67,73,47,85,69,55,46,35,46,72,48,56,36,44,49,58,51,83,75,36,12,41,39,12,27,35,40,36,30,45,32,27,38,29,43,68,78,65,40,43,37,35,18,40,51,34,76,62,31,79,77,59,48,80,45,62,40,50,41,66,44,43,73,21,83,52,73,51,66,54,45,24,7,37,27,37,31,89,78,42,78,76,56,51,37,63,59,43,81,38,82,35,59,41,77,75,67,74,68,69,56,22,26,73,41,96,35,52,33,37,38,46,34,49,80,64,67,83,32,33,72,36,64,33,38,27,40,51,66,41,50,50,10,56,49,38,55,28,35,58,65,11,48,52,56,43,64,33,37,39,29,29,58,70,78,52,75,85,60,67,50,88,59,40,66,64,25,53,28,38,40,18,81,39,96,45,70,69,49,20,66,49,56,48,62,27,76,52,60,36,41,41,49,64,57,46,38,34,60,78,50,72,61,45,54,79,25,30,41,27,27,55,31,38,38,38,22,31,20,29,27,20,41,82,32,45,57,41,62,50,61,60,52,36,48,45,33,36,60,71,68,60,56,67,61,78,62,82,40,91,82,53,64,55,22,37,36,34,53,46,71,77,86,56,31,27,58,73,50,48,66,58,53,48,52,54,49,32,70,51,27,72,75,37,49,66,46,78,46,42,63,83,84,35,74,81,58,43,42,67,54,53,41,40,53,29,24,52,30,37,33,37,41,27,41,52,55,45,76,44,51,56,60,66,42,32,39,77,67,22,32,38,37,33,32,32,32,37,25,59,73,76,65,27,21,40,73,60,64,49,53,54,56,45,45,42,56,49,34,40,62,38,75,39,43,30,49,74,69,28,47,50,87,35,88,43,67,73,34,23,27,81,39,91,90,81,42,60,36,63,34,61,53,30,74,71,61,31,30,44,74,38,35,44,30,20,63,47,74,68,44,41,52,51,50,49,49,56,49,49,54,48,50,50,45,49,18,52,58,42,60,42,60,69,65,50,44,62,39,41,52,52,41,52,49,49,35,53,72,67,71,46,83,72,58,75,71,57,66,56,52,59,51,48,55,54,49,51,58,53,51,48,54,52,49,53,48,50,54,52,48,54,56,51,57,68,65,61,60,90,77,79,89,80,92,79,88,89,76,92,77,83,85,84,90,81,86,88,81,83,75,90,86,93,79,88,91,84,81,91,88,91,82,89,93,85,88,78,88,80,88,92,85,90,77,89,78,90,81,91,76,86,82,87,80,80,84,68,84,72,74,84,71,88,70,86,119